Protein AF-A0A497PNW6-F1 (afdb_monomer_lite)

Sequence (871 aa):
MKVTAQAPAVTIFLRSKVLWPFKHCDAYWDDIELTITPETEPPPQSEPDPPTSEYNYPVISKGSKLGVHTLDLADVPDLMLQAPVVTVKCLDPCTPLIDVEIINPGTITVARFMHGADSGVDVEGPDLNGDIEKEANRVMNSLLPLWRSVRDEAEAEGVEIDYWEICNELDPVGIEGHVRFAEFFKYCMPIAEAEGFKLLLFSYSLGVPEWEEWAAIVETGVFAQAKAGGHALSLHEYAYPIDKWWGEPLPGQPAYPDRGPLACRYRWLYRDFLIPRDEVVGLFITEVNLALGKGADQGLNLVTGQEWISQMEWYDTRLREDYYVIGAHLFTLTNVPAWEEYDFSRFFPQLITYLNNVAEEPNALPPETKPVEPPEVLLPRIPYERTYLLLPPSAGIEWFFAVGRSGMWEEWRVTVGGSADDAGIGLKDYRRVIAVNPDGWPTDLKEFFDTYYPGIDYVPVVAATPEALEDRLWELVYGPPETAIGEFSQRDHPWSDINLGESPETMYGSGCLVTAVASSAVILDPDMNPLKLVNWLNDNDGFTADGRMRIAKPAEFIDGLEYEGYHLWRAEDQSADLGMIREALERGPVIVQVDYDPRDSDLDSHFVVAFAESSDGDDLWIMDPWDGEKGLLTEDYGRGPLADSIFAMIDYRFNTGSEPPEPELWPYIGFNDHEGPGSGAAQFLSSYAPVLSPGGFLLQPAFIGGDAWHIDASALKAKGIRAIVNLRYSWSTDCGGAGTLPLPNTAEWQKFVDAAVATILGSSGVWGWSIGNESNNPREFPLTGSLTPQSVVQTYNYISNRCGTARLSPGALDPFNAQAGDPRDWLVEIFNGIDRVDFIDVHGYIRGPDAALVGSDAKFTDDPLKWQYLN

Secondary structure (DSSP, 8-state):
-----SSSS---------S-SSS-------------PPPPPPPPPPPPPP---SSSS----BS--EEEEES--TTHHHHHTTS---EEEEESS-THHHHHHHHSTT-EEEEE-SS-SSTTS-SSS--TTS-HHHHHHHHHHHHHHHHHHHHHHHHHHT----EEE-------SHHHHHHHHHHHHHHHHHHHHTTT--EEEEEEPTT-S-HHHHHHHHHTTHHHHHHHHT-EEEEEEEESSTTTTTTPPPTTS---TT--SSTTTHHHHIIIIITTTT---EEEEEEEEE---SSTTSGGGGS-HHHHHHHHHHHHHHHTT-TTEEEEEEEEE---TTSGGG--GGGHHHHHHHHHHHTTPBPPPPP------S------SS---EEEEE--TT--HHHHHHHHHTSHHHHH--EEES-HHHHH-S-TTSEEEEEESGGGSSS-HHHHHHHHSTT-EEEEE--SSHHHHHHHHHHHHH-S---------TT-TTTTT-BSTTSS-BHHHH-HHHHHHHHHGGGT-TT--HHHHHHHHHHTT-B-TTS-B-TTGGGGTSTTEEEEEEEE--STT----HHHHHHHHTTS-EEEEEES-TTSSS--EEEEEEEEE-TTSS-EEEE-TTT--EEEHHHHH-SSSHHHH--EEEEEEE--SSPPPPPS-----EEE-TT-TTSHHHHHHHHHTTTSTT--EEEEEEE-TTS----B-HHHHTTT-EEEEEEESSS-GGGTS--SSPPTTSHHHHHHHHHHHHHHHH-BS--EEEE-S-TTSGGGS-TT----HHHHHHHHHHHHTTSTT--EEEPPP-TT-GGGS-HHHHHHHHHHH-S--SS---------SSGGG-----B-SSTTGGGSBP-

Foldseek 3Di:
DDDDDPDPDDDDDDDDDDPDDDDDDPDDDPDDDDDDDDDDDDDDDDDDDDDPPPFLEDFPFFFFQEAAEEADCPQVLVLVVLFPHQEYEYEPVQLVVLVVCVSPPNRAYEYEYCAFQDNPQRQQDQPLPDDLLVSLVVQCVRHVVSQVVSQVVSVVSPHGHAEYERHAADDQPDLSRLLSLLVSLVNNLVVCLVVPHAYAGDNHHFLPDALVSLVSSVVSCSLVSNRVSSHAYEYAAEEVLSCVQQQHDGVPDDGDNLGGSGAPVCCSNCVVGCVVVVSQHAYEHNEYAYDFDFDDCTAPVVDDLVSRLVSVLVRRVSLLADRRYNHYHQPHDDPPPRRPSSHCSVSSVVVSVRRVVGRGPTGDHDDDPDPCPVPPQPAPPDHDAAEEEADAPPDDVLLVVLCVLLCCCVQVVYHYDHDLVVLLGHDLQRHEYEYEPQVSDPDNSVVVCCPPRNRYNYHYDYDPGSNLVSLRSNCVRVNDPDAQFFLAALCDPPQQQDAQAQAPDGSLHPVQLLQQVQRQLCLQPVVGGSNVRRVVCNVPVQADRNRHGPLQPVPVPRPQKGFDDKFFADDPPGFADLVVVVVLLVQTKKKFWFAQCLVDDDRNTGIWIFNDARSVNQWTWTQGNNRSDIDTQCVRGNNDGRRRGTGMITRMGGDNPDDDDDDDDFPADEDEDQVPCVDPVVVVQLVCLVVRPQEYEYEYEDQQQLAADEAECQVRVVSNYAYEYEYAVWDFVVVVIFARAAFPPDPRRVSSLVNLLCNLQRYYSHQAYERTAQLLAQRRAGPVDHDALVRLLVSQQSNVVRNPPHAYEHYEHDCQRPVSHHVVVSVVSNVVRHPDHRDYHYDPDQAHNDNVVPDDPDWDPDPDGRVPHRD

pLDDT: mean 85.55, std 15.83, range [27.39, 98.75]

Radius of gyration: 42.13 Å; chains: 1; bounding box: 105×91×105 Å

Structure (mmCIF, N/CA/C/O backbone):
data_AF-A0A497PNW6-F1
#
_entry.id   AF-A0A497PNW6-F1
#
loop_
_atom_site.group_PDB
_atom_site.id
_atom_site.type_symbol
_atom_site.label_atom_id
_atom_site.label_alt_id
_atom_site.label_comp_id
_atom_site.label_asym_id
_atom_site.label_entity_id
_atom_site.label_seq_id
_atom_site.pdbx_PDB_ins_code
_atom_site.Cartn_x
_atom_site.Cartn_y
_atom_site.Cartn_z
_atom_site.occupancy
_atom_site.B_iso_or_equiv
_atom_site.auth_seq_id
_atom_site.auth_comp_id
_atom_site.auth_asym_id
_atom_site.auth_atom_id
_atom_site.pdbx_PDB_model_num
ATOM 1 N N . MET A 1 1 ? -31.870 13.541 -4.269 1.00 51.00 1 MET A N 1
ATOM 2 C CA . MET A 1 1 ? -32.204 14.492 -3.182 1.00 51.00 1 MET A CA 1
ATOM 3 C C . MET A 1 1 ? -33.704 14.386 -2.917 1.00 51.00 1 MET A C 1
ATOM 5 O O . MET A 1 1 ? -34.456 14.500 -3.875 1.00 51.00 1 MET A O 1
ATOM 9 N N . LYS A 1 2 ? -34.147 14.098 -1.686 1.00 51.09 2 LYS A N 1
ATOM 10 C CA . LYS A 1 2 ? -35.577 14.087 -1.317 1.00 51.09 2 LYS A CA 1
ATOM 11 C C . LYS A 1 2 ? -35.859 15.327 -0.476 1.00 51.09 2 LYS A C 1
ATOM 13 O O . LYS A 1 2 ? -35.130 15.590 0.472 1.00 51.09 2 LYS A O 1
ATOM 18 N N . VAL A 1 3 ? -36.872 16.099 -0.850 1.00 61.84 3 VAL A N 1
ATOM 19 C CA . VAL A 1 3 ? -37.293 17.300 -0.121 1.00 61.84 3 VAL A CA 1
ATOM 20 C C . VAL A 1 3 ? -38.801 17.242 0.074 1.00 61.84 3 VAL A C 1
ATOM 22 O O . VAL A 1 3 ? -39.538 16.968 -0.871 1.00 61.84 3 VAL A O 1
ATOM 25 N N . THR A 1 4 ? -39.263 17.486 1.296 1.00 68.94 4 THR A N 1
ATOM 26 C CA . THR A 1 4 ? -40.695 17.526 1.601 1.00 68.94 4 THR A CA 1
ATOM 27 C C . THR A 1 4 ? -41.207 18.939 1.362 1.00 68.94 4 THR A C 1
ATOM 29 O O . THR A 1 4 ? -40.708 19.907 1.939 1.00 68.94 4 THR A O 1
ATOM 32 N N . ALA A 1 5 ? -42.190 19.074 0.475 1.00 65.19 5 ALA A N 1
ATOM 33 C CA . ALA A 1 5 ? -42.808 20.355 0.172 1.00 65.19 5 ALA A CA 1
ATOM 34 C C . ALA A 1 5 ? -43.528 20.904 1.415 1.00 65.19 5 ALA A C 1
ATOM 36 O O . ALA A 1 5 ? -44.528 20.346 1.850 1.00 65.19 5 ALA A O 1
ATOM 37 N N . GLN A 1 6 ? -43.062 22.025 1.967 1.00 69.69 6 GLN A N 1
ATOM 38 C CA . GLN A 1 6 ? -43.731 22.691 3.097 1.00 69.69 6 GLN A CA 1
ATOM 39 C C . GLN A 1 6 ? -44.895 23.608 2.661 1.00 69.69 6 GLN A C 1
ATOM 41 O O . GLN A 1 6 ? -45.532 24.254 3.490 1.00 69.69 6 GLN A O 1
ATOM 46 N N . ALA A 1 7 ? -45.175 23.688 1.355 1.00 75.56 7 ALA A N 1
ATOM 47 C CA . ALA A 1 7 ? -46.231 24.506 0.763 1.00 75.56 7 ALA A CA 1
ATOM 48 C C . ALA A 1 7 ? -46.803 23.832 -0.505 1.00 75.56 7 ALA A C 1
ATOM 50 O O . ALA A 1 7 ? -46.096 23.060 -1.154 1.00 75.56 7 ALA A O 1
ATOM 51 N N . PRO A 1 8 ? -48.048 24.153 -0.920 1.00 68.75 8 PRO A N 1
ATOM 52 C CA . PRO A 1 8 ? -48.702 23.537 -2.085 1.00 68.75 8 PRO A CA 1
ATOM 53 C C . PRO A 1 8 ? -48.085 23.913 -3.446 1.00 68.75 8 PRO A C 1
ATOM 55 O O . PRO A 1 8 ? -48.502 23.386 -4.473 1.00 68.75 8 PRO A O 1
ATOM 58 N N . ALA A 1 9 ? -47.107 24.822 -3.470 1.00 64.50 9 ALA A N 1
ATOM 59 C CA . ALA A 1 9 ? -46.307 25.148 -4.643 1.00 64.50 9 ALA A CA 1
ATOM 60 C C . ALA A 1 9 ? -44.822 25.127 -4.260 1.00 64.50 9 ALA A C 1
ATOM 62 O O . ALA A 1 9 ? -44.421 25.780 -3.297 1.00 64.50 9 ALA A O 1
ATOM 63 N N . VAL A 1 10 ? -44.010 24.403 -5.031 1.00 65.81 10 VAL A N 1
ATOM 64 C CA . VAL A 1 10 ? -42.556 24.309 -4.844 1.00 65.81 10 VAL A CA 1
ATOM 65 C C . VAL A 1 10 ? -41.870 24.906 -6.066 1.00 65.81 10 VAL A C 1
ATOM 67 O O . VAL A 1 10 ? -42.197 24.559 -7.197 1.00 65.81 10 VAL A O 1
ATOM 70 N N . THR A 1 11 ? -40.924 25.818 -5.844 1.00 72.69 11 THR A N 1
ATOM 71 C CA . THR A 1 11 ? -40.044 26.348 -6.896 1.00 72.69 11 THR A CA 1
ATOM 72 C C . THR A 1 11 ? -38.643 25.804 -6.666 1.00 72.69 11 THR A C 1
ATOM 74 O O . THR A 1 11 ? -38.085 25.996 -5.588 1.00 72.69 11 THR A O 1
ATOM 77 N N . ILE A 1 12 ? -38.079 25.125 -7.664 1.00 68.38 12 ILE A N 1
ATOM 78 C CA . ILE A 1 12 ? -36.750 24.511 -7.586 1.00 68.38 12 ILE A CA 1
ATOM 79 C C . ILE A 1 12 ? -35.783 25.339 -8.434 1.00 68.38 12 ILE A C 1
ATOM 81 O O . ILE A 1 12 ? -36.042 25.584 -9.611 1.00 68.38 12 ILE A O 1
ATOM 85 N N . PHE A 1 13 ? -34.665 25.765 -7.841 1.00 70.44 13 PHE A N 1
ATOM 86 C CA . PHE A 1 13 ? -33.582 26.448 -8.548 1.00 70.44 13 PHE A CA 1
ATOM 87 C C . PHE A 1 13 ? -32.385 25.512 -8.673 1.00 70.44 13 PHE A C 1
ATOM 89 O O . PHE A 1 13 ? -31.845 25.056 -7.668 1.00 70.44 13 PHE A O 1
ATOM 96 N N . LEU A 1 14 ? -31.948 25.261 -9.904 1.00 66.31 14 LEU A N 1
ATOM 97 C CA . LEU A 1 14 ? -30.756 24.471 -10.194 1.00 66.31 14 LEU A CA 1
ATOM 98 C C . LEU A 1 14 ? -29.626 25.413 -10.598 1.00 66.31 14 LEU A C 1
ATOM 100 O O . LEU A 1 14 ? -29.788 26.246 -11.491 1.00 66.31 14 LEU A O 1
ATOM 104 N N . ARG A 1 15 ? -28.475 25.299 -9.936 1.00 61.22 15 ARG A N 1
ATOM 105 C CA . ARG A 1 15 ? -27.304 26.135 -10.209 1.00 61.22 15 ARG A CA 1
ATOM 106 C C . ARG A 1 15 ? -26.086 25.246 -10.410 1.00 61.22 15 ARG A C 1
ATOM 108 O O . ARG A 1 15 ? -25.621 24.628 -9.463 1.00 61.22 15 ARG A O 1
ATOM 115 N N . SER A 1 16 ? -25.551 25.232 -11.629 1.00 63.78 16 SER A N 1
ATOM 116 C CA . SER A 1 16 ? -24.218 24.682 -11.895 1.00 63.78 16 SER A CA 1
ATOM 117 C C . SER A 1 16 ? -23.153 25.756 -11.641 1.00 63.78 16 SER A C 1
ATOM 119 O O . SER A 1 16 ? -23.379 26.943 -11.907 1.00 63.78 16 SER A O 1
ATOM 121 N N . LYS A 1 17 ? -22.001 25.358 -11.095 1.00 54.69 17 LYS A N 1
ATOM 122 C CA . LYS A 1 17 ? -20.816 26.206 -10.927 1.00 54.69 17 LYS A CA 1
ATOM 123 C C . LYS A 1 17 ? -19.619 25.436 -11.476 1.00 54.69 17 LYS A C 1
ATOM 125 O O . LYS A 1 17 ? -19.261 24.398 -10.936 1.00 54.69 17 LYS A O 1
ATOM 130 N N . VAL A 1 18 ? -19.008 25.953 -12.536 1.00 58.69 18 VAL A N 1
ATOM 131 C CA . VAL A 1 18 ? -17.788 25.371 -13.110 1.00 58.69 18 VAL A CA 1
ATOM 132 C C . VAL A 1 18 ? -16.569 25.723 -12.256 1.00 58.69 18 VAL A C 1
ATOM 134 O O . VAL A 1 18 ? -16.475 26.838 -11.736 1.00 58.69 18 VAL A O 1
ATOM 137 N N . LEU A 1 19 ? -15.640 24.773 -12.112 1.00 45.34 19 LEU A N 1
ATOM 138 C CA . LEU A 1 19 ? -14.412 24.956 -11.331 1.00 45.34 19 LEU A CA 1
ATOM 139 C C . LEU A 1 19 ? -13.340 25.803 -12.053 1.00 45.34 19 LEU A C 1
ATOM 141 O O . LEU A 1 19 ? -12.485 26.366 -11.376 1.00 45.34 19 LEU A O 1
ATOM 145 N N . TRP A 1 20 ? -13.393 25.957 -13.388 1.00 44.72 20 TRP A N 1
ATOM 146 C CA . TRP A 1 20 ? -12.335 26.615 -14.179 1.00 44.72 20 TRP A CA 1
ATOM 147 C C . TRP A 1 20 ? -12.882 27.669 -15.167 1.00 44.72 20 TRP A C 1
ATOM 149 O O . TRP A 1 20 ? -13.839 27.368 -15.882 1.00 44.72 20 TRP A O 1
ATOM 159 N N . PRO A 1 21 ? -12.304 28.892 -15.271 1.00 47.53 21 PRO A N 1
ATOM 160 C CA . PRO A 1 21 ? -12.903 29.959 -16.083 1.00 47.53 21 PRO A CA 1
ATOM 161 C C . PRO A 1 21 ? -12.675 29.878 -17.601 1.00 47.53 21 PRO A C 1
ATOM 163 O O . PRO A 1 21 ? -13.390 30.567 -18.319 1.00 47.53 21 PRO A O 1
ATOM 166 N N . PHE A 1 22 ? -11.720 29.099 -18.131 1.00 46.62 22 PHE A N 1
ATOM 167 C CA . PHE A 1 22 ? -11.480 29.058 -19.584 1.00 46.62 22 PHE A CA 1
ATOM 168 C C . PHE A 1 22 ? -10.892 27.728 -20.091 1.00 46.62 22 PHE A C 1
ATOM 170 O O . PHE A 1 22 ? -9.728 27.434 -19.844 1.00 46.62 22 PHE A O 1
ATOM 177 N N . LYS A 1 23 ? -11.711 27.053 -20.916 1.00 44.09 23 LYS A N 1
ATOM 178 C CA . LYS A 1 23 ? -11.481 25.993 -21.928 1.00 44.09 23 LYS A CA 1
ATOM 179 C C . LYS A 1 23 ? -12.232 24.690 -21.617 1.00 44.09 23 LYS A C 1
ATOM 181 O O . LYS A 1 23 ? -11.861 23.951 -20.722 1.00 44.09 23 LYS A O 1
ATOM 186 N N . HIS A 1 24 ? -13.241 24.454 -22.464 1.00 41.16 24 HIS A N 1
ATOM 187 C CA . HIS A 1 24 ? -14.238 23.372 -22.499 1.00 41.16 24 HIS A CA 1
ATOM 188 C C . HIS A 1 24 ? -15.391 23.528 -21.488 1.00 41.16 24 HIS A C 1
ATOM 190 O O . HIS A 1 24 ? -15.214 23.495 -20.278 1.00 41.16 24 HIS A O 1
ATOM 196 N N . CYS A 1 25 ? -16.585 23.820 -22.021 1.00 44.09 25 CYS A N 1
ATOM 197 C CA . CYS A 1 25 ? -17.817 24.036 -21.261 1.00 44.09 25 CYS A CA 1
ATOM 198 C C . CYS A 1 25 ? -18.570 22.708 -21.092 1.00 44.09 25 CYS A C 1
ATOM 200 O O . CYS A 1 25 ? -19.423 22.402 -21.921 1.00 44.09 25 CYS A O 1
ATOM 202 N N . ASP A 1 26 ? -18.304 21.982 -20.007 1.00 47.75 26 ASP A N 1
ATOM 203 C CA . ASP A 1 26 ? -19.120 20.843 -19.548 1.00 47.75 26 ASP A CA 1
ATOM 204 C C . ASP A 1 26 ? -20.138 21.304 -18.495 1.00 47.75 26 ASP A C 1
ATOM 206 O O . ASP A 1 26 ? -20.111 20.911 -17.332 1.00 47.75 26 ASP A O 1
ATOM 210 N N . ALA A 1 27 ? -21.032 22.211 -18.886 1.00 52.28 27 ALA A N 1
ATOM 211 C CA . ALA A 1 27 ? -22.138 22.641 -18.035 1.00 52.28 27 ALA A CA 1
ATOM 212 C C . ALA A 1 27 ? -23.466 22.405 -18.753 1.00 52.28 27 ALA A C 1
ATOM 214 O O . ALA A 1 27 ? -24.136 23.352 -19.166 1.00 52.28 27 ALA A O 1
ATOM 215 N N . TYR A 1 28 ? -23.844 21.135 -18.883 1.00 55.53 28 TYR A N 1
ATOM 216 C CA . TYR A 1 28 ? -25.196 20.747 -19.264 1.00 55.53 28 TYR A CA 1
ATOM 217 C C . TYR A 1 28 ? -25.765 19.839 -18.184 1.00 55.53 28 TYR A C 1
ATOM 219 O O . TYR A 1 28 ? -25.084 18.948 -17.687 1.00 55.53 28 TYR A O 1
ATOM 227 N N . TRP A 1 29 ? -27.007 20.111 -17.805 1.00 58.34 29 TRP A N 1
ATOM 228 C CA . TRP A 1 29 ? -27.823 19.135 -17.109 1.00 58.34 29 TRP A CA 1
ATOM 229 C C . TRP A 1 29 ? -28.642 18.417 -18.181 1.00 58.34 29 TRP A C 1
ATOM 231 O O . TRP A 1 29 ? -29.414 19.086 -18.874 1.00 58.34 29 TRP A O 1
ATOM 241 N N . ASP A 1 30 ? -28.468 17.109 -18.343 1.00 60.16 30 ASP A N 1
ATOM 242 C CA . ASP A 1 30 ? -29.391 16.267 -19.103 1.00 60.16 30 ASP A CA 1
ATOM 243 C C . ASP A 1 30 ? -30.183 15.347 -18.153 1.00 60.16 30 ASP A C 1
ATOM 245 O O . ASP A 1 30 ? -29.845 15.215 -16.978 1.00 60.16 30 ASP A O 1
ATOM 249 N N . ASP A 1 31 ? -31.333 14.856 -18.623 1.00 62.31 31 ASP A N 1
ATOM 250 C CA . ASP A 1 31 ? -32.199 13.882 -17.933 1.00 62.31 31 ASP A CA 1
ATOM 251 C C . ASP A 1 31 ? -32.582 14.170 -16.461 1.00 62.31 31 ASP A C 1
ATOM 253 O O . ASP A 1 31 ? -32.693 13.275 -15.624 1.00 62.31 31 ASP A O 1
ATOM 257 N N . ILE A 1 32 ? -32.889 15.430 -16.124 1.00 70.00 32 ILE A N 1
ATOM 258 C CA . ILE A 1 32 ? -33.482 15.747 -14.813 1.00 70.00 32 ILE A CA 1
ATOM 259 C C . ILE A 1 32 ? -34.990 15.472 -14.824 1.00 70.00 32 ILE A C 1
ATOM 261 O O . ILE A 1 32 ? -35.759 16.188 -15.471 1.00 70.00 32 ILE A O 1
ATOM 265 N N . GLU A 1 33 ? -35.423 14.517 -14.003 1.00 72.62 33 GLU A N 1
ATOM 266 C CA . GLU A 1 33 ? -36.833 14.220 -13.746 1.00 72.62 33 GLU A CA 1
ATOM 267 C C . GLU A 1 33 ? -37.236 14.576 -12.303 1.00 72.62 33 GLU A C 1
ATOM 269 O O . GLU A 1 33 ? -36.503 14.326 -11.344 1.00 72.62 33 GLU A O 1
ATOM 274 N N . LEU A 1 34 ? -38.426 15.166 -12.136 1.00 69.75 34 LEU A N 1
ATOM 275 C CA . LEU A 1 34 ? -39.035 15.423 -10.830 1.00 69.75 34 LEU A CA 1
ATOM 276 C C . LEU A 1 34 ? -40.191 14.444 -10.599 1.00 69.75 34 LEU A C 1
ATOM 278 O O . LEU A 1 34 ? -41.268 14.605 -11.172 1.00 69.75 34 LEU A O 1
ATOM 282 N N . THR A 1 35 ? -39.994 13.472 -9.711 1.00 72.88 35 THR A N 1
ATOM 283 C CA . THR A 1 35 ? -41.003 12.455 -9.370 1.00 72.88 35 THR A CA 1
ATOM 284 C C . THR A 1 35 ? -41.554 12.647 -7.957 1.00 72.88 35 THR A C 1
ATOM 286 O O . THR A 1 35 ? -40.791 12.798 -7.003 1.00 72.88 35 THR A O 1
ATOM 289 N N . ILE A 1 36 ? -42.881 12.592 -7.804 1.00 72.50 36 ILE A N 1
ATOM 290 C CA . ILE A 1 36 ? -43.556 12.646 -6.498 1.00 72.50 36 ILE A CA 1
ATOM 291 C C . ILE A 1 36 ? -43.588 11.235 -5.898 1.00 72.50 36 ILE A C 1
ATOM 293 O O . ILE A 1 36 ? -44.250 10.350 -6.436 1.00 72.50 36 ILE A O 1
ATOM 297 N N . THR A 1 37 ? -42.903 11.023 -4.776 1.00 60.22 37 THR A N 1
ATOM 298 C CA . THR A 1 37 ? -43.005 9.781 -3.991 1.00 60.22 37 THR A CA 1
ATOM 299 C C . THR A 1 37 ? -44.160 9.863 -2.986 1.00 60.22 37 THR A C 1
ATOM 301 O O . THR A 1 37 ? -44.218 10.848 -2.249 1.00 60.22 37 THR A O 1
ATOM 304 N N . PRO A 1 38 ? -45.066 8.866 -2.920 1.00 48.56 38 PRO A N 1
ATOM 305 C CA . PRO A 1 38 ? -46.133 8.846 -1.921 1.00 48.56 38 PRO A CA 1
ATOM 306 C C . PRO A 1 38 ? -45.573 8.610 -0.508 1.00 48.56 38 PRO A C 1
ATOM 308 O O . PRO A 1 38 ? -44.695 7.770 -0.321 1.00 48.56 38 PRO A O 1
ATOM 311 N N . GLU A 1 39 ? -46.086 9.354 0.477 1.00 48.34 39 GLU A N 1
ATOM 312 C CA . GLU A 1 39 ? -45.810 9.137 1.904 1.00 48.34 39 GLU A CA 1
ATOM 313 C C . GLU A 1 39 ? -46.424 7.807 2.359 1.00 48.34 39 GLU A C 1
ATOM 315 O O . GLU A 1 39 ? -47.631 7.592 2.247 1.00 48.34 39 GLU A O 1
ATOM 320 N N . THR A 1 40 ? -45.595 6.911 2.885 1.00 39.94 40 THR A N 1
ATOM 321 C CA . THR A 1 40 ? -46.042 5.743 3.649 1.00 39.94 40 THR A CA 1
ATOM 322 C C . THR A 1 40 ? -46.083 6.112 5.130 1.00 39.94 40 THR A C 1
ATOM 324 O O . THR A 1 40 ? -45.051 6.479 5.690 1.00 39.94 40 THR A O 1
ATOM 327 N N . GLU A 1 41 ? -47.261 6.023 5.757 1.00 37.25 41 GLU A N 1
ATOM 328 C CA . GLU A 1 41 ? -47.422 6.179 7.211 1.00 37.25 41 GLU A CA 1
ATOM 329 C C . GLU A 1 41 ? -46.576 5.142 7.980 1.00 37.25 41 GLU A C 1
ATOM 331 O O . GLU A 1 41 ? -46.496 3.985 7.551 1.00 37.25 41 GLU A O 1
ATOM 336 N N . PRO A 1 42 ? -45.964 5.517 9.120 1.00 34.78 42 PRO A N 1
ATOM 337 C CA . PRO A 1 42 ? -45.200 4.585 9.939 1.00 34.78 42 PRO A CA 1
ATOM 338 C C . PRO A 1 42 ? -46.136 3.649 10.732 1.00 34.78 42 PRO A C 1
ATOM 340 O O . PRO A 1 42 ? -47.199 4.082 11.188 1.00 34.78 42 PRO A O 1
ATOM 343 N N . PRO A 1 43 ? -45.767 2.368 10.928 1.00 32.41 43 PRO A N 1
ATOM 344 C CA . PRO A 1 43 ? -46.541 1.443 11.751 1.00 32.41 43 PRO A CA 1
ATOM 345 C C . PRO A 1 43 ? -46.424 1.789 13.253 1.00 32.41 43 PRO A C 1
ATOM 347 O O . PRO A 1 43 ? -45.536 2.550 13.645 1.00 32.41 43 PRO A O 1
ATOM 350 N N . PRO A 1 44 ? -47.321 1.259 14.110 1.00 32.25 44 PRO A N 1
ATOM 351 C CA . PRO A 1 44 ? -47.391 1.640 15.516 1.00 32.25 44 PRO A CA 1
ATOM 352 C C . PRO A 1 44 ? -46.150 1.187 16.294 1.00 32.25 44 PRO A C 1
ATOM 354 O O . PRO A 1 44 ? -45.702 0.051 16.143 1.00 32.25 44 PRO A O 1
ATOM 357 N N . GLN A 1 45 ? -45.657 2.082 17.154 1.00 36.47 45 GLN A N 1
ATOM 358 C CA . GLN A 1 45 ? -44.536 1.872 18.071 1.00 36.47 45 GLN A CA 1
ATOM 359 C C . GLN A 1 45 ? -44.783 0.690 19.018 1.00 36.47 45 GLN A C 1
ATOM 361 O O . GLN A 1 45 ? -45.710 0.716 19.830 1.00 36.47 45 GLN A O 1
ATOM 366 N N . SER A 1 46 ? -43.911 -0.313 18.948 1.00 29.88 46 SER A N 1
ATOM 367 C CA . SER A 1 46 ? -43.525 -1.111 20.111 1.00 29.88 46 SER A CA 1
ATOM 368 C C . SER A 1 46 ? -42.504 -0.319 20.931 1.00 29.88 46 SER A C 1
ATOM 370 O O . SER A 1 46 ? -41.699 0.419 20.360 1.00 29.88 46 SER A O 1
ATOM 372 N N . GLU A 1 47 ? -42.568 -0.442 22.259 1.00 31.56 47 GLU A N 1
ATOM 373 C CA . GLU A 1 47 ? -41.558 0.103 23.174 1.00 31.56 47 GLU A CA 1
ATOM 374 C C . GLU A 1 47 ? -40.155 -0.315 22.701 1.00 31.56 47 GLU A C 1
ATOM 376 O O . GLU A 1 47 ? -39.985 -1.470 22.300 1.00 31.56 47 GLU A O 1
ATOM 381 N N . PRO A 1 48 ? -39.177 0.608 22.661 1.00 32.59 48 PRO A N 1
ATOM 382 C CA . PRO A 1 48 ? -37.844 0.266 22.207 1.00 32.59 48 PRO A CA 1
ATOM 383 C C . PRO A 1 48 ? -37.204 -0.656 23.242 1.00 32.59 48 PRO A C 1
ATOM 385 O O . PRO A 1 48 ? -37.014 -0.270 24.396 1.00 32.59 48 PRO A O 1
ATOM 388 N N . ASP A 1 49 ? -36.845 -1.860 22.809 1.00 27.39 49 ASP A N 1
ATOM 389 C CA . ASP A 1 49 ? -35.753 -2.587 23.442 1.00 27.39 49 ASP A CA 1
ATOM 390 C C . ASP A 1 49 ? -34.509 -1.671 23.445 1.00 27.39 49 ASP A C 1
ATOM 392 O O . ASP A 1 49 ? -34.334 -0.875 22.509 1.00 27.39 49 ASP A O 1
ATOM 396 N N . PRO A 1 50 ? -33.657 -1.720 24.488 1.00 28.67 50 PRO A N 1
ATOM 397 C CA . PRO A 1 50 ? -32.435 -0.925 24.522 1.00 28.67 50 PRO A CA 1
ATOM 398 C C . PRO A 1 50 ? -31.633 -1.209 23.247 1.00 28.67 50 PRO A C 1
ATOM 400 O O . PRO A 1 50 ? -31.544 -2.373 22.844 1.00 28.67 50 PRO A O 1
ATOM 403 N N . PRO A 1 51 ? -31.085 -0.182 22.574 1.00 33.50 51 PRO A N 1
ATOM 404 C CA . PRO A 1 51 ? -30.368 -0.394 21.333 1.00 33.50 51 PRO A CA 1
ATOM 405 C C . PRO A 1 51 ? -29.188 -1.319 21.627 1.00 33.50 51 PRO A C 1
ATOM 407 O O . PRO A 1 51 ? -28.239 -0.932 22.302 1.00 33.50 51 PRO A O 1
ATOM 410 N N . THR A 1 52 ? -29.237 -2.548 21.120 1.00 34.03 52 THR A N 1
ATOM 411 C CA . THR A 1 52 ? -28.030 -3.336 20.900 1.00 34.03 52 THR A CA 1
ATOM 412 C C . THR A 1 52 ? -27.273 -2.593 19.809 1.00 34.03 52 THR A C 1
ATOM 414 O O . THR A 1 52 ? -27.561 -2.784 18.626 1.00 34.03 52 THR A O 1
ATOM 417 N N . SER A 1 53 ? -26.422 -1.635 20.182 1.00 41.81 53 SER A N 1
ATOM 418 C CA . SER A 1 53 ? -25.638 -0.904 19.198 1.00 41.81 53 SER A CA 1
ATOM 419 C C . SER A 1 53 ? -24.796 -1.922 18.440 1.00 41.81 53 SER A C 1
ATOM 421 O O . SER A 1 53 ? -24.060 -2.706 19.026 1.00 41.81 53 SER A O 1
ATOM 423 N N . GLU A 1 54 ? -24.902 -1.897 17.116 1.00 54.34 54 GLU A N 1
ATOM 424 C CA . GLU A 1 54 ? -24.047 -2.656 16.191 1.00 54.34 54 GLU A CA 1
ATOM 425 C C . GLU A 1 54 ? -22.555 -2.262 16.319 1.00 54.34 54 GLU A C 1
ATOM 427 O O . GLU A 1 54 ? -21.676 -2.871 15.718 1.00 54.34 54 GLU A O 1
ATOM 432 N N . TYR A 1 55 ? -22.279 -1.250 17.148 1.00 62.59 55 TYR A N 1
ATOM 433 C CA . TYR A 1 55 ? -20.982 -0.748 17.571 1.00 62.59 55 TYR A CA 1
ATOM 434 C C . TYR A 1 55 ? -20.734 -1.130 19.031 1.00 62.59 55 TYR A C 1
ATOM 436 O O . TYR A 1 55 ? -21.615 -0.967 19.875 1.00 62.59 55 TYR A O 1
ATOM 444 N N . ASN A 1 56 ? -19.516 -1.557 19.358 1.00 80.56 56 ASN A N 1
ATOM 445 C CA . ASN A 1 56 ? -19.153 -2.001 20.709 1.00 80.56 56 ASN A CA 1
ATOM 446 C C . ASN A 1 56 ? -18.966 -0.843 21.719 1.00 80.56 56 ASN A C 1
ATOM 448 O O . ASN A 1 56 ? -18.309 -1.019 22.745 1.00 80.56 56 ASN A O 1
ATOM 452 N N . TYR A 1 57 ? -19.524 0.341 21.443 1.00 88.25 57 TYR A N 1
ATOM 453 C CA . TYR A 1 57 ? -19.486 1.512 22.317 1.00 88.25 57 TYR A CA 1
ATOM 454 C C . TYR A 1 57 ? -20.814 2.303 22.278 1.00 88.25 57 TYR A C 1
ATOM 456 O O . TYR A 1 57 ? -21.535 2.236 21.277 1.00 88.25 57 TYR A O 1
ATOM 464 N N . PRO A 1 58 ? -21.149 3.078 23.332 1.00 90.56 58 PRO A N 1
ATOM 465 C CA . PRO A 1 58 ? -22.385 3.861 23.388 1.00 90.56 58 PRO A CA 1
ATOM 466 C C . PRO A 1 58 ? -22.448 4.980 22.338 1.00 90.56 58 PRO A C 1
ATOM 468 O O . PRO A 1 58 ? -21.536 5.797 22.223 1.00 90.56 58 PRO A O 1
ATOM 471 N N . VAL A 1 59 ? -23.566 5.083 21.615 1.00 90.75 59 VAL A N 1
ATOM 472 C CA . VAL A 1 59 ? -23.813 6.165 20.647 1.00 90.75 59 VAL A CA 1
ATOM 473 C C . VAL A 1 59 ? -24.751 7.208 21.256 1.00 90.75 59 VAL A C 1
ATOM 475 O O . VAL A 1 59 ? -25.937 6.947 21.455 1.00 90.75 59 VAL A O 1
ATOM 478 N N . ILE A 1 60 ? -24.248 8.423 21.496 1.00 93.88 60 ILE A N 1
ATOM 479 C CA . ILE A 1 60 ? -25.079 9.543 21.972 1.00 93.88 60 ILE A CA 1
ATOM 480 C C . ILE A 1 60 ? -25.803 10.187 20.784 1.00 93.88 60 ILE A C 1
ATOM 482 O O . ILE A 1 60 ? -25.211 10.988 20.056 1.00 93.88 60 ILE A O 1
ATOM 486 N N . SER A 1 61 ? -27.075 9.829 20.597 1.00 92.62 61 SER A N 1
ATOM 487 C CA . SER A 1 61 ? -27.899 10.148 19.418 1.00 92.62 61 SER A CA 1
ATOM 488 C C . SER A 1 61 ? -28.512 11.552 19.399 1.00 92.62 61 SER A C 1
ATOM 490 O O . SER A 1 61 ? -28.900 12.034 18.334 1.00 92.62 61 SER A O 1
ATOM 492 N N . LYS A 1 62 ? -28.594 12.222 20.549 1.00 95.44 62 LYS A N 1
ATOM 493 C CA . LYS A 1 62 ? -29.096 13.594 20.689 1.00 95.44 62 LYS A CA 1
ATOM 494 C C . LYS A 1 62 ? -28.448 14.297 21.877 1.00 95.44 62 LYS A C 1
ATOM 496 O O . LYS A 1 62 ? -27.861 13.632 22.728 1.00 95.44 62 LYS A O 1
ATOM 501 N N . GLY A 1 63 ? -28.600 15.613 21.952 1.00 96.19 63 GLY A N 1
ATOM 502 C CA . GLY A 1 63 ? -28.098 16.402 23.072 1.00 96.19 63 GLY A CA 1
ATOM 503 C C . GLY A 1 63 ? -26.629 16.793 22.936 1.00 96.19 63 GLY A C 1
ATOM 504 O O . GLY A 1 63 ? -25.941 16.423 21.982 1.00 96.19 63 GLY A O 1
ATOM 505 N N . SER A 1 64 ? -26.156 17.559 23.916 1.00 97.31 64 SER A N 1
ATOM 506 C CA . SER A 1 64 ? -24.749 17.946 24.021 1.00 97.31 64 SER A CA 1
ATOM 507 C C . SER A 1 64 ? -23.853 16.735 24.297 1.00 97.31 64 SER A C 1
ATOM 509 O O . SER A 1 64 ? -24.275 15.783 24.950 1.00 97.31 64 SER A O 1
ATOM 511 N N . LYS A 1 65 ? -22.603 16.792 23.831 1.00 97.12 65 LYS A N 1
ATOM 512 C CA . LYS A 1 65 ? -21.527 15.856 24.189 1.00 97.12 65 LYS A CA 1
ATOM 513 C C . LYS A 1 65 ? -20.683 16.383 25.355 1.00 97.12 65 LYS A C 1
ATOM 515 O O . LYS A 1 65 ? -19.732 15.718 25.756 1.00 97.12 65 LYS A O 1
ATOM 520 N N . LEU A 1 66 ? -20.974 17.575 25.885 1.00 97.06 66 LEU A N 1
ATOM 521 C CA . LEU A 1 66 ? -20.232 18.137 27.012 1.00 97.06 66 LEU A CA 1
ATOM 522 C C . LEU A 1 66 ? -20.551 17.374 28.303 1.00 97.06 66 LEU A C 1
ATOM 524 O O . LEU A 1 66 ? -21.699 17.286 28.739 1.00 97.06 66 LEU A O 1
ATOM 528 N N . GLY A 1 67 ? -19.496 16.848 28.910 1.00 95.12 67 GLY A N 1
ATOM 529 C CA . GLY A 1 67 ? -19.486 16.176 30.197 1.00 95.12 67 GLY A CA 1
ATOM 530 C C . GLY A 1 67 ? -18.692 16.957 31.238 1.00 95.12 67 GLY A C 1
ATOM 531 O O . GLY A 1 67 ? -18.207 18.066 30.996 1.00 95.12 67 GLY A O 1
ATOM 532 N N . VAL A 1 68 ? -18.519 16.354 32.409 1.00 93.38 68 VAL A N 1
ATOM 533 C CA . VAL A 1 68 ? -17.835 16.981 33.547 1.00 93.38 68 VAL A CA 1
ATOM 534 C C . VAL A 1 68 ? -16.603 16.184 33.945 1.00 93.38 68 VAL A C 1
ATOM 536 O O . VAL A 1 68 ? -16.675 14.968 34.094 1.00 93.38 68 VAL A O 1
ATOM 539 N N . HIS A 1 69 ? -15.489 16.876 34.162 1.00 94.00 69 HIS A N 1
ATOM 540 C CA . HIS A 1 69 ? -14.354 16.341 34.904 1.00 94.00 69 HIS A CA 1
ATOM 541 C C . HIS A 1 69 ? -14.427 16.840 36.351 1.00 94.00 69 HIS A C 1
ATOM 543 O O . HIS A 1 69 ? -14.607 18.042 36.582 1.00 94.00 69 HIS A O 1
ATOM 549 N N . THR A 1 70 ? -14.283 15.944 37.328 1.00 88.62 70 THR A N 1
ATOM 550 C CA . THR A 1 70 ? -14.353 16.311 38.745 1.00 88.62 70 THR A CA 1
ATOM 551 C C . THR A 1 70 ? -13.446 15.481 39.660 1.00 88.62 70 THR A C 1
ATOM 553 O O . THR A 1 70 ? -13.061 14.359 39.345 1.00 88.62 70 THR A O 1
ATOM 556 N N . LEU A 1 71 ? -13.136 16.029 40.835 1.00 80.19 71 LEU A N 1
ATOM 557 C CA . LEU A 1 71 ? -12.529 15.311 41.966 1.00 80.19 71 LEU A CA 1
ATOM 558 C C . LEU A 1 71 ? -13.448 15.226 43.188 1.00 80.19 71 LEU A C 1
ATOM 560 O O . LEU A 1 71 ? -13.144 14.524 44.145 1.00 80.19 71 LEU A O 1
ATOM 564 N N . ASP A 1 72 ? -14.542 15.982 43.180 1.00 74.44 72 ASP A N 1
ATOM 565 C CA . ASP A 1 72 ? -15.526 16.036 44.255 1.00 74.44 72 ASP A CA 1
ATOM 566 C C . ASP A 1 72 ? -16.899 16.282 43.628 1.00 74.44 72 ASP A C 1
ATOM 568 O O . ASP A 1 72 ? -17.060 17.099 42.722 1.00 74.44 72 ASP A O 1
ATOM 572 N N . LEU A 1 73 ? -17.921 15.587 44.101 1.00 70.81 73 LEU A N 1
ATOM 573 C CA . LEU A 1 73 ? -19.268 15.806 43.600 1.00 70.81 73 LEU A CA 1
ATOM 574 C C . LEU A 1 73 ? -19.895 17.094 44.086 1.00 70.81 73 LEU A C 1
ATOM 576 O O . LEU A 1 73 ? -20.987 17.355 43.624 1.00 70.81 73 LEU A O 1
ATOM 580 N N . ALA A 1 74 ? -19.296 17.871 44.990 1.00 70.44 74 ALA A N 1
ATOM 581 C CA . ALA A 1 74 ? -19.965 19.000 45.648 1.00 70.44 74 ALA A CA 1
ATOM 582 C C . ALA A 1 74 ? -20.933 19.807 44.748 1.00 70.44 74 ALA A C 1
ATOM 584 O O . ALA A 1 74 ? -22.057 20.078 45.166 1.00 70.44 74 ALA A O 1
ATOM 585 N N . ASP A 1 75 ? -20.536 20.098 43.505 1.00 74.81 75 ASP A N 1
ATOM 586 C CA . ASP A 1 75 ? -21.316 20.893 42.550 1.00 74.81 75 ASP A CA 1
ATOM 587 C C . ASP A 1 75 ? -21.929 20.091 41.371 1.00 74.81 75 ASP A C 1
ATOM 589 O O . ASP A 1 75 ? -22.697 20.639 40.576 1.00 74.81 75 ASP A O 1
ATOM 593 N N . VAL A 1 76 ? -21.627 18.792 41.236 1.00 80.88 76 VAL A N 1
ATOM 594 C CA . VAL A 1 76 ? -22.075 17.940 40.110 1.00 80.88 76 VAL A CA 1
ATOM 595 C C . VAL A 1 76 ? -23.571 17.579 40.178 1.00 80.88 76 VAL A C 1
ATOM 597 O O . VAL A 1 76 ? -24.257 17.778 39.171 1.00 80.88 76 VAL A O 1
ATOM 600 N N . PRO A 1 77 ? -24.130 17.119 41.319 1.00 81.56 77 PRO A N 1
ATOM 601 C CA . PRO A 1 77 ? -25.557 16.849 41.475 1.00 81.56 77 PRO A CA 1
ATOM 602 C C . PRO A 1 77 ? -26.430 18.052 41.128 1.00 81.56 77 PRO A C 1
ATOM 604 O O . PRO A 1 77 ? -27.428 17.907 40.427 1.00 81.56 77 PRO A O 1
ATOM 607 N N . ASP A 1 78 ? -26.044 19.249 41.574 1.00 80.69 78 ASP A N 1
ATOM 608 C CA . ASP A 1 78 ? -26.812 20.471 41.327 1.00 80.69 78 ASP A CA 1
ATOM 609 C C . ASP A 1 78 ? -26.856 20.824 39.834 1.00 80.69 78 ASP A C 1
ATOM 611 O O . ASP A 1 78 ? -27.889 21.291 39.343 1.00 80.69 78 ASP A O 1
ATOM 615 N N . LEU A 1 79 ? -25.768 20.575 39.097 1.00 86.69 79 LEU A N 1
ATOM 616 C CA . LEU A 1 79 ? -25.738 20.720 37.643 1.00 86.69 79 LEU A CA 1
ATOM 617 C C . LEU A 1 79 ? -26.644 19.681 36.961 1.00 86.69 79 LEU A C 1
ATOM 619 O O . LEU A 1 79 ? -27.477 20.049 36.132 1.00 86.69 79 LEU A O 1
ATOM 623 N N . MET A 1 80 ? -26.528 18.406 37.341 1.00 85.69 80 MET A N 1
ATOM 624 C CA . MET A 1 80 ? -27.286 17.297 36.742 1.00 85.69 80 MET A CA 1
ATOM 625 C C . MET A 1 80 ? -28.792 17.372 36.995 1.00 85.69 80 MET A C 1
ATOM 627 O O . MET A 1 80 ? -29.587 17.033 36.124 1.00 85.69 80 MET A O 1
ATOM 631 N N . LEU A 1 81 ? -29.212 17.885 38.154 1.00 85.31 81 LEU A N 1
ATOM 632 C CA . LEU A 1 81 ? -30.628 18.125 38.448 1.00 85.31 81 LEU A CA 1
ATOM 633 C C . LEU A 1 81 ? -31.254 19.202 37.546 1.00 85.31 81 LEU A C 1
ATOM 635 O O . LEU A 1 81 ? -32.481 19.310 37.479 1.00 85.31 81 LEU A O 1
ATOM 639 N N . GLN A 1 82 ? -30.435 20.026 36.887 1.00 88.19 82 GLN A N 1
ATOM 640 C CA . GLN A 1 82 ? -30.883 21.172 36.096 1.00 88.19 82 GLN A CA 1
ATOM 641 C C . GLN A 1 82 ? -30.633 21.023 34.595 1.00 88.19 82 GLN A C 1
ATOM 643 O O . GLN A 1 82 ? -31.237 21.772 33.823 1.00 88.19 82 GLN A O 1
ATOM 648 N N . ALA A 1 83 ? -29.756 20.114 34.169 1.00 89.38 83 ALA A N 1
ATOM 649 C CA . ALA A 1 83 ? -29.380 19.945 32.772 1.00 89.38 83 ALA A CA 1
ATOM 650 C C . ALA A 1 83 ? -28.936 18.504 32.456 1.00 89.38 83 ALA A C 1
ATOM 652 O O . ALA A 1 83 ? -28.334 17.853 33.309 1.00 89.38 83 ALA A O 1
ATOM 653 N N . PRO A 1 84 ? -29.168 18.019 31.222 1.00 88.06 84 PRO A N 1
ATOM 654 C CA . PRO A 1 84 ? -28.746 16.686 30.808 1.00 88.06 84 PRO A CA 1
ATOM 655 C C . PRO A 1 84 ? -27.228 16.645 30.584 1.00 88.06 84 PRO A C 1
ATOM 657 O O . PRO A 1 84 ? -26.728 17.148 29.577 1.00 88.06 84 PRO A O 1
ATOM 660 N N . VAL A 1 85 ? -26.501 16.043 31.524 1.00 91.06 85 VAL A N 1
ATOM 661 C CA . VAL A 1 85 ? -25.068 15.738 31.403 1.00 91.06 85 VAL A CA 1
ATOM 662 C C . VAL A 1 85 ? -24.928 14.268 31.020 1.00 91.06 85 VAL A C 1
ATOM 664 O O . VAL A 1 85 ? -25.454 13.406 31.717 1.00 91.06 85 VAL A O 1
ATOM 667 N N . VAL A 1 86 ? -24.249 13.985 29.906 1.00 90.56 86 VAL A N 1
ATOM 668 C CA . VAL A 1 86 ? -24.179 12.627 29.332 1.00 90.56 86 VAL A CA 1
ATOM 669 C C . VAL A 1 86 ? -22.980 11.814 29.812 1.00 90.56 86 VAL A C 1
ATOM 671 O O . VAL A 1 86 ? -23.055 10.588 29.817 1.00 90.56 86 VAL A O 1
ATOM 674 N N . THR A 1 87 ? -21.885 12.468 30.216 1.00 95.38 87 THR A N 1
ATOM 675 C CA . THR A 1 87 ? -20.675 11.780 30.686 1.00 95.38 87 THR A CA 1
ATOM 676 C C . THR A 1 87 ? -20.024 12.483 31.879 1.00 95.38 87 THR A C 1
ATOM 678 O O . THR A 1 87 ? -20.011 13.719 31.955 1.00 95.38 87 THR A O 1
ATOM 681 N N . VAL A 1 88 ? -19.446 11.708 32.803 1.00 94.88 88 VAL A N 1
ATOM 682 C CA . VAL A 1 88 ? -18.644 12.229 33.924 1.00 94.88 88 VAL A CA 1
ATOM 683 C C . VAL A 1 88 ? -17.366 11.429 34.117 1.00 94.88 88 VAL A C 1
ATOM 685 O O . VAL A 1 88 ? -17.400 10.212 34.273 1.00 94.88 88 VAL A O 1
ATOM 688 N N . LYS A 1 89 ? -16.242 12.145 34.201 1.00 95.19 89 LYS A N 1
ATOM 689 C CA . LYS A 1 89 ? -14.947 11.619 34.630 1.00 95.19 89 LYS A CA 1
ATOM 690 C C . LYS A 1 89 ? -14.662 12.041 36.067 1.00 95.19 89 LYS A C 1
ATOM 692 O O . LYS A 1 89 ? -14.765 13.226 36.392 1.00 95.19 89 LYS A O 1
ATOM 697 N N . CYS A 1 90 ? -14.263 11.088 36.906 1.00 92.69 90 CYS A N 1
ATOM 698 C CA . CYS A 1 90 ? -13.848 11.345 38.282 1.00 92.69 90 CYS A CA 1
ATOM 699 C C . CYS A 1 90 ? -12.488 10.714 38.594 1.00 92.69 90 CYS A C 1
ATOM 701 O O . CYS A 1 90 ? -12.189 9.603 38.146 1.00 92.69 90 CYS A O 1
ATOM 703 N N . LEU A 1 91 ? -11.665 11.438 39.356 1.00 90.69 91 LEU A N 1
ATOM 704 C CA . LEU A 1 91 ? -10.369 10.957 39.841 1.00 90.69 91 LEU A CA 1
ATOM 705 C C . LEU A 1 91 ? -10.475 10.432 41.274 1.00 90.69 91 LEU A C 1
ATOM 707 O O . LEU A 1 91 ? -11.399 10.778 41.998 1.00 90.69 91 LEU A O 1
ATOM 711 N N . ASP A 1 92 ? -9.476 9.645 41.682 1.00 83.81 92 ASP A N 1
ATOM 712 C CA . ASP A 1 92 ? -9.299 9.099 43.035 1.00 83.81 92 ASP A CA 1
ATOM 713 C C . ASP A 1 92 ? -9.672 10.082 44.178 1.00 83.81 92 ASP A C 1
ATOM 715 O O . ASP A 1 92 ? -9.029 11.134 44.303 1.00 83.81 92 ASP A O 1
ATOM 719 N N . PRO A 1 93 ? -10.652 9.734 45.046 1.00 85.69 93 PRO A N 1
ATOM 720 C CA . PRO A 1 93 ? -11.444 8.494 45.042 1.00 85.69 93 PRO A CA 1
ATOM 721 C C . PRO A 1 93 ? -12.529 8.480 43.955 1.00 85.69 93 PRO A C 1
ATOM 723 O O . PRO A 1 93 ? -13.271 9.440 43.814 1.00 85.69 93 PRO A O 1
ATOM 726 N N . CYS A 1 94 ? -12.681 7.356 43.241 1.00 89.75 94 CYS A N 1
ATOM 727 C CA . CYS A 1 94 ? -13.668 7.205 42.154 1.00 89.75 94 CYS A CA 1
ATOM 728 C C . CYS A 1 94 ? -15.084 6.810 42.621 1.00 89.75 94 CYS A C 1
ATOM 730 O O . CYS A 1 94 ? -16.015 6.815 41.819 1.00 89.75 94 CYS A O 1
ATOM 732 N N . THR A 1 95 ? -15.270 6.486 43.906 1.00 87.56 95 THR A N 1
ATOM 733 C CA . THR A 1 95 ? -16.585 6.154 44.489 1.00 87.56 95 THR A CA 1
ATOM 734 C C . THR A 1 95 ? -17.682 7.204 44.278 1.00 87.56 95 THR A C 1
ATOM 736 O O . THR A 1 95 ? -18.837 6.800 44.178 1.00 87.56 95 THR A O 1
ATOM 739 N N . PRO A 1 96 ? -17.403 8.514 44.122 1.00 88.31 96 PRO A N 1
ATOM 740 C CA . PRO A 1 96 ? -18.458 9.476 43.839 1.00 88.31 96 PRO A CA 1
ATOM 741 C C . PRO A 1 96 ? -19.143 9.278 42.464 1.00 88.31 96 PRO A C 1
ATOM 743 O O . PRO A 1 96 ? -20.238 9.780 42.229 1.00 88.31 96 PRO A O 1
ATOM 746 N N . LEU A 1 97 ? -18.582 8.485 41.548 1.00 91.31 97 LEU A N 1
ATOM 747 C CA . LEU A 1 97 ? -19.301 8.107 40.320 1.00 91.31 97 LEU A CA 1
ATOM 748 C C . LEU A 1 97 ? -20.560 7.262 40.596 1.00 91.31 97 LEU A C 1
ATOM 750 O O . LEU A 1 97 ? -21.492 7.290 39.800 1.00 91.31 97 LEU A O 1
ATOM 754 N N . ILE A 1 98 ? -20.623 6.571 41.740 1.00 90.75 98 ILE A N 1
ATOM 755 C CA . ILE A 1 98 ? -21.798 5.795 42.168 1.00 90.75 98 ILE A CA 1
ATOM 756 C C . ILE A 1 98 ? -22.994 6.732 42.390 1.00 90.75 98 ILE A C 1
ATOM 758 O O . ILE A 1 98 ? -24.084 6.488 41.877 1.00 90.75 98 ILE A O 1
ATOM 762 N N . ASP A 1 99 ? -22.783 7.847 43.097 1.00 88.19 99 ASP A N 1
ATOM 763 C CA . ASP A 1 99 ? -23.835 8.838 43.346 1.00 88.19 99 ASP A CA 1
ATOM 764 C C . ASP A 1 99 ? -24.303 9.509 42.044 1.00 88.19 99 ASP A C 1
ATOM 766 O O . ASP A 1 99 ? -25.488 9.808 41.900 1.00 88.19 99 ASP A O 1
ATOM 770 N N . VAL A 1 100 ? -23.394 9.727 41.084 1.00 88.25 100 VAL A N 1
ATOM 771 C CA . VAL A 1 100 ? -23.730 10.279 39.759 1.00 88.25 100 VAL A CA 1
ATOM 772 C C . VAL A 1 100 ? -24.763 9.411 39.049 1.00 88.25 100 VAL A C 1
ATOM 774 O O . VAL A 1 100 ? -25.787 9.934 38.608 1.00 88.25 100 VAL A O 1
ATOM 777 N N . GLU A 1 101 ? -24.533 8.101 38.988 1.00 86.19 101 GLU A N 1
ATOM 778 C CA . GLU A 1 101 ? -25.442 7.177 38.308 1.00 86.19 101 GLU A CA 1
ATOM 779 C C . GLU A 1 101 ? -26.777 7.024 39.061 1.00 86.19 101 GLU A C 1
ATOM 781 O O . GLU A 1 101 ? -27.832 6.875 38.447 1.00 86.19 101 GLU A O 1
ATOM 786 N N . ILE A 1 102 ? -26.779 7.172 40.391 1.00 86.50 102 ILE A N 1
ATOM 787 C CA . ILE A 1 102 ? -28.018 7.231 41.187 1.00 86.50 102 ILE A CA 1
ATOM 788 C C . ILE A 1 102 ? -28.827 8.504 40.876 1.00 86.50 102 ILE A C 1
ATOM 790 O O . ILE A 1 102 ? -30.059 8.459 40.807 1.00 86.50 102 ILE A O 1
ATOM 794 N N . ILE A 1 103 ? -28.157 9.652 40.730 1.00 85.75 103 ILE A N 1
ATOM 795 C CA . ILE A 1 103 ? -28.800 10.956 40.499 1.00 85.75 103 ILE A CA 1
ATOM 796 C C . ILE A 1 103 ? -29.327 11.068 39.069 1.00 85.75 103 ILE A C 1
ATOM 798 O O . ILE A 1 103 ? -30.436 11.570 38.865 1.00 85.75 103 ILE A O 1
ATOM 802 N N . ASN A 1 104 ? -28.543 10.620 38.090 1.00 85.50 104 ASN A N 1
ATOM 803 C CA . ASN A 1 104 ? -28.876 10.695 36.675 1.00 85.50 104 ASN A CA 1
ATOM 804 C C . ASN A 1 104 ? -28.561 9.360 35.976 1.00 85.50 104 ASN A C 1
ATOM 806 O O . ASN A 1 104 ? -27.526 9.262 35.313 1.00 85.50 104 ASN A O 1
ATOM 810 N N . PRO A 1 105 ? -29.447 8.352 36.109 1.00 85.56 105 PRO A N 1
ATOM 811 C CA . PRO A 1 105 ? -29.238 7.036 35.516 1.00 85.56 105 PRO A CA 1
ATOM 812 C C . PRO A 1 105 ? -29.020 7.098 34.002 1.00 85.56 105 PRO A C 1
ATOM 814 O O . PRO A 1 105 ? -29.764 7.777 33.287 1.00 85.56 105 PRO A O 1
ATOM 817 N N . GLY A 1 106 ? -28.040 6.342 33.514 1.00 84.31 106 GLY A N 1
ATOM 818 C CA . GLY A 1 106 ? -27.592 6.343 32.125 1.00 84.31 106 GLY A CA 1
ATOM 819 C C . GLY A 1 106 ? -26.497 7.369 31.824 1.00 84.31 106 GLY A C 1
ATOM 820 O O . GLY A 1 106 ? -26.261 7.659 30.647 1.00 84.31 106 GLY A O 1
ATOM 821 N N . THR A 1 107 ? -25.846 7.933 32.847 1.00 91.12 107 THR A N 1
ATOM 822 C CA . THR A 1 107 ? -24.669 8.790 32.662 1.00 91.12 107 THR A CA 1
ATOM 823 C C . THR A 1 107 ? -23.455 7.900 32.436 1.00 91.12 107 THR A C 1
ATOM 825 O O . THR A 1 107 ? -23.145 7.059 33.266 1.00 91.12 107 THR A O 1
ATOM 828 N N . ILE A 1 108 ? -22.711 8.107 31.348 1.00 95.69 108 ILE A N 1
ATOM 829 C CA . ILE A 1 108 ? -21.528 7.280 31.084 1.00 95.69 108 ILE A CA 1
ATOM 830 C C . ILE A 1 108 ? -20.368 7.759 31.959 1.00 95.69 108 ILE A C 1
ATOM 832 O O . ILE A 1 108 ? -19.939 8.916 31.881 1.00 95.69 108 ILE A O 1
ATOM 836 N N . THR A 1 109 ? -19.846 6.863 32.784 1.00 95.69 109 THR A N 1
ATOM 837 C CA . THR A 1 109 ? -18.864 7.166 33.823 1.00 95.69 109 THR A CA 1
ATOM 838 C C . THR A 1 109 ? -17.451 6.730 33.446 1.00 95.69 109 THR A C 1
ATOM 840 O O . THR A 1 109 ? -17.220 5.680 32.846 1.00 95.69 109 THR A O 1
ATOM 843 N N . VAL A 1 110 ? -16.473 7.560 33.810 1.00 96.81 110 VAL A N 1
ATOM 844 C CA . VAL A 1 110 ? -15.047 7.307 33.582 1.00 96.81 110 VAL A CA 1
ATOM 845 C C . VAL A 1 110 ? -14.289 7.451 34.897 1.00 96.81 110 VAL A C 1
ATOM 847 O O . VAL A 1 110 ? -14.195 8.545 35.456 1.00 96.81 110 VAL A O 1
ATOM 850 N N . ALA A 1 111 ? -13.718 6.354 35.380 1.00 96.12 111 ALA A N 1
ATOM 851 C CA . ALA A 1 111 ? -12.917 6.326 36.597 1.00 96.12 111 ALA A CA 1
ATOM 852 C C . ALA A 1 111 ? -11.419 6.368 36.279 1.00 96.12 111 ALA A C 1
ATOM 854 O O . ALA A 1 111 ? -10.943 5.664 35.383 1.00 96.12 111 ALA A O 1
ATOM 855 N N . ARG A 1 112 ? -10.652 7.141 37.056 1.00 95.25 112 ARG A N 1
ATOM 856 C CA . ARG A 1 112 ? -9.185 7.090 37.030 1.00 95.25 112 ARG A CA 1
ATOM 857 C C . ARG A 1 112 ? -8.576 7.162 38.424 1.00 95.25 112 ARG A C 1
ATOM 859 O O . ARG A 1 112 ? -8.840 8.084 39.193 1.00 95.25 112 ARG A O 1
ATOM 866 N N . PHE A 1 113 ? -7.653 6.247 38.706 1.00 94.19 113 PHE A N 1
ATOM 867 C CA . PHE A 1 113 ? -6.824 6.306 39.906 1.00 94.19 113 PHE A CA 1
ATOM 868 C C . PHE A 1 113 ? -5.461 6.934 39.614 1.00 94.19 113 PHE A C 1
ATOM 870 O O . PHE A 1 113 ? -4.762 6.478 38.719 1.00 94.19 113 PHE A O 1
ATOM 877 N N . MET A 1 114 ? -5.066 7.932 40.414 1.00 91.38 114 MET A N 1
ATOM 878 C CA . MET A 1 114 ? -3.739 8.568 40.309 1.00 91.38 114 MET A CA 1
ATOM 879 C C . MET A 1 114 ? -2.615 7.722 40.926 1.00 91.38 114 MET A C 1
ATOM 881 O O . MET A 1 114 ? -1.434 7.974 40.703 1.00 91.38 114 MET A O 1
ATOM 885 N N . HIS A 1 115 ? -2.975 6.744 41.760 1.00 92.56 115 HIS A N 1
ATOM 886 C CA . HIS A 1 115 ? -2.037 5.870 42.452 1.00 92.56 115 HIS A CA 1
ATOM 887 C C . HIS A 1 115 ? -2.579 4.441 42.460 1.00 92.56 115 HIS A C 1
ATOM 889 O O . HIS A 1 115 ? -3.773 4.225 42.661 1.00 92.56 115 HIS A O 1
ATOM 895 N N . GLY A 1 116 ? -1.696 3.459 42.276 1.00 92.81 116 GLY A N 1
ATOM 896 C CA . GLY A 1 116 ? -2.043 2.049 42.447 1.00 92.81 116 GLY A CA 1
ATOM 897 C C . GLY A 1 116 ? -2.082 1.619 43.920 1.00 92.81 116 GLY A C 1
ATOM 898 O O . GLY A 1 116 ? -1.620 2.334 44.812 1.00 92.81 116 GLY A O 1
ATOM 899 N N . ALA A 1 117 ? -2.598 0.415 44.187 1.00 95.06 117 ALA A N 1
ATOM 900 C CA . ALA A 1 117 ? -2.639 -0.166 45.532 1.00 95.06 117 ALA A CA 1
ATOM 901 C C . ALA A 1 117 ? -1.234 -0.420 46.113 1.00 95.06 117 ALA A C 1
ATOM 903 O O . ALA A 1 117 ? -1.044 -0.377 47.331 1.00 95.06 117 ALA A O 1
ATOM 904 N N . ASP A 1 118 ? -0.245 -0.675 45.252 1.00 94.12 118 ASP A N 1
ATOM 905 C CA . ASP A 1 118 ? 1.172 -0.656 45.607 1.00 94.12 118 ASP A CA 1
ATOM 906 C C . ASP A 1 118 ? 1.771 0.717 45.277 1.00 94.12 118 ASP A C 1
ATOM 908 O O . ASP A 1 118 ? 1.986 1.053 44.112 1.00 94.12 118 ASP A O 1
ATOM 912 N N . SER A 1 119 ? 2.108 1.489 46.315 1.00 90.00 119 SER A N 1
ATOM 913 C CA . SER A 1 119 ? 2.732 2.815 46.188 1.00 90.00 119 SER A CA 1
ATOM 914 C C . SER A 1 119 ? 4.117 2.798 45.522 1.00 90.00 119 SER A C 1
ATOM 916 O O . SER A 1 119 ? 4.673 3.855 45.240 1.00 90.00 119 SER A O 1
ATOM 918 N N . GLY A 1 120 ? 4.723 1.619 45.338 1.00 92.75 120 GLY A N 1
ATOM 919 C CA . GLY A 1 120 ? 5.965 1.426 44.588 1.00 92.75 120 GLY A CA 1
ATOM 920 C C . GLY A 1 120 ? 5.767 1.224 43.080 1.00 92.75 120 GLY A C 1
ATOM 921 O O . GLY A 1 120 ? 6.748 0.971 42.373 1.00 92.75 120 GLY A O 1
ATOM 922 N N . VAL A 1 121 ? 4.529 1.279 42.583 1.00 95.19 121 VAL A N 1
ATOM 923 C CA . VAL A 1 121 ? 4.189 1.191 41.158 1.00 95.19 121 VAL A CA 1
ATOM 924 C C . VAL A 1 121 ? 3.728 2.561 40.675 1.00 95.19 121 VAL A C 1
ATOM 926 O O . VAL A 1 121 ? 2.742 3.095 41.176 1.00 95.19 121 VAL A O 1
ATOM 929 N N . ASP A 1 122 ? 4.447 3.113 39.701 1.00 93.56 122 ASP A N 1
ATOM 930 C CA . ASP A 1 122 ? 4.052 4.336 39.010 1.00 93.56 122 ASP A CA 1
ATOM 931 C C . ASP A 1 122 ? 3.060 3.973 37.900 1.00 93.56 122 ASP A C 1
ATOM 933 O O . ASP A 1 122 ? 3.445 3.462 36.851 1.00 93.56 122 ASP A O 1
ATOM 937 N N . VAL A 1 123 ? 1.767 4.145 38.179 1.00 92.88 123 VAL A N 1
ATOM 938 C CA . VAL A 1 123 ? 0.695 3.844 37.215 1.00 92.88 123 VAL A CA 1
ATOM 939 C C . VAL A 1 123 ? 0.546 4.945 36.163 1.00 92.88 123 VAL A C 1
ATOM 941 O O . VAL A 1 123 ? 0.049 4.681 35.075 1.00 92.88 123 VAL A O 1
ATOM 944 N N . GLU A 1 124 ? 1.016 6.155 36.471 1.00 91.19 124 GLU A N 1
ATOM 945 C CA . GLU A 1 124 ? 0.958 7.324 35.591 1.00 91.19 124 GLU A CA 1
ATOM 946 C C . GLU A 1 124 ? 2.106 7.330 34.579 1.00 91.19 124 GLU A C 1
ATOM 948 O O . GLU A 1 124 ? 1.939 7.816 33.465 1.00 91.19 124 GLU A O 1
ATOM 953 N N . GLY A 1 125 ? 3.254 6.757 34.951 1.00 91.94 125 GLY A N 1
ATOM 954 C CA . GLY A 1 125 ? 4.443 6.615 34.114 1.00 91.94 125 GLY A CA 1
ATOM 955 C C . GLY A 1 125 ? 4.942 5.169 34.018 1.00 91.94 125 GLY A C 1
ATOM 956 O O . GLY A 1 125 ? 6.013 4.884 34.560 1.00 91.94 125 GLY A O 1
ATOM 957 N N . PRO A 1 126 ? 4.224 4.256 33.329 1.00 93.81 126 PRO A N 1
ATOM 958 C CA . PRO A 1 126 ? 4.683 2.885 33.119 1.00 93.81 126 PRO A CA 1
ATOM 959 C C . PRO A 1 126 ? 6.056 2.855 32.428 1.00 93.81 126 PRO A C 1
ATOM 961 O O . PRO A 1 126 ? 6.319 3.629 31.502 1.00 93.81 126 PRO A O 1
ATOM 964 N N . ASP A 1 127 ? 6.941 1.942 32.843 1.00 94.44 127 ASP A N 1
ATOM 965 C CA . ASP A 1 127 ? 8.266 1.808 32.220 1.00 94.44 127 ASP A CA 1
ATOM 966 C C . ASP A 1 127 ? 8.183 1.167 30.829 1.00 94.44 127 ASP A C 1
ATOM 968 O O . ASP A 1 127 ? 8.173 -0.055 30.659 1.00 94.44 127 ASP A O 1
ATOM 972 N N . LEU A 1 128 ? 8.207 2.017 29.806 1.00 95.62 128 LEU A N 1
ATOM 973 C CA . LEU A 1 128 ? 8.170 1.586 28.415 1.00 95.62 128 LEU A CA 1
ATOM 974 C C . LEU A 1 128 ? 9.518 1.086 27.883 1.00 95.62 128 LEU A C 1
ATOM 976 O O . LEU A 1 128 ? 9.557 0.623 26.752 1.00 95.62 128 LEU A O 1
ATOM 980 N N . ASN A 1 129 ? 10.633 1.131 28.617 1.00 93.50 129 ASN A N 1
ATOM 981 C CA . ASN A 1 129 ? 11.943 0.719 28.077 1.00 93.50 129 ASN A CA 1
ATOM 982 C C . ASN A 1 129 ? 12.255 -0.770 28.295 1.00 93.50 129 ASN A C 1
ATOM 984 O O . ASN A 1 129 ? 13.164 -1.316 27.667 1.00 93.50 129 ASN A O 1
ATOM 988 N N . GLY A 1 130 ? 11.524 -1.421 29.200 1.00 90.88 130 GLY A N 1
ATOM 989 C CA . GLY A 1 130 ? 11.764 -2.797 29.620 1.00 90.88 130 GLY A CA 1
ATOM 990 C C . GLY A 1 130 ? 10.946 -3.851 28.870 1.00 90.88 130 GLY A C 1
ATOM 991 O O . GLY A 1 130 ? 10.659 -3.753 27.677 1.00 90.88 130 GLY A O 1
ATOM 992 N N . ASP A 1 131 ? 10.597 -4.903 29.602 1.00 97.00 131 ASP A N 1
ATOM 993 C CA . ASP A 1 131 ? 9.655 -5.929 29.164 1.00 97.00 131 ASP A CA 1
ATOM 994 C C . ASP A 1 131 ? 8.227 -5.387 29.328 1.00 97.00 131 ASP A C 1
ATOM 996 O O . ASP A 1 131 ? 7.748 -5.214 30.451 1.00 97.00 131 ASP A O 1
ATOM 1000 N N . ILE A 1 132 ? 7.585 -5.075 28.199 1.00 98.00 132 ILE A N 1
ATOM 1001 C CA . ILE A 1 132 ? 6.288 -4.390 28.155 1.00 98.00 132 ILE A CA 1
ATOM 1002 C C . ILE A 1 132 ? 5.166 -5.248 28.744 1.00 98.00 132 ILE A C 1
ATOM 1004 O O . ILE A 1 132 ? 4.336 -4.730 29.488 1.00 98.00 132 ILE A O 1
ATOM 1008 N N . GLU A 1 133 ? 5.152 -6.555 28.473 1.00 98.12 133 GLU A N 1
ATOM 1009 C CA . GLU A 1 133 ? 4.144 -7.463 29.031 1.00 98.12 133 GLU A CA 1
ATOM 1010 C C . GLU A 1 133 ? 4.279 -7.534 30.555 1.00 98.12 133 GLU A C 1
ATOM 1012 O O . GLU A 1 133 ? 3.291 -7.471 31.296 1.00 98.12 133 GLU A O 1
ATOM 1017 N N . LYS A 1 134 ? 5.519 -7.625 31.049 1.00 98.06 134 LYS A N 1
ATOM 1018 C CA . LYS A 1 134 ? 5.790 -7.630 32.487 1.00 98.06 134 LYS A CA 1
ATOM 1019 C C . LYS A 1 134 ? 5.351 -6.328 33.157 1.00 98.06 134 LYS A C 1
ATOM 1021 O O . LYS A 1 134 ? 4.820 -6.380 34.268 1.00 98.06 134 LYS A O 1
ATOM 1026 N N . GLU A 1 135 ? 5.575 -5.186 32.513 1.00 98.06 135 GLU A N 1
ATOM 1027 C CA . GLU A 1 135 ? 5.165 -3.888 33.050 1.00 98.06 135 GLU A CA 1
ATOM 1028 C C . GLU A 1 135 ? 3.642 -3.713 33.031 1.00 98.06 135 GLU A C 1
ATOM 1030 O O . GLU A 1 135 ? 3.072 -3.328 34.051 1.00 98.06 135 GLU A O 1
ATOM 1035 N N . ALA A 1 136 ? 2.961 -4.103 31.948 1.00 98.38 136 ALA A N 1
ATOM 1036 C CA . ALA A 1 136 ? 1.498 -4.139 31.880 1.00 98.38 136 ALA A CA 1
ATOM 1037 C C . ALA A 1 136 ? 0.901 -4.971 33.025 1.00 98.38 136 ALA A C 1
ATOM 1039 O O . ALA A 1 136 ? 0.050 -4.495 33.775 1.00 98.38 136 ALA A O 1
ATOM 1040 N N . ASN A 1 137 ? 1.427 -6.180 33.252 1.00 98.31 137 ASN A N 1
ATOM 1041 C CA . ASN A 1 137 ? 1.025 -7.012 34.385 1.00 98.31 137 ASN A CA 1
ATOM 1042 C C . ASN A 1 137 ? 1.279 -6.323 35.731 1.00 98.31 137 ASN A C 1
ATOM 1044 O O . ASN A 1 137 ? 0.450 -6.411 36.636 1.00 98.31 137 ASN A O 1
ATOM 1048 N N . ARG A 1 138 ? 2.421 -5.653 35.908 1.00 98.06 138 ARG A N 1
ATOM 1049 C CA . ARG A 1 138 ? 2.751 -4.959 37.159 1.00 98.06 138 ARG A CA 1
ATOM 1050 C C . ARG A 1 138 ? 1.776 -3.815 37.447 1.00 98.06 138 ARG A C 1
ATOM 1052 O O . ARG A 1 138 ? 1.284 -3.726 38.571 1.00 98.06 138 ARG A O 1
ATOM 1059 N N . VAL A 1 139 ? 1.493 -2.977 36.451 1.00 98.38 139 VAL A N 1
ATOM 1060 C CA . VAL A 1 139 ? 0.566 -1.842 36.567 1.00 98.38 139 VAL A CA 1
ATOM 1061 C C . VAL A 1 139 ? -0.856 -2.332 36.823 1.00 98.38 139 VAL A C 1
ATOM 1063 O O . VAL A 1 139 ? -1.468 -1.936 37.816 1.00 98.38 139 VAL A O 1
ATOM 1066 N N . MET A 1 140 ? -1.351 -3.275 36.016 1.00 98.38 140 MET A N 1
ATOM 1067 C CA . MET A 1 140 ? -2.702 -3.821 36.173 1.00 98.38 140 MET A CA 1
ATOM 1068 C C . MET A 1 140 ? -2.894 -4.518 37.525 1.00 98.38 140 MET A C 1
ATOM 1070 O O . MET A 1 140 ? -3.902 -4.296 38.189 1.00 98.38 140 MET A O 1
ATOM 1074 N N . ASN A 1 141 ? -1.909 -5.284 38.012 1.00 97.81 141 ASN A N 1
ATOM 1075 C CA . ASN A 1 141 ? -1.983 -5.904 39.343 1.00 97.81 141 ASN A CA 1
ATOM 1076 C C . ASN A 1 141 ? -2.060 -4.879 40.489 1.00 97.81 141 ASN A C 1
ATOM 1078 O O . ASN A 1 141 ? -2.584 -5.205 41.556 1.00 97.81 141 ASN A O 1
ATOM 1082 N N . SER A 1 142 ? -1.546 -3.661 40.286 1.00 97.94 142 SER A N 1
ATOM 1083 C CA . SER A 1 142 ? -1.651 -2.570 41.259 1.00 97.94 142 SER A CA 1
ATOM 1084 C C . SER A 1 142 ? -3.015 -1.866 41.197 1.00 97.94 142 SER A C 1
ATOM 1086 O O . SER A 1 142 ? -3.536 -1.462 42.235 1.00 97.94 142 SER A O 1
ATOM 1088 N N . LEU A 1 143 ? -3.623 -1.749 40.011 1.00 97.88 143 LEU A N 1
ATOM 1089 C CA . LEU A 1 143 ? -4.901 -1.050 39.805 1.00 97.88 143 LEU A CA 1
ATOM 1090 C C . LEU A 1 143 ? -6.138 -1.919 40.074 1.00 97.88 143 LEU A C 1
ATOM 1092 O O . LEU A 1 143 ? -7.077 -1.459 40.722 1.00 97.88 143 LEU A O 1
ATOM 1096 N N . LEU A 1 144 ? -6.133 -3.186 39.644 1.00 97.94 144 LEU A N 1
ATOM 1097 C CA . LEU A 1 144 ? -7.294 -4.081 39.738 1.00 97.94 144 LEU A CA 1
ATOM 1098 C C . LEU A 1 144 ? -7.902 -4.185 41.151 1.00 97.94 144 LEU A C 1
ATOM 1100 O O . LEU A 1 144 ? -9.127 -4.177 41.257 1.00 97.94 144 LEU A O 1
ATOM 1104 N N . PRO A 1 145 ? -7.131 -4.251 42.259 1.00 97.19 145 PRO A N 1
ATOM 1105 C CA . PRO A 1 145 ? -7.720 -4.252 43.599 1.00 97.19 145 PRO A CA 1
ATOM 1106 C C . PRO A 1 145 ? -8.555 -3.002 43.909 1.00 97.19 145 PRO A C 1
ATOM 1108 O O . PRO A 1 145 ? -9.569 -3.114 44.594 1.00 97.19 145 PRO A O 1
ATOM 1111 N N . LEU A 1 146 ? -8.149 -1.832 43.402 1.00 96.62 146 LEU A N 1
ATOM 1112 C CA . LEU A 1 146 ? -8.878 -0.574 43.582 1.00 96.62 146 LEU A CA 1
ATOM 1113 C C . LEU A 1 146 ? -10.153 -0.563 42.735 1.00 96.62 146 LEU A C 1
ATOM 1115 O O . LEU A 1 146 ? -11.223 -0.229 43.241 1.00 96.62 146 LEU A O 1
ATOM 1119 N N . TRP A 1 147 ? -10.055 -1.001 41.477 1.00 97.31 147 TRP A N 1
ATOM 1120 C CA . TRP A 1 147 ? -11.201 -1.080 40.566 1.00 97.31 147 TRP A CA 1
ATOM 1121 C C . TRP A 1 147 ? -12.260 -2.057 41.074 1.00 97.31 147 TRP A C 1
ATOM 1123 O O . TRP A 1 147 ? -13.438 -1.717 41.111 1.00 97.31 147 TRP A O 1
ATOM 1133 N N . ARG A 1 148 ? -11.845 -3.233 41.566 1.00 97.19 148 ARG A N 1
ATOM 1134 C CA . ARG A 1 148 ? -12.742 -4.200 42.218 1.00 97.19 148 ARG A CA 1
ATOM 1135 C C . ARG A 1 148 ? -13.447 -3.597 43.429 1.00 97.19 148 ARG A C 1
ATOM 1137 O O . ARG A 1 148 ? -14.636 -3.816 43.577 1.00 97.19 148 ARG A O 1
ATOM 1144 N N . SER A 1 149 ? -12.745 -2.827 44.266 1.00 95.94 149 SER A N 1
ATOM 1145 C CA . SER A 1 149 ? -13.367 -2.186 45.436 1.00 95.94 149 SER A CA 1
ATOM 1146 C C . SER A 1 149 ? -14.498 -1.246 45.024 1.00 95.94 149 SER A C 1
ATOM 1148 O O . SER A 1 149 ? -15.582 -1.311 45.591 1.00 95.94 149 SER A O 1
ATOM 1150 N N . VAL A 1 150 ? -14.262 -0.402 44.017 1.00 95.56 150 VAL A N 1
ATOM 1151 C CA . VAL A 1 150 ? -15.277 0.536 43.520 1.00 95.56 150 VAL A CA 1
ATOM 1152 C C . VAL A 1 150 ? -16.405 -0.202 42.797 1.00 95.56 150 VAL A C 1
ATOM 1154 O O . VAL A 1 150 ? -17.564 0.134 43.010 1.00 95.56 150 VAL A O 1
ATOM 1157 N N . ARG A 1 151 ? -16.099 -1.232 41.995 1.00 95.81 151 ARG A N 1
ATOM 1158 C CA . ARG A 1 151 ? -17.110 -2.083 41.348 1.00 95.81 151 ARG A CA 1
ATOM 1159 C C . ARG A 1 151 ? -18.005 -2.769 42.379 1.00 95.81 151 ARG A C 1
ATOM 1161 O O . ARG A 1 151 ? -19.215 -2.724 42.236 1.00 95.81 151 ARG A O 1
ATOM 1168 N N . ASP A 1 152 ? -17.434 -3.369 43.421 1.00 95.69 152 ASP A N 1
ATOM 1169 C CA . ASP A 1 152 ? -18.201 -4.074 44.453 1.00 95.69 152 ASP A CA 1
ATOM 1170 C C . ASP A 1 152 ? -19.116 -3.099 45.237 1.00 95.69 152 ASP A C 1
ATOM 1172 O O . ASP A 1 152 ? -20.228 -3.465 45.621 1.00 95.69 152 ASP A O 1
ATOM 1176 N N . GLU A 1 153 ? -18.679 -1.850 45.455 1.00 95.69 153 GLU A N 1
ATOM 1177 C CA . GLU A 1 153 ? -19.516 -0.781 46.026 1.00 95.69 153 GLU A CA 1
ATOM 1178 C C . GLU A 1 153 ? -20.627 -0.334 45.060 1.00 95.69 153 GLU A C 1
ATOM 1180 O O . GLU A 1 153 ? -21.780 -0.212 45.471 1.00 95.69 153 GLU A O 1
ATOM 1185 N N . ALA A 1 154 ? -20.306 -0.150 43.777 1.00 93.69 154 ALA A N 1
ATOM 1186 C CA . ALA A 1 154 ? -21.265 0.200 42.731 1.00 93.69 154 ALA A CA 1
ATOM 1187 C C . ALA A 1 154 ? -22.352 -0.881 42.576 1.00 93.69 154 ALA A C 1
ATOM 1189 O O . ALA A 1 154 ? -23.547 -0.584 42.612 1.00 93.69 154 ALA A O 1
ATOM 1190 N N . GLU A 1 155 ? -21.952 -2.155 42.521 1.00 93.75 155 GLU A N 1
ATOM 1191 C CA . GLU A 1 155 ? -22.855 -3.305 42.433 1.00 93.75 155 GLU A CA 1
ATOM 1192 C C . GLU A 1 155 ? -23.800 -3.396 43.640 1.00 93.75 155 GLU A C 1
ATOM 1194 O O . GLU A 1 155 ? -24.967 -3.768 43.486 1.00 93.75 155 GLU A O 1
ATOM 1199 N N . ALA A 1 156 ? -23.330 -3.041 44.843 1.00 94.75 156 ALA A N 1
ATOM 1200 C CA . ALA A 1 156 ? -24.157 -3.037 46.049 1.00 94.75 156 ALA A CA 1
ATOM 1201 C C . ALA A 1 156 ? -25.297 -2.003 45.985 1.00 94.75 156 ALA A C 1
ATOM 1203 O O . ALA A 1 156 ? -26.369 -2.249 46.545 1.00 94.75 156 ALA A O 1
ATOM 1204 N N . GLU A 1 157 ? -25.080 -0.894 45.277 1.00 94.25 157 GLU A N 1
ATOM 1205 C CA . GLU A 1 157 ? -26.081 0.146 45.006 1.00 94.25 157 GLU A CA 1
ATOM 1206 C C . GLU A 1 157 ? -26.841 -0.086 43.682 1.00 94.25 157 GLU A C 1
ATOM 1208 O O . GLU A 1 157 ? -27.782 0.641 43.363 1.00 94.25 157 GLU A O 1
ATOM 1213 N N . GLY A 1 158 ? -26.497 -1.141 42.933 1.00 91.44 158 GLY A N 1
ATOM 1214 C CA . GLY A 1 158 ? -27.152 -1.510 41.677 1.00 91.44 158 GLY A CA 1
ATOM 1215 C C . GLY A 1 158 ? -26.757 -0.642 40.480 1.00 91.44 158 GLY A C 1
ATOM 1216 O O . GLY A 1 158 ? -27.558 -0.507 39.556 1.00 91.44 158 GLY A O 1
ATOM 1217 N N . VAL A 1 159 ? -25.553 -0.066 40.503 1.00 92.75 159 VAL A N 1
ATOM 1218 C CA . VAL A 1 159 ? -24.981 0.760 39.428 1.00 92.75 159 VAL A CA 1
ATOM 1219 C C . VAL A 1 159 ? -23.665 0.163 38.912 1.00 92.75 159 VAL A C 1
ATOM 1221 O O . VAL A 1 159 ? -23.095 -0.734 39.533 1.00 92.75 159 VAL A O 1
ATOM 1224 N N . GLU A 1 160 ? -23.180 0.641 37.766 1.00 91.44 160 GLU A N 1
ATOM 1225 C CA . GLU A 1 160 ? -21.945 0.176 37.121 1.00 91.44 160 GLU A CA 1
ATOM 1226 C C . GLU A 1 160 ? -21.035 1.367 36.786 1.00 91.44 160 GLU A C 1
ATOM 1228 O O . GLU A 1 160 ? -21.508 2.489 36.621 1.00 91.44 160 GLU A O 1
ATOM 1233 N N . ILE A 1 161 ? -19.724 1.119 36.709 1.00 94.56 161 ILE A N 1
ATOM 1234 C CA . ILE A 1 161 ? -18.740 2.086 36.210 1.00 94.56 161 ILE A CA 1
ATOM 1235 C C . ILE A 1 161 ? -18.314 1.661 34.805 1.00 94.56 161 ILE A C 1
ATOM 1237 O O . ILE A 1 161 ? -17.748 0.577 34.643 1.00 94.56 161 ILE A O 1
ATOM 1241 N N . ASP A 1 162 ? -18.549 2.511 33.804 1.00 96.19 162 ASP A N 1
ATOM 1242 C CA . ASP A 1 162 ? -18.483 2.102 32.396 1.00 96.19 162 ASP A CA 1
ATOM 1243 C C . ASP A 1 162 ? -17.056 1.927 31.867 1.00 96.19 162 ASP A C 1
ATOM 1245 O O . ASP A 1 162 ? -16.772 0.967 31.146 1.00 96.19 162 ASP A O 1
ATOM 1249 N N . TYR A 1 163 ? -16.156 2.862 32.190 1.00 97.75 163 TYR A N 1
ATOM 1250 C CA . TYR A 1 163 ? -14.803 2.896 31.636 1.00 97.75 163 TYR A CA 1
ATOM 1251 C C . TYR A 1 163 ? -13.734 3.266 32.670 1.00 97.75 163 TYR A C 1
ATOM 1253 O O . TYR A 1 163 ? -13.951 4.078 33.571 1.00 97.75 163 TYR A O 1
ATOM 1261 N N . TRP A 1 164 ? -12.538 2.707 32.476 1.00 97.75 164 TRP A N 1
ATOM 1262 C CA . TRP A 1 164 ? -11.391 2.856 33.369 1.00 97.75 164 TRP A CA 1
ATOM 1263 C C . TRP A 1 164 ? -10.167 3.375 32.615 1.00 97.75 164 TRP A C 1
ATOM 1265 O O . TRP A 1 164 ? -9.734 2.791 31.622 1.00 97.75 164 TRP A O 1
ATOM 1275 N N . GLU A 1 165 ? -9.587 4.472 33.087 1.00 96.62 165 GLU A N 1
ATOM 1276 C CA . GLU A 1 165 ? -8.357 5.052 32.542 1.00 96.62 165 GLU A CA 1
ATOM 1277 C C . GLU A 1 165 ? -7.161 4.650 33.423 1.00 96.62 165 GLU A C 1
ATOM 1279 O O . GLU A 1 165 ? -7.248 4.677 34.653 1.00 96.62 165 GLU A O 1
ATOM 1284 N N . ILE A 1 166 ? -6.048 4.248 32.800 1.00 96.06 166 ILE A N 1
ATOM 1285 C CA . ILE A 1 166 ? -4.863 3.724 33.510 1.00 96.06 166 ILE A CA 1
ATOM 1286 C C . ILE A 1 166 ? -3.879 4.836 33.900 1.00 96.06 166 ILE A C 1
ATOM 1288 O O . ILE A 1 166 ? -3.363 4.832 35.012 1.00 96.06 166 ILE A O 1
ATOM 1292 N N . CYS A 1 167 ? -3.589 5.743 32.969 1.00 93.56 167 CYS A N 1
ATOM 1293 C CA . CYS A 1 167 ? -2.476 6.697 33.026 1.00 93.56 167 CYS A CA 1
ATOM 1294 C C . CYS A 1 167 ? -2.856 7.998 32.308 1.00 93.56 167 CYS A C 1
ATOM 1296 O O . CYS A 1 167 ? -3.920 8.056 31.689 1.00 93.56 167 CYS A O 1
ATOM 1298 N N . ASN A 1 168 ? -1.997 9.020 32.372 1.00 92.88 168 ASN A N 1
ATOM 1299 C CA . ASN A 1 168 ? -2.321 10.362 31.891 1.00 92.88 168 ASN A CA 1
ATOM 1300 C C . ASN A 1 168 ? -1.158 11.122 31.279 1.00 92.88 168 ASN A C 1
ATOM 1302 O O . ASN A 1 168 ? -0.077 11.204 31.855 1.00 92.88 168 ASN A O 1
ATOM 1306 N N . GLU A 1 169 ? -1.448 11.786 30.164 1.00 92.12 169 GLU A N 1
ATOM 1307 C CA . GLU A 1 169 ? -0.579 12.751 29.491 1.00 92.12 169 GLU A CA 1
ATOM 1308 C C . GLU A 1 169 ? 0.824 12.226 29.171 1.00 92.12 169 GLU A C 1
ATOM 1310 O O . GLU A 1 169 ? 1.794 12.985 29.139 1.00 92.12 169 GLU A O 1
ATOM 1315 N N . LEU A 1 170 ? 0.940 10.926 28.894 1.00 91.88 170 LEU A N 1
ATOM 1316 C CA . LEU A 1 170 ? 2.203 10.358 28.447 1.00 91.88 170 LEU A CA 1
ATOM 1317 C C . LEU A 1 170 ? 2.535 10.858 27.042 1.00 91.88 170 LEU A C 1
ATOM 1319 O O . LEU A 1 170 ? 1.691 10.858 26.151 1.00 91.88 170 LEU A O 1
ATOM 1323 N N . ASP A 1 171 ? 3.796 11.233 26.855 1.00 93.75 171 ASP A N 1
ATOM 1324 C CA . ASP A 1 171 ? 4.390 11.609 25.571 1.00 93.75 171 ASP A CA 1
ATOM 1325 C C . ASP A 1 171 ? 5.686 10.800 25.378 1.00 93.75 171 ASP A C 1
ATOM 1327 O O . ASP A 1 171 ? 6.786 11.272 25.697 1.00 93.75 171 ASP A O 1
ATOM 1331 N N . PRO A 1 172 ? 5.576 9.506 25.011 1.00 93.94 172 PRO A N 1
ATOM 1332 C CA . PRO A 1 172 ? 6.741 8.678 24.737 1.00 93.94 172 PRO A CA 1
ATOM 1333 C C . PRO A 1 172 ? 7.569 9.263 23.591 1.00 93.94 172 PRO A C 1
ATOM 1335 O O . PRO A 1 172 ? 7.039 9.679 22.573 1.00 93.94 172 PRO A O 1
ATOM 1338 N N . VAL A 1 173 ? 8.896 9.242 23.710 1.00 91.94 173 VAL A N 1
ATOM 1339 C CA . VAL A 1 173 ? 9.753 9.887 22.707 1.00 91.94 173 VAL A CA 1
ATOM 1340 C C . VAL A 1 173 ? 9.723 9.130 21.375 1.00 91.94 173 VAL A C 1
ATOM 1342 O O . VAL A 1 173 ? 10.308 8.051 21.252 1.00 91.94 173 VAL A O 1
ATOM 1345 N N . GLY A 1 174 ? 9.128 9.762 20.363 1.00 94.75 174 GLY A N 1
ATOM 1346 C CA . GLY A 1 174 ? 9.160 9.337 18.968 1.00 94.75 174 GLY A CA 1
ATOM 1347 C C . GLY A 1 174 ? 8.372 8.059 18.675 1.00 94.75 174 GLY A C 1
ATOM 1348 O O . GLY A 1 174 ? 7.857 7.379 19.564 1.00 94.75 174 GLY A O 1
ATOM 1349 N N . ILE A 1 175 ? 8.344 7.690 17.391 1.00 97.75 175 ILE A N 1
ATOM 1350 C CA . ILE A 1 175 ? 7.561 6.561 16.859 1.00 97.75 175 ILE A CA 1
ATOM 1351 C C . ILE A 1 175 ? 7.746 5.267 17.668 1.00 97.75 175 ILE A C 1
ATOM 1353 O O . ILE A 1 175 ? 6.765 4.610 18.010 1.00 97.75 175 ILE A O 1
ATOM 1357 N N . GLU A 1 176 ? 8.986 4.896 18.004 1.00 97.12 176 GLU A N 1
ATOM 1358 C CA . GLU A 1 176 ? 9.256 3.664 18.758 1.00 97.12 176 GLU A CA 1
ATOM 1359 C C . GLU A 1 176 ? 8.636 3.699 20.162 1.00 97.12 176 GLU A C 1
ATOM 1361 O O . GLU A 1 176 ? 8.039 2.713 20.594 1.00 97.12 176 GLU A O 1
ATOM 1366 N N . GLY A 1 177 ? 8.723 4.834 20.864 1.00 97.19 177 GLY A N 1
ATOM 1367 C CA . GLY A 1 177 ? 8.100 5.001 22.176 1.00 97.19 177 GLY A CA 1
ATOM 1368 C C . GLY A 1 177 ? 6.581 4.842 22.105 1.00 97.19 177 GLY A C 1
ATOM 1369 O O . GLY A 1 177 ? 5.994 4.125 22.917 1.00 97.19 177 GLY A O 1
ATOM 1370 N N . HIS A 1 178 ? 5.956 5.452 21.097 1.00 98.06 178 HIS A N 1
ATOM 1371 C CA . HIS A 1 178 ? 4.516 5.369 20.860 1.00 98.06 178 HIS A CA 1
ATOM 1372 C C . HIS A 1 178 ? 4.043 3.948 20.529 1.00 98.06 178 HIS A C 1
ATOM 1374 O O . HIS A 1 178 ? 3.062 3.479 21.106 1.00 98.06 178 HIS A O 1
ATOM 1380 N N . VAL A 1 179 ? 4.770 3.223 19.675 1.00 98.38 179 VAL A N 1
ATOM 1381 C CA . VAL A 1 179 ? 4.489 1.809 19.369 1.00 98.38 179 VAL A CA 1
ATOM 1382 C C . VAL A 1 179 ? 4.589 0.947 20.627 1.00 98.38 179 VAL A C 1
ATOM 1384 O O . VAL A 1 179 ? 3.719 0.120 20.889 1.00 98.38 179 VAL A O 1
ATOM 1387 N N . ARG A 1 180 ? 5.611 1.162 21.461 1.00 98.06 180 ARG A N 1
ATOM 1388 C CA . ARG A 1 180 ? 5.771 0.414 22.718 1.00 98.06 180 ARG A CA 1
ATOM 1389 C C . ARG A 1 180 ? 4.655 0.714 23.717 1.00 98.06 180 ARG A C 1
ATOM 1391 O O . ARG A 1 180 ? 4.241 -0.180 24.452 1.00 98.06 180 ARG A O 1
ATOM 1398 N N . PHE A 1 181 ? 4.133 1.937 23.713 1.00 98.12 181 PHE A N 1
ATOM 1399 C CA . PHE A 1 181 ? 2.970 2.301 24.515 1.00 98.12 181 PHE A CA 1
ATOM 1400 C C . PHE A 1 181 ? 1.669 1.665 23.995 1.00 98.12 181 PHE A C 1
ATOM 1402 O O . PHE A 1 181 ? 0.837 1.226 24.789 1.00 98.12 181 PHE A O 1
ATOM 1409 N N . ALA A 1 182 ? 1.512 1.527 22.676 1.00 98.56 182 ALA A N 1
ATOM 1410 C CA . ALA A 1 182 ? 0.423 0.754 22.077 1.00 98.56 182 ALA A CA 1
ATOM 1411 C C . ALA A 1 182 ? 0.486 -0.728 22.475 1.00 98.56 182 ALA A C 1
ATOM 1413 O O . ALA A 1 182 ? -0.518 -1.288 22.913 1.00 98.56 182 ALA A O 1
ATOM 1414 N N . GLU A 1 183 ? 1.672 -1.342 22.429 1.00 98.44 183 GLU A N 1
ATOM 1415 C CA . GLU A 1 183 ? 1.877 -2.714 22.910 1.00 98.44 183 GLU A CA 1
ATOM 1416 C C . GLU A 1 183 ? 1.561 -2.860 24.406 1.00 98.44 183 GLU A C 1
ATOM 1418 O O . GLU A 1 183 ? 0.923 -3.833 24.800 1.00 98.44 183 GLU A O 1
ATOM 1423 N N . PHE A 1 184 ? 1.915 -1.876 25.242 1.00 98.69 184 PHE A N 1
ATOM 1424 C CA . PHE A 1 184 ? 1.529 -1.868 26.659 1.00 98.69 184 PHE A CA 1
ATOM 1425 C C . PHE A 1 184 ? 0.007 -1.991 26.827 1.00 98.69 184 PHE A C 1
ATOM 1427 O O . PHE A 1 184 ? -0.462 -2.865 27.557 1.00 98.69 184 PHE A O 1
ATOM 1434 N N . PHE A 1 185 ? -0.779 -1.197 26.092 1.00 98.62 185 PHE A N 1
ATOM 1435 C CA . PHE A 1 185 ? -2.240 -1.299 26.138 1.00 98.62 185 PHE A CA 1
ATOM 1436 C C . PHE A 1 185 ? -2.780 -2.611 25.557 1.00 98.62 185 PHE A C 1
ATOM 1438 O O . PHE A 1 185 ? -3.752 -3.143 26.096 1.00 98.62 185 PHE A O 1
ATOM 1445 N N . LYS A 1 186 ? -2.137 -3.185 24.531 1.00 98.69 186 LYS A N 1
ATOM 1446 C CA . LYS A 1 186 ? -2.497 -4.514 24.003 1.00 98.69 186 LYS A CA 1
ATOM 1447 C C . LYS A 1 186 ? -2.372 -5.621 25.049 1.00 98.69 186 LYS A C 1
ATOM 1449 O O . LYS A 1 186 ? -3.180 -6.547 25.020 1.00 98.69 186 LYS A O 1
ATOM 1454 N N . TYR A 1 187 ? -1.432 -5.514 25.992 1.00 98.69 187 TYR A N 1
ATOM 1455 C CA . TYR A 1 187 ? -1.337 -6.434 27.134 1.00 98.69 187 TYR A CA 1
ATOM 1456 C C . TYR A 1 187 ? -2.293 -6.084 28.282 1.00 98.69 187 TYR A C 1
ATOM 1458 O O . TYR A 1 187 ? -2.777 -6.987 28.962 1.00 98.69 187 TYR A O 1
ATOM 1466 N N . CYS A 1 188 ? -2.603 -4.803 28.504 1.00 98.75 188 CYS A N 1
ATOM 1467 C CA . CYS A 1 188 ? -3.559 -4.392 29.537 1.00 98.75 188 CYS A CA 1
ATOM 1468 C C . CYS A 1 188 ? -5.007 -4.794 29.210 1.00 98.75 188 CYS A C 1
ATOM 1470 O O . CYS A 1 188 ? -5.739 -5.179 30.122 1.00 98.75 188 CYS A O 1
ATOM 1472 N N . MET A 1 189 ? -5.423 -4.732 27.937 1.00 98.69 189 MET A N 1
ATOM 1473 C CA . MET A 1 189 ? -6.804 -5.029 27.521 1.00 98.69 189 MET A CA 1
ATOM 1474 C C . MET A 1 189 ? -7.261 -6.443 27.927 1.00 98.69 189 MET A C 1
ATOM 1476 O O . MET A 1 189 ? -8.220 -6.526 28.690 1.00 98.69 189 MET A O 1
ATOM 1480 N N . PRO A 1 190 ? -6.550 -7.544 27.599 1.00 98.31 190 PRO A N 1
ATOM 1481 C CA . PRO A 1 190 ? -6.961 -8.889 28.011 1.00 98.31 190 PRO A CA 1
ATOM 1482 C C . PRO A 1 190 ? -7.021 -9.078 29.533 1.00 98.31 190 PRO A C 1
ATOM 1484 O O . PRO A 1 190 ? -7.823 -9.864 30.033 1.00 98.31 190 PRO A O 1
ATOM 1487 N N . ILE A 1 191 ? -6.178 -8.360 30.287 1.00 98.56 191 ILE A N 1
ATOM 1488 C CA . ILE A 1 191 ? -6.189 -8.397 31.756 1.00 98.56 191 ILE A CA 1
ATOM 1489 C C . ILE A 1 191 ? -7.459 -7.726 32.299 1.00 98.56 191 ILE A C 1
ATOM 1491 O O . ILE A 1 191 ? -8.081 -8.252 33.219 1.00 98.56 191 ILE A O 1
ATOM 1495 N N . ALA A 1 192 ? -7.853 -6.583 31.730 1.00 98.19 192 ALA A N 1
ATOM 1496 C CA . ALA A 1 192 ? -9.081 -5.878 32.090 1.00 98.19 192 ALA A CA 1
ATOM 1497 C C . ALA A 1 192 ? -10.338 -6.669 31.678 1.00 98.19 192 ALA A C 1
ATOM 1499 O O . ALA A 1 192 ? -11.244 -6.863 32.491 1.00 98.19 192 ALA A O 1
ATOM 1500 N N . GLU A 1 193 ? -10.351 -7.192 30.450 1.00 97.75 193 GLU A N 1
ATOM 1501 C CA . GLU A 1 193 ? -11.436 -8.001 29.881 1.00 97.75 193 GLU A CA 1
ATOM 1502 C C . GLU A 1 193 ? -11.720 -9.255 30.718 1.00 97.75 193 GLU A C 1
ATOM 1504 O O . GLU A 1 193 ? -12.881 -9.602 30.938 1.00 97.75 193 GLU A O 1
ATOM 1509 N N . ALA A 1 194 ? -10.678 -9.909 31.249 1.00 97.31 194 ALA A N 1
ATOM 1510 C CA . ALA A 1 194 ? -10.815 -11.085 32.112 1.00 97.31 194 ALA A CA 1
ATOM 1511 C C . ALA A 1 194 ? -11.631 -10.821 33.393 1.00 97.31 194 ALA A C 1
ATOM 1513 O O . ALA A 1 194 ? -12.096 -11.767 34.034 1.00 97.31 194 ALA A O 1
ATOM 1514 N N . GLU A 1 195 ? -11.821 -9.553 33.760 1.00 95.62 195 GLU A N 1
ATOM 1515 C CA . GLU A 1 195 ? -12.611 -9.119 34.913 1.00 95.62 195 GLU A CA 1
ATOM 1516 C C . GLU A 1 195 ? -13.841 -8.284 34.550 1.00 95.62 195 GLU A C 1
ATOM 1518 O O . GLU A 1 195 ? -14.537 -7.810 35.448 1.00 95.62 195 GLU A O 1
ATOM 1523 N N . GLY A 1 196 ? -14.127 -8.138 33.254 1.00 94.94 196 GLY A N 1
ATOM 1524 C CA . GLY A 1 196 ? -15.261 -7.367 32.750 1.00 94.94 196 GLY A CA 1
ATOM 1525 C C . GLY A 1 196 ? -15.037 -5.853 32.705 1.00 94.94 196 GLY A C 1
ATOM 1526 O O . GLY A 1 196 ? -15.999 -5.118 32.516 1.00 94.94 196 GLY A O 1
ATOM 1527 N N . PHE A 1 197 ? -13.802 -5.366 32.859 1.00 97.69 197 PHE A N 1
ATOM 1528 C CA . PHE A 1 197 ? -13.505 -3.934 32.785 1.00 97.69 197 PHE A CA 1
ATOM 1529 C C . PHE A 1 197 ? -13.229 -3.479 31.348 1.00 97.69 197 PHE A C 1
ATOM 1531 O O . PHE A 1 197 ? -12.485 -4.126 30.610 1.00 97.69 197 PHE A O 1
ATOM 1538 N N . LYS A 1 198 ? -13.756 -2.305 30.981 1.00 98.00 198 LYS A N 1
ATOM 1539 C CA . LYS A 1 198 ? -13.429 -1.607 29.729 1.00 98.00 198 LYS A CA 1
ATOM 1540 C C . LYS A 1 198 ? -12.442 -0.481 29.991 1.00 98.00 198 LYS A C 1
ATOM 1542 O O . LYS A 1 198 ? -12.515 0.212 31.001 1.00 98.00 198 LYS A O 1
ATOM 1547 N N . LEU A 1 199 ? -11.531 -0.280 29.048 1.00 98.38 199 LEU A N 1
ATOM 1548 C CA . LEU A 1 199 ? -10.425 0.671 29.180 1.00 98.38 199 LEU A CA 1
ATOM 1549 C C . LEU A 1 199 ? -10.643 1.896 28.300 1.00 98.38 199 LEU A C 1
ATOM 1551 O O . LEU A 1 199 ? -11.125 1.760 27.173 1.00 98.38 199 LEU A O 1
ATOM 1555 N N . LEU A 1 200 ? -10.211 3.055 28.800 1.00 97.69 200 LEU A N 1
ATOM 1556 C CA . LEU A 1 200 ? -9.845 4.198 27.970 1.00 97.69 200 LEU A CA 1
ATOM 1557 C C . LEU A 1 200 ? -8.343 4.171 27.704 1.00 97.69 200 LEU A C 1
ATOM 1559 O O . LEU A 1 200 ? -7.530 4.208 28.630 1.00 97.69 200 LEU A O 1
ATOM 1563 N N . LEU A 1 201 ? -7.988 4.064 26.428 1.00 97.88 201 LEU A N 1
ATOM 1564 C CA . LEU A 1 201 ? -6.612 3.936 25.983 1.00 97.88 201 LEU A CA 1
ATOM 1565 C C . LEU A 1 201 ? -5.911 5.297 25.937 1.00 97.88 201 LEU A C 1
ATOM 1567 O O . LEU A 1 201 ? -6.483 6.298 25.509 1.00 97.88 201 LEU A O 1
ATOM 1571 N N . PHE A 1 202 ? -4.624 5.257 26.277 1.00 96.12 202 PHE A N 1
ATOM 1572 C CA . PHE A 1 202 ? -3.597 6.291 26.130 1.00 96.12 202 PHE A CA 1
ATOM 1573 C C . PHE A 1 202 ? -3.708 7.552 26.984 1.00 96.12 202 PHE A C 1
ATOM 1575 O O . PHE A 1 202 ? -2.702 7.930 27.579 1.00 96.12 202 PHE A O 1
ATOM 1582 N N . SER A 1 203 ? -4.864 8.217 27.018 1.00 92.81 203 SER A N 1
ATOM 1583 C CA . SER A 1 203 ? -5.023 9.554 27.612 1.00 92.81 203 SER A CA 1
ATOM 1584 C C . SER A 1 203 ? -3.889 10.515 27.232 1.00 92.81 203 SER A C 1
ATOM 1586 O O . SER A 1 203 ? -3.242 11.118 28.091 1.00 92.81 203 SER A O 1
ATOM 1588 N N . TYR A 1 204 ? -3.592 10.596 25.930 1.00 94.88 204 TYR A N 1
ATOM 1589 C CA . TYR A 1 204 ? -2.466 11.382 25.423 1.00 94.88 204 TYR A CA 1
ATOM 1590 C C . TYR A 1 204 ? -2.567 12.862 25.806 1.00 94.88 204 TYR A C 1
ATOM 1592 O O . TYR A 1 204 ? -3.657 13.438 25.865 1.00 94.88 204 TYR A O 1
ATOM 1600 N N . SER A 1 205 ? -1.397 13.477 26.007 1.00 86.44 205 SER A N 1
ATOM 1601 C CA . SER A 1 205 ? -1.279 14.917 26.239 1.00 86.44 205 SER A CA 1
ATOM 1602 C C . SER A 1 205 ? -1.733 15.726 25.021 1.00 86.44 205 SER A C 1
ATOM 1604 O O . SER A 1 205 ? -1.797 15.229 23.894 1.00 86.44 205 SER A O 1
ATOM 1606 N N . LEU A 1 206 ? -2.023 17.009 25.238 1.00 88.19 206 LEU A N 1
ATOM 1607 C CA . LEU A 1 206 ? -2.432 17.924 24.178 1.00 88.19 206 LEU A CA 1
ATOM 1608 C C . LEU A 1 206 ? -1.425 17.936 23.019 1.00 88.19 206 LEU A C 1
ATOM 1610 O O . LEU A 1 206 ? -0.265 18.304 23.192 1.00 88.19 206 LEU A O 1
ATOM 1614 N N . GLY A 1 207 ? -1.916 17.662 21.811 1.00 86.31 207 GLY A N 1
ATOM 1615 C CA . GLY A 1 207 ? -1.118 17.743 20.584 1.00 86.31 207 GLY A CA 1
ATOM 1616 C C . GLY A 1 207 ? -0.256 16.512 20.305 1.00 86.31 207 GLY A C 1
ATOM 1617 O O . GLY A 1 207 ? 0.396 16.477 19.269 1.00 86.31 207 GLY A O 1
ATOM 1618 N N . VAL A 1 208 ? -0.307 15.504 21.171 1.00 90.94 208 VAL A N 1
ATOM 1619 C CA . VAL A 1 208 ? 0.383 14.223 21.017 1.00 90.94 208 VAL A CA 1
ATOM 1620 C C . VAL A 1 208 ? -0.651 13.151 20.681 1.00 90.94 208 VAL A C 1
ATOM 1622 O O . VAL A 1 208 ? -1.780 13.211 21.181 1.00 90.94 208 VAL A O 1
ATOM 1625 N N . PRO A 1 209 ? -0.312 12.149 19.862 1.00 94.69 209 PRO A N 1
ATOM 1626 C CA . PRO A 1 209 ? 0.845 12.005 18.972 1.00 94.69 209 PRO A CA 1
ATOM 1627 C C . PRO A 1 209 ? 0.781 12.879 17.705 1.00 94.69 209 PRO A C 1
ATOM 1629 O O . PRO A 1 209 ? -0.263 13.451 17.345 1.00 94.69 209 PRO A O 1
ATOM 1632 N N . GLU A 1 210 ? 1.907 12.949 16.994 1.00 94.69 210 GLU A N 1
ATOM 1633 C CA . GLU A 1 210 ? 1.987 13.462 15.624 1.00 94.69 210 GLU A CA 1
ATOM 1634 C C . GLU A 1 210 ? 1.417 12.466 14.599 1.00 94.69 210 GLU A C 1
ATOM 1636 O O . GLU A 1 210 ? 1.129 11.305 14.899 1.00 94.69 210 GLU A O 1
ATOM 1641 N N . TRP A 1 211 ? 1.192 12.928 13.366 1.00 96.00 211 TRP A N 1
ATOM 1642 C CA . TRP A 1 211 ? 0.480 12.147 12.347 1.00 96.00 211 TRP A CA 1
ATOM 1643 C C . TRP A 1 211 ? 1.197 10.830 12.000 1.00 96.00 211 TRP A C 1
ATOM 1645 O O . TRP A 1 211 ? 0.565 9.778 11.920 1.00 96.00 211 TRP A O 1
ATOM 1655 N N . GLU A 1 212 ? 2.522 10.860 11.851 1.00 95.88 212 GLU A N 1
ATOM 1656 C CA . GLU A 1 212 ? 3.338 9.676 11.556 1.00 95.88 212 GLU A CA 1
ATOM 1657 C C . GLU A 1 212 ? 3.395 8.698 12.740 1.00 95.88 212 GLU A C 1
ATOM 1659 O O . GLU A 1 212 ? 3.514 7.487 12.549 1.00 95.88 212 GLU A O 1
ATOM 1664 N N . GLU A 1 213 ? 3.277 9.206 13.965 1.00 97.19 213 GLU A N 1
ATOM 1665 C CA . GLU A 1 213 ? 3.200 8.381 15.171 1.00 97.19 213 GLU A CA 1
ATOM 1666 C C . GLU A 1 213 ? 1.841 7.691 15.256 1.00 97.19 213 GLU A C 1
ATOM 1668 O O . GLU A 1 213 ? 1.791 6.498 15.553 1.00 97.19 213 GLU A O 1
ATOM 1673 N N . TRP A 1 214 ? 0.750 8.381 14.900 1.00 97.38 214 TRP A N 1
ATOM 1674 C CA . TRP A 1 214 ? -0.558 7.741 14.751 1.00 97.38 214 TRP A CA 1
ATOM 1675 C C . TRP A 1 214 ? -0.545 6.624 13.717 1.00 97.38 214 TRP A C 1
ATOM 1677 O O . TRP A 1 214 ? -1.055 5.543 14.008 1.00 97.38 214 TRP A O 1
ATOM 1687 N N . ALA A 1 215 ? 0.069 6.854 12.553 1.00 96.81 215 ALA A N 1
ATOM 1688 C CA . ALA A 1 215 ? 0.221 5.819 11.536 1.00 96.81 215 ALA A CA 1
ATOM 1689 C C . ALA A 1 215 ? 0.906 4.572 12.121 1.00 96.81 215 ALA A C 1
ATOM 1691 O O . ALA A 1 215 ? 0.407 3.460 11.972 1.00 96.81 215 ALA A O 1
ATOM 1692 N N . ALA A 1 216 ? 2.002 4.753 12.863 1.00 97.88 216 ALA A N 1
ATOM 1693 C CA . ALA A 1 216 ? 2.721 3.643 13.483 1.00 97.88 216 ALA A CA 1
ATOM 1694 C C . ALA A 1 216 ? 1.934 2.952 14.611 1.00 97.88 216 ALA A C 1
ATOM 1696 O O . ALA A 1 216 ? 1.976 1.728 14.718 1.00 97.88 216 ALA A O 1
ATOM 1697 N N . ILE A 1 217 ? 1.199 3.705 15.437 1.00 98.50 217 ILE A N 1
ATOM 1698 C CA . ILE A 1 217 ? 0.331 3.149 16.486 1.00 98.50 217 ILE A CA 1
ATOM 1699 C C . ILE A 1 217 ? -0.765 2.278 15.864 1.00 98.50 217 ILE A C 1
ATOM 1701 O O . ILE A 1 217 ? -1.014 1.176 16.351 1.00 98.50 217 ILE A O 1
ATOM 1705 N N . VAL A 1 218 ? -1.404 2.741 14.785 1.00 98.06 218 VAL A N 1
ATOM 1706 C CA . VAL A 1 218 ? -2.470 2.000 14.090 1.00 98.06 218 VAL A CA 1
ATOM 1707 C C . VAL A 1 218 ? -1.956 0.660 13.562 1.00 98.06 218 VAL A C 1
ATOM 1709 O O . VAL A 1 218 ? -2.606 -0.364 13.770 1.00 98.06 218 VAL A O 1
ATOM 1712 N N . GLU A 1 219 ? -0.754 0.631 12.980 1.00 97.75 219 GLU A N 1
ATOM 1713 C CA . GLU A 1 219 ? -0.147 -0.600 12.453 1.00 97.75 219 GLU A CA 1
ATOM 1714 C C . GLU A 1 219 ? 0.153 -1.665 13.525 1.00 97.75 219 GLU A C 1
ATOM 1716 O O . GLU A 1 219 ? 0.335 -2.836 13.198 1.00 97.75 219 GLU A O 1
ATOM 1721 N N . THR A 1 220 ? 0.134 -1.321 14.818 1.00 97.50 220 THR A N 1
ATOM 1722 C CA . THR A 1 220 ? 0.247 -2.327 15.894 1.00 97.50 220 THR A CA 1
ATOM 1723 C C . THR A 1 220 ? -0.997 -3.215 16.035 1.00 97.50 220 THR A C 1
ATOM 1725 O O . THR A 1 220 ? -0.945 -4.240 16.723 1.00 97.50 220 THR A O 1
ATOM 1728 N N . GLY A 1 221 ? -2.127 -2.824 15.431 1.00 97.50 221 GLY A N 1
ATOM 1729 C CA . GLY A 1 221 ? -3.424 -3.494 15.573 1.00 97.50 221 GLY A CA 1
ATOM 1730 C C . GLY A 1 221 ? -4.150 -3.195 16.891 1.00 97.50 221 GLY A C 1
ATOM 1731 O O . GLY A 1 221 ? -5.177 -3.810 17.178 1.00 97.50 221 GLY A O 1
ATOM 1732 N N . VAL A 1 222 ? -3.651 -2.249 17.699 1.00 98.44 222 VAL A N 1
ATOM 1733 C CA . VAL A 1 222 ? -4.241 -1.900 19.005 1.00 98.44 222 VAL A CA 1
ATOM 1734 C C . VAL A 1 222 ? -5.707 -1.466 18.902 1.00 98.44 222 VAL A C 1
ATOM 1736 O O . VAL A 1 222 ? -6.508 -1.838 19.754 1.00 98.44 222 VAL A O 1
ATOM 1739 N N . PHE A 1 223 ? -6.093 -0.739 17.847 1.00 98.25 223 PHE A N 1
ATOM 1740 C CA . PHE A 1 223 ? -7.472 -0.268 17.672 1.00 98.25 223 PHE A CA 1
ATOM 1741 C C . PHE A 1 223 ? -8.431 -1.371 17.227 1.00 98.25 223 PHE A C 1
ATOM 1743 O O . PHE A 1 223 ? -9.567 -1.405 17.695 1.00 98.25 223 PHE A O 1
ATOM 1750 N N . ALA A 1 224 ? -7.973 -2.321 16.405 1.00 94.88 224 ALA A N 1
ATOM 1751 C CA . ALA A 1 224 ? -8.752 -3.514 16.083 1.00 94.88 224 ALA A CA 1
ATOM 1752 C C . ALA A 1 224 ? -9.052 -4.335 17.351 1.00 94.88 224 ALA A C 1
ATOM 1754 O O . ALA A 1 224 ? -10.192 -4.747 17.574 1.00 94.88 224 ALA A O 1
ATOM 1755 N N . GLN A 1 225 ? -8.052 -4.503 18.224 1.00 97.25 225 GLN A N 1
ATOM 1756 C CA . GLN A 1 225 ? -8.225 -5.169 19.517 1.00 97.25 225 GLN A CA 1
ATOM 1757 C C . GLN A 1 225 ? -9.153 -4.373 20.450 1.00 97.25 225 GLN A C 1
ATOM 1759 O O . GLN A 1 225 ? -10.084 -4.940 21.018 1.00 97.25 225 GLN A O 1
ATOM 1764 N N . ALA A 1 226 ? -8.968 -3.054 20.548 1.00 97.69 226 ALA A N 1
ATOM 1765 C CA . ALA A 1 226 ? -9.823 -2.184 21.351 1.00 97.69 226 ALA A CA 1
ATOM 1766 C C . ALA A 1 226 ? -11.290 -2.233 20.893 1.00 97.69 226 ALA A C 1
ATOM 1768 O O . ALA A 1 226 ? -12.188 -2.369 21.726 1.00 97.69 226 ALA A O 1
ATOM 1769 N N . LYS A 1 227 ? -11.542 -2.208 19.576 1.00 95.25 227 LYS A N 1
ATOM 1770 C CA . LYS A 1 227 ? -12.882 -2.368 18.994 1.00 95.25 227 LYS A CA 1
ATOM 1771 C C . LYS A 1 227 ? -13.487 -3.717 19.373 1.00 95.25 227 LYS A C 1
ATOM 1773 O O . LYS A 1 227 ? -14.651 -3.756 19.768 1.00 95.25 227 LYS A O 1
ATOM 1778 N N . ALA A 1 228 ? -12.721 -4.806 19.296 1.00 92.75 228 ALA A N 1
ATOM 1779 C CA . ALA A 1 228 ? -13.199 -6.145 19.644 1.00 92.75 228 ALA A CA 1
ATOM 1780 C C . ALA A 1 228 ? -13.601 -6.272 21.126 1.00 92.75 228 ALA A C 1
ATOM 1782 O O . ALA A 1 228 ? -14.638 -6.866 21.414 1.00 92.75 228 ALA A O 1
ATOM 1783 N N . GLY A 1 229 ? -12.831 -5.676 22.044 1.00 92.69 229 GLY A N 1
ATOM 1784 C CA . GLY A 1 229 ? -13.114 -5.688 23.487 1.00 92.69 229 GLY A CA 1
ATOM 1785 C C . GLY A 1 229 ? -14.115 -4.625 23.968 1.00 92.69 229 GLY A C 1
ATOM 1786 O O . GLY A 1 229 ? -14.500 -4.616 25.135 1.00 92.69 229 GLY A O 1
ATOM 1787 N N . GLY A 1 230 ? -14.562 -3.715 23.092 1.00 94.69 230 GLY A N 1
ATOM 1788 C CA . GLY A 1 230 ? -15.437 -2.595 23.471 1.00 94.69 230 GLY A CA 1
ATOM 1789 C C . GLY A 1 230 ? -14.732 -1.508 24.293 1.00 94.69 230 GLY A C 1
ATOM 1790 O O . GLY A 1 230 ? -15.378 -0.764 25.036 1.00 94.69 230 GLY A O 1
ATOM 1791 N N . HIS A 1 231 ? -13.408 -1.421 24.166 1.00 97.94 231 HIS A N 1
ATOM 1792 C CA . HIS A 1 231 ? -12.595 -0.347 24.724 1.00 97.94 231 HIS A CA 1
ATOM 1793 C C . HIS A 1 231 ? -12.764 0.947 23.912 1.00 97.94 231 HIS A C 1
ATOM 1795 O O . HIS A 1 231 ? -13.272 0.950 22.787 1.00 97.94 231 HIS A O 1
ATOM 1801 N N . ALA A 1 232 ? -12.330 2.065 24.486 1.00 98.12 232 ALA A N 1
ATOM 1802 C CA . ALA A 1 232 ? -12.423 3.386 23.873 1.00 98.12 232 ALA A CA 1
ATOM 1803 C C . ALA A 1 232 ? -11.095 4.147 23.991 1.00 98.12 232 ALA A C 1
ATOM 1805 O O . ALA A 1 232 ? -10.173 3.731 24.686 1.00 98.12 232 ALA A O 1
ATOM 1806 N N . LEU A 1 233 ? -10.978 5.259 23.276 1.00 98.06 233 LEU A N 1
ATOM 1807 C CA . LEU A 1 233 ? -9.820 6.147 23.272 1.00 98.06 233 LEU A CA 1
ATOM 1808 C C . LEU A 1 233 ? -10.073 7.352 24.188 1.00 98.06 233 LEU A C 1
ATOM 1810 O O . LEU A 1 233 ? -11.170 7.911 24.157 1.00 98.06 233 LEU A O 1
ATOM 1814 N N . SER A 1 234 ? -9.060 7.792 24.940 1.00 96.75 234 SER A N 1
ATOM 1815 C CA . SER A 1 234 ? -9.070 9.078 25.648 1.00 96.75 234 SER A CA 1
ATOM 1816 C C . SER A 1 234 ? -8.003 10.040 25.123 1.00 96.75 234 SER A C 1
ATOM 1818 O O . SER A 1 234 ? -6.869 9.642 24.858 1.00 96.75 234 SER A O 1
ATOM 1820 N N . LEU A 1 235 ? -8.374 11.315 24.964 1.00 96.88 235 LEU A N 1
ATOM 1821 C CA . LEU A 1 235 ? -7.500 12.401 24.498 1.00 96.88 235 LEU A CA 1
ATOM 1822 C C . LEU A 1 235 ? -7.784 13.708 25.247 1.00 96.88 235 LEU A C 1
ATOM 1824 O O . LEU A 1 235 ? -8.892 13.913 25.746 1.00 96.88 235 LEU A O 1
ATOM 1828 N N . HIS A 1 236 ? -6.804 14.612 25.282 1.00 95.94 236 HIS A N 1
ATOM 1829 C CA . HIS A 1 236 ? -6.940 15.948 25.869 1.00 95.94 236 HIS A CA 1
ATOM 1830 C C . HIS A 1 236 ? -6.951 17.029 24.781 1.00 95.94 236 HIS A C 1
ATOM 1832 O O . HIS A 1 236 ? -6.142 16.995 23.851 1.00 95.94 236 HIS A O 1
ATOM 1838 N N . GLU A 1 237 ? -7.823 18.033 24.912 1.00 94.81 237 GLU A N 1
ATOM 1839 C CA . GLU A 1 237 ? -7.863 19.183 24.000 1.00 94.81 237 GLU A CA 1
ATOM 1840 C C . GLU A 1 237 ? -7.983 20.507 24.764 1.00 94.81 237 GLU A C 1
ATOM 1842 O O . GLU A 1 237 ? -8.944 20.755 25.479 1.00 94.81 237 GLU A O 1
ATOM 1847 N N . TYR A 1 238 ? -7.030 21.417 24.570 1.00 93.62 238 TYR A N 1
ATOM 1848 C CA . TYR A 1 238 ? -7.043 22.743 25.178 1.00 93.62 238 TYR A CA 1
ATOM 1849 C C . TYR A 1 238 ? -6.581 23.795 24.172 1.00 93.62 238 TYR A C 1
ATOM 1851 O O . TYR A 1 238 ? -5.569 23.630 23.491 1.00 93.62 238 TYR A O 1
ATOM 1859 N N . ALA A 1 239 ? -7.288 24.921 24.104 1.00 93.44 239 ALA A N 1
ATOM 1860 C CA . ALA A 1 239 ? -6.897 26.055 23.269 1.00 93.44 239 ALA A CA 1
ATOM 1861 C C . ALA A 1 239 ? -7.569 27.353 23.737 1.00 93.44 239 ALA A C 1
ATOM 1863 O O . ALA A 1 239 ? -8.574 27.334 24.442 1.00 93.44 239 ALA A O 1
ATOM 1864 N N . TYR A 1 240 ? -7.009 28.502 23.354 1.00 93.00 240 TYR A N 1
ATOM 1865 C CA . TYR A 1 240 ? -7.702 29.787 23.455 1.00 93.00 240 TYR A CA 1
ATOM 1866 C C . TYR A 1 240 ? -7.354 30.713 22.270 1.00 93.00 240 TYR A C 1
ATOM 1868 O O . TYR A 1 240 ? -6.165 31.009 22.066 1.00 93.00 240 TYR A O 1
ATOM 1876 N N . PRO A 1 241 ? -8.355 31.202 21.508 1.00 94.56 241 PRO A N 1
ATOM 1877 C CA . PRO A 1 241 ? -9.734 30.686 21.486 1.00 94.56 241 PRO A CA 1
ATOM 1878 C C . PRO A 1 241 ? -9.751 29.176 21.169 1.00 94.56 241 PRO A C 1
ATOM 1880 O O . PRO A 1 241 ? -8.748 28.639 20.699 1.00 94.56 241 PRO A O 1
ATOM 1883 N N . ILE A 1 242 ? -10.831 28.464 21.492 1.00 95.56 242 ILE A N 1
ATOM 1884 C CA . ILE A 1 242 ? -10.883 27.003 21.330 1.00 95.56 242 ILE A CA 1
ATOM 1885 C C . ILE A 1 242 ? -10.733 26.600 19.854 1.00 95.56 242 ILE A C 1
ATOM 1887 O O . ILE A 1 242 ? -10.099 25.601 19.548 1.00 95.56 242 ILE A O 1
ATOM 1891 N N . ASP A 1 243 ? -11.213 27.433 18.928 1.00 95.62 243 ASP A N 1
ATOM 1892 C CA . ASP A 1 243 ? -11.120 27.248 17.475 1.00 95.62 243 ASP A CA 1
ATOM 1893 C C . ASP A 1 243 ? -9.771 27.689 16.880 1.00 95.62 243 ASP A C 1
ATOM 1895 O O . ASP A 1 243 ? -9.621 27.832 15.662 1.00 95.62 243 ASP A O 1
ATOM 1899 N N . LYS A 1 244 ? -8.763 27.924 17.727 1.00 94.56 244 LYS A N 1
ATOM 1900 C CA . LYS A 1 244 ? -7.440 28.357 17.287 1.00 94.56 244 LYS A CA 1
ATOM 1901 C C . LYS A 1 244 ? -6.856 27.363 16.285 1.00 94.56 244 LYS A C 1
ATOM 1903 O O . LYS A 1 244 ? -6.651 26.192 16.594 1.00 94.56 244 LYS A O 1
ATOM 1908 N N . TRP A 1 245 ? -6.536 27.889 15.101 1.00 95.56 245 TRP A N 1
ATOM 1909 C CA . TRP A 1 245 ? -5.997 27.143 13.958 1.00 95.56 245 TRP A CA 1
ATOM 1910 C C . TRP A 1 245 ? -6.955 26.099 13.370 1.00 95.56 245 TRP A C 1
ATOM 1912 O O . TRP A 1 245 ? -6.524 25.205 12.648 1.00 95.56 245 TRP A O 1
ATOM 1922 N N . TRP A 1 246 ? -8.260 26.211 13.625 1.00 96.12 246 TRP A N 1
ATOM 1923 C CA . TRP A 1 246 ? -9.248 25.421 12.900 1.00 96.12 246 TRP A CA 1
ATOM 1924 C C . TRP A 1 246 ? -9.096 25.610 11.385 1.00 96.12 246 TRP A C 1
ATOM 1926 O O . TRP A 1 246 ? -9.068 26.741 10.898 1.00 96.12 246 TRP A O 1
ATOM 1936 N N . GLY A 1 247 ? -9.010 24.511 10.636 1.00 95.19 247 GLY A N 1
ATOM 1937 C CA . GLY A 1 247 ? -8.782 24.537 9.194 1.00 95.19 247 GLY A CA 1
ATOM 1938 C C . GLY A 1 247 ? -7.310 24.509 8.770 1.00 95.19 247 GLY A C 1
ATOM 1939 O O . GLY A 1 247 ? -7.030 24.306 7.589 1.00 95.19 247 GLY A O 1
ATOM 1940 N N . GLU A 1 248 ? -6.374 24.718 9.700 1.00 97.19 248 GLU A N 1
ATOM 1941 C CA . GLU A 1 248 ? -4.934 24.696 9.428 1.00 97.19 248 GLU A CA 1
ATOM 1942 C C . GLU A 1 248 ? -4.375 23.260 9.476 1.00 97.19 248 GLU A C 1
ATOM 1944 O O . GLU A 1 248 ? -4.906 22.403 10.191 1.00 97.19 248 GLU A O 1
ATOM 1949 N N . PRO A 1 249 ? -3.301 22.969 8.722 1.00 95.62 249 PRO A N 1
ATOM 1950 C CA . PRO A 1 249 ? -2.733 21.628 8.640 1.00 95.62 249 PRO A CA 1
ATOM 1951 C C . PRO A 1 249 ? -1.890 21.245 9.865 1.00 95.62 249 PRO A C 1
ATOM 1953 O O . PRO A 1 249 ? -1.319 22.101 10.545 1.00 95.62 249 PRO A O 1
ATOM 1956 N N . LEU A 1 250 ? -1.727 19.935 10.077 1.00 93.69 250 LEU A N 1
ATOM 1957 C CA . LEU A 1 250 ? -0.585 19.401 10.825 1.00 93.69 250 LEU A CA 1
ATOM 1958 C C . LEU A 1 250 ? 0.710 19.552 10.007 1.00 93.69 250 LEU A C 1
ATOM 1960 O O . LEU A 1 250 ? 0.646 19.628 8.775 1.00 93.69 250 LEU A O 1
ATOM 1964 N N . PRO A 1 251 ? 1.895 19.578 10.644 1.00 90.75 251 PRO A N 1
ATOM 1965 C CA . PRO A 1 251 ? 3.162 19.527 9.919 1.00 90.75 251 PRO A CA 1
ATOM 1966 C C . PRO A 1 251 ? 3.172 18.387 8.888 1.00 90.75 251 PRO A C 1
ATOM 1968 O O . PRO A 1 251 ? 2.825 17.258 9.204 1.00 90.75 251 PRO A O 1
ATOM 1971 N N . GLY A 1 252 ? 3.520 18.693 7.635 1.00 90.81 252 GLY A N 1
ATOM 1972 C CA . GLY A 1 252 ? 3.580 17.699 6.553 1.00 90.81 252 GLY A CA 1
ATOM 1973 C C . GLY A 1 252 ? 2.237 17.299 5.925 1.00 90.81 252 GLY A C 1
ATOM 1974 O O . GLY A 1 252 ? 2.245 16.656 4.879 1.00 90.81 252 GLY A O 1
ATOM 1975 N N . GLN A 1 253 ? 1.100 17.726 6.483 1.00 94.94 253 GLN A N 1
ATOM 1976 C CA . GLN A 1 253 ? -0.232 17.342 6.009 1.00 94.94 253 GLN A CA 1
ATOM 1977 C C . GLN A 1 253 ? -0.945 18.474 5.241 1.00 94.94 253 GLN A C 1
ATOM 1979 O O . GLN A 1 253 ? -0.629 19.651 5.425 1.00 94.94 253 GLN A O 1
ATOM 1984 N N . PRO A 1 254 ? -1.907 18.170 4.347 1.00 94.25 254 PRO A N 1
ATOM 1985 C CA . PRO A 1 254 ? -2.706 19.196 3.674 1.00 94.25 254 PRO A CA 1
ATOM 1986 C C . PRO A 1 254 ? -3.717 19.855 4.624 1.00 94.25 254 PRO A C 1
ATOM 1988 O O . PRO A 1 254 ? -4.180 19.254 5.583 1.00 94.25 254 PRO A O 1
ATOM 1991 N N . ALA A 1 255 ? -4.105 21.099 4.346 1.00 94.50 255 ALA A N 1
ATOM 1992 C CA . ALA A 1 255 ? -5.127 21.789 5.133 1.00 94.50 255 ALA A CA 1
ATOM 1993 C C . ALA A 1 255 ? -6.528 21.222 4.842 1.00 94.50 255 ALA A C 1
ATOM 1995 O O . ALA A 1 255 ? -6.910 21.085 3.676 1.00 94.50 255 ALA A O 1
ATOM 1996 N N . TYR A 1 256 ? -7.316 20.969 5.889 1.00 93.50 256 TYR A N 1
ATOM 1997 C CA . TYR A 1 256 ? -8.697 20.498 5.775 1.00 93.50 256 TYR A CA 1
ATOM 1998 C C . TYR A 1 256 ? -9.646 21.412 6.552 1.00 93.50 256 TYR A C 1
ATOM 2000 O O . TYR A 1 256 ? -9.394 21.676 7.721 1.00 93.50 256 TYR A O 1
ATOM 2008 N N . PRO A 1 257 ? -10.777 21.851 5.970 1.00 94.88 257 PRO A N 1
ATOM 2009 C CA . PRO A 1 257 ? -11.691 22.798 6.620 1.00 94.88 257 PRO A CA 1
ATOM 2010 C C . PRO A 1 257 ? -12.480 22.206 7.801 1.00 94.88 257 PRO A C 1
ATOM 2012 O O . PRO A 1 257 ? -13.229 22.929 8.460 1.00 94.88 257 PRO A O 1
ATOM 2015 N N . ASP A 1 258 ? -12.370 20.896 8.028 1.00 94.31 258 ASP A N 1
ATOM 2016 C CA . ASP A 1 258 ? -13.166 20.127 8.980 1.00 94.31 258 ASP A CA 1
ATOM 2017 C C . ASP A 1 258 ? -12.376 19.659 10.207 1.00 94.31 258 ASP A C 1
ATOM 2019 O O . ASP A 1 258 ? -12.910 18.877 10.984 1.00 94.31 258 ASP A O 1
ATOM 2023 N N . ARG A 1 259 ? -11.126 20.082 10.397 1.00 95.12 259 ARG A N 1
ATOM 2024 C CA . ARG A 1 259 ? -10.302 19.689 11.549 1.00 95.12 259 ARG A CA 1
ATOM 2025 C C . ARG A 1 259 ? -9.224 20.729 11.829 1.00 95.12 259 ARG A C 1
ATOM 2027 O O . ARG A 1 259 ? -8.922 21.560 10.973 1.00 95.12 259 ARG A O 1
ATOM 2034 N N . GLY A 1 260 ? -8.657 20.694 13.029 1.00 95.00 260 GLY A N 1
ATOM 2035 C CA . GLY A 1 260 ? -7.556 21.565 13.430 1.00 95.00 260 GLY A CA 1
ATOM 2036 C C . GLY A 1 260 ? -6.365 20.788 13.997 1.00 95.00 260 GLY A C 1
ATOM 2037 O O . GLY A 1 260 ? -6.438 19.572 14.183 1.00 95.00 260 GLY A O 1
ATOM 2038 N N . PRO A 1 261 ? -5.256 21.487 14.285 1.00 94.44 261 PRO A N 1
ATOM 2039 C CA . PRO A 1 261 ? -4.090 20.917 14.953 1.00 94.44 261 PRO A CA 1
ATOM 2040 C C . PRO A 1 261 ? -4.246 20.838 16.483 1.00 94.44 261 PRO A C 1
ATOM 2042 O O . PRO A 1 261 ? -3.428 20.180 17.123 1.00 94.44 261 PRO A O 1
ATOM 2045 N N . LEU A 1 262 ? -5.260 21.507 17.057 1.00 93.69 262 LEU A N 1
ATOM 2046 C CA . LEU A 1 262 ? -5.608 21.488 18.486 1.00 93.69 262 LEU A CA 1
ATOM 2047 C C . LEU A 1 262 ? -7.044 20.986 18.691 1.00 93.69 262 LEU A C 1
ATOM 2049 O O . LEU A 1 262 ? -7.220 19.865 19.147 1.00 93.69 262 LEU A O 1
ATOM 2053 N N . ALA A 1 263 ? -8.054 21.782 18.314 1.00 94.50 263 ALA A N 1
ATOM 2054 C CA . ALA A 1 263 ? -9.456 21.377 18.422 1.00 94.50 263 ALA A CA 1
ATOM 2055 C C . ALA A 1 263 ? -9.863 20.375 17.334 1.00 94.50 263 ALA A C 1
ATOM 2057 O O . ALA A 1 263 ? -9.531 20.541 16.154 1.00 94.50 263 ALA A O 1
ATOM 2058 N N . CYS A 1 264 ? -10.610 19.357 17.751 1.00 96.75 264 CYS A N 1
ATOM 2059 C CA . CYS A 1 264 ? -10.971 18.166 16.991 1.00 96.75 264 CYS A CA 1
ATOM 2060 C C . CYS A 1 264 ? -9.777 17.541 16.254 1.00 96.75 264 CYS A C 1
ATOM 2062 O O . CYS A 1 264 ? -9.924 17.040 15.131 1.00 96.75 264 CYS A O 1
ATOM 2064 N N . ARG A 1 265 ? -8.586 17.567 16.873 1.00 95.94 265 ARG A N 1
ATOM 2065 C CA . ARG A 1 265 ? -7.360 16.982 16.302 1.00 95.94 265 ARG A CA 1
ATOM 2066 C C . ARG A 1 265 ? -7.537 15.480 16.087 1.00 95.94 265 ARG A C 1
ATOM 2068 O O . ARG A 1 265 ? -7.011 14.931 15.122 1.00 95.94 265 ARG A O 1
ATOM 2075 N N . TYR A 1 266 ? -8.357 14.823 16.906 1.00 96.94 266 TYR A N 1
ATOM 2076 C CA . TYR A 1 266 ? -8.715 13.414 16.733 1.00 96.94 266 TYR A CA 1
ATOM 2077 C C . TYR A 1 266 ? -9.232 13.079 15.324 1.00 96.94 266 TYR A C 1
ATOM 2079 O O . TYR A 1 266 ? -9.075 11.949 14.871 1.00 96.94 266 TYR A O 1
ATOM 2087 N N . ARG A 1 267 ? -9.820 14.035 14.586 1.00 97.81 267 ARG A N 1
ATOM 2088 C CA . ARG A 1 267 ? -10.316 13.791 13.221 1.00 97.81 267 ARG A CA 1
ATOM 2089 C C . ARG A 1 267 ? -9.205 13.341 12.269 1.00 97.81 267 ARG A C 1
ATOM 2091 O O . ARG A 1 267 ? -9.518 12.620 11.331 1.00 97.81 267 ARG A O 1
ATOM 2098 N N . TRP A 1 268 ? -7.944 13.699 12.524 1.00 97.31 268 TRP A N 1
ATOM 2099 C CA . TRP A 1 268 ? -6.789 13.162 11.798 1.00 97.31 268 TRP A CA 1
ATOM 2100 C C . TRP A 1 268 ? -6.653 11.648 11.982 1.00 97.31 268 TRP A C 1
ATOM 2102 O O . TRP A 1 268 ? -6.637 10.922 10.997 1.00 97.31 268 TRP A O 1
ATOM 2112 N N . LEU A 1 269 ? -6.683 11.156 13.224 1.00 98.00 269 LEU A N 1
ATOM 2113 C CA . LEU A 1 269 ? -6.662 9.718 13.509 1.00 98.00 269 LEU A CA 1
ATOM 2114 C C . LEU A 1 269 ? -7.878 8.998 12.897 1.00 98.00 269 LEU A C 1
ATOM 2116 O O . LEU A 1 269 ? -7.746 7.997 12.195 1.00 98.00 269 LEU A O 1
ATOM 2120 N N . TYR A 1 270 ? -9.080 9.518 13.150 1.00 97.94 270 TYR A N 1
ATOM 2121 C CA . TYR A 1 270 ? -10.311 8.830 12.763 1.00 97.94 270 TYR A CA 1
ATOM 2122 C C . TYR A 1 270 ? -10.525 8.808 11.251 1.00 97.94 270 TYR A C 1
ATOM 2124 O O . TYR A 1 270 ? -10.856 7.763 10.700 1.00 97.94 270 TYR A O 1
ATOM 2132 N N . ARG A 1 271 ? -10.364 9.942 10.566 1.00 95.69 271 ARG A N 1
ATOM 2133 C CA . ARG A 1 271 ? -10.707 10.048 9.140 1.00 95.69 271 ARG A CA 1
ATOM 2134 C C . ARG A 1 271 ? -9.621 9.478 8.238 1.00 95.69 271 ARG A C 1
ATOM 2136 O O . ARG A 1 271 ? -9.965 8.958 7.180 1.00 95.69 271 ARG A O 1
ATOM 2143 N N . ASP A 1 272 ? -8.359 9.547 8.655 1.00 96.69 272 ASP A N 1
ATOM 2144 C CA . ASP A 1 272 ? -7.244 9.093 7.822 1.00 96.69 272 ASP A CA 1
ATOM 2145 C C . ASP A 1 272 ? -6.913 7.613 8.071 1.00 96.69 272 ASP A C 1
ATOM 2147 O O . ASP A 1 272 ? -6.451 6.943 7.149 1.00 96.69 272 ASP A O 1
ATOM 2151 N N . PHE A 1 273 ? -7.198 7.083 9.271 1.00 97.38 273 PHE A N 1
ATOM 2152 C CA . PHE A 1 273 ? -6.843 5.708 9.639 1.00 97.38 273 PHE A CA 1
ATOM 2153 C C . PHE A 1 273 ? -8.036 4.852 10.087 1.00 97.38 273 PHE A C 1
ATOM 2155 O O . PHE A 1 273 ? -8.330 3.850 9.439 1.00 97.38 273 PHE A O 1
ATOM 2162 N N . LEU A 1 274 ? -8.750 5.216 11.161 1.00 96.12 274 LEU A N 1
ATOM 2163 C CA . LEU A 1 274 ? -9.699 4.280 11.796 1.00 96.12 274 LEU A CA 1
ATOM 2164 C C . LEU A 1 274 ? -10.965 4.018 10.970 1.00 96.12 274 LEU A C 1
ATOM 2166 O O . LEU A 1 274 ? -11.405 2.876 10.867 1.00 96.12 274 LEU A O 1
ATOM 2170 N N . ILE A 1 275 ? -11.553 5.054 10.366 1.00 92.50 275 ILE A N 1
ATOM 2171 C CA . ILE A 1 275 ? -12.748 4.918 9.521 1.00 92.50 275 ILE A CA 1
ATOM 2172 C C . ILE A 1 275 ? -12.434 4.089 8.263 1.00 92.50 275 ILE A C 1
ATOM 2174 O O . ILE A 1 275 ? -13.166 3.132 8.015 1.00 92.50 275 ILE A O 1
ATOM 2178 N N . PRO A 1 276 ? -11.365 4.376 7.485 1.00 91.12 276 PRO A N 1
ATOM 2179 C CA . PRO A 1 276 ? -11.002 3.551 6.329 1.00 91.12 276 PRO A CA 1
ATOM 2180 C C . PRO A 1 276 ? -10.718 2.078 6.652 1.00 91.12 276 PRO A C 1
ATOM 2182 O O . PRO A 1 276 ? -10.892 1.231 5.779 1.00 91.12 276 PRO A O 1
ATOM 2185 N N . ARG A 1 277 ? -10.272 1.777 7.878 1.00 88.94 277 ARG A N 1
ATOM 2186 C CA . ARG A 1 277 ? -9.888 0.426 8.318 1.00 88.94 277 ARG A CA 1
ATOM 2187 C C . ARG A 1 277 ? -11.002 -0.346 9.027 1.00 88.94 277 ARG A C 1
ATOM 2189 O O . ARG A 1 277 ? -10.783 -1.484 9.414 1.00 88.94 277 ARG A O 1
ATOM 2196 N N . ASP A 1 278 ? -12.175 0.259 9.212 1.00 89.94 278 ASP A N 1
ATOM 2197 C CA . ASP A 1 278 ? -13.226 -0.272 10.089 1.00 89.94 278 ASP A CA 1
ATOM 2198 C C . ASP A 1 278 ? -12.706 -0.604 11.509 1.00 89.94 278 ASP A C 1
ATOM 2200 O O . ASP A 1 278 ? -13.061 -1.599 12.137 1.00 89.94 278 ASP A O 1
ATOM 2204 N N . GLU A 1 279 ? -11.859 0.268 12.051 1.00 94.31 279 GLU A N 1
ATOM 2205 C CA . GLU A 1 279 ? -11.265 0.158 13.393 1.00 94.31 279 GLU A CA 1
ATOM 2206 C C . GLU A 1 279 ? -11.778 1.276 14.322 1.00 94.31 279 GLU A C 1
ATOM 2208 O O . GLU A 1 279 ? -11.112 1.690 15.268 1.00 94.31 279 GLU A O 1
ATOM 2213 N N . VAL A 1 280 ? -12.975 1.806 14.041 1.00 95.25 280 VAL A N 1
ATOM 2214 C CA . VAL A 1 280 ? -13.589 2.883 14.829 1.00 95.25 280 VAL A CA 1
ATOM 2215 C C . VAL A 1 280 ? -13.912 2.394 16.242 1.00 95.25 280 VAL A C 1
ATOM 2217 O O . VAL A 1 280 ? -14.700 1.465 16.428 1.00 95.25 280 VAL A O 1
ATOM 2220 N N . VAL A 1 281 ? -13.331 3.069 17.233 1.00 96.81 281 VAL A N 1
ATOM 2221 C CA . VAL A 1 281 ? -13.617 2.908 18.664 1.00 96.81 281 VAL A CA 1
ATOM 2222 C C . VAL A 1 281 ? -14.312 4.155 19.208 1.00 96.81 281 VAL A C 1
ATOM 2224 O O . VAL A 1 281 ? -14.302 5.207 18.570 1.00 96.81 281 VAL A O 1
ATOM 2227 N N . GLY A 1 282 ? -14.925 4.052 20.387 1.00 97.25 282 GLY A N 1
ATOM 2228 C CA . GLY A 1 282 ? -15.481 5.220 21.067 1.00 97.25 282 GLY A CA 1
ATOM 2229 C C . GLY A 1 282 ? -14.385 6.218 21.449 1.00 97.25 282 GLY A C 1
ATOM 2230 O O . GLY A 1 282 ? -13.274 5.814 21.785 1.00 97.25 282 GLY A O 1
ATOM 2231 N N . LEU A 1 283 ? -14.691 7.514 21.426 1.00 98.19 283 LEU A N 1
ATOM 2232 C CA . LEU A 1 283 ? -13.782 8.586 21.829 1.00 98.19 283 LEU A CA 1
ATOM 2233 C C . LEU A 1 283 ? -14.341 9.367 23.013 1.00 98.19 283 LEU A C 1
ATOM 2235 O O . LEU A 1 283 ? -15.447 9.907 22.944 1.00 98.19 283 LEU A O 1
ATOM 2239 N N . PHE A 1 284 ? -13.516 9.525 24.040 1.00 98.12 284 PHE A N 1
ATOM 2240 C CA . PHE A 1 284 ? -13.693 10.525 25.079 1.00 98.12 284 PHE A CA 1
ATOM 2241 C C . PHE A 1 284 ? -12.620 11.599 24.954 1.00 98.12 284 PHE A C 1
ATOM 2243 O O . PHE A 1 284 ? -11.426 11.306 24.924 1.00 98.12 284 PHE A O 1
ATOM 2250 N N . ILE A 1 285 ? -13.038 12.861 24.951 1.00 97.69 285 ILE A N 1
ATOM 2251 C CA . ILE A 1 285 ? -12.122 13.948 25.288 1.00 97.69 285 ILE A CA 1
ATOM 2252 C C . ILE A 1 285 ? -12.147 14.053 26.807 1.00 97.69 285 ILE A C 1
ATOM 2254 O O . ILE A 1 285 ? -13.103 14.554 27.393 1.00 97.69 285 ILE A O 1
ATOM 2258 N N . THR A 1 286 ? -11.165 13.459 27.470 1.00 95.88 286 THR A N 1
ATOM 2259 C CA . THR A 1 286 ? -11.19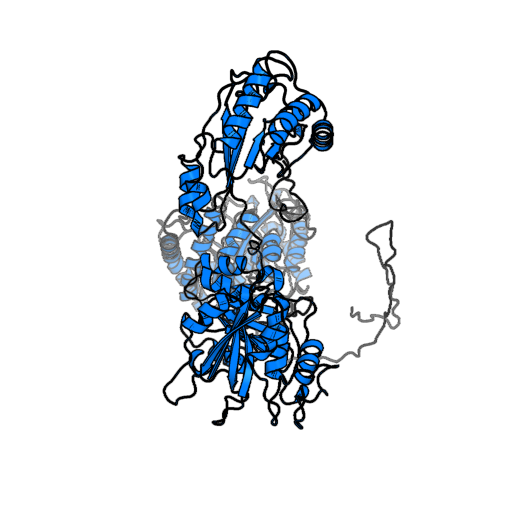1 13.288 28.925 1.00 95.88 286 THR A CA 1
ATOM 2260 C C . THR A 1 286 ? -10.807 14.546 29.681 1.00 95.88 286 THR A C 1
ATOM 2262 O O . THR A 1 286 ? -11.151 14.660 30.856 1.00 95.88 286 THR A O 1
ATOM 2265 N N . GLU A 1 287 ? -10.207 15.514 28.994 1.00 94.75 287 GLU A N 1
ATOM 2266 C CA . GLU A 1 287 ? -9.996 16.858 29.504 1.00 94.75 287 GLU A CA 1
ATOM 2267 C C . GLU A 1 287 ? -10.117 17.901 28.386 1.00 94.75 287 GLU A C 1
ATOM 2269 O O . GLU A 1 287 ? -9.411 17.836 27.375 1.00 94.75 287 GLU A O 1
ATOM 2274 N N . VAL A 1 288 ? -11.007 18.880 28.573 1.00 95.19 288 VAL A N 1
ATOM 2275 C CA . VAL A 1 288 ? -11.097 20.062 27.708 1.00 95.19 288 VAL A CA 1
ATOM 2276 C C . VAL A 1 288 ? -11.422 21.336 28.474 1.00 95.19 288 VAL A C 1
ATOM 2278 O O . VAL A 1 288 ? -12.347 21.370 29.282 1.00 95.19 288 VAL A O 1
ATOM 2281 N N . ASN A 1 289 ? -10.692 22.420 28.194 1.00 93.88 289 ASN A N 1
ATOM 2282 C CA . ASN A 1 289 ? -11.103 23.786 28.537 1.00 93.88 289 ASN A CA 1
ATOM 2283 C C . ASN A 1 289 ? -10.273 24.849 27.785 1.00 93.88 289 ASN A C 1
ATOM 2285 O O . ASN A 1 289 ? -9.418 24.546 26.950 1.00 93.88 289 ASN A O 1
ATOM 2289 N N . LEU A 1 290 ? -10.504 26.127 28.098 1.00 94.44 290 LEU A N 1
ATOM 2290 C CA . LEU A 1 290 ? -9.726 27.240 27.562 1.00 94.44 290 LEU A CA 1
ATOM 2291 C C . LEU A 1 290 ? -8.335 27.337 28.213 1.00 94.44 290 LEU A C 1
ATOM 2293 O O . LEU A 1 290 ? -8.213 27.482 29.429 1.00 94.44 290 LEU A O 1
ATOM 2297 N N . ALA A 1 291 ? -7.279 27.352 27.395 1.00 88.25 291 ALA A N 1
ATOM 2298 C CA . ALA A 1 291 ? -5.891 27.499 27.851 1.00 88.25 291 ALA A CA 1
ATOM 2299 C C . ALA A 1 291 ? -5.452 28.977 27.933 1.00 88.25 291 ALA A C 1
ATOM 2301 O O . ALA A 1 291 ? -4.866 29.522 26.997 1.00 88.25 291 ALA A O 1
ATOM 2302 N N . LEU A 1 292 ? -5.717 29.624 29.072 1.00 85.81 292 LEU A N 1
ATOM 2303 C CA . LEU A 1 292 ? -5.519 31.068 29.311 1.00 85.81 292 LEU A CA 1
ATOM 2304 C C . LEU A 1 292 ? -4.364 31.408 30.283 1.00 85.81 292 LEU A C 1
ATOM 2306 O O . LEU A 1 292 ? -4.340 32.483 30.881 1.00 85.81 292 LEU A O 1
ATOM 2310 N N . GLY A 1 293 ? -3.388 30.507 30.438 1.00 76.19 293 GLY A N 1
ATOM 2311 C CA . GLY A 1 293 ? -2.269 30.654 31.385 1.00 76.19 293 GLY A CA 1
ATOM 2312 C C . GLY A 1 293 ? -2.596 30.175 32.810 1.00 76.19 293 GLY A C 1
ATOM 2313 O O . GLY A 1 293 ? -3.752 29.912 33.120 1.00 76.19 293 GLY A O 1
ATOM 2314 N N . LYS A 1 294 ? -1.570 30.043 33.669 1.00 69.00 294 LYS A N 1
ATOM 2315 C CA . LYS A 1 294 ? -1.674 29.485 35.039 1.00 69.00 294 LYS A CA 1
ATOM 2316 C C . LYS A 1 294 ? -1.625 30.561 36.135 1.00 69.00 294 LYS A C 1
ATOM 2318 O O . LYS A 1 294 ? -0.854 31.517 36.014 1.00 69.00 294 LYS A O 1
ATOM 2323 N N . GLY A 1 295 ? -2.374 30.361 37.225 1.00 59.19 295 GLY A N 1
ATOM 2324 C CA . GLY A 1 295 ? -2.386 31.210 38.432 1.00 59.19 295 GLY A CA 1
ATOM 2325 C C . GLY A 1 295 ? -3.700 31.963 38.708 1.00 59.19 295 GLY A C 1
ATOM 2326 O O . GLY A 1 295 ? -4.535 32.129 37.827 1.00 59.19 295 GLY A O 1
ATOM 2327 N N . ALA A 1 296 ? -3.861 32.470 39.938 1.00 56.59 296 ALA A N 1
ATOM 2328 C CA . ALA A 1 296 ? -5.129 33.020 40.449 1.00 56.59 296 ALA A CA 1
ATOM 2329 C C . ALA A 1 296 ? -5.690 34.239 39.679 1.00 56.59 296 ALA A C 1
ATOM 2331 O O . ALA A 1 296 ? -6.900 34.424 39.635 1.00 56.59 296 ALA A O 1
ATOM 2332 N N . ASP A 1 297 ? -4.843 35.047 39.031 1.00 62.94 297 ASP A N 1
ATOM 2333 C CA . ASP A 1 297 ? -5.258 36.169 38.162 1.00 62.94 297 ASP A CA 1
ATOM 2334 C C . ASP A 1 297 ? -5.188 35.808 36.658 1.00 62.94 297 ASP A C 1
ATOM 2336 O O . ASP A 1 297 ? -5.088 36.687 35.800 1.00 62.94 297 ASP A O 1
ATOM 2340 N N . GLN A 1 298 ? -5.145 34.516 36.328 1.00 77.38 298 GLN A N 1
ATOM 2341 C CA . GLN A 1 298 ? -5.050 33.963 34.972 1.00 77.38 298 GLN A CA 1
ATOM 2342 C C . GLN A 1 298 ? -6.156 32.909 34.759 1.00 77.38 298 GLN A C 1
ATOM 2344 O O . GLN A 1 298 ? -7.069 32.778 35.579 1.00 77.38 298 GLN A O 1
ATOM 2349 N N . GLY A 1 299 ? -6.120 32.190 33.636 1.00 83.81 299 GLY A N 1
ATOM 2350 C CA . GLY A 1 299 ? -7.080 31.124 33.350 1.00 83.81 299 GLY A CA 1
ATOM 2351 C C . GLY A 1 299 ? -8.482 31.652 33.057 1.00 83.81 299 GLY A C 1
ATOM 2352 O O . GLY A 1 299 ? -8.657 32.729 32.479 1.00 83.81 299 GLY A O 1
ATOM 2353 N N . LEU A 1 300 ? -9.505 30.912 33.482 1.00 89.44 300 LEU A N 1
ATOM 2354 C CA . LEU A 1 300 ? -10.904 31.250 33.208 1.00 89.44 300 LEU A CA 1
ATOM 2355 C C . LEU A 1 300 ? -11.353 32.579 33.839 1.00 89.44 300 LEU A C 1
ATOM 2357 O O . LEU A 1 300 ? -12.383 33.125 33.448 1.00 89.44 300 LEU A O 1
ATOM 2361 N N . ASN A 1 301 ? -10.577 33.140 34.778 1.00 85.88 301 ASN A N 1
ATOM 2362 C CA . ASN A 1 301 ? -10.840 34.459 35.365 1.00 85.88 301 ASN A CA 1
ATOM 2363 C C . ASN A 1 301 ? -10.747 35.596 34.337 1.00 85.88 301 ASN A C 1
ATOM 2365 O O . ASN A 1 301 ? -11.255 36.690 34.584 1.00 85.88 301 ASN A O 1
ATOM 2369 N N . LEU A 1 302 ? -10.109 35.342 33.192 1.00 89.69 302 LEU A N 1
ATOM 2370 C CA . LEU A 1 302 ? -9.904 36.320 32.128 1.00 89.69 302 LEU A CA 1
ATOM 2371 C C . LEU A 1 302 ? -11.077 36.423 31.147 1.00 89.69 302 LEU A C 1
ATOM 2373 O O . LEU A 1 302 ? -11.092 37.357 30.346 1.00 89.69 302 LEU A O 1
ATOM 2377 N N . VAL A 1 303 ? -12.048 35.509 31.210 1.00 92.75 303 VAL A N 1
ATOM 2378 C CA . VAL A 1 303 ? -13.190 35.474 30.288 1.00 92.75 303 VAL A CA 1
ATOM 2379 C C . VAL A 1 303 ? -14.509 35.652 31.022 1.00 92.75 303 VAL A C 1
ATOM 2381 O O . VAL A 1 303 ? -14.690 35.267 32.178 1.00 92.75 303 VAL A O 1
ATOM 2384 N N . THR A 1 304 ? -15.472 36.255 30.332 1.00 95.44 304 THR A N 1
ATOM 2385 C CA . THR A 1 304 ? -16.849 36.318 30.841 1.00 95.44 304 THR A CA 1
ATOM 2386 C C . THR A 1 304 ? -17.556 34.977 30.640 1.00 95.44 304 THR A C 1
ATOM 2388 O O . THR A 1 304 ? -17.216 34.229 29.728 1.00 95.44 304 THR A O 1
ATOM 2391 N N . GLY A 1 305 ? -18.611 34.693 31.414 1.00 94.69 305 GLY A N 1
ATOM 2392 C CA . GLY A 1 305 ? -19.403 33.472 31.201 1.00 94.69 305 GLY A CA 1
ATOM 2393 C C . GLY A 1 305 ? -20.013 33.376 29.798 1.00 94.69 305 GLY A C 1
ATOM 2394 O O . GLY A 1 305 ? -20.130 32.283 29.258 1.00 94.69 305 GLY A O 1
ATOM 2395 N N . GLN A 1 306 ? -20.340 34.516 29.174 1.00 96.31 306 GLN A N 1
ATOM 2396 C CA . GLN A 1 306 ? -20.845 34.542 27.798 1.00 96.31 306 GLN A CA 1
ATOM 2397 C C . GLN A 1 306 ? -19.753 34.218 26.772 1.00 96.31 306 GLN A C 1
ATOM 2399 O O . GLN A 1 306 ? -20.006 33.527 25.789 1.00 96.31 306 GLN A O 1
ATOM 2404 N N . GLU A 1 307 ? -18.543 34.726 26.981 1.00 96.75 307 GLU A N 1
ATOM 2405 C CA . GLU A 1 307 ? -17.396 34.424 26.126 1.00 96.75 307 GLU A CA 1
ATOM 2406 C C . GLU A 1 307 ? -17.018 32.948 26.232 1.00 96.75 307 GLU A C 1
ATOM 2408 O O . GLU A 1 307 ? -16.904 32.283 25.208 1.00 96.75 307 GLU A O 1
ATOM 2413 N N . TRP A 1 308 ? -16.939 32.420 27.457 1.00 97.50 308 TRP A N 1
ATOM 2414 C CA . TRP A 1 308 ? -16.655 31.011 27.702 1.00 97.50 308 TRP A CA 1
ATOM 2415 C C . TRP A 1 308 ? -17.689 30.088 27.046 1.00 97.50 308 TRP A C 1
ATOM 2417 O O . TRP A 1 308 ? -17.311 29.218 26.262 1.00 97.50 308 TRP A O 1
ATOM 2427 N N . ILE A 1 309 ? -18.992 30.312 27.274 1.00 97.75 309 ILE A N 1
ATOM 2428 C CA . ILE A 1 309 ? -20.021 29.430 26.699 1.00 97.75 309 ILE A CA 1
ATOM 2429 C C . ILE A 1 309 ? -20.058 29.502 25.171 1.00 97.75 309 ILE A C 1
ATOM 2431 O O . ILE A 1 309 ? -20.302 28.487 24.536 1.00 97.75 309 ILE A O 1
ATOM 2435 N N . SER A 1 310 ? -19.739 30.652 24.563 1.00 98.12 310 SER A N 1
ATOM 2436 C CA . SER A 1 310 ? -19.690 30.769 23.096 1.00 98.12 310 SER A CA 1
ATOM 2437 C C . SER A 1 310 ? -18.592 29.884 22.488 1.00 98.12 310 SER A C 1
ATOM 2439 O O . SER A 1 310 ? -18.744 29.382 21.378 1.00 98.12 310 SER A O 1
ATOM 2441 N N . GLN A 1 311 ? -17.485 29.680 23.211 1.00 97.94 311 GLN A N 1
ATOM 2442 C CA . GLN A 1 311 ? -16.424 28.755 22.805 1.00 97.94 311 GLN A CA 1
ATOM 2443 C C . GLN A 1 311 ? -16.882 27.298 22.962 1.00 97.94 311 GLN A C 1
ATOM 2445 O O . GLN A 1 311 ? -16.701 26.492 22.052 1.00 97.94 311 GLN A O 1
ATOM 2450 N N . MET A 1 312 ? -17.515 26.967 24.090 1.00 97.94 312 MET A N 1
ATOM 2451 C CA . MET A 1 312 ? -17.994 25.607 24.356 1.00 97.94 312 MET A CA 1
ATOM 2452 C C . MET A 1 312 ? -19.128 25.192 23.410 1.00 97.94 312 MET A C 1
ATOM 2454 O O . MET A 1 312 ? -19.129 24.065 22.934 1.00 97.94 312 MET A O 1
ATOM 2458 N N . GLU A 1 313 ? -20.036 26.107 23.061 1.00 98.12 313 GLU A N 1
ATOM 2459 C CA . GLU A 1 313 ? -21.081 25.897 22.049 1.00 98.12 313 GLU A CA 1
ATOM 2460 C C . GLU A 1 313 ? -20.478 25.581 20.675 1.00 98.12 313 GLU A C 1
ATOM 2462 O O . GLU A 1 313 ? -20.908 24.642 19.998 1.00 98.12 313 GLU A O 1
ATOM 2467 N N . TRP A 1 314 ? -19.453 26.335 20.258 1.00 98.44 314 TRP A N 1
ATOM 2468 C CA . TRP A 1 314 ? -18.760 26.053 19.003 1.00 98.44 314 TRP A CA 1
ATOM 2469 C C . TRP A 1 314 ? -18.132 24.657 19.018 1.00 98.44 314 TRP A C 1
ATOM 2471 O O . TRP A 1 314 ? -18.294 23.910 18.051 1.00 98.44 314 TRP A O 1
ATOM 2481 N N . TYR A 1 315 ? -17.455 24.307 20.113 1.00 98.38 315 TYR A N 1
ATOM 2482 C CA . TYR A 1 315 ? -16.752 23.037 20.256 1.00 98.38 315 TYR A CA 1
ATOM 2483 C C . TYR A 1 315 ? -17.725 21.855 20.280 1.00 98.38 315 TYR A C 1
ATOM 2485 O O . TYR A 1 315 ? -17.604 20.943 19.467 1.00 98.38 315 TYR A O 1
ATOM 2493 N N . ASP A 1 316 ? -18.764 21.922 21.113 1.00 98.44 316 ASP A N 1
ATOM 2494 C CA . ASP A 1 316 ? -19.813 20.905 21.191 1.00 98.44 316 ASP A CA 1
ATOM 2495 C C . ASP A 1 316 ? -20.521 20.706 19.847 1.00 98.44 316 ASP A C 1
ATOM 2497 O O . ASP A 1 316 ? -20.772 19.580 19.431 1.00 98.44 316 ASP A O 1
ATOM 2501 N N . THR A 1 317 ? -20.774 21.783 19.098 1.00 98.00 317 THR A N 1
ATOM 2502 C CA . THR A 1 317 ? -21.340 21.664 17.747 1.00 98.00 317 THR A CA 1
ATOM 2503 C C . THR A 1 317 ? -20.447 20.832 16.823 1.00 98.00 317 THR A C 1
ATOM 2505 O O . THR A 1 317 ? -20.976 20.050 16.039 1.00 98.00 317 THR A O 1
ATOM 2508 N N . ARG A 1 318 ? -19.113 20.943 16.919 1.00 97.88 318 ARG A N 1
ATOM 2509 C CA . ARG A 1 318 ? -18.191 20.085 16.152 1.00 97.88 318 ARG A CA 1
ATOM 2510 C C . ARG A 1 318 ? -18.239 18.638 16.638 1.00 97.88 318 ARG A C 1
ATOM 2512 O O . ARG A 1 318 ? -18.342 17.736 15.814 1.00 97.88 318 ARG A O 1
ATOM 2519 N N . LEU A 1 319 ? -18.228 18.404 17.950 1.00 98.12 319 LEU A N 1
ATOM 2520 C CA . LEU A 1 319 ? -18.289 17.047 18.510 1.00 98.12 319 LEU A CA 1
ATOM 2521 C C . LEU A 1 319 ? -19.568 16.301 18.106 1.00 98.12 319 LEU A C 1
ATOM 2523 O O . LEU A 1 319 ? -19.532 15.109 17.812 1.00 98.12 319 LEU A O 1
ATOM 2527 N N . ARG A 1 320 ? -20.703 17.005 18.039 1.00 97.56 320 ARG A N 1
ATOM 2528 C CA . ARG A 1 320 ? -21.998 16.443 17.621 1.00 97.56 320 ARG A CA 1
ATOM 2529 C C . ARG A 1 320 ? -22.043 16.016 16.151 1.00 97.56 320 ARG A C 1
ATOM 2531 O O . ARG A 1 320 ? -22.924 15.243 15.780 1.00 97.56 320 ARG A O 1
ATOM 2538 N N . GLU A 1 321 ? -21.094 16.461 15.326 1.00 97.31 321 GLU A N 1
ATOM 2539 C CA . GLU A 1 321 ? -20.931 16.011 13.936 1.00 97.31 321 GLU A CA 1
ATOM 2540 C C . GLU A 1 321 ? -20.238 14.637 13.830 1.00 97.31 321 GLU A C 1
ATOM 2542 O O . GLU A 1 321 ? -20.265 14.034 12.757 1.00 97.31 321 GLU A O 1
ATOM 2547 N N . ASP A 1 322 ? -19.630 14.127 14.909 1.00 97.19 322 ASP A N 1
ATOM 2548 C CA . ASP A 1 322 ? -18.849 12.888 14.900 1.00 97.19 322 ASP A CA 1
ATOM 2549 C C . ASP A 1 322 ? -19.494 11.816 15.804 1.00 97.19 322 ASP A C 1
ATOM 2551 O O . ASP A 1 322 ? -19.474 11.892 17.033 1.00 97.19 322 ASP A O 1
ATOM 2555 N N . TYR A 1 323 ? -20.056 10.769 15.191 1.00 95.06 323 TYR A N 1
ATOM 2556 C CA . TYR A 1 323 ? -20.832 9.727 15.884 1.00 95.06 323 TYR A CA 1
ATOM 2557 C C . TYR A 1 323 ? -20.027 8.886 16.888 1.00 95.06 323 TYR A C 1
ATOM 2559 O O . TYR A 1 323 ? -20.602 8.263 17.779 1.00 95.06 323 TYR A O 1
ATOM 2567 N N . TYR A 1 324 ? -18.706 8.845 16.723 1.00 96.00 324 TYR A N 1
ATOM 2568 C CA . TYR A 1 324 ? -17.779 8.112 17.582 1.00 96.00 324 TYR A CA 1
ATOM 2569 C C . TYR A 1 324 ? -17.356 8.914 18.822 1.00 96.00 324 TYR A C 1
ATOM 2571 O O . TYR A 1 324 ? -16.772 8.340 19.735 1.00 96.00 324 TYR A O 1
ATOM 2579 N N . VAL A 1 325 ? -17.667 10.216 18.903 1.00 98.12 325 VAL A N 1
ATOM 2580 C CA . VAL A 1 325 ? -17.452 11.003 20.126 1.00 98.12 325 VAL A CA 1
ATOM 2581 C C . VAL A 1 325 ? -18.560 10.685 21.125 1.00 98.12 325 VAL A C 1
ATOM 2583 O O . VAL A 1 325 ? -19.736 10.981 20.887 1.00 98.12 325 VAL A O 1
ATOM 2586 N N . ILE A 1 326 ? -18.183 10.094 22.256 1.00 97.44 326 ILE A N 1
ATOM 2587 C CA . ILE A 1 326 ? -19.100 9.753 23.346 1.00 97.44 326 ILE A CA 1
ATOM 2588 C C . ILE A 1 326 ? -19.310 10.975 24.238 1.00 97.44 326 ILE A C 1
ATOM 2590 O O . ILE A 1 326 ? -20.450 11.366 24.477 1.00 97.44 326 ILE A O 1
ATOM 2594 N N . GLY A 1 327 ? -18.224 11.629 24.654 1.00 96.88 327 GLY A N 1
ATOM 2595 C CA . GLY A 1 327 ? -18.299 12.830 25.477 1.00 96.88 327 GLY A CA 1
ATOM 2596 C C . GLY A 1 327 ? -16.986 13.597 25.575 1.00 96.88 327 GLY A C 1
ATOM 2597 O O . GLY A 1 327 ? -15.915 13.081 25.252 1.00 96.88 327 GLY A O 1
ATOM 2598 N N . ALA A 1 328 ? -17.083 14.845 26.023 1.00 97.75 328 ALA A N 1
ATOM 2599 C CA . ALA A 1 328 ? -15.958 15.730 26.274 1.00 97.75 328 ALA A CA 1
ATOM 2600 C C . ALA A 1 328 ? -16.065 16.367 27.660 1.00 97.75 328 ALA A C 1
ATOM 2602 O O . ALA A 1 328 ? -16.936 17.200 27.902 1.00 97.75 328 ALA A O 1
ATOM 2603 N N . HIS A 1 329 ? -15.185 15.974 28.573 1.00 97.00 329 HIS A N 1
ATOM 2604 C CA . HIS A 1 329 ? -15.228 16.375 29.970 1.00 97.00 329 HIS A CA 1
ATOM 2605 C C . HIS A 1 329 ? -14.580 17.746 30.173 1.00 97.00 329 HIS A C 1
ATOM 2607 O O . HIS A 1 329 ? -13.372 17.919 30.001 1.00 97.00 329 HIS A O 1
ATOM 2613 N N . LEU A 1 330 ? -15.395 18.721 30.575 1.00 95.81 330 LEU A N 1
ATOM 2614 C CA . LEU A 1 330 ? -14.936 20.062 30.914 1.00 95.81 330 LEU A CA 1
ATOM 2615 C C . LEU A 1 330 ? -14.023 20.004 32.144 1.00 95.81 330 LEU A C 1
ATOM 2617 O O . LEU A 1 330 ? -14.468 19.616 33.225 1.00 95.81 330 LEU A O 1
ATOM 2621 N N . PHE A 1 331 ? -12.759 20.393 31.980 1.00 92.88 331 PHE A N 1
ATOM 2622 C CA . PHE A 1 331 ? -11.747 20.388 33.038 1.00 92.88 331 PHE A CA 1
ATOM 2623 C C . PHE A 1 331 ? -11.718 21.740 33.763 1.00 92.88 331 PHE A C 1
ATOM 2625 O O . PHE A 1 331 ? -11.369 22.734 33.141 1.00 92.88 331 PHE A O 1
ATOM 2632 N N . THR A 1 332 ? -12.057 21.873 35.046 1.00 89.94 332 THR A N 1
ATOM 2633 C CA . THR A 1 332 ? -12.561 20.848 35.979 1.00 89.94 332 THR A CA 1
ATOM 2634 C C . THR A 1 332 ? -13.417 21.492 37.072 1.00 89.94 332 THR A C 1
ATOM 2636 O O . THR A 1 332 ? -13.259 22.673 37.357 1.00 89.94 332 THR A O 1
ATOM 2639 N N . LEU A 1 333 ? -14.279 20.715 37.733 1.00 87.12 333 LEU A N 1
ATOM 2640 C CA . LEU A 1 333 ? -14.881 21.089 39.017 1.00 87.12 333 LEU A CA 1
ATOM 2641 C C . LEU A 1 333 ? -14.009 20.566 40.151 1.00 87.12 333 LEU A C 1
ATOM 2643 O O . LEU A 1 333 ? -13.770 19.362 40.251 1.00 87.12 333 LEU A O 1
ATOM 2647 N N . THR A 1 334 ? -13.449 21.458 40.965 1.00 73.69 334 THR A N 1
ATOM 2648 C CA . THR A 1 334 ? -12.585 21.042 42.070 1.00 73.69 334 THR A CA 1
ATOM 2649 C C . THR A 1 334 ? -12.322 22.159 43.075 1.00 73.69 334 THR A C 1
ATOM 2651 O O . THR A 1 334 ? -12.258 23.331 42.721 1.00 73.69 334 THR A O 1
ATOM 2654 N N . ASN A 1 335 ? -12.064 21.762 44.324 1.00 68.00 335 ASN A N 1
ATOM 2655 C CA . ASN A 1 335 ? -11.471 22.608 45.363 1.00 68.00 335 ASN A CA 1
ATOM 2656 C C . ASN A 1 335 ? -9.942 22.410 45.476 1.00 68.00 335 ASN A C 1
ATOM 2658 O O . ASN A 1 335 ? -9.342 22.777 46.488 1.00 68.00 335 ASN A O 1
ATOM 2662 N N . VAL A 1 336 ? -9.301 21.771 44.487 1.00 74.38 336 VAL A N 1
ATOM 2663 C CA . VAL A 1 336 ? -7.847 21.561 44.459 1.00 74.38 336 VAL A CA 1
ATOM 2664 C C . VAL A 1 336 ? -7.137 22.873 44.099 1.00 74.38 336 VAL A C 1
ATOM 2666 O O . VAL A 1 336 ? -7.268 23.338 42.966 1.00 74.38 336 VAL A O 1
ATOM 2669 N N . PRO A 1 337 ? -6.291 23.430 44.994 1.00 75.19 337 PRO A N 1
ATOM 2670 C CA . PRO A 1 337 ? -5.648 24.730 44.773 1.00 75.19 337 PRO A CA 1
ATOM 2671 C C . PRO A 1 337 ? -4.768 24.821 43.521 1.00 75.19 337 PRO A C 1
ATOM 2673 O O . PRO A 1 337 ? -4.470 25.912 43.048 1.00 75.19 337 PRO A O 1
ATOM 2676 N N . ALA A 1 338 ? -4.302 23.682 43.004 1.00 77.81 338 ALA A N 1
ATOM 2677 C CA . ALA A 1 338 ? -3.452 23.624 41.817 1.00 77.81 338 ALA A CA 1
ATOM 2678 C C . ALA A 1 338 ? -4.216 23.806 40.492 1.00 77.81 338 ALA A C 1
ATOM 2680 O O . ALA A 1 338 ? -3.561 23.975 39.465 1.00 77.81 338 ALA A O 1
ATOM 2681 N N . TRP A 1 339 ? -5.554 23.734 40.513 1.00 84.50 339 TRP A N 1
ATOM 2682 C CA . TRP A 1 339 ? -6.417 23.764 39.325 1.00 84.50 339 TRP A CA 1
ATOM 2683 C C . TRP A 1 339 ? -7.553 24.796 39.421 1.00 84.50 339 TRP A C 1
ATOM 2685 O O . TRP A 1 339 ? -8.455 24.788 38.585 1.00 84.50 339 TRP A O 1
ATOM 2695 N N . GLU A 1 340 ? -7.509 25.708 40.399 1.00 83.56 340 GLU A N 1
ATOM 2696 C CA . GLU A 1 340 ? -8.523 26.763 40.587 1.00 83.56 340 GLU A CA 1
ATOM 2697 C C . GLU A 1 340 ? -8.703 27.635 39.331 1.00 83.56 340 GLU A C 1
ATOM 2699 O O . GLU A 1 340 ? -9.797 28.126 39.057 1.00 83.56 340 GLU A O 1
ATOM 2704 N N . GLU A 1 341 ? -7.651 27.813 38.526 1.00 85.12 341 GLU A N 1
ATOM 2705 C CA . GLU A 1 341 ? -7.718 28.579 37.277 1.00 85.12 341 GLU A CA 1
ATOM 2706 C C . GLU A 1 341 ? -8.608 27.945 36.189 1.00 85.12 341 GLU A C 1
ATOM 2708 O O . GLU A 1 341 ? -8.986 28.638 35.237 1.00 85.12 341 GLU A O 1
ATOM 2713 N N . TYR A 1 342 ? -8.953 26.662 36.338 1.00 88.44 342 TYR A N 1
ATOM 2714 C CA . TYR A 1 342 ? -9.804 25.888 35.433 1.00 88.44 342 TYR A CA 1
ATOM 2715 C C . TYR A 1 342 ? -11.214 25.642 35.987 1.00 88.44 342 TYR A C 1
ATOM 2717 O O . TYR A 1 342 ? -12.031 25.023 35.301 1.00 88.44 342 TYR A O 1
ATOM 2725 N N . ASP A 1 343 ? -11.532 26.153 37.183 1.00 89.12 343 ASP A N 1
ATOM 2726 C CA . ASP A 1 343 ? -12.869 26.003 37.758 1.00 89.12 343 ASP A CA 1
ATOM 2727 C C . ASP A 1 343 ? -13.920 26.778 36.944 1.00 89.12 343 ASP A C 1
ATOM 2729 O O . ASP A 1 343 ? -13.903 28.015 36.826 1.00 89.12 343 ASP A O 1
ATOM 2733 N N . PHE A 1 344 ? -14.848 26.019 36.361 1.00 91.31 344 PHE A N 1
ATOM 2734 C CA . PHE A 1 344 ? -15.938 26.524 35.535 1.00 91.31 344 PHE A CA 1
ATOM 2735 C C . PHE A 1 344 ? -17.287 26.583 36.271 1.00 91.31 344 PHE A C 1
ATOM 2737 O O . PHE A 1 344 ? -18.279 26.983 35.657 1.00 91.31 344 PHE A O 1
ATOM 2744 N N . SER A 1 345 ? -17.342 26.273 37.575 1.00 90.06 345 SER A N 1
ATOM 2745 C CA . SER A 1 345 ? -18.556 26.305 38.415 1.00 90.06 345 SER A CA 1
ATOM 2746 C C . SER A 1 345 ? -19.355 27.609 38.270 1.00 90.06 345 SER A C 1
ATOM 2748 O O . SER A 1 345 ? -20.574 27.629 38.085 1.00 90.06 345 SER A O 1
ATOM 2750 N N . ARG A 1 346 ? -18.658 28.747 38.220 1.00 89.56 346 ARG A N 1
ATOM 2751 C CA . ARG A 1 346 ? -19.252 30.082 38.012 1.00 89.56 346 ARG A CA 1
ATOM 2752 C C . ARG A 1 346 ? -19.981 30.278 36.675 1.00 89.56 346 ARG A C 1
ATOM 2754 O O . ARG A 1 346 ? -20.695 31.270 36.522 1.00 89.56 346 ARG A O 1
ATOM 2761 N N . PHE A 1 347 ? -19.774 29.396 35.700 1.00 93.88 347 PHE A N 1
ATOM 2762 C CA . PHE A 1 347 ? -20.396 29.450 34.376 1.00 93.88 347 PHE A CA 1
ATOM 2763 C C . PHE A 1 347 ? -21.598 28.507 34.248 1.00 93.88 347 PHE A C 1
ATOM 2765 O O . PHE A 1 347 ? -22.205 28.425 33.178 1.00 93.88 347 PHE A O 1
ATOM 2772 N N . PHE A 1 348 ? -22.004 27.847 35.340 1.00 93.88 348 PHE A N 1
ATOM 2773 C CA . PHE A 1 348 ? -23.180 26.976 35.370 1.00 93.88 348 PHE A CA 1
ATOM 2774 C C . PHE A 1 348 ? -24.453 27.609 34.812 1.00 93.88 348 PHE A C 1
ATOM 2776 O O . PHE A 1 348 ? -25.113 26.940 34.024 1.00 93.88 348 PHE A O 1
ATOM 2783 N N . PRO A 1 349 ? -24.819 28.873 35.111 1.00 94.00 349 PRO A N 1
ATOM 2784 C CA . PRO A 1 349 ? -26.036 29.450 34.541 1.00 94.00 349 PRO A CA 1
ATOM 2785 C C . PRO A 1 349 ? -26.041 29.443 33.004 1.00 94.00 349 PRO A C 1
ATOM 2787 O O . PRO A 1 349 ? -27.074 29.177 32.387 1.00 94.00 349 PRO A O 1
ATOM 2790 N N . GLN A 1 350 ? -24.890 29.717 32.381 1.00 97.06 350 GLN A N 1
ATOM 2791 C CA . GLN A 1 350 ? -24.733 29.686 30.929 1.00 97.06 350 GLN A CA 1
ATOM 2792 C C . GLN A 1 350 ? -24.714 28.251 30.398 1.00 97.06 350 GLN A C 1
ATOM 2794 O O . GLN A 1 350 ? -25.405 27.967 29.421 1.00 97.06 350 GLN A O 1
ATOM 2799 N N . LEU A 1 351 ? -23.985 27.350 31.064 1.00 96.06 351 LEU A N 1
ATOM 2800 C CA . LEU A 1 351 ? -23.903 25.940 30.683 1.00 96.06 351 LEU A CA 1
ATOM 2801 C C . LEU A 1 351 ? -25.271 25.249 30.761 1.00 96.06 351 LEU A C 1
ATOM 2803 O O . LEU A 1 351 ? -25.710 24.668 29.777 1.00 96.06 351 LEU A O 1
ATOM 2807 N N . ILE A 1 352 ? -25.989 25.391 31.877 1.00 95.69 352 ILE A N 1
ATOM 2808 C CA . ILE A 1 352 ? -27.342 24.845 32.081 1.00 95.69 352 ILE A CA 1
ATOM 2809 C C . ILE A 1 352 ? -28.293 25.340 30.992 1.00 95.69 352 ILE A C 1
ATOM 2811 O O . ILE A 1 352 ? -29.078 24.566 30.446 1.00 95.69 352 ILE A O 1
ATOM 2815 N N . THR A 1 353 ? -28.229 26.633 30.663 1.00 97.06 353 THR A N 1
ATOM 2816 C CA . THR A 1 353 ? -29.060 27.204 29.596 1.00 97.06 353 THR A CA 1
ATOM 2817 C C . THR A 1 353 ? -28.737 26.554 28.250 1.00 97.06 353 THR A C 1
ATOM 2819 O O . THR A 1 353 ? -29.653 26.161 27.532 1.00 97.06 353 THR A O 1
ATOM 2822 N N . TYR A 1 354 ? -27.453 26.414 27.913 1.00 97.75 354 TYR A N 1
ATOM 2823 C CA . TYR A 1 354 ? -27.016 25.800 26.662 1.00 97.75 354 TYR A CA 1
ATOM 2824 C C . TYR A 1 354 ? -27.428 24.324 26.560 1.00 97.75 354 TYR A C 1
ATOM 2826 O O . TYR A 1 354 ? -28.117 23.958 25.610 1.00 97.75 354 TYR A O 1
ATOM 2834 N N . LEU A 1 355 ? -27.088 23.506 27.562 1.00 96.69 355 LEU A N 1
ATOM 2835 C CA . LEU A 1 355 ? -27.378 22.068 27.585 1.00 96.69 355 LEU A CA 1
ATOM 2836 C C . LEU A 1 355 ? -28.877 21.781 27.423 1.00 96.69 355 LEU A C 1
ATOM 2838 O O . LEU A 1 355 ? -29.261 20.913 26.643 1.00 96.69 355 LEU A O 1
ATOM 2842 N N . ASN A 1 356 ? -29.736 22.552 28.096 1.00 96.31 356 ASN A N 1
ATOM 2843 C CA . ASN A 1 356 ? -31.187 22.417 27.953 1.00 96.31 356 ASN A CA 1
ATOM 2844 C C . ASN A 1 356 ? -31.699 22.831 26.566 1.00 96.31 356 ASN A C 1
ATOM 2846 O O . ASN A 1 356 ? -32.659 22.243 26.074 1.00 96.31 356 ASN A O 1
ATOM 2850 N N . ASN A 1 357 ? -31.078 23.827 25.925 1.00 97.12 357 ASN A N 1
ATOM 2851 C CA . ASN A 1 357 ? -31.481 24.264 24.587 1.00 97.12 357 ASN A CA 1
ATOM 2852 C C . ASN A 1 357 ? -31.180 23.205 23.521 1.00 97.12 357 ASN A C 1
ATOM 2854 O O . ASN A 1 357 ? -31.970 23.050 22.592 1.00 97.12 357 ASN A O 1
ATOM 2858 N N . VAL A 1 358 ? -30.068 22.477 23.660 1.00 97.19 358 VAL A N 1
ATOM 2859 C CA . VAL A 1 358 ? -29.632 21.478 22.672 1.00 97.19 358 VAL A CA 1
ATOM 2860 C C . VAL A 1 358 ? -30.045 20.044 23.014 1.00 97.19 358 VAL A C 1
ATOM 2862 O O . VAL A 1 358 ? -29.765 19.143 22.232 1.00 97.19 358 VAL A O 1
ATOM 2865 N N . ALA A 1 359 ? -30.727 19.812 24.142 1.00 94.62 359 ALA A N 1
ATOM 2866 C CA . ALA A 1 359 ? -31.047 18.481 24.679 1.00 94.62 359 ALA A CA 1
ATOM 2867 C C . ALA A 1 359 ? -31.733 17.527 23.678 1.00 94.62 359 ALA A C 1
ATOM 2869 O O . ALA A 1 359 ? -31.497 16.320 23.699 1.00 94.62 359 ALA A O 1
ATOM 2870 N N . GLU A 1 360 ? -32.567 18.072 22.788 1.00 95.44 360 GLU A N 1
ATOM 2871 C CA . GLU A 1 360 ? -33.298 17.314 21.764 1.00 95.44 360 GLU A CA 1
ATOM 2872 C C . GLU A 1 360 ? -32.715 17.474 20.350 1.00 95.44 360 GLU A C 1
ATOM 2874 O O . GLU A 1 360 ? -33.264 16.932 19.391 1.00 95.44 360 GLU A O 1
ATOM 2879 N N . GLU A 1 361 ? -31.615 18.215 20.188 1.00 96.12 361 GLU A N 1
ATOM 2880 C CA . GLU A 1 361 ? -30.956 18.340 18.889 1.00 96.12 361 GLU A CA 1
ATOM 2881 C C . GLU A 1 361 ? -30.278 17.014 18.512 1.00 96.12 361 GLU A C 1
ATOM 2883 O O . GLU A 1 361 ? -29.567 16.439 19.340 1.00 96.12 361 GLU A O 1
ATOM 2888 N N . PRO A 1 362 ? -30.487 16.508 17.283 1.00 95.94 362 PRO A N 1
ATOM 2889 C CA . PRO A 1 362 ? -29.922 15.235 16.859 1.00 95.94 362 PRO A CA 1
ATOM 2890 C C . PRO A 1 362 ? -28.414 15.349 16.629 1.00 95.94 362 PRO A C 1
ATOM 2892 O O . PRO A 1 362 ? -27.934 16.318 16.039 1.00 95.94 362 PRO A O 1
ATOM 2895 N N . ASN A 1 363 ? -27.691 14.307 17.025 1.00 96.50 363 ASN A N 1
ATOM 2896 C CA . ASN A 1 363 ? -26.276 14.142 16.716 1.00 96.50 363 ASN A CA 1
ATOM 2897 C C . ASN A 1 363 ? -26.097 13.331 15.434 1.00 96.50 363 ASN A C 1
ATOM 2899 O O . ASN A 1 363 ? -27.007 12.625 14.988 1.00 96.50 363 ASN A O 1
ATOM 2903 N N . ALA A 1 364 ? -24.902 13.407 14.850 1.00 93.62 364 ALA A N 1
ATOM 2904 C CA . ALA A 1 364 ? -24.507 12.483 13.804 1.00 93.62 364 ALA A CA 1
ATOM 2905 C C . ALA A 1 364 ? -24.617 11.048 14.330 1.00 93.62 364 ALA A C 1
ATOM 2907 O O . ALA A 1 364 ? -24.073 10.705 15.382 1.00 93.62 364 ALA A O 1
ATOM 2908 N N . LEU A 1 365 ? -25.341 10.222 13.583 1.00 89.88 365 LEU A N 1
ATOM 2909 C CA . LEU A 1 365 ? -25.424 8.795 13.835 1.00 89.88 365 LEU A CA 1
ATOM 2910 C C . LEU A 1 365 ? -24.363 8.080 13.000 1.00 89.88 365 LEU A C 1
ATOM 2912 O O . LEU A 1 365 ? -23.973 8.591 11.941 1.00 89.88 365 LEU A O 1
ATOM 2916 N N . PRO A 1 366 ? -23.900 6.906 13.453 1.00 82.25 366 PRO A N 1
ATOM 2917 C CA . PRO A 1 366 ? -23.106 6.046 12.603 1.00 82.25 366 PRO A CA 1
ATOM 2918 C C . PRO A 1 366 ? -23.856 5.788 11.288 1.00 82.25 366 PRO A C 1
ATOM 2920 O O . PRO A 1 366 ? -25.093 5.724 11.293 1.00 82.25 366 PRO A O 1
ATOM 2923 N N . PRO A 1 367 ? -23.149 5.677 10.154 1.00 77.50 367 PRO A N 1
ATOM 2924 C CA . PRO A 1 367 ? -23.791 5.295 8.903 1.00 77.50 367 PRO A CA 1
ATOM 2925 C C . PRO A 1 367 ? -24.514 3.958 9.105 1.00 77.50 367 PRO A C 1
ATOM 2927 O O . PRO A 1 367 ? -23.929 3.053 9.688 1.00 77.50 367 PRO A O 1
ATOM 2930 N N . GLU A 1 368 ? -25.769 3.839 8.645 1.00 60.12 368 GLU A N 1
ATOM 2931 C CA . GLU A 1 368 ? -26.523 2.581 8.735 1.00 60.12 368 GLU A CA 1
ATOM 2932 C C . GLU A 1 368 ? -25.671 1.442 8.168 1.00 60.12 368 GLU A C 1
ATOM 2934 O O . GLU A 1 368 ? -25.428 1.358 6.958 1.00 60.12 368 GLU A O 1
ATOM 2939 N N . THR A 1 369 ? -25.234 0.558 9.055 1.00 46.78 369 THR A N 1
ATOM 2940 C CA . THR A 1 369 ? -24.809 -0.795 8.745 1.00 46.78 369 THR A CA 1
ATOM 2941 C C . THR A 1 369 ? -26.031 -1.497 8.181 1.00 46.78 369 THR A C 1
ATOM 2943 O O . THR A 1 369 ? -26.838 -2.114 8.870 1.00 46.78 369 THR A O 1
ATOM 2946 N N . LYS A 1 370 ? -26.230 -1.363 6.868 1.00 35.22 370 LYS A N 1
ATOM 2947 C CA . LYS A 1 370 ? -27.028 -2.358 6.163 1.00 35.22 370 LYS A CA 1
ATOM 2948 C C . LYS A 1 370 ? -26.408 -3.710 6.522 1.00 35.22 370 LYS A C 1
ATOM 2950 O O . LYS A 1 370 ? -25.175 -3.790 6.474 1.00 35.22 370 LYS A O 1
ATOM 2955 N N . PRO A 1 371 ? -27.212 -4.745 6.853 1.00 33.59 371 PRO A N 1
ATOM 2956 C CA . PRO A 1 371 ? -26.683 -6.094 6.901 1.00 33.59 371 PRO A CA 1
ATOM 2957 C C . PRO A 1 371 ? -25.873 -6.247 5.631 1.00 33.59 371 PRO A C 1
ATOM 2959 O O . PRO A 1 371 ? -26.383 -5.920 4.554 1.00 33.59 371 PRO A O 1
ATOM 2962 N N . VAL A 1 372 ? -24.601 -6.606 5.779 1.00 38.84 372 VAL A N 1
ATOM 2963 C CA . VAL A 1 372 ? -23.744 -6.861 4.636 1.00 38.84 372 VAL A CA 1
ATOM 2964 C C . VAL A 1 372 ? -24.428 -8.008 3.902 1.00 38.84 372 VAL A C 1
ATOM 2966 O O . VAL A 1 372 ? -24.282 -9.174 4.263 1.00 38.84 372 VAL A O 1
ATOM 2969 N N . GLU A 1 373 ? -25.257 -7.671 2.906 1.00 33.62 373 GLU A N 1
ATOM 2970 C CA . GLU A 1 373 ? -25.508 -8.555 1.782 1.00 33.62 373 GLU A CA 1
ATOM 2971 C C . GLU A 1 373 ? -24.123 -9.075 1.416 1.00 33.62 373 GLU A C 1
ATOM 2973 O O . GLU A 1 373 ? -23.217 -8.237 1.323 1.00 33.62 373 GLU A O 1
ATOM 2978 N N . PRO A 1 374 ? -23.925 -10.411 1.336 1.00 35.28 374 PRO A N 1
ATOM 2979 C CA . PRO A 1 374 ? -22.607 -10.996 1.091 1.00 35.28 374 PRO A CA 1
ATOM 2980 C C . PRO A 1 374 ? -21.966 -10.148 0.012 1.00 35.28 374 PRO A C 1
ATOM 2982 O O . PRO A 1 374 ? -22.639 -9.982 -1.010 1.00 35.28 374 PRO A O 1
ATOM 2985 N N . PRO A 1 375 ? -20.821 -9.501 0.326 1.00 37.56 375 PRO A N 1
ATOM 2986 C CA . PRO A 1 375 ? -20.451 -8.203 -0.220 1.00 37.56 375 PRO A CA 1
ATOM 2987 C C . PRO A 1 375 ? -20.833 -8.206 -1.677 1.00 37.56 375 PRO A C 1
ATOM 2989 O O . PRO A 1 375 ? -20.369 -9.102 -2.388 1.00 37.56 375 PRO A O 1
ATOM 2992 N N . GLU A 1 376 ? -21.750 -7.310 -2.072 1.00 44.53 376 GLU A N 1
ATOM 2993 C CA . GLU A 1 376 ? -22.078 -7.092 -3.477 1.00 44.53 376 GLU A CA 1
ATOM 2994 C C . GLU A 1 376 ? -20.724 -7.029 -4.160 1.00 44.53 376 GLU A C 1
ATOM 2996 O O . GLU A 1 376 ? -19.958 -6.121 -3.826 1.00 44.53 376 GLU A O 1
ATOM 3001 N N . VAL A 1 377 ? -20.375 -8.112 -4.885 1.00 47.47 377 VAL A N 1
ATOM 3002 C CA . VAL A 1 377 ? -18.976 -8.488 -5.154 1.00 47.47 377 VAL A CA 1
ATOM 3003 C C . VAL A 1 377 ? -18.293 -7.204 -5.518 1.00 47.47 377 VAL A C 1
ATOM 3005 O O . VAL A 1 377 ? -18.737 -6.617 -6.498 1.00 47.47 377 VAL A O 1
ATOM 3008 N N . LEU A 1 378 ? -17.361 -6.714 -4.685 1.00 46.00 378 LEU A N 1
ATOM 3009 C CA . LEU A 1 378 ? -16.772 -5.394 -4.883 1.00 46.00 378 LEU A CA 1
ATOM 3010 C C . LEU A 1 378 ? -16.116 -5.460 -6.249 1.00 46.00 378 LEU A C 1
ATOM 3012 O O . LEU A 1 378 ? -15.030 -6.023 -6.417 1.00 46.00 378 LEU A O 1
ATOM 3016 N N . LEU A 1 379 ? -16.865 -5.008 -7.251 1.00 47.59 379 LEU A N 1
ATOM 3017 C CA . LEU A 1 379 ? -16.451 -5.175 -8.614 1.00 47.59 379 LEU A CA 1
ATOM 3018 C C . LEU A 1 379 ? -15.270 -4.229 -8.706 1.00 47.59 379 LEU A C 1
ATOM 3020 O O . LEU A 1 379 ? -15.398 -3.059 -8.315 1.00 47.59 379 LEU A O 1
ATOM 3024 N N . PRO A 1 380 ? -14.100 -4.695 -9.169 1.00 49.69 380 PRO A N 1
ATOM 3025 C CA . PRO A 1 380 ? -13.095 -3.736 -9.568 1.00 49.69 380 PRO A CA 1
ATOM 3026 C C . PRO A 1 380 ? -13.792 -2.713 -10.468 1.00 49.69 380 PRO A C 1
ATOM 3028 O O . PRO A 1 380 ? -14.657 -3.078 -11.267 1.00 49.69 380 PRO A O 1
ATOM 3031 N N . ARG A 1 381 ? -13.436 -1.429 -10.313 1.00 58.53 381 ARG A N 1
ATOM 3032 C CA . ARG A 1 381 ? -14.005 -0.308 -11.089 1.00 58.53 381 ARG A CA 1
ATOM 3033 C C . ARG A 1 381 ? -14.183 -0.661 -12.575 1.00 58.53 381 ARG A C 1
ATOM 3035 O O . ARG A 1 381 ? -15.070 -0.133 -13.235 1.00 58.53 381 ARG A O 1
ATOM 3042 N N . ILE A 1 382 ? -13.312 -1.533 -13.082 1.00 53.88 382 ILE A N 1
ATOM 3043 C CA . ILE A 1 382 ? -13.405 -2.205 -14.372 1.00 53.88 382 ILE A CA 1
ATOM 3044 C C . ILE A 1 382 ? -13.340 -3.724 -14.108 1.00 53.88 382 ILE A C 1
ATOM 3046 O O . ILE A 1 382 ? -12.355 -4.151 -13.510 1.00 53.88 382 ILE A O 1
ATOM 3050 N N . PRO A 1 383 ? -14.328 -4.541 -14.518 1.00 58.97 383 PRO A N 1
ATOM 3051 C CA . PRO A 1 383 ? -14.226 -6.002 -14.502 1.00 58.97 383 PRO A CA 1
ATOM 3052 C C . PRO A 1 383 ? -13.128 -6.479 -15.460 1.00 58.97 383 PRO A C 1
ATOM 3054 O O . PRO A 1 383 ? -13.123 -6.085 -16.624 1.00 58.97 383 PRO A O 1
ATOM 3057 N N . TYR A 1 384 ? -12.207 -7.311 -14.980 1.00 63.81 384 TYR A N 1
ATOM 3058 C CA . TYR A 1 384 ? -11.191 -7.979 -15.795 1.00 63.81 384 TYR A CA 1
ATOM 3059 C C . TYR A 1 384 ? -10.877 -9.357 -15.205 1.00 63.81 384 TYR A C 1
ATOM 3061 O O . TYR A 1 384 ? -11.170 -9.613 -14.033 1.00 63.81 384 TYR A O 1
ATOM 3069 N N . GLU A 1 385 ? -10.310 -10.230 -16.033 1.00 68.81 385 GLU A N 1
ATOM 3070 C CA . GLU A 1 385 ? -9.856 -11.563 -15.640 1.00 68.81 385 GLU A CA 1
ATOM 3071 C C . GLU A 1 385 ? -8.771 -11.469 -14.566 1.00 68.81 385 GLU A C 1
ATOM 3073 O O . GLU A 1 385 ? -7.769 -10.778 -14.742 1.00 68.81 385 GLU A O 1
ATOM 3078 N N . ARG A 1 386 ? -8.994 -12.111 -13.416 1.00 72.38 386 ARG A N 1
ATOM 3079 C CA . ARG A 1 386 ? -8.036 -12.112 -12.311 1.00 72.38 386 ARG A CA 1
ATOM 3080 C C . ARG A 1 386 ? -7.352 -13.459 -12.231 1.00 72.38 386 ARG A C 1
ATOM 3082 O O . ARG A 1 386 ? -7.985 -14.458 -11.894 1.00 72.38 386 ARG A O 1
ATOM 3089 N N . THR A 1 387 ? -6.045 -13.427 -12.433 1.00 86.56 387 THR A N 1
ATOM 3090 C CA . THR A 1 387 ? -5.158 -14.549 -12.159 1.00 86.56 387 THR A CA 1
ATOM 3091 C C . THR A 1 387 ? -4.412 -14.278 -10.858 1.00 86.56 387 THR A C 1
ATOM 3093 O O . THR A 1 387 ? -3.696 -13.279 -10.735 1.00 86.56 387 THR A O 1
ATOM 3096 N N . TYR A 1 388 ? -4.605 -15.151 -9.871 1.00 91.50 388 TYR A N 1
ATOM 3097 C CA . TYR A 1 388 ? -3.883 -15.130 -8.603 1.00 91.50 388 TYR A CA 1
ATOM 3098 C C . TYR A 1 388 ? -2.869 -16.273 -8.582 1.00 91.50 388 TYR A C 1
ATOM 3100 O O . TYR A 1 388 ? -3.244 -17.438 -8.685 1.00 91.50 388 TYR A O 1
ATOM 3108 N N . LEU A 1 389 ? -1.588 -15.954 -8.433 1.00 95.00 389 LEU A N 1
ATOM 3109 C CA . LEU A 1 389 ? -0.538 -16.941 -8.233 1.00 95.00 389 LEU A CA 1
ATOM 3110 C C . LEU A 1 389 ? -0.316 -17.149 -6.733 1.00 95.00 389 LEU A C 1
ATOM 3112 O O . LEU A 1 389 ? 0.122 -16.247 -6.014 1.00 95.00 389 LEU A O 1
ATOM 3116 N N . LEU A 1 390 ? -0.649 -18.351 -6.271 1.00 96.44 390 LEU A N 1
ATOM 3117 C CA . LEU A 1 390 ? -0.602 -18.756 -4.875 1.00 96.44 390 LEU A CA 1
ATOM 3118 C C . LEU A 1 390 ? 0.709 -19.492 -4.586 1.00 96.44 390 LEU A C 1
ATOM 3120 O O . LEU A 1 390 ? 0.919 -20.608 -5.062 1.00 96.44 390 LEU A O 1
ATOM 3124 N N . LEU A 1 391 ? 1.575 -18.872 -3.785 1.00 96.06 391 LEU A N 1
ATOM 3125 C CA . LEU A 1 391 ? 2.816 -19.477 -3.300 1.00 96.06 391 LEU A CA 1
ATOM 3126 C C . LEU A 1 391 ? 2.554 -20.337 -2.050 1.00 96.06 391 LEU A C 1
ATOM 3128 O O . LEU A 1 391 ? 1.730 -19.956 -1.216 1.00 96.06 391 LEU A O 1
ATOM 3132 N N . PRO A 1 392 ? 3.255 -21.474 -1.873 1.00 93.94 392 PRO A N 1
ATOM 3133 C CA . PRO A 1 392 ? 3.084 -22.326 -0.701 1.00 93.94 392 PRO A CA 1
ATOM 3134 C C . PRO A 1 392 ? 3.648 -21.670 0.570 1.00 93.94 392 PRO A C 1
ATOM 3136 O O . PRO A 1 392 ? 4.562 -20.850 0.475 1.00 93.94 392 PRO A O 1
ATOM 3139 N N . PRO A 1 393 ? 3.203 -22.070 1.780 1.00 91.62 393 PRO A N 1
ATOM 3140 C CA . PRO A 1 393 ? 3.657 -21.460 3.037 1.00 91.62 393 PRO A CA 1
ATOM 3141 C C . PRO A 1 393 ? 5.173 -21.545 3.274 1.00 91.62 393 PRO A C 1
ATOM 3143 O O . PRO A 1 393 ? 5.725 -20.778 4.058 1.00 91.62 393 PRO A O 1
ATOM 3146 N N . SER A 1 394 ? 5.851 -22.491 2.619 1.00 89.19 394 SER A N 1
ATOM 3147 C CA . SER A 1 394 ? 7.303 -22.673 2.684 1.00 89.19 394 SER A CA 1
ATOM 3148 C C . SER A 1 394 ? 8.097 -21.809 1.697 1.00 89.19 394 SER A C 1
ATOM 3150 O O . SER A 1 394 ? 9.325 -21.864 1.723 1.00 89.19 394 SER A O 1
ATOM 3152 N N . ALA A 1 395 ? 7.441 -21.072 0.797 1.00 90.31 395 ALA A N 1
ATOM 3153 C CA . ALA A 1 395 ? 8.116 -20.276 -0.221 1.00 90.31 395 ALA A CA 1
ATOM 3154 C C . ALA A 1 395 ? 8.791 -19.034 0.380 1.00 90.31 395 ALA A C 1
ATOM 3156 O O . ALA A 1 395 ? 8.149 -18.215 1.038 1.00 90.31 395 ALA A O 1
ATOM 3157 N N . GLY A 1 396 ? 10.092 -18.879 0.125 1.00 86.75 396 GLY A N 1
ATOM 3158 C CA . GLY A 1 396 ? 10.834 -17.653 0.397 1.00 86.75 396 GLY A CA 1
ATOM 3159 C C . GLY A 1 396 ? 10.750 -16.629 -0.739 1.00 86.75 396 GLY A C 1
ATOM 3160 O O . GLY A 1 396 ? 10.078 -16.819 -1.756 1.00 86.75 396 GLY A O 1
ATOM 3161 N N . ILE A 1 397 ? 11.475 -15.520 -0.567 1.00 87.62 397 ILE A N 1
ATOM 3162 C CA . ILE A 1 397 ? 11.514 -14.390 -1.511 1.00 87.62 397 ILE A CA 1
ATOM 3163 C C . ILE A 1 397 ? 11.998 -14.808 -2.914 1.00 87.62 397 ILE A C 1
ATOM 3165 O O . ILE A 1 397 ? 11.614 -14.211 -3.915 1.00 87.62 397 ILE A O 1
ATOM 3169 N N . GLU A 1 398 ? 12.812 -15.858 -3.005 1.00 89.12 398 GLU A N 1
ATOM 3170 C CA . GLU A 1 398 ? 13.333 -16.417 -4.250 1.00 89.12 398 GLU A CA 1
ATOM 3171 C C . GLU A 1 398 ? 12.234 -16.927 -5.192 1.00 89.12 398 GLU A C 1
ATOM 3173 O O . GLU A 1 398 ? 12.332 -16.717 -6.401 1.00 89.12 398 GLU A O 1
ATOM 3178 N N . TRP A 1 399 ? 11.155 -17.503 -4.651 1.00 91.88 399 TRP A N 1
ATOM 3179 C CA . TRP A 1 399 ? 9.999 -17.957 -5.431 1.00 91.88 399 TRP A CA 1
ATOM 3180 C C . TRP A 1 399 ? 9.187 -16.779 -5.963 1.00 91.88 399 TRP A C 1
ATOM 3182 O O . TRP A 1 399 ? 8.759 -16.789 -7.112 1.00 91.88 399 TRP A O 1
ATOM 3192 N N . PHE A 1 400 ? 9.031 -15.725 -5.159 1.00 88.75 400 PHE A N 1
ATOM 3193 C CA . PHE A 1 400 ? 8.398 -14.486 -5.608 1.00 88.75 400 PHE A CA 1
ATOM 3194 C C . PHE A 1 400 ? 9.190 -13.838 -6.755 1.00 88.75 400 PHE A C 1
ATOM 3196 O O . PHE A 1 400 ? 8.606 -13.379 -7.736 1.00 88.75 400 PHE A O 1
ATOM 3203 N N . PHE A 1 401 ? 10.525 -13.838 -6.675 1.00 85.00 401 PHE A N 1
ATOM 3204 C CA . PHE A 1 401 ? 11.354 -13.330 -7.767 1.00 85.00 401 PHE A CA 1
ATOM 3205 C C . PHE A 1 401 ? 11.281 -14.193 -9.029 1.00 85.00 401 PHE A C 1
ATOM 3207 O O . PHE A 1 401 ? 11.293 -13.619 -10.112 1.00 85.00 401 PHE A O 1
ATOM 3214 N N . ALA A 1 402 ? 11.168 -15.519 -8.917 1.00 86.25 402 ALA A N 1
ATOM 3215 C CA . ALA A 1 402 ? 10.945 -16.391 -10.074 1.00 86.25 402 ALA A CA 1
ATOM 3216 C C . ALA A 1 402 ? 9.659 -16.024 -10.830 1.00 86.25 402 ALA A C 1
ATOM 3218 O O . ALA A 1 402 ? 9.678 -15.865 -12.048 1.00 86.25 402 ALA A O 1
ATOM 3219 N N . VAL A 1 403 ? 8.567 -15.761 -10.101 1.00 89.31 403 VAL A N 1
ATOM 3220 C CA . VAL A 1 403 ? 7.316 -15.262 -10.697 1.00 89.31 403 VAL A CA 1
ATOM 3221 C C . VAL A 1 403 ? 7.545 -13.935 -11.421 1.00 89.31 403 VAL A C 1
ATOM 3223 O O . VAL A 1 403 ? 7.103 -13.765 -12.554 1.00 89.31 403 VAL A O 1
ATOM 3226 N N . GLY A 1 404 ? 8.271 -13.002 -10.797 1.00 81.94 404 GLY A N 1
ATOM 3227 C CA . GLY A 1 404 ? 8.598 -11.715 -11.414 1.00 81.94 404 GLY A CA 1
ATOM 3228 C C . GLY A 1 404 ? 9.454 -11.831 -12.681 1.00 81.94 404 GLY A C 1
ATOM 3229 O O . GLY A 1 404 ? 9.245 -11.061 -13.613 1.00 81.94 404 GLY A O 1
ATOM 3230 N N . ARG A 1 405 ? 10.395 -12.783 -12.732 1.00 84.19 405 ARG A N 1
ATOM 3231 C CA . ARG A 1 405 ? 11.283 -12.994 -13.889 1.00 84.19 405 ARG A CA 1
ATOM 3232 C C . ARG A 1 405 ? 10.636 -13.773 -15.034 1.00 84.19 405 ARG A C 1
ATOM 3234 O O . ARG A 1 405 ? 11.009 -13.546 -16.175 1.00 84.19 405 ARG A O 1
ATOM 3241 N N . SER A 1 406 ? 9.621 -14.591 -14.754 1.00 82.06 406 SER A N 1
ATOM 3242 C CA . SER A 1 406 ? 8.905 -15.388 -15.766 1.00 82.06 406 SER A CA 1
ATOM 3243 C C . SER A 1 406 ? 8.142 -14.583 -16.831 1.00 82.06 406 SER A C 1
ATOM 3245 O O . SER A 1 406 ? 7.532 -15.173 -17.712 1.00 82.06 406 SER A O 1
ATOM 3247 N N . GLY A 1 407 ? 8.073 -13.249 -16.725 1.00 79.38 407 GLY A N 1
ATOM 3248 C CA . GLY A 1 407 ? 7.269 -12.387 -17.608 1.00 79.38 407 GLY A CA 1
ATOM 3249 C C . GLY A 1 407 ? 5.753 -12.447 -17.354 1.00 79.38 407 GLY A C 1
ATOM 3250 O O . GLY A 1 407 ? 5.019 -11.546 -17.760 1.00 79.38 407 GLY A O 1
ATOM 3251 N N . MET A 1 408 ? 5.272 -13.415 -16.563 1.00 84.62 408 MET A N 1
ATOM 3252 C CA . MET A 1 408 ? 3.854 -13.585 -16.220 1.00 84.62 408 MET A CA 1
ATOM 3253 C C . MET A 1 408 ? 3.187 -12.315 -15.679 1.00 84.62 408 MET A C 1
ATOM 3255 O O . MET A 1 408 ? 2.033 -12.022 -15.997 1.00 84.62 408 MET A O 1
ATOM 3259 N N . TRP A 1 409 ? 3.886 -11.547 -14.841 1.00 81.44 409 TRP A N 1
ATOM 3260 C CA . TRP A 1 409 ? 3.322 -10.303 -14.321 1.00 81.44 409 TRP A CA 1
ATOM 3261 C C . TRP A 1 409 ? 3.191 -9.223 -15.401 1.00 81.44 409 TRP A C 1
ATOM 3263 O O . TRP A 1 409 ? 2.256 -8.425 -15.355 1.00 81.44 409 TRP A O 1
ATOM 3273 N N . GLU A 1 410 ? 4.097 -9.185 -16.376 1.00 77.50 410 GLU A N 1
ATOM 3274 C CA . GLU A 1 410 ? 4.049 -8.212 -17.468 1.00 77.50 410 GLU A CA 1
ATOM 3275 C C . GLU A 1 410 ? 2.879 -8.497 -18.414 1.00 77.50 410 GLU A C 1
ATOM 3277 O O . GLU A 1 410 ? 2.142 -7.561 -18.749 1.00 77.50 410 GLU A O 1
ATOM 3282 N N . GLU A 1 411 ? 2.674 -9.775 -18.748 1.00 80.06 411 GLU A N 1
ATOM 3283 C CA . GLU A 1 411 ? 1.649 -10.239 -19.688 1.00 80.06 411 GLU A CA 1
ATOM 3284 C C . GLU A 1 411 ? 0.258 -10.321 -19.040 1.00 80.06 411 GLU A C 1
ATOM 3286 O O . GLU A 1 411 ? -0.700 -9.716 -19.519 1.00 80.06 411 GLU A O 1
ATOM 3291 N N . TRP A 1 412 ? 0.127 -11.014 -17.903 1.00 80.25 412 TRP A N 1
ATOM 3292 C CA . TRP A 1 412 ? -1.178 -11.311 -17.286 1.00 80.25 412 TRP A CA 1
ATOM 3293 C C . TRP A 1 412 ? -1.516 -10.436 -16.077 1.00 80.25 412 TRP A C 1
ATOM 3295 O O . TRP A 1 412 ? -2.620 -10.534 -15.541 1.00 80.25 412 TRP A O 1
ATOM 3305 N N . ARG A 1 413 ? -0.595 -9.571 -15.624 1.00 78.38 413 ARG A N 1
ATOM 3306 C CA . ARG A 1 413 ? -0.795 -8.680 -14.458 1.00 78.38 413 ARG A CA 1
ATOM 3307 C C . ARG A 1 413 ? -1.264 -9.437 -13.210 1.00 78.38 413 ARG A C 1
ATOM 3309 O O . ARG A 1 413 ? -2.124 -8.958 -12.466 1.00 78.38 413 ARG A O 1
ATOM 3316 N N . VAL A 1 414 ? -0.694 -10.624 -12.996 1.00 86.31 414 VAL A N 1
ATOM 3317 C CA . VAL A 1 414 ? -1.092 -11.539 -11.919 1.00 86.31 414 VAL A CA 1
ATOM 3318 C C . VAL A 1 414 ? -0.916 -10.917 -10.534 1.00 86.31 414 VAL A C 1
ATOM 3320 O O . VAL A 1 414 ? -0.012 -10.116 -10.293 1.00 86.31 414 VAL A O 1
ATOM 3323 N N . THR A 1 415 ? -1.774 -11.304 -9.595 1.00 89.25 415 THR A N 1
ATOM 3324 C CA . THR A 1 415 ? -1.574 -11.003 -8.169 1.00 89.25 415 THR A CA 1
ATOM 3325 C C . THR A 1 415 ? -0.823 -12.161 -7.528 1.00 89.25 415 THR A C 1
ATOM 3327 O O . THR A 1 415 ? -1.223 -13.302 -7.715 1.00 89.25 415 THR A O 1
ATOM 3330 N N . VAL A 1 416 ? 0.254 -11.893 -6.791 1.00 92.19 416 VAL A N 1
ATOM 3331 C CA . VAL A 1 416 ? 1.070 -12.932 -6.142 1.00 92.19 416 VAL A CA 1
ATOM 3332 C C . VAL A 1 416 ? 0.893 -12.844 -4.633 1.00 92.19 416 VAL A C 1
ATOM 3334 O O . VAL A 1 416 ? 1.032 -11.758 -4.068 1.00 92.19 416 VAL A O 1
ATOM 3337 N N . GLY A 1 417 ? 0.632 -13.968 -3.968 1.00 91.44 417 GLY A N 1
ATOM 3338 C CA . GLY A 1 417 ? 0.539 -13.999 -2.510 1.00 91.44 417 GLY A CA 1
ATOM 3339 C C . GLY A 1 417 ? 0.510 -15.406 -1.924 1.00 91.44 417 GLY A C 1
ATOM 3340 O O . GLY A 1 417 ? 0.618 -16.396 -2.642 1.00 91.44 417 GLY A O 1
ATOM 3341 N N . GLY A 1 418 ? 0.416 -15.483 -0.596 1.00 91.12 418 GLY A N 1
ATOM 3342 C CA . GLY A 1 418 ? 0.480 -16.734 0.173 1.00 91.12 418 GLY A CA 1
ATOM 3343 C C . GLY A 1 418 ? -0.814 -17.095 0.907 1.00 91.12 418 GLY A C 1
ATOM 3344 O O . GLY A 1 418 ? -0.771 -17.902 1.829 1.00 91.12 418 GLY A O 1
ATOM 3345 N N . SER A 1 419 ? -1.946 -16.473 0.559 1.00 91.88 419 SER A N 1
ATOM 3346 C CA . SER A 1 419 ? -3.251 -16.710 1.191 1.00 91.88 419 SER A CA 1
ATOM 3347 C C . SER A 1 419 ? -4.181 -17.437 0.221 1.00 91.88 419 SER A C 1
ATOM 3349 O O . SER A 1 419 ? -4.526 -16.906 -0.837 1.00 91.88 419 SER A O 1
ATOM 3351 N N . ALA A 1 420 ? -4.587 -18.659 0.576 1.00 88.06 420 ALA A N 1
ATOM 3352 C CA . ALA A 1 420 ? -5.536 -19.433 -0.222 1.00 88.06 420 ALA A CA 1
ATOM 3353 C C . ALA A 1 420 ? -6.923 -18.766 -0.250 1.00 88.06 420 ALA A C 1
ATOM 3355 O O . ALA A 1 420 ? -7.587 -18.785 -1.282 1.00 88.06 420 ALA A O 1
ATOM 3356 N N . ASP A 1 421 ? -7.332 -18.116 0.844 1.00 88.38 421 ASP A N 1
ATOM 3357 C CA . ASP A 1 421 ? -8.583 -17.358 0.892 1.00 88.38 421 ASP A CA 1
ATOM 3358 C C . ASP A 1 421 ? -8.544 -16.140 -0.048 1.00 88.38 421 ASP A C 1
ATOM 3360 O O . ASP A 1 421 ? -9.502 -15.909 -0.787 1.00 88.38 421 ASP A O 1
ATOM 3364 N N . ASP A 1 422 ? -7.422 -15.409 -0.113 1.00 86.00 422 ASP A N 1
ATOM 3365 C CA . ASP A 1 422 ? -7.270 -14.262 -1.027 1.00 86.00 422 ASP A CA 1
ATOM 3366 C C . ASP A 1 422 ? -7.312 -14.703 -2.493 1.00 86.00 422 ASP A C 1
ATOM 3368 O O . ASP A 1 422 ? -7.932 -14.039 -3.328 1.00 86.00 422 ASP A O 1
ATOM 3372 N N . ALA A 1 423 ? -6.692 -15.849 -2.795 1.00 86.75 423 ALA A N 1
ATOM 3373 C CA . ALA A 1 423 ? -6.716 -16.453 -4.122 1.00 86.75 423 ALA A CA 1
ATOM 3374 C C . ALA A 1 423 ? -8.142 -16.821 -4.567 1.00 86.75 423 ALA A C 1
ATOM 3376 O O . ALA A 1 423 ? -8.454 -16.787 -5.758 1.00 86.75 423 ALA A O 1
ATOM 3377 N N . GLY A 1 424 ? -9.027 -17.133 -3.615 1.00 79.25 424 GLY A N 1
ATOM 3378 C CA . GLY A 1 424 ? -10.394 -17.554 -3.894 1.00 79.25 424 GLY A CA 1
ATOM 3379 C C . GLY A 1 424 ? -11.398 -16.428 -4.178 1.00 79.25 424 GLY A C 1
ATOM 3380 O O . GLY A 1 424 ? -12.494 -16.684 -4.690 1.00 79.25 424 GLY A O 1
ATOM 3381 N N . ILE A 1 425 ? -11.072 -15.166 -3.879 1.00 76.94 425 ILE A N 1
ATOM 3382 C CA . ILE A 1 425 ? -12.013 -14.029 -3.909 1.00 76.94 425 ILE A CA 1
ATOM 3383 C C . ILE A 1 425 ? -12.019 -13.313 -5.283 1.00 76.94 425 ILE A C 1
ATOM 3385 O O . ILE A 1 425 ? -10.980 -13.048 -5.878 1.00 76.94 425 ILE A O 1
ATOM 3389 N N . GLY A 1 426 ? -13.201 -12.964 -5.823 1.00 65.69 426 GLY A N 1
ATOM 3390 C CA . GLY A 1 426 ? -13.349 -12.301 -7.138 1.00 65.69 426 GLY A CA 1
ATOM 3391 C C . GLY A 1 426 ? -14.709 -12.537 -7.820 1.00 65.69 426 GLY A C 1
ATOM 3392 O O . GLY A 1 426 ? -15.667 -12.953 -7.173 1.00 65.69 426 GLY A O 1
ATOM 3393 N N . LEU A 1 427 ? -14.824 -12.279 -9.129 1.00 63.53 427 LEU A N 1
ATOM 3394 C CA . LEU A 1 427 ? -16.019 -12.597 -9.935 1.00 63.53 427 LEU A CA 1
ATOM 3395 C C . LEU A 1 427 ? -16.030 -14.082 -10.336 1.00 63.53 427 LEU A C 1
ATOM 3397 O O . LEU A 1 427 ? -14.997 -14.610 -10.723 1.00 63.53 427 LEU A O 1
ATOM 3401 N N . LYS A 1 428 ? -17.169 -14.788 -10.231 1.00 61.00 428 LYS A N 1
ATOM 3402 C CA . LYS A 1 428 ? -17.237 -16.252 -10.482 1.00 61.00 428 LYS A CA 1
ATOM 3403 C C . LYS A 1 428 ? -16.812 -16.659 -11.896 1.00 61.00 428 LYS A C 1
ATOM 3405 O O . LYS A 1 428 ? -16.248 -17.729 -12.038 1.00 61.00 428 LYS A O 1
ATOM 3410 N N . ASP A 1 429 ? -17.017 -15.797 -12.885 1.00 63.72 429 ASP A N 1
ATOM 3411 C CA . ASP A 1 429 ? -16.753 -16.130 -14.289 1.00 63.72 429 ASP A CA 1
ATOM 3412 C C . ASP A 1 429 ? -15.318 -15.779 -14.745 1.00 63.72 429 ASP A C 1
ATOM 3414 O O . ASP A 1 429 ? -14.996 -15.951 -15.914 1.00 63.72 429 ASP A O 1
ATOM 3418 N N . TYR A 1 430 ? -14.465 -15.250 -13.849 1.00 66.94 430 TYR A N 1
ATOM 3419 C CA . TYR A 1 430 ? -13.192 -14.593 -14.204 1.00 66.94 430 TYR A CA 1
ATOM 3420 C C . TYR A 1 430 ? -12.075 -14.795 -13.162 1.00 66.94 430 TYR A C 1
ATOM 3422 O O . TYR A 1 430 ? -11.298 -13.873 -12.892 1.00 66.94 430 TYR A O 1
ATOM 3430 N N . ARG A 1 431 ? -12.032 -15.959 -12.506 1.00 80.75 431 ARG A N 1
ATOM 3431 C CA . ARG A 1 431 ? -11.072 -16.260 -11.434 1.00 80.75 431 ARG A CA 1
ATOM 3432 C C . ARG A 1 431 ? -10.214 -17.464 -11.782 1.00 80.75 431 ARG A C 1
ATOM 3434 O O . ARG A 1 431 ? -10.720 -18.583 -11.776 1.00 80.75 431 ARG A O 1
ATOM 3441 N N . ARG A 1 432 ? -8.921 -17.225 -11.983 1.00 88.81 432 ARG A N 1
ATOM 3442 C CA . ARG A 1 432 ? -7.898 -18.260 -12.127 1.00 88.81 432 ARG A CA 1
ATOM 3443 C C . ARG A 1 432 ? -6.968 -18.256 -10.922 1.00 88.81 432 ARG A C 1
ATOM 3445 O O . ARG A 1 432 ? -6.502 -17.195 -10.506 1.00 88.81 432 ARG A O 1
ATOM 3452 N N . VAL A 1 433 ? -6.671 -19.437 -10.391 1.00 92.88 433 VAL A N 1
ATOM 3453 C CA . VAL A 1 433 ? -5.651 -19.629 -9.356 1.00 92.88 433 VAL A CA 1
ATOM 3454 C C . VAL A 1 433 ? -4.546 -20.513 -9.903 1.00 92.88 433 VAL A C 1
ATOM 3456 O O . VAL A 1 433 ? -4.783 -21.673 -10.222 1.00 92.88 433 VAL A O 1
ATOM 3459 N N . ILE A 1 434 ? -3.335 -19.966 -9.967 1.00 94.44 434 ILE A N 1
ATOM 3460 C CA . ILE A 1 434 ? -2.117 -20.704 -10.298 1.00 94.44 434 ILE A CA 1
ATOM 3461 C C . ILE A 1 434 ? -1.478 -21.133 -8.980 1.00 94.44 434 ILE A C 1
ATOM 3463 O O . ILE A 1 434 ? -0.872 -20.319 -8.284 1.00 94.44 434 ILE A O 1
ATOM 3467 N N . ALA A 1 435 ? -1.675 -22.389 -8.591 1.00 95.62 435 ALA A N 1
ATOM 3468 C CA . ALA A 1 435 ? -1.216 -22.920 -7.314 1.00 95.62 435 ALA A CA 1
ATOM 3469 C C . ALA A 1 435 ? 0.183 -23.526 -7.457 1.00 95.62 435 ALA A C 1
ATOM 3471 O O . ALA A 1 435 ? 0.340 -24.606 -8.024 1.00 95.62 435 ALA A O 1
ATOM 3472 N N . VAL A 1 436 ? 1.196 -22.846 -6.920 1.00 95.88 436 VAL A N 1
ATOM 3473 C CA . VAL A 1 436 ? 2.579 -23.331 -6.929 1.00 95.88 436 VAL A CA 1
ATOM 3474 C C . VAL A 1 436 ? 2.769 -24.371 -5.830 1.00 95.88 436 VAL A C 1
ATOM 3476 O O . VAL A 1 436 ? 2.473 -24.108 -4.665 1.00 95.88 436 VAL A O 1
ATOM 3479 N N . ASN A 1 437 ? 3.313 -25.533 -6.195 1.00 94.75 437 ASN A N 1
ATOM 3480 C CA . ASN A 1 437 ? 3.615 -26.654 -5.305 1.00 94.75 437 ASN A CA 1
ATOM 3481 C C . ASN A 1 437 ? 2.464 -26.947 -4.328 1.00 94.75 437 ASN A C 1
ATOM 3483 O O . ASN A 1 437 ? 2.638 -26.805 -3.112 1.00 94.75 437 ASN A O 1
ATOM 3487 N N . PRO A 1 438 ? 1.278 -27.335 -4.835 1.00 94.38 438 PRO A N 1
ATOM 3488 C CA . PRO A 1 438 ? 0.085 -27.477 -4.009 1.00 94.38 438 PRO A CA 1
ATOM 3489 C C . PRO A 1 438 ? 0.244 -28.510 -2.884 1.00 94.38 438 PRO A C 1
ATOM 3491 O O . PRO A 1 438 ? -0.299 -28.308 -1.803 1.00 94.38 438 PRO A O 1
ATOM 3494 N N . ASP A 1 439 ? 1.083 -29.532 -3.074 1.00 91.25 439 ASP A N 1
ATOM 3495 C CA . ASP A 1 439 ? 1.440 -30.520 -2.042 1.00 91.25 439 ASP A CA 1
ATOM 3496 C C . ASP A 1 439 ? 2.178 -29.918 -0.828 1.00 91.25 439 ASP A C 1
ATOM 3498 O O . ASP A 1 439 ? 2.301 -30.556 0.217 1.00 91.25 439 ASP A O 1
ATOM 3502 N N . GLY A 1 440 ? 2.679 -28.684 -0.944 1.00 87.75 440 GLY A N 1
ATOM 3503 C CA . GLY A 1 440 ? 3.261 -27.922 0.162 1.00 87.75 440 GLY A CA 1
ATOM 3504 C C . GLY A 1 440 ? 2.229 -27.384 1.159 1.00 87.75 440 GLY A C 1
ATOM 3505 O O . GLY A 1 440 ? 2.614 -26.821 2.187 1.00 87.75 440 GLY A O 1
ATOM 3506 N N . TRP A 1 441 ? 0.933 -27.538 0.876 1.00 90.94 441 TRP A N 1
ATOM 3507 C CA . TRP A 1 441 ? -0.160 -27.107 1.743 1.00 90.94 441 TRP A CA 1
ATOM 3508 C C . TRP A 1 441 ? -0.649 -28.241 2.659 1.00 90.94 441 TRP A C 1
ATOM 3510 O O . TRP A 1 441 ? -0.611 -29.413 2.292 1.00 90.94 441 TRP A O 1
ATOM 3520 N N . PRO A 1 442 ? -1.129 -27.925 3.878 1.00 85.25 442 PRO A N 1
ATOM 3521 C CA . PRO A 1 442 ? -1.561 -28.933 4.854 1.00 85.25 442 PRO A CA 1
ATOM 3522 C C . PRO A 1 442 ? -2.859 -29.666 4.474 1.00 85.25 442 PRO A C 1
ATOM 3524 O O . PRO A 1 442 ? -3.223 -30.645 5.127 1.00 85.25 442 PRO A O 1
ATOM 3527 N N . THR A 1 443 ? -3.572 -29.181 3.462 1.00 87.44 443 THR A N 1
ATOM 3528 C CA . THR A 1 443 ? -4.842 -29.715 2.960 1.00 87.44 443 THR A CA 1
ATOM 3529 C C . THR A 1 443 ? -4.788 -29.817 1.440 1.00 87.44 443 THR A C 1
ATOM 3531 O O . THR A 1 443 ? -4.018 -29.094 0.812 1.00 87.44 443 THR A O 1
ATOM 3534 N N . ASP A 1 444 ? -5.646 -30.649 0.846 1.00 92.19 444 ASP A N 1
ATOM 3535 C CA . ASP A 1 444 ? -5.841 -30.666 -0.607 1.00 92.19 444 ASP A CA 1
ATOM 3536 C C . ASP A 1 444 ? -6.397 -29.305 -1.058 1.00 92.19 444 ASP A C 1
ATOM 3538 O O . ASP A 1 444 ? -7.540 -28.944 -0.766 1.00 92.19 444 ASP A O 1
ATOM 3542 N N . LEU A 1 445 ? -5.550 -28.516 -1.722 1.00 92.12 445 LEU A N 1
ATOM 3543 C CA . LEU A 1 445 ? -5.895 -27.171 -2.178 1.00 92.12 445 LEU A CA 1
ATOM 3544 C C . LEU A 1 445 ? -7.024 -27.173 -3.205 1.00 92.12 445 LEU A C 1
ATOM 3546 O O . LEU A 1 445 ? -7.823 -26.237 -3.234 1.00 92.12 445 LEU A O 1
ATOM 3550 N N . LYS A 1 446 ? -7.101 -28.203 -4.048 1.00 91.69 446 LYS A N 1
ATOM 3551 C CA . LYS A 1 446 ? -8.148 -28.283 -5.055 1.00 91.69 446 LYS A CA 1
ATOM 3552 C C . LYS A 1 446 ? -9.493 -28.582 -4.393 1.00 91.69 446 LYS A C 1
ATOM 3554 O O . LYS A 1 446 ? -10.467 -27.893 -4.681 1.00 91.69 446 LYS A O 1
ATOM 3559 N N . GLU A 1 447 ? -9.538 -29.531 -3.454 1.00 90.19 447 GLU A N 1
ATOM 3560 C CA . GLU A 1 447 ? -10.745 -29.804 -2.655 1.00 90.19 447 GLU A CA 1
ATOM 3561 C C . GLU A 1 447 ? -11.170 -28.575 -1.830 1.00 90.19 447 GLU A C 1
ATOM 3563 O O . GLU A 1 447 ? -12.364 -28.271 -1.725 1.00 90.19 447 GLU A O 1
ATOM 3568 N N . PHE A 1 448 ? -10.202 -27.830 -1.283 1.00 91.62 448 PHE A N 1
ATOM 3569 C CA . PHE A 1 448 ? -10.442 -26.564 -0.590 1.00 91.62 448 PHE A CA 1
ATOM 3570 C C . PHE A 1 448 ? -11.148 -25.546 -1.498 1.00 91.62 448 PHE A C 1
ATOM 3572 O O . PHE A 1 448 ? -12.214 -25.041 -1.135 1.00 91.62 448 PHE A O 1
ATOM 3579 N N . PHE A 1 449 ? -10.617 -25.277 -2.694 1.00 92.12 449 PHE A N 1
ATOM 3580 C CA . PHE A 1 449 ? -11.240 -24.337 -3.630 1.00 92.12 449 PHE A CA 1
ATOM 3581 C C . PHE A 1 449 ? -12.606 -24.821 -4.125 1.00 92.12 449 PHE A C 1
ATOM 3583 O O . PHE A 1 449 ? -13.554 -24.038 -4.122 1.00 92.12 449 PHE A O 1
ATOM 3590 N N . ASP A 1 450 ? -12.751 -26.105 -4.455 1.00 89.69 450 ASP A N 1
ATOM 3591 C CA . ASP A 1 450 ? -14.031 -26.688 -4.876 1.00 89.69 450 ASP A CA 1
ATOM 3592 C C . ASP A 1 450 ? -15.115 -26.546 -3.782 1.00 89.69 450 ASP A C 1
ATOM 3594 O O . ASP A 1 450 ? -16.294 -26.339 -4.088 1.00 89.69 450 ASP A O 1
ATOM 3598 N N . THR A 1 451 ? -14.723 -26.608 -2.503 1.00 88.00 451 THR A N 1
ATOM 3599 C CA . THR A 1 451 ? -15.629 -26.503 -1.347 1.00 88.00 451 THR A CA 1
ATOM 3600 C C . THR A 1 451 ? -15.998 -25.059 -1.007 1.00 88.00 451 THR A C 1
ATOM 3602 O O . THR A 1 451 ? -17.179 -24.747 -0.833 1.00 88.00 451 THR A O 1
ATOM 3605 N N . TYR A 1 452 ? -15.002 -24.181 -0.872 1.00 85.81 452 TYR A N 1
ATOM 3606 C CA . TYR A 1 452 ? -15.191 -22.835 -0.316 1.00 85.81 452 TYR A CA 1
ATOM 3607 C C . TYR A 1 452 ? -15.323 -21.750 -1.392 1.00 85.81 452 TYR A C 1
ATOM 3609 O O . TYR A 1 452 ? -15.984 -20.734 -1.164 1.00 85.81 452 TYR A O 1
ATOM 3617 N N . TYR A 1 453 ? -14.774 -21.980 -2.586 1.00 86.94 453 TYR A N 1
ATOM 3618 C CA . TYR A 1 453 ? -14.721 -21.009 -3.680 1.00 86.94 453 TYR A CA 1
ATOM 3619 C C . TYR A 1 453 ? -15.057 -21.646 -5.043 1.00 86.94 453 TYR A C 1
ATOM 3621 O O . TYR A 1 453 ? -14.249 -21.610 -5.973 1.00 86.94 453 TYR A O 1
ATOM 3629 N N . PRO A 1 454 ? -16.266 -22.216 -5.206 1.00 82.75 454 PRO A N 1
ATOM 3630 C CA . PRO A 1 454 ? -16.617 -22.957 -6.411 1.00 82.75 454 PRO A CA 1
ATOM 3631 C C . PRO A 1 454 ? -16.604 -22.065 -7.661 1.00 82.75 454 PRO A C 1
ATOM 3633 O O . PRO A 1 454 ? -17.164 -20.960 -7.653 1.00 82.75 454 PRO A O 1
ATOM 3636 N N . GLY A 1 455 ? -16.038 -22.594 -8.750 1.00 80.25 455 GLY A N 1
ATOM 3637 C CA . GLY A 1 455 ? -15.930 -21.919 -10.049 1.00 80.25 455 GLY A CA 1
ATOM 3638 C C . GLY A 1 455 ? -14.561 -21.299 -10.348 1.00 80.25 455 GLY A C 1
ATOM 3639 O O . GLY A 1 455 ? -14.457 -20.538 -11.301 1.00 80.25 455 GLY A O 1
ATOM 3640 N N . ILE A 1 456 ? -13.532 -21.596 -9.549 1.00 87.31 456 ILE A N 1
ATOM 3641 C CA . ILE A 1 456 ? -12.146 -21.220 -9.853 1.00 87.31 456 ILE A CA 1
ATOM 3642 C C . ILE A 1 456 ? -11.599 -22.083 -10.991 1.00 87.31 456 ILE A C 1
ATOM 3644 O O . ILE A 1 456 ? -11.716 -23.307 -10.958 1.00 87.31 456 ILE A O 1
ATOM 3648 N N . ASP A 1 457 ? -10.949 -21.435 -11.953 1.00 88.44 457 ASP A N 1
ATOM 3649 C CA . ASP A 1 457 ? -10.040 -22.086 -12.890 1.00 88.44 457 ASP A CA 1
ATOM 3650 C C . ASP A 1 457 ? -8.718 -22.389 -12.167 1.00 88.44 457 ASP A C 1
ATOM 3652 O O . ASP A 1 457 ? -7.911 -21.497 -11.896 1.00 88.44 457 ASP A O 1
ATOM 3656 N N . TYR A 1 458 ? -8.558 -23.635 -11.728 1.00 90.69 458 TYR A N 1
ATOM 3657 C CA . TYR A 1 458 ? -7.452 -24.066 -10.878 1.00 90.69 458 TYR A CA 1
ATOM 3658 C C . TYR A 1 458 ? -6.330 -24.680 -11.720 1.00 90.69 458 TYR A C 1
ATOM 3660 O O . TYR A 1 458 ? -6.509 -25.747 -12.305 1.00 90.69 458 TYR A O 1
ATOM 3668 N N . VAL A 1 459 ? -5.162 -24.036 -11.719 1.00 91.31 459 VAL A N 1
ATOM 3669 C CA . VAL A 1 459 ? -3.971 -24.434 -12.480 1.00 91.31 459 VAL A CA 1
ATOM 3670 C C . VAL A 1 459 ? -2.846 -24.801 -11.503 1.00 91.31 459 VAL A C 1
ATOM 3672 O O . VAL A 1 459 ? -2.212 -23.909 -10.935 1.00 91.31 459 VAL A O 1
ATOM 3675 N N . PRO A 1 460 ? -2.586 -26.092 -11.240 1.00 92.56 460 PRO A N 1
ATOM 3676 C CA . PRO A 1 460 ? -1.469 -26.498 -10.395 1.00 92.56 460 PRO A CA 1
ATOM 3677 C C . PRO A 1 460 ? -0.145 -26.402 -11.163 1.00 92.56 460 PRO A C 1
ATOM 3679 O O . PRO A 1 460 ? -0.036 -26.886 -12.284 1.00 92.56 460 PRO A O 1
ATOM 3682 N N . VAL A 1 461 ? 0.884 -25.830 -10.538 1.00 90.44 461 VAL A N 1
ATOM 3683 C CA . VAL A 1 461 ? 2.250 -25.781 -11.081 1.00 90.44 461 VAL A CA 1
ATOM 3684 C C . VAL A 1 461 ? 3.196 -26.418 -10.078 1.00 90.44 461 VAL A C 1
ATOM 3686 O O . VAL A 1 461 ? 3.325 -25.944 -8.950 1.00 90.44 461 VAL A O 1
ATOM 3689 N N . VAL A 1 462 ? 3.873 -27.489 -10.484 1.00 89.00 462 VAL A N 1
ATOM 3690 C CA . VAL A 1 462 ? 4.875 -28.168 -9.655 1.00 89.00 462 VAL A CA 1
ATOM 3691 C C . VAL A 1 462 ? 6.268 -27.815 -10.159 1.00 89.00 462 VAL A C 1
ATOM 3693 O O . VAL A 1 462 ? 6.595 -28.009 -11.330 1.00 89.00 462 VAL A O 1
ATOM 3696 N N . ALA A 1 463 ? 7.095 -27.305 -9.251 1.00 87.56 463 ALA A N 1
ATOM 3697 C CA . ALA A 1 463 ? 8.466 -26.909 -9.515 1.00 87.56 463 ALA A CA 1
ATOM 3698 C C . ALA A 1 463 ? 9.348 -27.224 -8.302 1.00 87.56 463 ALA A C 1
ATOM 3700 O O . ALA A 1 463 ? 9.059 -26.816 -7.177 1.00 87.56 463 ALA A O 1
ATOM 3701 N N . ALA A 1 464 ? 10.450 -27.941 -8.524 1.00 86.62 464 ALA A N 1
ATOM 3702 C CA . ALA A 1 464 ? 11.369 -28.323 -7.451 1.00 86.62 464 ALA A CA 1
ATOM 3703 C C . ALA A 1 464 ? 12.254 -27.157 -6.971 1.00 86.62 464 ALA A C 1
ATOM 3705 O O . ALA A 1 464 ? 12.715 -27.164 -5.828 1.00 86.62 464 ALA A O 1
ATOM 3706 N N . THR A 1 465 ? 12.493 -26.163 -7.831 1.00 88.25 465 THR A N 1
ATOM 3707 C CA . THR A 1 465 ? 13.304 -24.975 -7.536 1.00 88.25 465 THR A CA 1
ATOM 3708 C C . THR A 1 465 ? 12.636 -23.707 -8.078 1.00 88.25 465 THR A C 1
ATOM 3710 O O . THR A 1 465 ? 11.775 -23.805 -8.956 1.00 88.25 465 THR A O 1
ATOM 3713 N N . PRO A 1 466 ? 13.017 -22.511 -7.591 1.00 88.69 466 PRO A N 1
ATOM 3714 C CA . PRO A 1 466 ? 12.545 -21.248 -8.154 1.00 88.69 466 PRO A CA 1
ATOM 3715 C C . PRO A 1 466 ? 12.864 -21.095 -9.645 1.00 88.69 466 PRO A C 1
ATOM 3717 O O . PRO A 1 466 ? 12.044 -20.564 -10.377 1.00 88.69 466 PRO A O 1
ATOM 3720 N N . GLU A 1 467 ? 14.015 -21.577 -10.112 1.00 82.69 467 GLU A N 1
ATOM 3721 C CA . GLU A 1 467 ? 14.381 -21.540 -11.535 1.00 82.69 467 GLU A CA 1
ATOM 3722 C C . GLU A 1 467 ? 13.437 -22.418 -12.363 1.00 82.69 467 GLU A C 1
ATOM 3724 O O . GLU A 1 467 ? 12.888 -21.962 -13.355 1.00 82.69 467 GLU A O 1
ATOM 3729 N N . ALA A 1 468 ? 13.136 -23.630 -11.884 1.00 80.62 468 ALA A N 1
ATOM 3730 C CA . ALA A 1 468 ? 12.141 -24.478 -12.533 1.00 80.62 468 ALA A CA 1
ATOM 3731 C C . ALA A 1 468 ? 10.745 -23.833 -12.521 1.00 80.62 468 ALA A C 1
ATOM 3733 O O . ALA A 1 468 ? 9.978 -24.014 -13.457 1.00 80.62 468 ALA A O 1
ATOM 3734 N N . LEU A 1 469 ? 10.390 -23.069 -11.479 1.00 90.81 469 LEU A N 1
ATOM 3735 C CA . LEU A 1 469 ? 9.129 -22.324 -11.473 1.00 90.81 469 LEU A CA 1
ATOM 3736 C C . LEU A 1 469 ? 9.130 -21.218 -12.533 1.00 90.81 469 LEU A C 1
ATOM 3738 O O . LEU A 1 469 ? 8.117 -21.013 -13.189 1.00 90.81 469 LEU A O 1
ATOM 3742 N N . GLU A 1 470 ? 10.233 -20.490 -12.670 1.00 89.25 470 GLU A N 1
ATOM 3743 C CA . GLU A 1 470 ? 10.378 -19.426 -13.664 1.00 89.25 470 GLU A CA 1
ATOM 3744 C C . GLU A 1 470 ? 10.126 -19.953 -15.078 1.00 89.25 470 GLU A C 1
ATOM 3746 O O . GLU A 1 470 ? 9.271 -19.402 -15.772 1.00 89.25 470 GLU A O 1
ATOM 3751 N N . ASP A 1 471 ? 10.771 -21.062 -15.445 1.00 81.31 471 ASP A N 1
ATOM 3752 C CA . ASP A 1 471 ? 10.610 -21.682 -16.763 1.00 81.31 471 ASP A CA 1
ATOM 3753 C C . ASP A 1 471 ? 9.169 -22.179 -16.985 1.00 81.31 471 ASP A C 1
ATOM 3755 O O . ASP A 1 471 ? 8.566 -21.937 -18.029 1.00 81.31 471 ASP A O 1
ATOM 3759 N N . ARG A 1 472 ? 8.556 -22.787 -15.964 1.00 83.12 472 ARG A N 1
ATOM 3760 C CA . ARG A 1 472 ? 7.161 -23.262 -16.015 1.00 83.12 472 ARG A CA 1
ATOM 3761 C C . ARG A 1 472 ? 6.149 -22.150 -16.220 1.00 83.12 472 ARG A C 1
ATOM 3763 O O . ARG A 1 472 ? 5.173 -22.308 -16.948 1.00 83.12 472 ARG A O 1
ATOM 3770 N N . LEU A 1 473 ? 6.339 -21.036 -15.521 1.00 89.50 473 LEU A N 1
ATOM 3771 C CA . LEU A 1 473 ? 5.458 -19.884 -15.648 1.00 89.50 473 LEU A CA 1
ATOM 3772 C C . LEU A 1 473 ? 5.681 -19.171 -16.982 1.00 89.50 473 LEU A C 1
ATOM 3774 O O . LEU A 1 473 ? 4.711 -18.683 -17.553 1.00 89.50 473 LEU A O 1
ATOM 3778 N N . TRP A 1 474 ? 6.916 -19.151 -17.492 1.00 83.25 474 TRP A N 1
ATOM 3779 C CA . TRP A 1 474 ? 7.213 -18.659 -18.835 1.00 83.25 474 TRP A CA 1
ATOM 3780 C C . TRP A 1 474 ? 6.449 -19.462 -19.890 1.00 83.25 474 TRP A C 1
ATOM 3782 O O . TRP A 1 474 ? 5.731 -18.880 -20.700 1.00 83.25 474 TRP A O 1
ATOM 3792 N N . GLU A 1 475 ? 6.531 -20.792 -19.835 1.00 81.94 475 GLU A N 1
ATOM 3793 C CA . GLU A 1 475 ? 5.803 -21.685 -20.742 1.00 81.94 475 GLU A CA 1
ATOM 3794 C C . GLU A 1 475 ? 4.289 -21.504 -20.662 1.00 81.94 475 GLU A C 1
ATOM 3796 O O . GLU A 1 475 ? 3.608 -21.476 -21.683 1.00 81.94 475 GLU A O 1
ATOM 3801 N N . LEU A 1 476 ? 3.752 -21.331 -19.454 1.00 83.44 476 LEU A N 1
ATOM 3802 C CA . LEU A 1 476 ? 2.323 -21.111 -19.256 1.00 83.44 476 LEU A CA 1
ATOM 3803 C C . LEU A 1 476 ? 1.832 -19.802 -19.904 1.00 83.44 476 LEU A C 1
ATOM 3805 O O . LEU A 1 476 ? 0.668 -19.706 -20.289 1.00 83.44 476 LEU A O 1
ATOM 3809 N N . VAL A 1 477 ? 2.698 -18.790 -20.003 1.00 79.44 477 VAL A N 1
ATOM 3810 C CA . VAL A 1 477 ? 2.352 -17.445 -20.490 1.00 79.44 477 VAL A CA 1
ATOM 3811 C C . VAL A 1 477 ? 2.610 -17.295 -21.981 1.00 79.44 477 VAL A C 1
ATOM 3813 O O . VAL A 1 477 ? 1.756 -16.787 -22.705 1.00 79.44 477 VAL A O 1
ATOM 3816 N N . TYR A 1 478 ? 3.792 -17.707 -22.428 1.00 75.44 478 TYR A N 1
ATOM 3817 C CA . TYR A 1 478 ? 4.285 -17.472 -23.783 1.00 75.44 478 TYR A CA 1
ATOM 3818 C C . TYR A 1 478 ? 4.231 -18.723 -24.658 1.00 75.44 478 TYR A C 1
ATOM 3820 O O . TYR A 1 478 ? 4.483 -18.640 -25.860 1.00 75.44 478 TYR A O 1
ATOM 3828 N N . GLY A 1 479 ? 3.876 -19.869 -24.076 1.00 71.00 479 GLY A N 1
ATOM 3829 C CA . GLY A 1 479 ? 3.969 -21.152 -24.744 1.00 71.00 479 GLY A CA 1
ATOM 3830 C C . GLY A 1 479 ? 5.427 -21.592 -24.920 1.00 71.00 479 GLY A C 1
ATOM 3831 O O . GLY A 1 479 ? 6.336 -21.087 -24.251 1.00 71.00 479 GLY A O 1
ATOM 3832 N N . PRO A 1 480 ? 5.674 -22.549 -25.820 1.00 69.00 480 PRO A N 1
ATOM 3833 C CA . PRO A 1 480 ? 7.014 -23.036 -26.089 1.00 69.00 480 PRO A CA 1
ATOM 3834 C C . PRO A 1 480 ? 7.876 -21.977 -26.782 1.00 69.00 480 PRO A C 1
ATOM 3836 O O . PRO A 1 480 ? 7.345 -21.070 -27.429 1.00 69.00 480 PRO A O 1
ATOM 3839 N N . PRO A 1 481 ? 9.213 -22.115 -26.733 1.00 63.06 481 PRO A N 1
ATOM 3840 C CA . PRO A 1 481 ? 10.112 -21.245 -27.483 1.00 63.06 481 PRO A CA 1
ATOM 3841 C C . PRO A 1 481 ? 9.741 -21.190 -28.975 1.00 63.06 481 PRO A C 1
ATOM 3843 O O . PRO A 1 481 ? 9.382 -22.203 -29.587 1.00 63.06 481 PRO A O 1
ATOM 3846 N N . GLU A 1 482 ? 9.848 -19.997 -29.577 1.00 62.97 482 GLU A N 1
ATOM 3847 C CA . GLU A 1 482 ? 9.587 -19.812 -31.006 1.00 62.97 482 GLU A CA 1
ATOM 3848 C C . GLU A 1 482 ? 10.489 -20.739 -31.826 1.00 62.97 482 GLU A C 1
ATOM 3850 O O . GLU A 1 482 ? 11.706 -20.575 -31.904 1.00 62.97 482 GLU A O 1
ATOM 3855 N N . THR A 1 483 ? 9.866 -21.730 -32.458 1.00 66.88 483 THR A N 1
ATOM 3856 C CA . THR A 1 483 ? 10.532 -22.674 -33.351 1.00 66.88 483 THR A CA 1
ATOM 3857 C C . THR A 1 483 ? 9.948 -22.487 -34.745 1.00 66.88 483 THR A C 1
ATOM 3859 O O . THR A 1 483 ? 8.731 -22.373 -34.897 1.00 66.88 483 THR A O 1
ATOM 3862 N N . ALA A 1 484 ? 10.800 -22.439 -35.773 1.00 74.31 484 ALA A N 1
ATOM 3863 C CA . ALA A 1 484 ? 10.394 -22.213 -37.161 1.00 74.31 484 ALA A CA 1
ATOM 3864 C C . ALA A 1 484 ? 9.695 -23.450 -37.769 1.00 74.31 484 ALA A C 1
ATOM 3866 O O . ALA A 1 484 ? 10.252 -24.135 -38.627 1.00 74.31 484 ALA A O 1
ATOM 3867 N N . ILE A 1 485 ? 8.477 -23.739 -37.309 1.00 88.94 485 ILE A N 1
ATOM 3868 C CA . ILE A 1 485 ? 7.577 -24.762 -37.854 1.00 88.94 485 ILE A CA 1
ATOM 3869 C C . ILE A 1 485 ? 6.306 -24.118 -38.416 1.00 88.94 485 ILE A C 1
ATOM 3871 O O . ILE A 1 485 ? 5.880 -23.058 -37.962 1.00 88.94 485 ILE A O 1
ATOM 3875 N N . GLY A 1 486 ? 5.692 -24.759 -39.408 1.00 91.56 486 GLY A N 1
ATOM 3876 C CA . GLY A 1 486 ? 4.394 -24.344 -39.938 1.00 91.56 486 GLY A CA 1
ATOM 3877 C C . GLY A 1 486 ? 3.229 -24.778 -39.046 1.00 91.56 486 GLY A C 1
ATOM 3878 O O . GLY A 1 486 ? 3.123 -25.949 -38.691 1.00 91.56 486 GLY A O 1
ATOM 3879 N N . GLU A 1 487 ? 2.323 -23.859 -38.739 1.00 93.56 487 GLU A N 1
ATOM 3880 C CA . GLU A 1 487 ? 1.059 -24.123 -38.037 1.00 93.56 487 GLU A CA 1
ATOM 3881 C C . GLU A 1 487 ? -0.037 -24.366 -39.081 1.00 93.56 487 GLU A C 1
ATOM 3883 O O . GLU A 1 487 ? -0.704 -23.440 -39.542 1.00 93.56 487 GLU A O 1
ATOM 3888 N N . PHE A 1 488 ? -0.148 -25.606 -39.557 1.00 96.69 488 PHE A N 1
ATOM 3889 C CA . PHE A 1 488 ? -1.066 -25.966 -40.637 1.00 96.69 488 PHE A CA 1
ATOM 3890 C C . PHE A 1 488 ? -2.073 -27.008 -40.162 1.00 96.69 488 PHE A C 1
ATOM 3892 O O . PHE A 1 488 ? -1.674 -28.028 -39.607 1.00 96.69 488 PHE A O 1
ATOM 3899 N N . SER A 1 489 ? -3.354 -26.828 -40.496 1.00 97.25 489 SER A N 1
ATOM 3900 C CA . SER A 1 489 ? -4.349 -27.891 -40.354 1.00 97.25 489 SER A CA 1
ATOM 3901 C C . SER A 1 489 ? -4.467 -28.697 -41.646 1.00 97.25 489 SER A C 1
ATOM 3903 O O . SER A 1 489 ? -4.611 -28.151 -42.738 1.00 97.25 489 SER A O 1
ATOM 3905 N N . GLN A 1 490 ? -4.535 -30.025 -41.559 1.00 96.81 490 GLN A N 1
ATOM 3906 C CA . GLN A 1 490 ? -4.877 -30.909 -42.680 1.00 96.81 490 GLN A CA 1
ATOM 3907 C C . GLN A 1 490 ? -6.280 -30.629 -43.253 1.00 96.81 490 GLN A C 1
ATOM 3909 O O . GLN A 1 490 ? -6.589 -31.031 -44.377 1.00 96.81 490 GLN A O 1
ATOM 3914 N N . ARG A 1 491 ? -7.130 -29.937 -42.484 1.00 96.88 491 ARG A N 1
ATOM 3915 C CA . ARG A 1 491 ? -8.521 -29.610 -42.819 1.00 96.88 491 ARG A CA 1
ATOM 3916 C C . ARG A 1 491 ? -8.660 -28.260 -43.522 1.00 96.88 491 ARG A C 1
ATOM 3918 O O . ARG A 1 491 ? -9.745 -27.958 -44.024 1.00 96.88 491 ARG A O 1
ATOM 3925 N N . ASP A 1 492 ? -7.579 -27.492 -43.622 1.00 95.06 492 ASP A N 1
ATOM 3926 C CA . ASP A 1 492 ? -7.586 -26.195 -44.285 1.00 95.06 492 ASP A CA 1
ATOM 3927 C C . ASP A 1 492 ? -7.747 -26.295 -45.805 1.00 95.06 492 ASP A C 1
ATOM 3929 O O . ASP A 1 492 ? -7.231 -27.182 -46.496 1.00 95.06 492 ASP A O 1
ATOM 3933 N N . HIS A 1 493 ? -8.439 -25.301 -46.359 1.00 92.38 493 HIS A N 1
ATOM 3934 C CA . HIS A 1 493 ? -8.426 -25.059 -47.794 1.00 92.38 493 HIS A CA 1
ATOM 3935 C C . HIS A 1 493 ? -7.147 -24.302 -48.188 1.00 92.38 493 HIS A C 1
ATOM 3937 O O . HIS A 1 493 ? -6.740 -23.379 -47.485 1.00 92.38 493 HIS A O 1
ATOM 3943 N N . PRO A 1 494 ? -6.555 -24.592 -49.360 1.00 93.94 494 PRO A N 1
ATOM 3944 C CA . PRO A 1 494 ? -7.141 -25.352 -50.469 1.00 93.94 494 PRO A CA 1
ATOM 3945 C C . PRO A 1 494 ? -6.757 -26.844 -50.550 1.00 93.94 494 PRO A C 1
ATOM 3947 O O . PRO A 1 494 ? -7.035 -27.452 -51.581 1.00 93.94 494 PRO A O 1
ATOM 3950 N N . TRP A 1 495 ? -6.099 -27.440 -49.550 1.00 96.69 495 TRP A N 1
ATOM 3951 C CA . TRP A 1 495 ? -5.584 -28.815 -49.671 1.00 96.69 495 TRP A CA 1
ATOM 3952 C C . TRP A 1 495 ? -6.492 -29.905 -49.105 1.00 96.69 495 TRP A C 1
ATOM 3954 O O . TRP A 1 495 ? -6.358 -31.046 -49.536 1.00 96.69 495 TRP A O 1
ATOM 3964 N N . SER A 1 496 ? -7.413 -29.587 -48.197 1.00 95.75 496 SER A N 1
ATOM 3965 C CA . SER A 1 496 ? -8.266 -30.561 -47.499 1.00 95.75 496 SER A CA 1
ATOM 3966 C C . SER A 1 496 ? -9.007 -31.553 -48.408 1.00 95.75 496 SER A C 1
ATOM 3968 O O . SER A 1 496 ? -9.093 -32.736 -48.081 1.00 95.75 496 SER A O 1
ATOM 3970 N N . ASP A 1 497 ? -9.469 -31.108 -49.578 1.00 96.94 497 ASP A N 1
ATOM 3971 C CA . ASP A 1 497 ? -10.210 -31.934 -50.545 1.00 96.94 497 ASP A CA 1
ATOM 3972 C C . ASP A 1 497 ? -9.312 -32.793 -51.464 1.00 96.94 497 ASP A C 1
ATOM 3974 O O . ASP A 1 497 ? -9.817 -33.498 -52.340 1.00 96.94 497 ASP A O 1
ATOM 3978 N N . ILE A 1 498 ? -7.983 -32.721 -51.331 1.00 97.69 498 ILE A N 1
ATOM 3979 C CA . ILE A 1 498 ? -7.051 -33.441 -52.210 1.00 97.69 498 ILE A CA 1
ATOM 3980 C C . ILE A 1 498 ? -6.918 -34.897 -51.759 1.00 97.69 498 ILE A C 1
ATOM 3982 O O . ILE A 1 498 ? -6.611 -35.168 -50.598 1.00 97.69 498 ILE A O 1
ATOM 3986 N N . ASN A 1 499 ? -7.102 -35.835 -52.693 1.00 97.44 499 ASN A N 1
ATOM 3987 C CA . ASN A 1 499 ? -6.896 -37.262 -52.449 1.00 97.44 499 ASN A CA 1
ATOM 3988 C C . ASN A 1 499 ? -5.416 -37.608 -52.219 1.00 97.44 499 ASN A C 1
ATOM 3990 O O . ASN A 1 499 ? -4.522 -37.029 -52.843 1.00 97.44 499 ASN A O 1
ATOM 3994 N N . LEU A 1 500 ? -5.171 -38.608 -51.372 1.00 97.25 500 LEU A N 1
ATOM 3995 C CA . LEU A 1 500 ? -3.851 -39.185 -51.125 1.00 97.25 500 LEU A CA 1
ATOM 3996 C C . LEU A 1 500 ? -3.595 -40.327 -52.121 1.00 97.25 500 LEU A C 1
ATOM 3998 O O . LEU A 1 500 ? -4.068 -41.454 -51.951 1.00 97.25 500 LEU A O 1
ATOM 4002 N N . GLY A 1 501 ? -2.875 -40.034 -53.199 1.00 94.31 501 GLY A N 1
ATOM 4003 C CA . GLY A 1 501 ? -2.660 -40.932 -54.331 1.00 94.31 501 GLY A CA 1
ATOM 4004 C C . GLY A 1 501 ? -3.949 -41.232 -55.102 1.00 94.31 501 GLY A C 1
ATOM 4005 O O . GLY A 1 501 ? -4.809 -40.375 -55.290 1.00 94.31 501 GLY A O 1
ATOM 4006 N N . GLU A 1 502 ? -4.097 -42.482 -55.544 1.00 92.88 502 GLU A N 1
ATOM 4007 C CA . GLU A 1 502 ? -5.333 -42.985 -56.172 1.00 92.88 502 GLU A CA 1
ATOM 4008 C C . GLU A 1 502 ? -6.371 -43.477 -55.141 1.00 92.88 502 GLU A C 1
ATOM 4010 O O . GLU A 1 502 ? -7.402 -44.043 -55.515 1.00 92.88 502 GLU A O 1
ATOM 4015 N N . SER A 1 503 ? -6.096 -43.308 -53.844 1.00 95.19 503 SER A N 1
ATOM 4016 C CA . SER A 1 503 ? -6.958 -43.796 -52.768 1.00 95.19 503 SER A CA 1
ATOM 4017 C C . SER A 1 503 ? -8.223 -42.929 -52.605 1.00 95.19 503 SER A C 1
ATOM 4019 O O . SER A 1 503 ? -8.280 -41.797 -53.105 1.00 95.19 503 SER A O 1
ATOM 4021 N N . PRO A 1 504 ? -9.270 -43.440 -51.925 1.00 93.50 504 PRO A N 1
ATOM 4022 C CA . PRO A 1 504 ? -10.427 -42.629 -51.551 1.00 93.50 504 PRO A CA 1
ATOM 4023 C C . PRO A 1 504 ? -10.143 -41.668 -50.384 1.00 93.50 504 PRO A C 1
ATOM 4025 O O . PRO A 1 504 ? -10.987 -40.816 -50.112 1.00 93.50 504 PRO A O 1
ATOM 4028 N N . GLU A 1 505 ? -9.000 -41.801 -49.703 1.00 95.75 505 GLU A N 1
ATOM 4029 C CA . GLU A 1 505 ? -8.630 -40.946 -48.576 1.00 95.75 505 GLU A CA 1
ATOM 4030 C C . GLU A 1 505 ? -8.215 -39.556 -49.052 1.00 95.75 505 GLU A C 1
ATOM 4032 O O . GLU A 1 505 ? -7.628 -39.391 -50.124 1.00 95.75 505 GLU A O 1
ATOM 4037 N N . THR A 1 506 ? -8.508 -38.550 -48.235 1.00 97.19 506 THR A N 1
ATOM 4038 C CA . THR A 1 506 ? -8.221 -37.137 -48.518 1.00 97.19 506 THR A CA 1
ATOM 4039 C C . THR A 1 506 ? -7.313 -36.548 -47.449 1.00 97.19 506 THR A C 1
ATOM 4041 O O . THR A 1 506 ? -7.213 -37.096 -46.349 1.00 97.19 506 THR A O 1
ATOM 4044 N N . MET A 1 507 ? -6.694 -35.401 -47.737 1.00 97.38 507 MET A N 1
ATOM 4045 C CA . MET A 1 507 ? -5.990 -34.605 -46.727 1.00 97.38 507 MET A CA 1
ATOM 4046 C C . MET A 1 507 ? -6.867 -34.339 -45.496 1.00 97.38 507 MET A C 1
ATOM 4048 O O . MET A 1 507 ? -6.380 -34.460 -44.377 1.00 97.38 507 MET A O 1
ATOM 4052 N N . TYR A 1 508 ? -8.167 -34.079 -45.678 1.00 95.88 508 TYR A N 1
ATOM 4053 C CA . TYR A 1 508 ? -9.093 -33.881 -44.563 1.00 95.88 508 TYR A CA 1
ATOM 4054 C C . TYR A 1 508 ? -9.143 -35.090 -43.617 1.00 95.88 508 TYR A C 1
ATOM 4056 O O . TYR A 1 508 ? -9.096 -34.918 -42.403 1.00 95.88 508 TYR A O 1
ATOM 4064 N N . GLY A 1 509 ? -9.257 -36.307 -44.159 1.00 91.25 509 GLY A N 1
ATOM 4065 C CA . GLY A 1 509 ? -9.480 -37.524 -43.369 1.00 91.25 509 GLY A CA 1
ATOM 4066 C C . GLY A 1 509 ? -8.213 -38.262 -42.932 1.00 91.25 509 GLY A C 1
ATOM 4067 O O . GLY A 1 509 ? -8.244 -38.980 -41.940 1.00 91.25 509 GLY A O 1
ATOM 4068 N N . SER A 1 510 ? -7.104 -38.132 -43.661 1.00 94.31 510 SER A N 1
ATOM 4069 C CA . SER A 1 510 ? -5.879 -38.919 -43.425 1.00 94.31 510 SER A CA 1
ATOM 4070 C C . SER A 1 510 ? -4.587 -38.143 -43.718 1.00 94.31 510 SER A C 1
ATOM 4072 O O . SER A 1 510 ? -3.535 -38.737 -43.951 1.00 94.31 510 SER A O 1
ATOM 4074 N N . GLY A 1 511 ? -4.651 -36.809 -43.742 1.00 96.38 511 GLY A N 1
ATOM 4075 C CA . GLY A 1 511 ? -3.533 -35.944 -44.124 1.00 96.38 511 GLY A CA 1
ATOM 4076 C C . GLY A 1 511 ? -2.516 -35.638 -43.024 1.00 96.38 511 GLY A C 1
ATOM 4077 O O . GLY A 1 511 ? -1.529 -34.973 -43.335 1.00 96.38 511 GLY A O 1
ATOM 4078 N N . CYS A 1 512 ? -2.711 -36.106 -41.783 1.00 97.38 512 CYS A N 1
ATOM 4079 C CA . CYS A 1 512 ? -1.923 -35.683 -40.613 1.00 97.38 512 CYS A CA 1
ATOM 4080 C C . CYS A 1 512 ? -0.417 -35.774 -40.845 1.00 97.38 512 CYS A C 1
ATOM 4082 O O . CYS A 1 512 ? 0.312 -34.815 -40.623 1.00 97.38 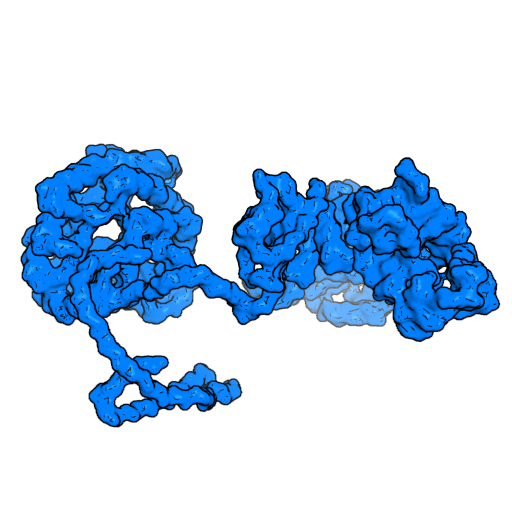512 CYS A O 1
ATOM 4084 N N . LEU A 1 513 ? 0.047 -36.887 -41.406 1.00 97.44 513 LEU A N 1
ATOM 4085 C CA . LEU A 1 513 ? 1.463 -37.108 -41.662 1.00 97.44 513 LEU A CA 1
ATOM 4086 C C . LEU A 1 513 ? 2.029 -36.219 -42.788 1.00 97.44 513 LEU A C 1
ATOM 4088 O O . LEU A 1 513 ? 3.175 -35.783 -42.710 1.00 97.44 513 LEU A O 1
ATOM 4092 N N . VAL A 1 514 ? 1.244 -35.927 -43.829 1.00 98.19 514 VAL A N 1
ATOM 4093 C CA . VAL A 1 514 ? 1.665 -35.003 -44.898 1.00 98.19 514 VAL A CA 1
ATOM 4094 C C . VAL A 1 514 ? 1.785 -33.591 -44.333 1.00 98.19 514 VAL A C 1
ATOM 4096 O O . VAL A 1 514 ? 2.779 -32.908 -44.567 1.00 98.19 514 VAL A O 1
ATOM 4099 N N . THR A 1 515 ? 0.790 -33.168 -43.559 1.00 98.25 515 THR A N 1
ATOM 4100 C CA . THR A 1 515 ? 0.781 -31.865 -42.898 1.00 98.25 515 THR A CA 1
ATOM 4101 C C . THR A 1 515 ? 1.929 -31.748 -41.892 1.00 98.25 515 THR A C 1
ATOM 4103 O O . THR A 1 515 ? 2.663 -30.770 -41.959 1.00 98.25 515 THR A O 1
ATOM 4106 N N . ALA A 1 516 ? 2.180 -32.772 -41.069 1.00 97.94 516 ALA A N 1
ATOM 4107 C CA . ALA A 1 516 ? 3.299 -32.812 -40.127 1.00 97.94 516 ALA A CA 1
ATOM 4108 C C . ALA A 1 516 ? 4.654 -32.609 -40.824 1.00 97.94 516 ALA A C 1
ATOM 4110 O O . ALA A 1 516 ? 5.440 -31.757 -40.417 1.00 97.94 516 ALA A O 1
ATOM 4111 N N . VAL A 1 517 ? 4.911 -33.325 -41.928 1.00 97.81 517 VAL A N 1
ATOM 4112 C CA . VAL A 1 517 ? 6.155 -33.145 -42.696 1.00 97.81 517 VAL A CA 1
ATOM 4113 C C . VAL A 1 517 ? 6.245 -31.749 -43.307 1.00 97.81 517 VAL A C 1
ATOM 4115 O O . VAL A 1 517 ? 7.311 -31.138 -43.263 1.00 97.81 517 VAL A O 1
ATOM 4118 N N . ALA A 1 518 ? 5.151 -31.223 -43.865 1.00 97.56 518 ALA A N 1
ATOM 4119 C CA . ALA A 1 518 ? 5.137 -29.875 -44.429 1.00 97.56 518 ALA A CA 1
ATOM 4120 C C . ALA A 1 518 ? 5.429 -28.805 -43.365 1.00 97.56 518 ALA A C 1
ATOM 4122 O O . ALA A 1 518 ? 6.198 -27.884 -43.630 1.00 97.56 518 ALA A O 1
ATOM 4123 N N . SER A 1 519 ? 4.862 -28.957 -42.169 1.00 97.00 519 SER A N 1
ATOM 4124 C CA . SER A 1 519 ? 5.093 -28.086 -41.021 1.00 97.00 519 SER A CA 1
ATOM 4125 C C . SER A 1 519 ? 6.537 -28.119 -40.539 1.00 97.00 519 SER A C 1
ATOM 4127 O O . SER A 1 519 ? 7.147 -27.063 -40.383 1.00 97.00 519 SER A O 1
ATOM 4129 N N . SER A 1 520 ? 7.116 -29.309 -40.358 1.00 95.69 520 SER A N 1
ATOM 4130 C CA . SER A 1 520 ? 8.522 -29.456 -39.966 1.00 95.69 520 SER A CA 1
ATOM 4131 C C . SER A 1 520 ? 9.480 -28.880 -41.011 1.00 95.69 520 SER A C 1
ATOM 4133 O O . SER A 1 520 ? 10.519 -28.327 -40.669 1.00 95.69 520 SER A O 1
ATOM 4135 N N . ALA A 1 521 ? 9.136 -28.984 -42.295 1.00 94.88 521 ALA A N 1
ATOM 4136 C CA . ALA A 1 521 ? 9.986 -28.557 -43.401 1.00 94.88 521 ALA A CA 1
ATOM 4137 C C . ALA A 1 521 ? 10.065 -27.035 -43.604 1.00 94.88 521 ALA A C 1
ATOM 4139 O O . ALA A 1 521 ? 10.932 -26.586 -44.355 1.00 94.88 521 ALA A O 1
ATOM 4140 N N . VAL A 1 522 ? 9.234 -26.240 -42.919 1.00 93.31 522 VAL A N 1
ATOM 4141 C CA . VAL A 1 522 ? 9.306 -24.765 -42.947 1.00 93.31 522 VAL A CA 1
ATOM 4142 C C . VAL A 1 522 ? 10.684 -24.251 -42.515 1.00 93.31 522 VAL A C 1
ATOM 4144 O O . VAL A 1 522 ? 11.160 -23.249 -43.048 1.00 93.31 522 VAL A O 1
ATOM 4147 N N . ILE A 1 523 ? 11.376 -24.980 -41.630 1.00 88.88 523 ILE A N 1
ATOM 4148 C CA . ILE A 1 523 ? 12.746 -24.659 -41.201 1.00 88.88 523 ILE A CA 1
ATOM 4149 C C . ILE A 1 523 ? 13.770 -24.687 -42.355 1.00 88.88 523 ILE A C 1
ATOM 4151 O O . ILE A 1 523 ? 14.812 -24.040 -42.273 1.00 88.88 523 ILE A O 1
ATOM 4155 N N . LEU A 1 524 ? 13.485 -25.429 -43.432 1.00 90.38 524 LEU A N 1
ATOM 4156 C CA . LEU A 1 524 ? 14.342 -25.561 -44.618 1.00 90.38 524 LEU A CA 1
ATOM 4157 C C . LEU A 1 524 ? 13.809 -24.759 -45.812 1.00 90.38 524 LEU A C 1
ATOM 4159 O O . LEU A 1 524 ? 14.588 -24.160 -46.552 1.00 90.38 524 LEU A O 1
ATOM 4163 N N . ASP A 1 525 ? 12.488 -24.739 -45.998 1.00 91.38 525 ASP A N 1
ATOM 4164 C CA . ASP A 1 525 ? 11.793 -23.979 -47.037 1.00 91.38 525 ASP A CA 1
ATOM 4165 C C . ASP A 1 525 ? 10.654 -23.165 -46.399 1.00 91.38 525 ASP A C 1
ATOM 4167 O O . ASP A 1 525 ? 9.564 -23.704 -46.189 1.00 91.38 525 ASP A O 1
ATOM 4171 N N . PRO A 1 526 ? 10.861 -21.863 -46.125 1.00 88.56 526 PRO A N 1
ATOM 4172 C CA . PRO A 1 526 ? 9.841 -21.000 -45.529 1.00 88.56 526 PRO A CA 1
ATOM 4173 C C . PRO A 1 526 ? 8.538 -20.891 -46.332 1.00 88.56 526 PRO A C 1
ATOM 4175 O O . PRO A 1 526 ? 7.510 -20.516 -45.774 1.00 88.56 526 PRO A O 1
ATOM 4178 N N . ASP A 1 527 ? 8.552 -21.210 -47.632 1.00 91.75 527 ASP A N 1
ATOM 4179 C CA . ASP A 1 527 ? 7.344 -21.209 -48.457 1.00 91.75 527 ASP A CA 1
ATOM 4180 C C . ASP A 1 527 ? 6.634 -22.582 -48.464 1.00 91.75 527 ASP A C 1
ATOM 4182 O O . ASP A 1 527 ? 5.659 -22.763 -49.211 1.00 91.75 527 ASP A O 1
ATOM 4186 N N . MET A 1 528 ? 7.132 -23.585 -47.733 1.00 95.69 528 MET A N 1
ATOM 4187 C CA . MET A 1 528 ? 6.542 -24.923 -47.667 1.00 95.69 528 MET A CA 1
ATOM 4188 C C . MET A 1 528 ? 5.137 -24.888 -47.054 1.00 95.69 528 MET A C 1
ATOM 4190 O O . MET A 1 528 ? 4.847 -24.107 -46.156 1.00 95.69 528 MET A O 1
ATOM 4194 N N . ASN A 1 529 ? 4.242 -25.739 -47.559 1.00 96.50 529 ASN A N 1
ATOM 4195 C CA . ASN A 1 529 ? 2.898 -25.939 -47.013 1.00 96.50 529 ASN A CA 1
ATOM 4196 C C . ASN A 1 529 ? 2.317 -27.294 -47.468 1.00 96.50 529 ASN A C 1
ATOM 4198 O O . ASN A 1 529 ? 2.853 -27.904 -48.406 1.00 96.50 529 ASN A O 1
ATOM 4202 N N . PRO A 1 530 ? 1.205 -27.769 -46.867 1.00 98.19 530 PRO A N 1
ATOM 4203 C CA . PRO A 1 530 ? 0.646 -29.080 -47.189 1.00 98.19 530 PRO A CA 1
ATOM 4204 C C . PRO A 1 530 ? 0.213 -29.207 -48.652 1.00 98.19 530 PRO A C 1
ATOM 4206 O O . PRO A 1 530 ? 0.395 -30.266 -49.249 1.00 98.19 530 PRO A O 1
ATOM 4209 N N . LEU A 1 531 ? -0.279 -28.125 -49.276 1.00 97.75 531 LEU A N 1
ATOM 4210 C CA . LEU A 1 531 ? -0.659 -28.119 -50.695 1.00 97.75 531 LEU A CA 1
ATOM 4211 C C . LEU A 1 531 ? 0.524 -28.436 -51.614 1.00 97.75 531 LEU A C 1
ATOM 4213 O O . LEU A 1 531 ? 0.376 -29.210 -52.562 1.00 97.75 531 LEU A O 1
ATOM 4217 N N . LYS A 1 532 ? 1.684 -27.818 -51.375 1.00 97.75 532 LYS A N 1
ATOM 4218 C CA . LYS A 1 532 ? 2.891 -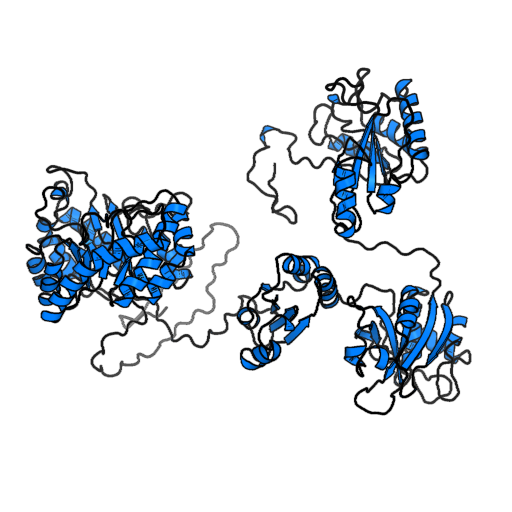28.068 -52.170 1.00 97.75 532 LYS A CA 1
ATOM 4219 C C . LYS A 1 532 ? 3.319 -29.527 -52.047 1.00 97.75 532 LYS A C 1
ATOM 4221 O O . LYS A 1 532 ? 3.546 -30.179 -53.067 1.00 97.75 532 LYS A O 1
ATOM 4226 N N . LEU A 1 533 ? 3.378 -30.036 -50.817 1.00 98.12 533 LEU A N 1
ATOM 4227 C CA . LEU A 1 533 ? 3.858 -31.386 -50.550 1.00 98.12 533 LEU A CA 1
ATOM 4228 C C . LEU A 1 533 ? 2.897 -32.463 -51.075 1.00 98.12 533 LEU A C 1
ATOM 4230 O O . LEU A 1 533 ? 3.344 -33.372 -51.770 1.00 98.12 533 LEU A O 1
ATOM 4234 N N . VAL A 1 534 ? 1.586 -32.357 -50.818 1.00 98.12 534 VAL A N 1
ATOM 4235 C CA . VAL A 1 534 ? 0.613 -33.379 -51.253 1.00 98.12 534 VAL A CA 1
ATOM 4236 C C . VAL A 1 534 ? 0.543 -33.500 -52.775 1.00 98.12 534 VAL A C 1
ATOM 4238 O O . VAL A 1 534 ? 0.525 -34.611 -53.305 1.00 98.12 534 VAL A O 1
ATOM 4241 N N . ASN A 1 535 ? 0.570 -32.375 -53.499 1.00 97.94 535 ASN A N 1
ATOM 4242 C CA . ASN A 1 535 ? 0.560 -32.393 -54.961 1.00 97.94 535 ASN A CA 1
ATOM 4243 C C . ASN A 1 535 ? 1.834 -33.034 -55.511 1.00 97.94 535 ASN A C 1
ATOM 4245 O O . ASN A 1 535 ? 1.763 -33.884 -56.396 1.00 97.94 535 ASN A O 1
ATOM 4249 N N . TRP A 1 536 ? 2.995 -32.685 -54.948 1.00 98.25 536 TRP A N 1
ATOM 4250 C CA . TRP A 1 536 ? 4.249 -33.300 -55.363 1.00 98.25 536 TRP A CA 1
ATOM 4251 C C . TRP A 1 536 ? 4.268 -34.809 -55.073 1.00 98.25 536 TRP A C 1
ATOM 4253 O O . TRP A 1 536 ? 4.670 -35.588 -55.936 1.00 98.25 536 TRP A O 1
ATOM 4263 N N . LEU A 1 537 ? 3.786 -35.244 -53.904 1.00 98.25 537 LEU A N 1
ATOM 4264 C CA . LEU A 1 537 ? 3.689 -36.665 -53.557 1.00 98.25 537 LEU A CA 1
ATOM 4265 C C . LEU A 1 537 ? 2.755 -37.421 -54.516 1.00 98.25 537 LEU A C 1
ATOM 4267 O O . LEU A 1 537 ? 3.109 -38.514 -54.961 1.00 98.25 537 LEU A O 1
ATOM 4271 N N . ASN A 1 538 ? 1.611 -36.842 -54.889 1.00 97.62 538 ASN A N 1
ATOM 4272 C CA . ASN A 1 538 ? 0.696 -37.428 -55.874 1.00 97.62 538 ASN A CA 1
ATOM 4273 C C . ASN A 1 538 ? 1.356 -37.622 -57.246 1.00 97.62 538 ASN A C 1
ATOM 4275 O O . ASN A 1 538 ? 1.204 -38.679 -57.860 1.00 97.62 538 ASN A O 1
ATOM 4279 N N . ASP A 1 539 ? 2.146 -36.647 -57.692 1.00 97.56 539 ASP A N 1
ATOM 4280 C CA . ASP A 1 539 ? 2.837 -36.701 -58.984 1.00 97.56 539 ASP A CA 1
ATOM 4281 C C . ASP A 1 539 ? 4.046 -37.660 -58.998 1.00 97.56 539 ASP A C 1
ATOM 4283 O O . ASP A 1 539 ? 4.542 -38.012 -60.072 1.00 97.56 539 ASP A O 1
ATOM 4287 N N . ASN A 1 540 ? 4.531 -38.104 -57.829 1.00 97.31 540 ASN A N 1
ATOM 4288 C CA . ASN A 1 540 ? 5.801 -38.830 -57.690 1.00 97.31 540 ASN A CA 1
ATOM 4289 C C . ASN A 1 540 ? 5.693 -40.185 -56.960 1.00 97.31 540 ASN A C 1
ATOM 4291 O O . ASN A 1 540 ? 6.681 -40.640 -56.383 1.00 97.31 540 ASN A O 1
ATOM 4295 N N . ASP A 1 541 ? 4.535 -40.861 -57.000 1.00 95.12 541 ASP A N 1
ATOM 4296 C CA . ASP A 1 541 ? 4.302 -42.156 -56.312 1.00 95.12 541 ASP A CA 1
ATOM 4297 C C . ASP A 1 541 ? 4.609 -42.072 -54.802 1.00 95.12 541 ASP A C 1
ATOM 4299 O O . ASP A 1 541 ? 5.204 -42.963 -54.195 1.00 95.12 541 ASP A O 1
ATOM 4303 N N . GLY A 1 542 ? 4.234 -40.950 -54.184 1.00 96.19 542 GLY A N 1
ATOM 4304 C CA . GLY A 1 542 ? 4.448 -40.674 -52.765 1.00 96.19 542 GLY A CA 1
ATOM 4305 C C . GLY A 1 542 ? 3.490 -41.397 -51.824 1.00 96.19 542 GLY A C 1
ATOM 4306 O O . GLY A 1 542 ? 3.735 -41.407 -50.620 1.00 96.19 542 GLY A O 1
ATOM 4307 N N . PHE A 1 543 ? 2.457 -42.053 -52.353 1.00 97.69 543 PHE A N 1
ATOM 4308 C CA . PHE A 1 543 ? 1.456 -42.783 -51.578 1.00 97.69 543 PHE A CA 1
ATOM 4309 C C . PHE A 1 543 ? 1.373 -44.251 -52.002 1.00 97.69 543 PHE A C 1
ATOM 4311 O O . PHE A 1 543 ? 1.643 -44.611 -53.147 1.00 97.69 543 PHE A O 1
ATOM 4318 N N . THR A 1 544 ? 0.995 -45.120 -51.071 1.00 94.88 544 THR A N 1
ATOM 4319 C CA . THR A 1 544 ? 0.560 -46.486 -51.378 1.00 94.88 544 THR A CA 1
ATOM 4320 C C . THR A 1 544 ? -0.867 -46.487 -51.942 1.00 94.88 544 THR A C 1
ATOM 4322 O O . THR A 1 544 ? -1.573 -45.482 -51.897 1.00 94.88 544 THR A O 1
ATOM 4325 N N . ALA A 1 545 ? -1.325 -47.630 -52.465 1.00 91.69 545 ALA A N 1
ATOM 4326 C CA . ALA A 1 545 ? -2.671 -47.752 -53.040 1.00 91.69 545 ALA A CA 1
ATOM 4327 C C . ALA A 1 545 ? -3.807 -47.474 -52.030 1.00 91.69 545 ALA A C 1
ATOM 4329 O O . ALA A 1 545 ? -4.904 -47.094 -52.428 1.00 91.69 545 ALA A O 1
ATOM 4330 N N . ASP A 1 546 ? -3.548 -47.666 -50.736 1.00 91.81 546 ASP A N 1
ATOM 4331 C CA . ASP A 1 546 ? -4.447 -47.363 -49.618 1.00 91.81 546 ASP A CA 1
ATOM 4332 C C . ASP A 1 546 ? -4.233 -45.959 -49.021 1.00 91.81 546 ASP A C 1
ATOM 4334 O O . ASP A 1 546 ? -4.771 -45.668 -47.962 1.00 91.81 546 ASP A O 1
ATOM 4338 N N . GLY A 1 547 ? -3.460 -45.088 -49.681 1.00 91.56 547 GLY A N 1
ATOM 4339 C CA . GLY A 1 547 ? -3.328 -43.675 -49.305 1.00 91.56 547 GLY A CA 1
ATOM 4340 C C . GLY A 1 547 ? -2.278 -43.372 -48.236 1.00 91.56 547 GLY A C 1
ATOM 4341 O O . GLY A 1 547 ? -2.155 -42.225 -47.814 1.00 91.56 547 GLY A O 1
ATOM 4342 N N . ARG A 1 548 ? -1.472 -44.352 -47.804 1.00 93.75 548 ARG A N 1
ATOM 4343 C CA . ARG A 1 548 ? -0.413 -44.117 -46.806 1.00 93.75 548 ARG A CA 1
ATOM 4344 C C . ARG A 1 548 ? 0.794 -43.450 -47.450 1.00 93.75 548 ARG A C 1
ATOM 4346 O O . ARG A 1 548 ? 1.295 -43.919 -48.473 1.00 93.75 548 ARG A O 1
ATOM 4353 N N . MET A 1 549 ? 1.303 -42.390 -46.827 1.00 96.62 549 MET A N 1
ATOM 4354 C CA . MET A 1 549 ? 2.500 -41.705 -47.309 1.00 96.62 549 MET A CA 1
ATOM 4355 C C . MET A 1 549 ? 3.736 -42.606 -47.186 1.00 96.62 549 MET A C 1
ATOM 4357 O O . MET A 1 549 ? 3.990 -43.230 -46.155 1.00 96.62 549 MET A O 1
ATOM 4361 N N . ARG A 1 550 ? 4.553 -42.648 -48.237 1.00 96.38 550 ARG A N 1
ATOM 4362 C CA . ARG A 1 550 ? 5.876 -43.274 -48.208 1.00 96.38 550 ARG A CA 1
ATOM 4363 C C . ARG A 1 550 ? 6.843 -42.337 -47.485 1.00 96.38 550 ARG A C 1
ATOM 4365 O O . ARG A 1 550 ? 7.377 -41.416 -48.088 1.00 96.38 550 ARG A O 1
ATOM 4372 N N . ILE A 1 551 ? 7.088 -42.590 -46.203 1.00 95.00 551 ILE A N 1
ATOM 4373 C CA . ILE A 1 551 ? 7.807 -41.685 -45.285 1.00 95.00 551 ILE A CA 1
ATOM 4374 C C . ILE A 1 551 ? 9.208 -41.235 -45.731 1.00 95.00 551 ILE A C 1
ATOM 4376 O O . ILE A 1 551 ? 9.613 -40.128 -45.415 1.00 95.00 551 ILE A O 1
ATOM 4380 N N . ALA A 1 552 ? 9.945 -42.016 -46.520 1.00 95.69 552 ALA A N 1
ATOM 4381 C CA . ALA A 1 552 ? 11.246 -41.571 -47.035 1.00 95.69 552 ALA A CA 1
ATOM 4382 C C . ALA A 1 552 ? 11.134 -40.589 -48.223 1.00 95.69 552 ALA A C 1
ATOM 4384 O O . ALA A 1 552 ? 12.107 -39.929 -48.574 1.00 95.69 552 ALA A O 1
ATOM 4385 N N . LYS A 1 553 ? 9.964 -40.500 -48.871 1.00 96.56 553 LYS A N 1
ATOM 4386 C CA . LYS A 1 553 ? 9.767 -39.787 -50.140 1.00 96.56 553 LYS A CA 1
ATOM 4387 C C . LYS A 1 553 ? 9.908 -38.260 -50.055 1.00 96.56 553 LYS A C 1
ATOM 4389 O O . LYS A 1 553 ? 10.478 -37.702 -50.990 1.00 96.56 553 LYS A O 1
ATOM 4394 N N . PRO A 1 554 ? 9.449 -37.571 -48.992 1.00 97.25 554 PRO A N 1
ATOM 4395 C CA . PRO A 1 554 ? 9.601 -36.118 -48.884 1.00 97.25 554 PRO A CA 1
ATOM 4396 C C . PRO A 1 554 ? 11.054 -35.623 -48.974 1.00 97.25 554 PRO A C 1
ATOM 4398 O O . PRO A 1 554 ? 11.289 -34.549 -49.521 1.00 97.25 554 PRO A O 1
ATOM 4401 N N . ALA A 1 555 ? 12.032 -36.424 -48.533 1.00 95.56 555 ALA A N 1
ATOM 4402 C CA . ALA A 1 555 ? 13.462 -36.104 -48.628 1.00 95.56 555 ALA A CA 1
ATOM 4403 C C . ALA A 1 555 ? 13.994 -36.032 -50.079 1.00 95.56 555 ALA A C 1
ATOM 4405 O O . ALA A 1 555 ? 15.073 -35.505 -50.324 1.00 95.56 555 ALA A O 1
ATOM 4406 N N . GLU A 1 556 ? 13.252 -36.543 -51.070 1.00 96.44 556 GLU A N 1
ATOM 4407 C CA . GLU A 1 556 ? 13.591 -36.362 -52.492 1.00 96.44 556 GLU A CA 1
ATOM 4408 C C . GLU A 1 556 ? 13.131 -34.997 -53.045 1.00 96.44 556 GLU A C 1
ATOM 4410 O O . GLU A 1 556 ? 13.560 -34.601 -54.131 1.00 96.44 556 GLU A O 1
ATOM 4415 N N . PHE A 1 557 ? 12.240 -34.301 -52.330 1.00 96.31 557 PHE A N 1
ATOM 4416 C CA . PHE A 1 557 ? 11.647 -33.024 -52.738 1.00 96.31 557 PHE A CA 1
ATOM 4417 C C . PHE A 1 557 ? 12.195 -31.835 -51.952 1.00 96.31 557 PHE A C 1
ATOM 4419 O O . PHE A 1 557 ? 12.453 -30.782 -52.534 1.00 96.31 557 PHE A O 1
ATOM 4426 N N . ILE A 1 558 ? 12.339 -32.001 -50.638 1.00 95.44 558 ILE A N 1
ATOM 4427 C CA . ILE A 1 558 ? 12.672 -30.931 -49.700 1.00 95.44 558 ILE A CA 1
ATOM 4428 C C . ILE A 1 558 ? 14.193 -30.878 -49.557 1.00 95.44 558 ILE A C 1
ATOM 4430 O O . ILE A 1 558 ? 14.801 -31.789 -48.996 1.00 95.44 558 ILE A O 1
ATOM 4434 N N . ASP A 1 559 ? 14.810 -29.822 -50.088 1.00 92.25 559 ASP A N 1
ATOM 4435 C CA . ASP A 1 559 ? 16.263 -29.652 -50.028 1.00 92.25 559 ASP A CA 1
ATOM 4436 C C . ASP A 1 559 ? 16.732 -29.508 -48.573 1.00 92.25 559 ASP A C 1
ATOM 4438 O O . ASP A 1 559 ? 16.134 -28.782 -47.782 1.00 92.25 559 ASP A O 1
ATOM 4442 N N . GLY A 1 560 ? 17.790 -30.233 -48.209 1.00 89.44 560 GLY A N 1
ATOM 4443 C CA . GLY A 1 560 ? 18.310 -30.272 -46.840 1.00 89.44 560 GLY A CA 1
ATOM 4444 C C . GLY A 1 560 ? 17.575 -31.201 -45.862 1.00 89.44 560 GLY A C 1
ATOM 4445 O O . GLY A 1 560 ? 18.034 -31.306 -44.724 1.00 89.44 560 GLY A O 1
ATOM 4446 N N . LEU A 1 561 ? 16.504 -31.894 -46.277 1.00 94.62 561 LEU A N 1
ATOM 4447 C CA . LEU A 1 561 ? 15.805 -32.894 -45.459 1.00 94.62 561 LEU A CA 1
ATOM 4448 C C . LEU A 1 561 ? 16.347 -34.302 -45.739 1.00 94.62 561 LEU A C 1
ATOM 4450 O O . LEU A 1 561 ? 16.348 -34.758 -46.881 1.00 94.62 561 LEU A O 1
ATOM 4454 N N . GLU A 1 562 ? 16.749 -35.031 -44.700 1.00 94.56 562 GLU A N 1
ATOM 4455 C CA . GLU A 1 562 ? 17.194 -36.425 -44.815 1.00 94.56 562 GLU A CA 1
ATOM 4456 C C . GLU A 1 562 ? 16.352 -37.350 -43.935 1.00 94.56 562 GLU A C 1
ATOM 4458 O O . GLU A 1 562 ? 16.099 -37.050 -42.774 1.00 94.56 562 GLU A O 1
ATOM 4463 N N . TYR A 1 563 ? 15.915 -38.487 -44.483 1.00 95.25 563 TYR A N 1
ATOM 4464 C CA . TYR A 1 563 ? 15.206 -39.523 -43.727 1.00 95.25 563 TYR A CA 1
ATOM 4465 C C . TYR A 1 563 ? 16.204 -40.473 -43.060 1.00 95.25 563 TYR A C 1
ATOM 4467 O O . TYR A 1 563 ? 16.930 -41.185 -43.757 1.00 95.25 563 TYR A O 1
ATOM 4475 N N . GLU A 1 564 ? 16.205 -40.509 -41.729 1.00 93.38 564 GLU A N 1
ATOM 4476 C CA . GLU A 1 564 ? 17.131 -41.324 -40.932 1.00 93.38 564 GLU A CA 1
ATOM 4477 C C . GLU A 1 564 ? 16.485 -42.645 -40.486 1.00 93.38 564 GLU A C 1
ATOM 4479 O O . GLU A 1 564 ? 17.120 -43.703 -40.538 1.00 93.38 564 GLU A O 1
ATOM 4484 N N . GLY A 1 565 ? 15.199 -42.634 -40.111 1.00 92.94 565 GLY A N 1
ATOM 4485 C CA . GLY A 1 565 ? 14.561 -43.852 -39.616 1.00 92.94 565 GLY A CA 1
ATOM 4486 C C . GLY A 1 565 ? 13.082 -43.759 -39.255 1.00 92.94 565 GLY A C 1
ATOM 4487 O O . GLY A 1 565 ? 12.468 -42.696 -39.217 1.00 92.94 565 GLY A O 1
ATOM 4488 N N . TYR A 1 566 ? 12.492 -44.934 -39.010 1.00 95.38 566 TYR A N 1
ATOM 4489 C CA . TYR A 1 566 ? 11.174 -45.097 -38.399 1.00 95.38 566 TYR A CA 1
ATOM 4490 C C . TYR A 1 566 ? 11.289 -46.062 -37.226 1.00 95.38 566 TYR A C 1
ATOM 4492 O O . TYR A 1 566 ? 11.684 -47.219 -37.401 1.00 95.38 566 TYR A O 1
ATOM 4500 N N . HIS A 1 567 ? 10.945 -45.577 -36.042 1.00 95.19 567 HIS A N 1
ATOM 4501 C CA . HIS A 1 567 ? 11.102 -46.273 -34.773 1.00 95.19 567 HIS A CA 1
ATOM 4502 C C . HIS A 1 567 ? 9.714 -46.613 -34.238 1.00 95.19 567 HIS A C 1
ATOM 4504 O O . HIS A 1 567 ? 8.839 -45.756 -34.242 1.00 95.19 567 HIS A O 1
ATOM 4510 N N . LEU A 1 568 ? 9.491 -47.866 -33.833 1.00 94.56 568 LEU A N 1
ATOM 4511 C CA . LEU A 1 568 ? 8.172 -48.380 -33.455 1.00 94.56 568 LEU A CA 1
ATOM 4512 C C . LEU A 1 568 ? 8.193 -48.910 -32.017 1.00 94.56 568 LEU A C 1
ATOM 4514 O O . LEU A 1 568 ? 9.024 -49.760 -31.691 1.00 94.56 568 LEU A O 1
ATOM 4518 N N . TRP A 1 569 ? 7.224 -48.472 -31.214 1.00 93.25 569 TRP A N 1
ATOM 4519 C CA . TRP A 1 569 ? 7.031 -48.842 -29.809 1.00 93.25 569 TRP A CA 1
ATOM 4520 C C . TRP A 1 569 ? 5.560 -49.224 -29.571 1.00 93.25 569 TRP A C 1
ATOM 4522 O O . TRP A 1 569 ? 4.785 -48.477 -28.995 1.00 93.25 569 TRP A O 1
ATOM 4532 N N . ARG A 1 570 ? 5.130 -50.374 -30.115 1.00 83.25 570 ARG A N 1
ATOM 4533 C CA . ARG A 1 570 ? 3.726 -50.851 -30.037 1.00 83.25 570 ARG A CA 1
ATOM 4534 C C . ARG A 1 570 ? 3.555 -52.202 -29.332 1.00 83.25 570 ARG A C 1
ATOM 4536 O O . ARG A 1 570 ? 2.471 -52.780 -29.380 1.00 83.25 570 ARG A O 1
ATOM 4543 N N . ALA A 1 571 ? 4.622 -52.769 -28.770 1.00 81.31 571 ALA A N 1
ATOM 4544 C CA . ALA A 1 571 ? 4.518 -54.016 -28.013 1.00 81.31 571 ALA A CA 1
ATOM 4545 C C . ALA A 1 571 ? 3.943 -53.745 -26.609 1.00 81.31 571 ALA A C 1
ATOM 4547 O O . ALA A 1 571 ? 4.184 -52.680 -26.054 1.00 81.31 571 ALA A O 1
ATOM 4548 N N . GLU A 1 572 ? 3.199 -54.706 -26.040 1.00 65.94 572 GLU A N 1
ATOM 4549 C CA . GLU A 1 572 ? 2.484 -54.565 -24.750 1.00 65.94 572 GLU A CA 1
ATOM 4550 C C . GLU A 1 572 ? 3.380 -54.157 -23.559 1.00 65.94 572 GLU A C 1
ATOM 4552 O O . GLU A 1 572 ? 2.867 -53.701 -22.542 1.00 65.94 572 GLU A O 1
ATOM 4557 N N . ASP A 1 573 ? 4.699 -54.327 -23.662 1.00 72.00 573 ASP A N 1
ATOM 4558 C CA . ASP A 1 573 ? 5.700 -54.027 -22.633 1.00 72.00 573 ASP A CA 1
ATOM 4559 C C . ASP A 1 573 ? 6.771 -53.016 -23.087 1.00 72.00 573 ASP A C 1
ATOM 4561 O O . ASP A 1 573 ? 7.845 -52.940 -22.485 1.00 72.00 573 ASP A O 1
ATOM 4565 N N . GLN A 1 574 ? 6.506 -52.255 -24.153 1.00 85.56 574 GLN A N 1
ATOM 4566 C CA . GLN A 1 574 ? 7.488 -51.366 -24.768 1.00 85.56 574 GLN A CA 1
ATOM 4567 C C . GLN A 1 574 ? 7.011 -49.910 -24.802 1.00 85.56 574 GLN A C 1
ATOM 4569 O O . GLN A 1 574 ? 6.241 -49.533 -25.680 1.00 85.56 574 GLN A O 1
ATOM 4574 N N . SER A 1 575 ? 7.559 -49.089 -23.906 1.00 90.69 575 SER A N 1
ATOM 4575 C CA . SER A 1 575 ? 7.439 -47.626 -23.943 1.00 90.69 575 SER A CA 1
ATOM 4576 C C . SER A 1 575 ? 8.394 -47.004 -24.972 1.00 90.69 575 SER A C 1
ATOM 4578 O O . SER A 1 575 ? 9.403 -47.614 -25.355 1.00 90.69 575 SER A O 1
ATOM 4580 N N . ALA A 1 576 ? 8.100 -45.776 -25.401 1.00 93.50 576 ALA A N 1
ATOM 4581 C CA . ALA A 1 576 ? 8.965 -45.002 -26.281 1.00 93.50 576 ALA A CA 1
ATOM 4582 C C . ALA A 1 576 ? 10.326 -44.677 -25.651 1.00 93.50 576 ALA A C 1
ATOM 4584 O O . ALA A 1 576 ? 10.456 -44.459 -24.444 1.00 93.50 576 ALA A O 1
ATOM 4585 N N . ASP A 1 577 ? 11.356 -44.610 -26.496 1.00 93.81 577 ASP A N 1
ATOM 4586 C CA . ASP A 1 577 ? 12.694 -44.186 -26.084 1.00 93.81 577 ASP A CA 1
ATOM 4587 C C . ASP A 1 577 ? 12.771 -42.652 -26.068 1.00 93.81 577 ASP A C 1
ATOM 4589 O O . ASP A 1 577 ? 13.077 -42.014 -27.076 1.00 93.81 577 ASP A O 1
ATOM 4593 N N . LEU A 1 578 ? 12.475 -42.054 -24.911 1.00 92.69 578 LEU A N 1
ATOM 4594 C CA . LEU A 1 578 ? 12.508 -40.597 -24.739 1.00 92.69 578 LEU A CA 1
ATOM 4595 C C . LEU A 1 578 ? 13.906 -40.002 -24.953 1.00 92.69 578 LEU A C 1
ATOM 4597 O O . LEU A 1 578 ? 14.020 -38.863 -25.394 1.00 92.69 578 LEU A O 1
ATOM 4601 N N . GLY A 1 579 ? 14.975 -40.757 -24.673 1.00 89.81 579 GLY A N 1
ATOM 4602 C CA . GLY A 1 579 ? 16.340 -40.294 -24.930 1.00 89.81 579 GLY A CA 1
ATOM 4603 C C . GLY A 1 579 ? 16.591 -40.105 -26.423 1.00 89.81 579 GLY A C 1
ATOM 4604 O O . GLY A 1 579 ? 17.154 -39.093 -26.831 1.00 89.81 579 GLY A O 1
ATOM 4605 N N . MET A 1 580 ? 16.098 -41.042 -27.235 1.00 92.31 580 MET A N 1
ATOM 4606 C CA . MET A 1 580 ? 16.167 -40.957 -28.694 1.00 92.31 580 MET A CA 1
ATOM 4607 C C . MET A 1 580 ? 15.345 -39.790 -29.252 1.00 92.31 580 MET A C 1
ATOM 4609 O O . MET A 1 580 ? 15.808 -39.101 -30.158 1.00 92.31 580 MET A O 1
ATOM 4613 N N . ILE A 1 581 ? 14.147 -39.549 -28.713 1.00 93.44 581 ILE A N 1
ATOM 4614 C CA . ILE A 1 581 ? 13.296 -38.430 -29.146 1.00 93.44 581 ILE A CA 1
ATOM 4615 C C . ILE A 1 581 ? 13.959 -37.087 -28.817 1.00 93.44 581 ILE A C 1
ATOM 4617 O O . ILE A 1 581 ? 14.015 -36.215 -29.679 1.00 93.44 581 ILE A O 1
ATOM 4621 N N . ARG A 1 582 ? 14.525 -36.934 -27.614 1.00 91.44 582 ARG A N 1
ATOM 4622 C CA . ARG A 1 582 ? 15.259 -35.723 -27.208 1.00 91.44 582 ARG A CA 1
ATOM 4623 C C . ARG A 1 582 ? 16.490 -35.470 -28.070 1.00 91.44 582 ARG A C 1
ATOM 4625 O O . ARG A 1 582 ? 16.682 -34.357 -28.543 1.00 91.44 582 ARG A O 1
ATOM 4632 N N . GLU A 1 583 ? 17.283 -36.508 -28.342 1.00 89.06 583 GLU A N 1
ATOM 4633 C CA . GLU A 1 583 ? 18.439 -36.398 -29.244 1.00 89.06 583 GLU A CA 1
ATOM 4634 C C . GLU A 1 583 ? 18.011 -35.970 -30.657 1.00 89.06 583 GLU A C 1
ATOM 4636 O O . GLU A 1 583 ? 18.717 -35.216 -31.327 1.00 89.06 583 GLU A O 1
ATOM 4641 N N . ALA A 1 584 ? 16.849 -36.432 -31.126 1.00 89.12 584 ALA A N 1
ATOM 4642 C CA . ALA A 1 584 ? 16.297 -35.990 -32.398 1.00 89.12 584 ALA A CA 1
ATOM 4643 C C . ALA A 1 584 ? 15.805 -34.529 -32.339 1.00 89.12 584 ALA A C 1
ATOM 4645 O O . ALA A 1 584 ? 16.096 -33.774 -33.266 1.00 89.12 584 ALA A O 1
ATOM 4646 N N . LEU A 1 585 ? 15.165 -34.107 -31.239 1.00 89.19 585 LEU A N 1
ATOM 4647 C CA . LEU A 1 585 ? 14.698 -32.729 -31.018 1.00 89.19 585 LEU A CA 1
ATOM 4648 C C . LEU A 1 585 ? 15.836 -31.702 -31.004 1.00 89.19 585 LEU A C 1
ATOM 4650 O O . LEU A 1 585 ? 15.679 -30.611 -31.548 1.00 89.19 585 LEU A O 1
ATOM 4654 N N . GLU A 1 586 ? 17.015 -32.064 -30.486 1.00 84.50 586 GLU A N 1
ATOM 4655 C CA . GLU A 1 586 ? 18.220 -31.218 -30.564 1.00 84.50 586 GLU A CA 1
ATOM 4656 C C . GLU A 1 586 ? 18.617 -30.874 -32.014 1.00 84.50 586 GLU A C 1
ATOM 4658 O O . GLU A 1 586 ? 19.334 -29.901 -32.259 1.00 84.50 586 GLU A O 1
ATOM 4663 N N . ARG A 1 587 ? 18.167 -31.672 -32.992 1.00 84.88 587 ARG A N 1
ATOM 4664 C CA . ARG A 1 587 ? 18.475 -31.512 -34.421 1.00 84.88 587 ARG A CA 1
ATOM 4665 C C . ARG A 1 587 ? 17.337 -30.870 -35.218 1.00 84.88 587 ARG A C 1
ATOM 4667 O O . ARG A 1 587 ? 17.534 -30.587 -36.401 1.00 84.88 587 ARG A O 1
ATOM 4674 N N . GLY A 1 588 ? 16.173 -30.650 -34.610 1.00 87.56 588 GLY A N 1
ATOM 4675 C CA . GLY A 1 588 ? 14.988 -30.084 -35.253 1.00 87.56 588 GLY A CA 1
ATOM 4676 C C . GLY A 1 588 ? 13.685 -30.786 -34.851 1.00 87.56 588 GLY A C 1
ATOM 4677 O O . GLY A 1 588 ? 13.697 -31.694 -34.026 1.00 87.56 588 GLY A O 1
ATOM 4678 N N . PRO A 1 589 ? 12.543 -30.381 -35.431 1.00 92.94 589 PRO A N 1
ATOM 4679 C CA . PRO A 1 589 ? 11.237 -30.941 -35.090 1.00 92.94 589 PRO A CA 1
ATOM 4680 C C . PRO A 1 589 ? 11.126 -32.433 -35.443 1.00 92.94 589 PRO A C 1
ATOM 4682 O O . PRO A 1 589 ? 11.536 -32.872 -36.517 1.00 92.94 589 PRO A O 1
ATOM 4685 N N . VAL A 1 590 ? 10.503 -33.204 -34.557 1.00 95.12 590 VAL A N 1
ATOM 4686 C CA . VAL A 1 590 ? 10.373 -34.662 -34.625 1.00 95.12 590 VAL A CA 1
ATOM 4687 C C . VAL A 1 590 ? 8.912 -35.046 -34.817 1.00 95.12 590 VAL A C 1
ATOM 4689 O O . VAL A 1 590 ? 8.036 -34.561 -34.111 1.00 95.12 590 VAL A O 1
ATOM 4692 N N . ILE A 1 591 ? 8.624 -35.957 -35.745 1.00 97.75 591 ILE A N 1
ATOM 4693 C CA . ILE A 1 591 ? 7.250 -36.425 -35.960 1.00 97.75 591 ILE A CA 1
ATOM 4694 C C . ILE A 1 591 ? 7.028 -37.694 -35.150 1.00 97.75 591 ILE A C 1
ATOM 4696 O O . ILE A 1 591 ? 7.699 -38.706 -35.369 1.00 97.75 591 ILE A O 1
ATOM 4700 N N . VAL A 1 592 ? 6.059 -37.657 -34.243 1.00 97.75 592 VAL A N 1
ATOM 4701 C CA . VAL A 1 592 ? 5.700 -38.789 -33.387 1.00 97.75 592 VAL A CA 1
ATOM 4702 C C . VAL A 1 592 ? 4.292 -39.272 -33.695 1.00 97.75 592 VAL A C 1
ATOM 4704 O O . VAL A 1 592 ? 3.437 -38.520 -34.159 1.00 97.75 592 VAL A O 1
ATOM 4707 N N . GLN A 1 593 ? 4.070 -40.563 -33.481 1.00 96.81 593 GLN A N 1
ATOM 4708 C CA . GLN A 1 593 ? 2.764 -41.179 -33.607 1.00 96.81 593 GLN A CA 1
AT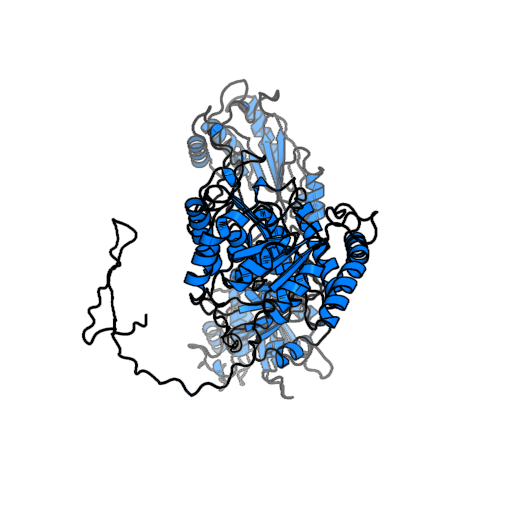OM 4709 C C . GLN A 1 593 ? 2.123 -41.330 -32.235 1.00 96.81 593 GLN A C 1
ATOM 4711 O O . GLN A 1 593 ? 2.723 -41.932 -31.343 1.00 96.81 593 GLN A O 1
ATOM 4716 N N . VAL A 1 594 ? 0.883 -40.880 -32.132 1.00 95.88 594 VAL A N 1
ATOM 4717 C CA . VAL A 1 594 ? 0.048 -40.946 -30.935 1.00 95.88 594 VAL A CA 1
ATOM 4718 C C . VAL A 1 594 ? -1.255 -41.699 -31.227 1.00 95.88 594 VAL A C 1
ATOM 4720 O O . VAL A 1 594 ? -1.525 -42.082 -32.375 1.00 95.88 594 VAL A O 1
ATOM 4723 N N . ASP A 1 595 ? -2.023 -41.952 -30.173 1.00 93.50 595 ASP A N 1
ATOM 4724 C CA . ASP A 1 595 ? -3.376 -42.501 -30.240 1.00 93.50 595 ASP A CA 1
ATOM 4725 C C . ASP A 1 595 ? -4.389 -41.354 -30.206 1.00 93.50 595 ASP A C 1
ATOM 4727 O O . ASP A 1 595 ? -4.427 -40.622 -29.223 1.00 93.50 595 ASP A O 1
ATOM 4731 N N . TYR A 1 596 ? -5.163 -41.163 -31.277 1.00 91.69 596 TYR A N 1
ATOM 4732 C CA . TYR A 1 596 ? -6.093 -40.037 -31.415 1.00 91.69 596 TYR A CA 1
ATOM 4733 C C . TYR A 1 596 ? -7.207 -40.059 -30.363 1.00 91.69 596 TYR A C 1
ATOM 4735 O O . TYR A 1 596 ? -7.640 -39.002 -29.907 1.00 91.69 596 TYR A O 1
ATOM 4743 N N . ASP A 1 597 ? -7.682 -41.250 -29.981 1.00 89.00 597 ASP A N 1
ATOM 4744 C CA . ASP A 1 597 ? -8.651 -41.421 -28.900 1.00 89.00 597 ASP A CA 1
ATOM 4745 C C . ASP A 1 597 ? -8.077 -42.329 -27.798 1.00 89.00 597 ASP A C 1
ATOM 4747 O O . ASP A 1 597 ? -8.427 -43.507 -27.697 1.00 89.00 597 ASP A O 1
ATOM 4751 N N . PRO A 1 598 ? -7.242 -41.790 -26.888 1.00 84.69 598 PRO A N 1
ATOM 4752 C CA . PRO A 1 598 ? -6.568 -42.595 -25.866 1.00 84.69 598 PRO A CA 1
ATOM 4753 C C . PRO A 1 598 ? -7.531 -43.198 -24.823 1.00 84.69 598 PRO A C 1
ATOM 4755 O O . PRO A 1 598 ? -7.105 -43.935 -23.926 1.00 84.69 598 PRO A O 1
ATOM 4758 N N . ARG A 1 599 ? -8.832 -42.874 -24.895 1.00 83.12 599 ARG A N 1
ATOM 4759 C CA . ARG A 1 599 ? -9.867 -43.339 -23.957 1.00 83.12 599 ARG A CA 1
ATOM 4760 C C . ARG A 1 599 ? -10.323 -44.759 -24.251 1.00 83.12 599 ARG A C 1
ATOM 4762 O O . ARG A 1 599 ? -10.943 -45.374 -23.375 1.00 83.12 599 ARG A O 1
ATOM 4769 N N . ASP A 1 600 ? -10.062 -45.269 -25.448 1.00 85.00 600 ASP A N 1
ATOM 4770 C CA . ASP A 1 600 ? -10.348 -46.652 -25.787 1.00 85.00 600 ASP A CA 1
ATOM 4771 C C . ASP A 1 600 ? -9.071 -47.500 -25.939 1.00 85.00 600 ASP A C 1
ATOM 4773 O O . ASP A 1 600 ? -7.970 -47.132 -25.510 1.00 85.00 600 ASP A O 1
ATOM 4777 N N . SER A 1 601 ? -9.255 -48.759 -26.336 1.00 79.75 601 SER A N 1
ATOM 4778 C CA . SER A 1 601 ? -8.157 -49.720 -26.443 1.00 79.75 601 SER A CA 1
ATOM 4779 C C . SER A 1 601 ? -7.532 -49.787 -27.834 1.00 79.75 601 SER A C 1
ATOM 4781 O O . SER A 1 601 ? -6.452 -50.369 -27.963 1.00 79.75 601 SER A O 1
ATOM 4783 N N . ASP A 1 602 ? -8.220 -49.271 -28.847 1.00 85.62 602 ASP A N 1
ATOM 4784 C CA . ASP A 1 602 ? -7.857 -49.375 -30.251 1.00 85.62 602 ASP A CA 1
ATOM 4785 C C . ASP A 1 602 ? -6.921 -48.215 -30.617 1.00 85.62 602 ASP A C 1
ATOM 4787 O O . ASP A 1 602 ? -7.182 -47.070 -30.298 1.00 85.62 602 ASP A O 1
ATOM 4791 N N . LEU A 1 603 ? -5.796 -48.510 -31.281 1.00 84.94 603 LEU A N 1
ATOM 4792 C CA . LEU A 1 603 ? -4.844 -47.466 -31.672 1.00 84.94 603 LEU A CA 1
ATOM 4793 C C . LEU A 1 603 ? -5.359 -46.702 -32.900 1.00 84.94 603 LEU A C 1
ATOM 4795 O O . LEU A 1 603 ? -5.132 -47.135 -34.043 1.00 84.94 603 LEU A O 1
ATOM 4799 N N . ASP A 1 604 ? -5.960 -45.541 -32.668 1.00 89.12 604 ASP A N 1
ATOM 4800 C CA . ASP A 1 604 ? -6.375 -44.598 -33.699 1.00 89.12 604 ASP A CA 1
ATOM 4801 C C . ASP A 1 604 ? -5.175 -43.758 -34.135 1.00 89.12 604 ASP A C 1
ATOM 4803 O O . ASP A 1 604 ? -4.840 -42.716 -33.585 1.00 89.12 604 ASP A O 1
ATOM 4807 N N . SER A 1 605 ? -4.456 -44.258 -35.137 1.00 90.94 605 SER A N 1
ATOM 4808 C CA . SER A 1 605 ? -3.166 -43.696 -35.544 1.00 90.94 605 SER A CA 1
ATOM 4809 C C . SER A 1 605 ? -3.247 -42.223 -35.971 1.00 90.94 605 SER A C 1
ATOM 4811 O O . SER A 1 605 ? -3.760 -41.929 -37.051 1.00 90.94 605 SER A O 1
ATOM 4813 N N . HIS A 1 606 ? -2.603 -41.340 -35.204 1.00 96.25 606 HIS A N 1
ATOM 4814 C CA . HIS A 1 606 ? -2.419 -39.921 -35.526 1.00 96.25 606 HIS A CA 1
ATOM 4815 C C . HIS A 1 606 ? -0.943 -39.522 -35.448 1.00 96.25 606 HIS A C 1
ATOM 4817 O O . HIS A 1 606 ? -0.172 -40.129 -34.707 1.00 96.25 606 HIS A O 1
ATOM 4823 N N . PHE A 1 607 ? -0.523 -38.552 -36.260 1.00 97.75 607 PHE A N 1
ATOM 4824 C CA . PHE A 1 607 ? 0.864 -38.080 -36.305 1.00 97.75 607 PHE A CA 1
ATOM 4825 C C . PHE A 1 607 ? 0.905 -36.598 -35.971 1.00 97.75 607 PHE A C 1
ATOM 4827 O O . PHE A 1 607 ? 0.190 -35.826 -36.602 1.00 97.75 607 PHE A O 1
ATOM 4834 N N . VAL A 1 608 ? 1.779 -36.221 -35.040 1.00 97.88 608 VAL A N 1
ATOM 4835 C CA . VAL A 1 608 ? 1.962 -34.845 -34.560 1.00 97.88 608 VAL A CA 1
ATOM 4836 C C . VAL A 1 608 ? 3.433 -34.443 -34.632 1.00 97.88 608 VAL A C 1
ATOM 4838 O O . VAL A 1 608 ? 4.316 -35.303 -34.712 1.00 97.88 608 VAL A O 1
ATOM 4841 N N . VAL A 1 609 ? 3.711 -33.138 -34.640 1.00 97.38 609 VAL A N 1
ATOM 4842 C CA . VAL A 1 609 ? 5.081 -32.608 -34.703 1.00 97.38 609 VAL A CA 1
ATOM 4843 C C . VAL A 1 609 ? 5.515 -32.181 -33.310 1.00 97.38 609 VAL A C 1
ATOM 4845 O O . VAL A 1 609 ? 5.115 -31.114 -32.871 1.00 97.38 609 VAL A O 1
ATOM 4848 N N . ALA A 1 610 ? 6.356 -32.962 -32.637 1.00 95.94 610 ALA A N 1
ATOM 4849 C CA . ALA A 1 610 ? 7.073 -32.504 -31.452 1.00 95.94 610 ALA A CA 1
ATOM 4850 C C . ALA A 1 610 ? 8.170 -31.515 -31.866 1.00 95.94 610 ALA A C 1
ATOM 4852 O O . ALA A 1 610 ? 8.923 -31.783 -32.803 1.00 95.94 610 ALA A O 1
ATOM 4853 N N . PHE A 1 611 ? 8.274 -30.369 -31.200 1.00 92.69 611 PHE A N 1
ATOM 4854 C CA . PHE A 1 611 ? 9.229 -29.326 -31.598 1.00 92.69 611 PHE A CA 1
ATOM 4855 C C . PHE A 1 611 ? 10.009 -28.696 -30.444 1.00 92.69 611 PHE A C 1
ATOM 4857 O O . PHE A 1 611 ? 11.032 -28.065 -30.696 1.00 92.69 611 PHE A O 1
ATOM 4864 N N . ALA A 1 612 ? 9.577 -28.904 -29.202 1.00 89.19 612 ALA A N 1
ATOM 4865 C CA . ALA A 1 612 ? 10.335 -28.554 -28.009 1.00 89.19 612 ALA A CA 1
ATOM 4866 C C . ALA A 1 612 ? 10.028 -29.553 -26.885 1.00 89.19 612 ALA A C 1
ATOM 4868 O O . ALA A 1 612 ? 8.966 -30.176 -26.864 1.00 89.19 612 ALA A O 1
ATOM 4869 N N . GLU A 1 613 ? 10.967 -29.709 -25.959 1.00 89.06 613 GLU A N 1
ATOM 4870 C CA . GLU A 1 613 ? 10.715 -30.371 -24.679 1.00 89.06 613 GLU A CA 1
ATOM 4871 C C . GLU A 1 613 ? 10.122 -29.347 -23.702 1.00 89.06 613 GLU A C 1
ATOM 4873 O O . GLU A 1 613 ? 10.480 -28.168 -23.775 1.00 89.06 613 GLU A O 1
ATOM 4878 N N . SER A 1 614 ? 9.211 -29.772 -22.824 1.00 82.94 614 SER A N 1
ATOM 4879 C CA . SER A 1 614 ? 8.746 -28.913 -21.733 1.00 82.94 614 SER A CA 1
ATOM 4880 C C . SER A 1 614 ? 9.874 -28.648 -20.728 1.00 82.94 614 SER A C 1
ATOM 4882 O O . SER A 1 614 ? 10.799 -29.444 -20.570 1.00 82.94 614 SER A O 1
ATOM 4884 N N . SER A 1 615 ? 9.810 -27.531 -20.015 1.00 75.31 615 SER A N 1
ATOM 4885 C CA . SER A 1 615 ? 10.889 -27.055 -19.137 1.00 75.31 615 SER A CA 1
ATOM 4886 C C . SER A 1 615 ? 11.271 -28.008 -17.995 1.00 75.31 615 SER A C 1
ATOM 4888 O O . SER A 1 615 ? 12.413 -28.012 -17.537 1.00 75.31 615 SER A O 1
ATOM 4890 N N . ASP A 1 616 ? 10.341 -28.842 -17.536 1.00 72.44 616 ASP A N 1
ATOM 4891 C CA . ASP A 1 616 ? 10.575 -29.906 -16.550 1.00 72.44 616 ASP A CA 1
ATOM 4892 C C . ASP A 1 616 ? 11.161 -31.191 -17.134 1.00 72.44 616 ASP A C 1
ATOM 4894 O O . ASP A 1 616 ? 11.631 -32.046 -16.381 1.00 72.44 616 ASP A O 1
ATOM 4898 N N . GLY A 1 617 ? 11.114 -31.333 -18.454 1.00 81.00 617 GLY A N 1
ATOM 4899 C CA . GLY A 1 617 ? 11.480 -32.539 -19.170 1.00 81.00 617 GLY A CA 1
ATOM 4900 C C . GLY A 1 617 ? 10.494 -33.700 -19.035 1.00 81.00 617 GLY A C 1
ATOM 4901 O O . GLY A 1 617 ? 10.877 -34.825 -19.356 1.00 81.00 617 GLY A O 1
ATOM 4902 N N . ASP A 1 618 ? 9.260 -33.491 -18.565 1.00 84.06 618 ASP A N 1
ATOM 4903 C CA . ASP A 1 618 ? 8.285 -34.588 -18.421 1.00 84.06 618 ASP A CA 1
ATOM 4904 C C . ASP A 1 618 ? 7.297 -34.694 -19.602 1.00 84.06 618 ASP A C 1
ATOM 4906 O O . ASP A 1 618 ? 6.628 -35.723 -19.731 1.00 84.06 618 ASP A O 1
ATOM 4910 N N . ASP A 1 619 ? 7.240 -33.698 -20.497 1.00 91.00 619 ASP A N 1
ATOM 4911 C CA . ASP A 1 619 ? 6.352 -33.663 -21.668 1.00 91.00 619 ASP A CA 1
ATOM 4912 C C . ASP A 1 619 ? 7.043 -33.087 -22.931 1.00 91.00 619 ASP A C 1
ATOM 4914 O O . ASP A 1 619 ? 8.200 -32.658 -22.913 1.00 91.00 619 ASP A O 1
ATOM 4918 N N . LEU A 1 620 ? 6.337 -33.110 -24.065 1.00 92.25 620 LEU A N 1
ATOM 4919 C CA . LEU A 1 620 ? 6.747 -32.539 -25.343 1.00 92.25 620 LEU A CA 1
ATOM 4920 C C . LEU A 1 620 ? 5.702 -31.543 -25.835 1.00 92.25 620 LEU A C 1
ATOM 4922 O O . LEU A 1 620 ? 4.514 -31.855 -25.914 1.00 92.25 620 LEU A O 1
ATOM 4926 N N . TRP A 1 621 ? 6.169 -30.383 -26.282 1.00 91.94 621 TRP A N 1
ATOM 4927 C CA . TRP A 1 621 ? 5.355 -29.459 -27.054 1.00 91.94 621 TRP A CA 1
ATOM 4928 C C . TRP A 1 621 ? 5.173 -29.981 -28.474 1.00 91.94 621 TRP A C 1
ATOM 4930 O O . TRP A 1 621 ? 6.154 -30.239 -29.186 1.00 91.94 621 TRP A O 1
ATOM 4940 N N . ILE A 1 622 ? 3.913 -30.113 -28.884 1.00 95.25 622 ILE A N 1
ATOM 4941 C CA . ILE A 1 622 ? 3.504 -30.599 -30.197 1.00 95.25 622 ILE A CA 1
ATOM 4942 C C . ILE A 1 622 ? 2.715 -29.548 -30.969 1.00 95.25 622 ILE A C 1
ATOM 4944 O O . ILE A 1 622 ? 2.034 -28.716 -30.381 1.00 95.25 622 ILE A O 1
ATOM 4948 N N . MET A 1 623 ? 2.817 -29.580 -32.296 1.00 95.06 623 MET A N 1
ATOM 4949 C CA . MET A 1 623 ? 1.842 -28.974 -33.201 1.00 95.06 623 MET A CA 1
ATOM 4950 C C . MET A 1 623 ? 0.995 -30.095 -33.783 1.00 95.06 623 MET A C 1
ATOM 4952 O O . MET A 1 623 ? 1.542 -31.062 -34.335 1.00 95.06 623 MET A O 1
ATOM 4956 N N . ASP A 1 624 ? -0.316 -29.966 -33.629 1.00 96.75 624 ASP A N 1
ATOM 4957 C CA . ASP A 1 624 ? -1.285 -30.945 -34.077 1.00 96.75 624 ASP A CA 1
ATOM 4958 C C . ASP A 1 624 ? -1.733 -30.653 -35.518 1.00 96.75 624 ASP A C 1
ATOM 4960 O O . ASP A 1 624 ? -2.399 -29.657 -35.786 1.00 96.75 624 ASP A O 1
ATOM 4964 N N . PRO A 1 625 ? -1.448 -31.536 -36.485 1.00 97.00 625 PRO A N 1
ATOM 4965 C CA . PRO A 1 625 ? -1.907 -31.366 -37.855 1.00 97.00 625 PRO A CA 1
ATOM 4966 C C . PRO A 1 625 ? -3.427 -31.412 -38.040 1.00 97.00 625 PRO A C 1
ATOM 4968 O O . PRO A 1 625 ? -3.906 -31.132 -39.139 1.00 97.00 625 PRO A O 1
ATOM 4971 N N . TRP A 1 626 ? -4.201 -31.825 -37.037 1.00 95.44 626 TRP A N 1
ATOM 4972 C CA . TRP A 1 626 ? -5.656 -31.870 -37.107 1.00 95.44 626 TRP A CA 1
ATOM 4973 C C . TRP A 1 626 ? -6.269 -30.467 -37.194 1.00 95.44 626 TRP A C 1
ATOM 4975 O O . TRP A 1 626 ? -7.169 -30.237 -38.009 1.00 95.44 626 TRP A O 1
ATOM 4985 N N . ASP A 1 627 ? -5.751 -29.506 -36.439 1.00 93.19 627 ASP A N 1
ATOM 4986 C CA . ASP A 1 627 ? -6.244 -28.123 -36.344 1.00 93.19 627 ASP A CA 1
ATOM 4987 C C . ASP A 1 627 ? -5.146 -27.057 -36.488 1.00 93.19 627 ASP A C 1
ATOM 4989 O O . ASP A 1 627 ? -5.466 -25.898 -36.741 1.00 93.19 627 ASP A O 1
ATOM 4993 N N . GLY A 1 628 ? -3.877 -27.456 -36.471 1.00 91.69 628 GLY A N 1
ATOM 4994 C CA . GLY A 1 628 ? -2.720 -26.573 -36.546 1.00 91.69 628 GLY A CA 1
ATOM 4995 C C . GLY A 1 628 ? -2.346 -25.945 -35.203 1.00 91.69 628 GLY A C 1
ATOM 4996 O O . GLY A 1 628 ? -1.447 -25.103 -35.184 1.00 91.69 628 GLY A O 1
ATOM 4997 N N . GLU A 1 629 ? -3.015 -26.316 -34.107 1.00 91.69 629 GLU A N 1
ATOM 4998 C CA . GLU A 1 629 ? -2.776 -25.755 -32.778 1.00 91.69 629 GLU A CA 1
ATOM 4999 C C . GLU A 1 629 ? -1.542 -26.384 -32.114 1.00 91.69 629 GLU A C 1
ATOM 5001 O O . GLU A 1 629 ? -1.055 -27.448 -32.507 1.00 91.69 629 GLU A O 1
ATOM 5006 N N . LYS A 1 630 ? -0.986 -25.677 -31.126 1.00 91.00 630 LYS A N 1
ATOM 5007 C CA . LYS A 1 630 ? 0.166 -26.120 -30.337 1.00 91.00 630 LYS A CA 1
ATOM 5008 C C . LYS A 1 630 ? -0.276 -26.428 -28.913 1.00 91.00 630 LYS A C 1
ATOM 5010 O O . LYS A 1 630 ? -0.999 -25.629 -28.324 1.00 91.00 630 LYS A O 1
ATOM 5015 N N . GLY A 1 631 ? 0.222 -27.520 -28.351 1.00 89.31 631 GLY A N 1
ATOM 5016 C CA . GLY A 1 631 ? -0.130 -27.976 -27.007 1.00 89.31 631 GLY A CA 1
ATOM 5017 C C . GLY A 1 631 ? 0.887 -28.964 -26.451 1.00 89.31 631 GLY A C 1
ATOM 5018 O O . GLY A 1 631 ? 1.868 -29.302 -27.121 1.00 89.31 631 GLY A O 1
ATOM 5019 N N . LEU A 1 632 ? 0.667 -29.413 -25.218 1.00 90.56 632 LEU A N 1
ATOM 5020 C CA . LEU A 1 632 ? 1.455 -30.481 -24.612 1.00 90.56 632 LEU A CA 1
ATOM 5021 C C . LEU A 1 632 ? 0.905 -31.843 -25.037 1.00 90.56 632 LEU A C 1
ATOM 5023 O O . LEU A 1 632 ? -0.303 -32.074 -25.027 1.00 90.56 632 LEU A O 1
ATOM 5027 N N . LEU A 1 633 ? 1.793 -32.773 -25.390 1.00 93.81 633 LEU A N 1
ATOM 5028 C CA . LEU A 1 633 ? 1.395 -34.070 -25.933 1.00 93.81 633 LEU A CA 1
ATOM 5029 C C . LEU A 1 633 ? 0.493 -34.844 -24.970 1.00 93.81 633 LEU A C 1
ATOM 5031 O O . LEU A 1 633 ? -0.480 -35.455 -25.416 1.00 93.81 633 LEU A O 1
ATOM 5035 N N . THR A 1 634 ? 0.791 -34.843 -23.668 1.00 91.69 634 THR A N 1
ATOM 5036 C CA . THR A 1 634 ? -0.007 -35.635 -22.721 1.00 91.69 634 THR A CA 1
ATOM 5037 C C . THR A 1 634 ? -1.368 -35.026 -22.388 1.00 91.69 634 THR A C 1
ATOM 5039 O O . THR A 1 634 ? -2.240 -35.763 -21.924 1.00 91.69 634 THR A O 1
ATOM 5042 N N . GLU A 1 635 ? -1.596 -33.739 -22.667 1.00 88.50 635 GLU A N 1
ATOM 5043 C CA . GLU A 1 635 ? -2.906 -33.104 -22.474 1.00 88.50 635 GLU A CA 1
ATOM 5044 C C . GLU A 1 635 ? -3.935 -33.635 -23.478 1.00 88.50 635 GLU A C 1
ATOM 5046 O O . GLU A 1 635 ? -5.051 -33.988 -23.088 1.00 88.50 635 GLU A O 1
ATOM 5051 N N . ASP A 1 636 ? -3.533 -33.774 -24.743 1.00 86.25 636 ASP A N 1
ATOM 5052 C CA . ASP A 1 636 ? -4.415 -34.234 -25.820 1.00 86.25 636 ASP A CA 1
ATOM 5053 C C . ASP A 1 636 ? -4.380 -35.757 -26.002 1.00 86.25 636 ASP A C 1
ATOM 5055 O O . ASP A 1 636 ? -5.407 -36.394 -26.254 1.00 86.25 636 ASP A O 1
ATOM 5059 N N . TYR A 1 637 ? -3.199 -36.360 -25.837 1.00 93.62 637 TYR A N 1
ATOM 5060 C CA . TYR A 1 637 ? -2.923 -37.740 -26.246 1.00 93.62 637 TYR A CA 1
ATOM 5061 C C . TYR A 1 637 ? -2.340 -38.623 -25.134 1.00 93.62 637 TYR A C 1
ATOM 5063 O O . TYR A 1 637 ? -1.830 -39.716 -25.396 1.00 93.62 637 TYR A O 1
ATOM 5071 N N . GLY A 1 638 ? -2.408 -38.177 -23.878 1.00 89.81 638 GLY A N 1
ATOM 5072 C CA . GLY A 1 638 ? -1.835 -38.883 -22.734 1.00 89.81 638 GLY A CA 1
ATOM 5073 C C . GLY A 1 638 ? -2.515 -40.219 -22.420 1.00 89.81 638 GLY A C 1
ATOM 5074 O O . GLY A 1 638 ? -3.723 -40.292 -22.191 1.00 89.81 638 GLY A O 1
ATOM 5075 N N . ARG A 1 639 ? -1.714 -41.286 -22.300 1.00 84.38 639 ARG A N 1
ATOM 5076 C CA . ARG A 1 639 ? -2.151 -42.621 -21.841 1.00 84.38 639 ARG A CA 1
ATOM 5077 C C . ARG A 1 639 ? -1.468 -43.080 -20.547 1.00 84.38 639 ARG A C 1
ATOM 5079 O O . ARG A 1 639 ? -1.406 -44.273 -20.248 1.00 84.38 639 ARG A O 1
ATOM 5086 N N . GLY A 1 640 ? -0.957 -42.131 -19.768 1.00 84.06 640 GLY A N 1
ATOM 5087 C CA . GLY A 1 640 ? -0.091 -42.373 -18.617 1.00 84.06 640 GLY A CA 1
ATOM 5088 C C . GLY A 1 640 ? 1.191 -41.549 -18.750 1.00 84.06 640 GLY A C 1
ATOM 5089 O O . GLY A 1 640 ? 1.109 -40.408 -19.199 1.00 84.06 640 GLY A O 1
ATOM 5090 N N . PRO A 1 641 ? 2.365 -42.088 -18.375 1.00 86.62 641 PRO A N 1
ATOM 5091 C CA . PRO A 1 641 ? 3.645 -41.435 -18.646 1.00 86.62 641 PRO A CA 1
ATOM 5092 C C . PRO A 1 641 ? 3.803 -41.073 -20.133 1.00 86.62 641 PRO A C 1
ATOM 5094 O O . PRO A 1 641 ? 3.352 -41.821 -21.002 1.00 86.62 641 PRO A O 1
ATOM 5097 N N . LEU A 1 642 ? 4.514 -39.981 -20.437 1.00 92.75 642 LEU A N 1
ATOM 5098 C CA . LEU A 1 642 ? 4.793 -39.531 -21.811 1.00 92.75 642 LEU A CA 1
ATOM 5099 C C . LEU A 1 642 ? 5.275 -40.674 -22.722 1.00 92.75 642 LEU A C 1
ATOM 5101 O O . LEU A 1 642 ? 4.792 -40.841 -23.840 1.00 92.75 642 LEU A O 1
ATOM 5105 N N . ALA A 1 643 ? 6.193 -41.505 -22.220 1.00 92.31 643 ALA A N 1
ATOM 5106 C CA . ALA A 1 643 ? 6.755 -42.624 -22.973 1.00 92.31 643 ALA A CA 1
ATOM 5107 C C . ALA A 1 643 ? 5.703 -43.659 -23.416 1.00 92.31 643 ALA A C 1
ATOM 5109 O O . ALA A 1 643 ? 5.888 -44.306 -24.442 1.00 92.31 643 ALA A O 1
ATOM 5110 N N . ASP A 1 644 ? 4.604 -43.808 -22.675 1.00 90.94 644 ASP A N 1
ATOM 5111 C CA . ASP A 1 644 ? 3.520 -44.748 -22.990 1.00 90.94 644 ASP A CA 1
ATOM 5112 C C . ASP A 1 644 ? 2.474 -44.142 -23.942 1.00 90.94 644 ASP A C 1
ATOM 5114 O O . ASP A 1 644 ? 1.584 -44.844 -24.423 1.00 90.94 644 ASP A O 1
ATOM 5118 N N . SER A 1 645 ? 2.588 -42.843 -24.227 1.00 93.50 645 SER A N 1
ATOM 5119 C CA . SER A 1 645 ? 1.680 -42.088 -25.102 1.00 93.50 645 SER A CA 1
ATOM 5120 C C . SER A 1 645 ? 2.200 -41.995 -26.546 1.00 93.50 645 SER A C 1
ATOM 5122 O O . SER A 1 645 ? 1.478 -41.587 -27.453 1.00 93.50 645 SER A O 1
ATOM 5124 N N . ILE A 1 646 ? 3.452 -42.407 -26.780 1.00 95.69 646 ILE A N 1
ATOM 5125 C CA . ILE A 1 646 ? 4.124 -42.344 -28.081 1.00 95.69 646 ILE A CA 1
ATOM 5126 C C . ILE A 1 646 ? 4.338 -43.760 -28.625 1.00 95.69 646 ILE A C 1
ATOM 5128 O O . ILE A 1 646 ? 5.042 -44.579 -28.040 1.00 95.69 646 ILE A O 1
ATOM 5132 N N . PHE A 1 647 ? 3.782 -44.041 -29.802 1.00 94.69 647 PHE A N 1
ATOM 5133 C CA . PHE A 1 647 ? 3.783 -45.378 -30.411 1.00 94.69 647 PHE A CA 1
ATOM 5134 C C . PHE A 1 647 ? 4.796 -45.541 -31.545 1.00 94.69 647 PHE A C 1
ATOM 5136 O O . PHE A 1 647 ? 5.143 -46.667 -31.922 1.00 94.69 647 PHE A O 1
ATOM 5143 N N . ALA A 1 648 ? 5.257 -44.436 -32.128 1.00 95.56 648 ALA A N 1
ATOM 5144 C CA . ALA A 1 648 ? 6.310 -44.427 -33.133 1.00 95.56 648 ALA A CA 1
ATOM 5145 C C . ALA A 1 648 ? 6.958 -43.043 -33.267 1.00 95.56 648 ALA A C 1
ATOM 5147 O O . ALA A 1 648 ? 6.372 -42.040 -32.876 1.00 95.56 648 ALA A O 1
ATOM 5148 N N . MET A 1 649 ? 8.130 -42.992 -33.895 1.00 96.50 649 MET A N 1
ATOM 5149 C CA . MET A 1 649 ? 8.815 -41.763 -34.296 1.00 96.50 649 MET A CA 1
ATOM 5150 C C . MET A 1 649 ? 9.311 -41.890 -35.736 1.00 96.50 649 MET A C 1
ATOM 5152 O O . MET A 1 649 ? 9.827 -42.938 -36.135 1.00 96.50 649 MET A O 1
ATOM 5156 N N . ILE A 1 650 ? 9.178 -40.817 -36.508 1.00 96.88 650 ILE A N 1
ATOM 5157 C CA . ILE A 1 650 ? 9.840 -40.630 -37.797 1.00 96.88 650 ILE A CA 1
ATOM 5158 C C . ILE A 1 650 ? 10.991 -39.644 -37.572 1.00 96.88 650 ILE A C 1
ATOM 5160 O O . ILE A 1 650 ? 10.752 -38.489 -37.228 1.00 96.88 650 ILE A O 1
ATOM 5164 N N . ASP A 1 651 ? 12.226 -40.114 -37.758 1.00 93.81 651 ASP A N 1
ATOM 5165 C CA . ASP A 1 651 ? 13.442 -39.311 -37.576 1.00 93.81 651 ASP A CA 1
ATOM 5166 C C . ASP A 1 651 ? 13.858 -38.698 -38.919 1.00 93.81 651 ASP A C 1
ATOM 5168 O O . ASP A 1 651 ? 14.203 -39.416 -39.870 1.00 93.81 651 ASP A O 1
ATOM 5172 N N . TYR A 1 652 ? 13.797 -37.370 -38.990 1.00 93.75 652 TYR A N 1
ATOM 5173 C CA . TYR A 1 652 ? 14.343 -36.584 -40.087 1.00 93.75 652 TYR A CA 1
ATOM 5174 C C . TYR A 1 652 ? 15.494 -35.717 -39.579 1.00 93.75 652 TYR A C 1
ATOM 5176 O O . TYR A 1 652 ? 15.400 -35.098 -38.522 1.00 93.75 652 TYR A O 1
ATOM 5184 N N . ARG A 1 653 ? 16.560 -35.600 -40.375 1.00 90.88 653 ARG A N 1
ATOM 5185 C CA . ARG A 1 653 ? 17.629 -34.623 -40.149 1.00 90.88 653 ARG A CA 1
ATOM 5186 C C . ARG A 1 653 ? 17.416 -33.388 -41.022 1.00 90.88 653 ARG A C 1
ATOM 5188 O O . ARG A 1 653 ? 17.201 -33.514 -42.228 1.00 90.88 653 ARG A O 1
ATOM 5195 N N . PHE A 1 654 ? 17.548 -32.208 -40.416 1.00 89.19 654 PHE A N 1
ATOM 5196 C CA . PHE A 1 654 ? 17.424 -30.906 -41.074 1.00 89.19 654 PHE A CA 1
ATOM 5197 C C . PHE A 1 654 ? 18.804 -30.250 -41.203 1.00 89.19 654 PHE A C 1
ATOM 5199 O O . PHE A 1 654 ? 19.442 -29.908 -40.210 1.00 89.19 654 PHE A O 1
ATOM 5206 N N . ASN A 1 655 ? 19.291 -30.059 -42.428 1.00 86.00 655 ASN A N 1
ATOM 5207 C CA . ASN A 1 655 ? 20.584 -29.422 -42.681 1.00 86.00 655 ASN A CA 1
ATOM 5208 C C . ASN A 1 655 ? 20.397 -27.933 -43.045 1.00 86.00 655 ASN A C 1
ATOM 5210 O O . ASN A 1 655 ? 20.345 -27.581 -44.221 1.00 86.00 655 ASN A O 1
ATOM 5214 N N . THR A 1 656 ? 20.327 -27.045 -42.049 1.00 68.31 656 THR A N 1
ATOM 5215 C CA . THR A 1 656 ? 19.980 -25.612 -42.224 1.00 68.31 656 THR A CA 1
ATOM 5216 C C . THR A 1 656 ? 21.128 -24.694 -42.683 1.00 68.31 656 THR A C 1
ATOM 5218 O O . THR A 1 656 ? 20.916 -23.515 -42.945 1.00 68.31 656 THR A O 1
ATOM 5221 N N . GLY A 1 657 ? 22.360 -25.195 -42.821 1.00 56.50 657 GLY A N 1
ATOM 5222 C CA . GLY A 1 657 ? 23.463 -24.474 -43.482 1.00 56.50 657 GLY A CA 1
ATOM 5223 C C . GLY A 1 657 ? 24.115 -23.292 -42.733 1.00 56.50 657 GLY A C 1
ATOM 5224 O O . GLY A 1 657 ? 25.082 -22.738 -43.259 1.00 56.50 657 GLY A O 1
ATOM 5225 N N . SER A 1 658 ? 23.687 -22.921 -41.521 1.00 42.62 658 SER A N 1
ATOM 5226 C CA . SER A 1 658 ? 24.316 -21.855 -40.710 1.00 42.62 658 SER A CA 1
ATOM 5227 C C . SER A 1 658 ? 24.008 -21.995 -39.211 1.00 42.62 658 SER A C 1
ATOM 5229 O O . SER A 1 658 ? 22.900 -22.384 -38.861 1.00 42.62 658 SER A O 1
ATOM 5231 N N . GLU A 1 659 ? 24.988 -21.683 -38.346 1.00 35.28 659 GLU A N 1
ATOM 5232 C CA . GLU A 1 659 ? 24.866 -21.695 -36.871 1.00 35.28 659 GLU A CA 1
ATOM 5233 C C . GLU A 1 659 ? 23.664 -20.861 -36.367 1.00 35.28 659 GLU A C 1
ATOM 5235 O O . GLU A 1 659 ? 23.362 -19.824 -36.966 1.00 35.28 659 GLU A O 1
ATOM 5240 N N . PRO A 1 660 ? 22.991 -21.280 -35.273 1.00 37.41 660 PRO A N 1
ATOM 5241 C CA . PRO A 1 660 ? 21.776 -20.627 -34.790 1.00 37.41 660 PRO A CA 1
ATOM 5242 C C . PRO A 1 660 ? 22.057 -19.268 -34.112 1.00 37.41 660 PRO A C 1
ATOM 5244 O O . PRO A 1 660 ? 23.140 -19.073 -33.553 1.00 37.41 660 PRO A O 1
ATOM 5247 N N . PRO A 1 661 ? 21.101 -18.317 -34.142 1.00 40.28 661 PRO A N 1
ATOM 5248 C CA . PRO A 1 661 ? 21.223 -17.036 -33.447 1.00 40.28 661 PRO A CA 1
ATOM 5249 C C . PRO A 1 661 ? 21.036 -17.205 -31.925 1.00 40.28 661 PRO A C 1
ATOM 5251 O O . PRO A 1 661 ? 20.215 -18.005 -31.482 1.00 40.28 661 PRO A O 1
ATOM 5254 N N . GLU A 1 662 ? 21.802 -16.456 -31.121 1.00 36.06 662 GLU A N 1
ATOM 5255 C CA . GLU A 1 662 ? 21.669 -16.431 -29.651 1.00 36.06 662 GLU A CA 1
ATOM 5256 C C . GLU A 1 662 ? 20.355 -15.736 -29.213 1.00 36.06 662 GLU A C 1
ATOM 5258 O O . GLU A 1 662 ? 20.012 -14.706 -29.799 1.00 36.06 662 GLU A O 1
ATOM 5263 N N . PRO A 1 663 ? 19.647 -16.237 -28.176 1.00 37.62 663 PRO A N 1
ATOM 5264 C CA . PRO A 1 663 ? 18.398 -15.649 -27.686 1.00 37.62 663 PRO A CA 1
ATOM 5265 C C . PRO A 1 663 ? 18.606 -14.362 -26.859 1.00 37.62 663 PRO A C 1
ATOM 5267 O O . PRO A 1 663 ? 19.593 -14.212 -26.129 1.00 37.62 663 PRO A O 1
ATOM 5270 N N . GLU A 1 664 ? 17.649 -13.437 -27.001 1.00 50.22 664 GLU A N 1
ATOM 5271 C CA . GLU A 1 664 ? 17.591 -12.096 -26.401 1.00 50.22 664 GLU A CA 1
ATOM 5272 C C . GLU A 1 664 ? 17.149 -12.090 -24.919 1.00 50.22 664 GLU A C 1
ATOM 5274 O O . GLU A 1 664 ? 16.471 -13.001 -24.461 1.00 50.22 664 GLU A O 1
ATOM 5279 N N . LEU A 1 665 ? 17.498 -10.988 -24.227 1.00 40.88 665 LEU A N 1
ATOM 5280 C CA . LEU A 1 665 ? 17.229 -10.580 -22.826 1.00 40.88 665 LEU A CA 1
ATOM 5281 C C . LEU A 1 665 ? 18.260 -11.032 -21.773 1.00 40.88 665 LEU A C 1
ATOM 5283 O O . LEU A 1 665 ? 18.145 -12.076 -21.143 1.00 40.88 665 LEU A O 1
ATOM 5287 N N . TRP A 1 666 ? 19.276 -10.185 -21.538 1.00 50.78 666 TRP A N 1
ATOM 5288 C CA . TRP A 1 666 ? 20.391 -10.445 -20.612 1.00 50.78 666 TRP A CA 1
ATOM 5289 C C . TRP A 1 666 ? 20.521 -9.350 -19.536 1.00 50.78 666 TRP A C 1
ATOM 5291 O O . TRP A 1 666 ? 20.406 -8.165 -19.863 1.00 50.78 666 TRP A O 1
ATOM 5301 N N . PRO A 1 667 ? 20.855 -9.674 -18.272 1.00 48.75 667 PRO A N 1
ATOM 5302 C CA . PRO A 1 667 ? 21.164 -8.660 -17.265 1.00 48.75 667 PRO A CA 1
ATOM 5303 C C . PRO A 1 667 ? 22.499 -7.941 -17.567 1.00 48.75 667 PRO A C 1
ATOM 5305 O O . PRO A 1 667 ? 23.579 -8.529 -17.510 1.00 48.75 667 PRO A O 1
ATOM 5308 N N . TYR A 1 668 ? 22.442 -6.631 -17.840 1.00 58.44 668 TYR A N 1
ATOM 5309 C CA . TYR A 1 668 ? 23.587 -5.760 -18.173 1.00 58.44 668 TYR A CA 1
ATOM 5310 C C . TYR A 1 668 ? 24.445 -5.348 -16.957 1.00 58.44 668 TYR A C 1
ATOM 5312 O O . TYR A 1 668 ? 24.680 -4.162 -16.721 1.00 58.44 668 TYR A O 1
ATOM 5320 N N . ILE A 1 669 ? 24.932 -6.296 -16.154 1.00 67.25 669 ILE A N 1
ATOM 5321 C CA . ILE A 1 669 ? 25.868 -5.971 -15.065 1.00 67.25 669 ILE A CA 1
ATOM 5322 C C . ILE A 1 669 ? 27.295 -5.937 -15.610 1.00 67.25 669 ILE A C 1
ATOM 5324 O O . ILE A 1 669 ? 27.769 -6.900 -16.210 1.00 67.25 669 ILE A O 1
ATOM 5328 N N . GLY A 1 670 ? 28.009 -4.836 -15.373 1.00 72.56 670 GLY A N 1
ATOM 5329 C CA . GLY A 1 670 ? 29.416 -4.722 -15.727 1.00 72.56 670 GLY A CA 1
ATOM 5330 C C . GLY A 1 670 ? 30.237 -3.952 -14.703 1.00 72.56 670 GLY A C 1
ATOM 5331 O O . GLY A 1 670 ? 29.733 -3.047 -14.043 1.00 72.56 670 GLY A O 1
ATOM 5332 N N . PHE A 1 671 ? 31.512 -4.312 -14.578 1.00 81.94 671 PHE A N 1
ATOM 5333 C CA . PHE A 1 671 ? 32.452 -3.649 -13.677 1.00 81.94 671 PHE A CA 1
ATOM 5334 C C . PHE A 1 671 ? 33.560 -2.962 -14.471 1.00 81.94 671 PHE A C 1
ATOM 5336 O O . PHE A 1 671 ? 34.123 -3.544 -15.398 1.00 81.94 671 PHE A O 1
ATOM 5343 N N . ASN A 1 672 ? 33.891 -1.732 -14.081 1.00 80.50 672 ASN A N 1
ATOM 5344 C CA . ASN A 1 672 ? 35.126 -1.078 -14.497 1.00 80.50 672 ASN A CA 1
ATOM 5345 C C . ASN A 1 672 ? 36.230 -1.483 -13.520 1.00 80.50 672 ASN A C 1
ATOM 5347 O O . ASN A 1 672 ? 36.160 -1.147 -12.337 1.00 80.50 672 ASN A O 1
ATOM 5351 N N . ASP A 1 673 ? 37.213 -2.232 -14.009 1.00 79.62 673 ASP A N 1
ATOM 5352 C CA . ASP A 1 673 ? 38.266 -2.807 -13.190 1.00 79.62 673 ASP A CA 1
ATOM 5353 C C . ASP A 1 673 ? 39.649 -2.573 -13.799 1.00 79.62 673 ASP A C 1
ATOM 5355 O O . ASP A 1 673 ? 40.030 -3.135 -14.829 1.00 79.62 673 ASP A O 1
ATOM 5359 N N . HIS A 1 674 ? 40.430 -1.750 -13.110 1.00 72.94 674 HIS A N 1
ATOM 5360 C CA . HIS A 1 674 ? 41.796 -1.428 -13.490 1.00 72.94 674 HIS A CA 1
ATOM 5361 C C . HIS A 1 674 ? 42.757 -2.627 -13.356 1.00 72.94 674 HIS A C 1
ATOM 5363 O O . HIS A 1 674 ? 43.774 -2.680 -14.048 1.00 72.94 674 HIS A O 1
ATOM 5369 N N . GLU A 1 675 ? 42.479 -3.591 -12.474 1.00 73.00 675 GLU A N 1
ATOM 5370 C CA . GLU A 1 675 ? 43.360 -4.740 -12.217 1.00 73.00 675 GLU A CA 1
ATOM 5371 C C . GLU A 1 675 ? 43.208 -5.863 -13.263 1.00 73.00 675 GLU A C 1
ATOM 5373 O O . GLU A 1 675 ? 44.094 -6.712 -13.393 1.00 73.00 675 GLU A O 1
ATOM 5378 N N . GLY A 1 676 ? 42.140 -5.839 -14.070 1.00 65.50 676 GLY A N 1
ATOM 5379 C CA . GLY A 1 676 ? 41.964 -6.710 -15.235 1.00 65.50 676 GLY A CA 1
ATOM 5380 C C . GLY A 1 676 ? 41.483 -8.142 -14.929 1.00 65.50 676 GLY A C 1
ATOM 5381 O O . GLY A 1 676 ? 40.925 -8.400 -13.869 1.00 65.50 676 GLY A O 1
ATOM 5382 N N . PRO A 1 677 ? 41.678 -9.118 -15.841 1.00 60.66 677 PRO A N 1
ATOM 5383 C CA . PRO A 1 677 ? 41.018 -10.434 -15.809 1.00 60.66 677 PRO A CA 1
ATOM 5384 C C . PRO A 1 677 ? 41.321 -11.346 -14.605 1.00 60.66 677 PRO A C 1
ATOM 5386 O O . PRO A 1 677 ? 40.737 -12.423 -14.504 1.00 60.66 677 PRO A O 1
ATOM 5389 N N . GLY A 1 678 ? 42.237 -10.956 -13.711 1.00 62.47 678 GLY A N 1
ATOM 5390 C CA . GLY A 1 678 ? 42.595 -11.697 -12.492 1.00 62.47 678 GLY A CA 1
ATOM 5391 C C . GLY A 1 678 ? 42.101 -11.067 -11.183 1.00 62.47 678 GLY A C 1
ATOM 5392 O O . GLY A 1 678 ? 42.401 -11.589 -10.108 1.00 62.47 678 GLY A O 1
ATOM 5393 N N . SER A 1 679 ? 41.382 -9.951 -11.269 1.00 71.00 679 SER A N 1
ATOM 5394 C CA . SER A 1 679 ? 40.982 -9.099 -10.150 1.00 71.00 679 SER A CA 1
ATOM 5395 C C . SER A 1 679 ? 39.779 -9.617 -9.350 1.00 71.00 679 SER A C 1
ATOM 5397 O O . SER A 1 679 ? 39.127 -10.603 -9.707 1.00 71.00 679 SER A O 1
ATOM 5399 N N . GLY A 1 680 ? 39.431 -8.890 -8.284 1.00 72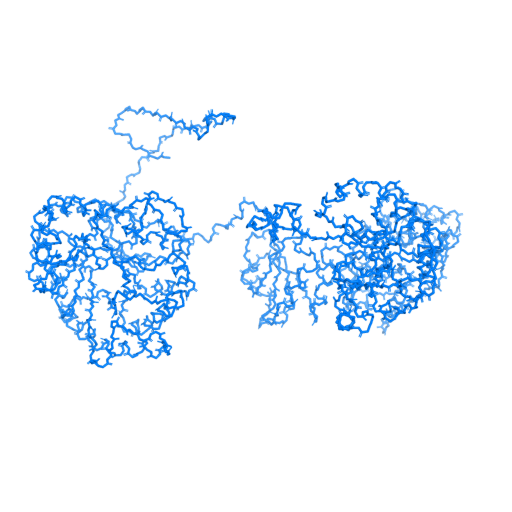.19 680 GLY A N 1
ATOM 5400 C CA . GLY A 1 680 ? 38.227 -9.141 -7.491 1.00 72.19 680 GLY A CA 1
ATOM 5401 C C . GLY A 1 680 ? 36.921 -9.070 -8.294 1.00 72.19 680 GLY A C 1
ATOM 5402 O O . GLY A 1 680 ? 36.048 -9.908 -8.074 1.00 72.19 680 GLY A O 1
ATOM 5403 N N . ALA A 1 681 ? 36.779 -8.150 -9.260 1.00 74.44 681 ALA A N 1
ATOM 5404 C CA . ALA A 1 681 ? 35.558 -8.069 -10.072 1.00 74.44 681 ALA A CA 1
ATOM 5405 C C . ALA A 1 681 ? 35.462 -9.216 -11.090 1.00 74.44 681 ALA A C 1
ATOM 5407 O O . ALA A 1 681 ? 34.385 -9.773 -11.300 1.00 74.44 681 ALA A O 1
ATOM 5408 N N . ALA A 1 682 ? 36.592 -9.634 -11.671 1.00 70.31 682 ALA A N 1
ATOM 5409 C CA . ALA A 1 682 ? 36.650 -10.808 -12.538 1.00 70.31 682 ALA A CA 1
ATOM 5410 C C . ALA A 1 682 ? 36.313 -12.103 -11.774 1.00 70.31 682 ALA A C 1
ATOM 5412 O O . ALA A 1 682 ? 35.613 -12.977 -12.297 1.00 70.31 682 ALA A O 1
ATOM 5413 N N . GLN A 1 683 ? 36.772 -12.217 -10.522 1.00 74.12 683 GLN A N 1
ATOM 5414 C CA . GLN A 1 683 ? 36.428 -13.319 -9.617 1.00 74.12 683 GLN A CA 1
ATOM 5415 C C . GLN A 1 683 ? 34.958 -13.283 -9.199 1.00 74.12 683 GLN A C 1
ATOM 5417 O O . GLN A 1 683 ? 34.312 -14.329 -9.199 1.00 74.12 683 GLN A O 1
ATOM 5422 N N . PHE A 1 684 ? 34.417 -12.100 -8.899 1.00 75.00 684 PHE A N 1
ATOM 5423 C CA . PHE A 1 684 ? 32.997 -11.909 -8.621 1.00 75.00 684 PHE A CA 1
ATOM 5424 C C . PHE A 1 684 ? 32.144 -12.373 -9.807 1.00 75.00 684 PHE A C 1
ATOM 5426 O O . PHE A 1 684 ? 31.393 -13.335 -9.670 1.00 75.00 684 PHE A O 1
ATOM 5433 N N . LEU A 1 685 ? 32.334 -11.793 -10.997 1.00 72.88 685 LEU A N 1
ATOM 5434 C CA . LEU A 1 685 ? 31.589 -12.181 -12.200 1.00 72.88 685 LEU A CA 1
ATOM 5435 C C . LEU A 1 685 ? 31.732 -13.678 -12.503 1.00 72.88 685 LEU A C 1
ATOM 5437 O O . LEU A 1 685 ? 30.757 -14.339 -12.834 1.00 72.88 685 LEU A O 1
ATOM 5441 N N . SER A 1 686 ? 32.931 -14.236 -12.323 1.00 69.44 686 SER A N 1
ATOM 5442 C CA . SER A 1 686 ? 33.179 -15.671 -12.497 1.00 69.44 686 SER A CA 1
ATOM 5443 C C . SER A 1 686 ? 32.437 -16.563 -11.499 1.00 69.44 686 SER A C 1
ATOM 5445 O O . SER A 1 686 ? 32.150 -17.708 -11.836 1.00 69.44 686 SER A O 1
ATOM 5447 N N . SER A 1 687 ? 32.202 -16.089 -10.274 1.00 69.25 687 SER A N 1
ATOM 5448 C CA . SER A 1 687 ? 31.578 -16.872 -9.195 1.00 69.25 687 SER A CA 1
ATOM 5449 C C . SER A 1 687 ? 30.052 -16.876 -9.292 1.00 69.25 687 SER A C 1
ATOM 5451 O O . SER A 1 687 ? 29.417 -17.802 -8.802 1.00 69.25 687 SER A O 1
ATOM 5453 N N . TYR A 1 688 ? 29.483 -15.869 -9.958 1.00 64.06 688 TYR A N 1
ATOM 5454 C CA . TYR A 1 688 ? 28.042 -15.711 -10.176 1.00 64.06 688 TYR A CA 1
ATOM 5455 C C . TYR A 1 688 ? 27.624 -15.924 -11.641 1.00 64.06 688 TYR A C 1
ATOM 5457 O O . TYR A 1 688 ? 26.448 -15.788 -11.963 1.00 64.06 688 TYR A O 1
ATOM 5465 N N . ALA A 1 689 ? 28.557 -16.301 -12.525 1.00 55.78 689 ALA A N 1
ATOM 5466 C CA . ALA A 1 689 ? 28.302 -16.585 -13.942 1.00 55.78 689 ALA A CA 1
ATOM 5467 C C . ALA A 1 689 ? 27.125 -17.552 -14.217 1.00 55.78 689 ALA A C 1
ATOM 5469 O O . ALA A 1 689 ? 26.419 -17.306 -15.190 1.00 55.78 689 ALA A O 1
ATOM 5470 N N . PRO A 1 690 ? 26.846 -18.584 -13.387 1.00 52.88 690 PRO A N 1
ATOM 5471 C CA . PRO A 1 690 ? 25.677 -19.449 -13.583 1.00 52.88 690 PRO A CA 1
ATOM 5472 C C . PRO A 1 690 ? 24.330 -18.740 -13.374 1.00 52.88 690 PRO A C 1
ATOM 5474 O O . PRO A 1 690 ? 23.338 -19.148 -13.956 1.00 52.88 690 PRO A O 1
ATOM 5477 N N . VAL A 1 691 ? 24.301 -17.685 -12.552 1.00 50.28 691 VAL A N 1
ATOM 5478 C CA . VAL A 1 691 ? 23.089 -16.919 -12.192 1.00 50.28 691 VAL A CA 1
ATOM 5479 C C . VAL A 1 691 ? 22.934 -15.674 -13.073 1.00 50.28 691 VAL A C 1
ATOM 5481 O O . VAL A 1 691 ? 21.840 -15.165 -13.267 1.00 50.28 691 VAL A O 1
ATOM 5484 N N . LEU A 1 692 ? 24.042 -15.170 -13.622 1.00 53.28 692 LEU A N 1
ATOM 5485 C CA . LEU A 1 692 ? 24.087 -14.008 -14.511 1.00 53.28 692 LEU A CA 1
ATOM 5486 C C . LEU A 1 692 ? 24.031 -14.404 -15.991 1.00 53.28 692 LEU A C 1
ATOM 5488 O O . LEU A 1 692 ? 24.502 -13.638 -16.829 1.00 53.28 692 LEU A O 1
ATOM 5492 N N . SER A 1 693 ? 23.555 -15.608 -16.323 1.00 46.66 693 SER A N 1
ATOM 5493 C CA . SER A 1 693 ? 23.619 -16.090 -17.700 1.00 46.66 693 SER A CA 1
ATOM 5494 C C . SER A 1 693 ? 22.793 -15.192 -18.632 1.00 46.66 693 SER A C 1
ATOM 5496 O O . SER A 1 693 ? 21.640 -14.907 -18.312 1.00 46.66 693 SER A O 1
ATOM 5498 N N . PRO A 1 694 ? 23.366 -14.732 -19.760 1.00 52.16 694 PRO A N 1
ATOM 5499 C CA . PRO A 1 694 ? 24.688 -15.026 -20.301 1.00 52.16 694 PRO A CA 1
ATOM 5500 C C . PRO A 1 694 ? 25.618 -13.806 -20.200 1.00 52.16 694 PRO A C 1
ATOM 5502 O O . PRO A 1 694 ? 25.880 -13.072 -21.158 1.00 52.16 694 PRO A O 1
ATOM 5505 N N . GLY A 1 695 ? 26.177 -13.640 -19.006 1.00 62.84 695 GLY A N 1
ATOM 5506 C CA . GLY A 1 695 ? 27.456 -12.995 -18.758 1.00 62.84 695 GLY A CA 1
ATOM 5507 C C . GLY A 1 695 ? 27.447 -11.469 -18.683 1.00 62.84 695 GLY A C 1
ATOM 5508 O O . GLY A 1 695 ? 26.942 -10.754 -19.547 1.00 62.84 695 GLY A O 1
ATOM 5509 N N . GLY A 1 696 ? 28.115 -10.966 -17.643 1.00 74.88 696 GLY A N 1
ATOM 5510 C CA . GLY A 1 696 ? 28.367 -9.541 -17.447 1.00 74.88 696 GLY A CA 1
ATOM 5511 C C . GLY A 1 696 ? 29.518 -8.981 -18.293 1.00 74.88 696 GLY A C 1
ATOM 5512 O O . GLY A 1 696 ? 30.224 -9.706 -19.003 1.00 74.88 696 GLY A O 1
ATOM 5513 N N . PHE A 1 697 ? 29.741 -7.672 -18.180 1.00 82.12 697 PHE A N 1
ATOM 5514 C CA . PHE A 1 697 ? 30.849 -6.963 -18.825 1.00 82.12 697 PHE A CA 1
ATOM 5515 C C . PHE A 1 697 ? 32.000 -6.694 -17.849 1.00 82.12 697 PHE A C 1
ATOM 5517 O O . PHE A 1 697 ? 31.796 -6.354 -16.686 1.00 82.12 697 PHE A O 1
ATOM 5524 N N . LEU A 1 698 ? 33.233 -6.778 -18.335 1.00 86.75 698 LEU A N 1
ATOM 5525 C CA . LEU A 1 698 ? 34.401 -6.283 -17.611 1.00 86.75 698 LEU A CA 1
ATOM 5526 C C . LEU A 1 698 ? 35.095 -5.241 -18.479 1.00 86.75 698 LEU A C 1
ATOM 5528 O O . LEU A 1 698 ? 35.648 -5.588 -19.521 1.00 86.75 698 LEU A O 1
ATOM 5532 N N . LEU A 1 699 ? 35.063 -3.978 -18.059 1.00 87.88 699 LEU A N 1
ATOM 5533 C CA . LEU A 1 699 ? 35.804 -2.902 -18.705 1.00 87.88 699 LEU A CA 1
ATOM 5534 C C . LEU A 1 699 ? 37.177 -2.771 -18.040 1.00 87.88 699 LEU A C 1
ATOM 5536 O O . LEU A 1 699 ? 37.256 -2.480 -16.850 1.00 87.88 699 LEU A O 1
ATOM 5540 N N . GLN A 1 700 ? 38.250 -2.940 -18.809 1.00 90.44 700 GLN A N 1
ATOM 5541 C CA . GLN A 1 700 ? 39.625 -2.799 -18.336 1.00 90.44 700 GLN A CA 1
ATOM 5542 C C . GLN A 1 700 ? 40.331 -1.630 -19.043 1.00 90.44 700 GLN A C 1
ATOM 5544 O O . GLN A 1 700 ? 40.616 -1.724 -20.240 1.00 90.44 700 GLN A O 1
ATOM 5549 N N . PRO A 1 701 ? 40.685 -0.548 -18.332 1.00 91.25 701 PRO A N 1
ATOM 5550 C CA . PRO A 1 701 ? 41.604 0.464 -18.844 1.00 91.25 701 PRO A CA 1
ATOM 5551 C C . PRO A 1 701 ? 43.012 -0.109 -19.077 1.00 91.25 701 PRO A C 1
ATOM 5553 O O . PRO A 1 701 ? 43.576 -0.771 -18.207 1.00 91.25 701 PRO A O 1
ATOM 5556 N N . ALA A 1 702 ? 43.608 0.180 -20.234 1.00 93.12 702 ALA A N 1
ATOM 5557 C CA . ALA A 1 702 ? 44.959 -0.245 -20.595 1.00 93.12 702 ALA A CA 1
ATOM 5558 C C . ALA A 1 702 ? 45.775 0.938 -21.138 1.00 93.12 702 ALA A C 1
ATOM 5560 O O . ALA A 1 702 ? 45.517 1.455 -22.226 1.00 93.12 702 ALA A O 1
ATOM 5561 N N . PHE A 1 703 ? 46.781 1.357 -20.368 1.00 94.06 703 PHE A N 1
ATOM 5562 C CA . PHE A 1 703 ? 47.652 2.497 -20.668 1.00 94.06 703 PHE A CA 1
ATOM 5563 C C . PHE A 1 703 ? 48.926 2.028 -21.379 1.00 94.06 703 PHE A C 1
ATOM 5565 O O . PHE A 1 703 ? 49.973 1.842 -20.760 1.00 94.06 703 PHE A O 1
ATOM 5572 N N . ILE A 1 704 ? 48.820 1.789 -22.683 1.00 95.38 704 ILE A N 1
ATOM 5573 C CA . ILE A 1 704 ? 49.834 1.054 -23.452 1.00 95.38 704 ILE A CA 1
ATOM 5574 C C . ILE A 1 704 ? 51.027 1.911 -23.900 1.00 95.38 704 ILE A C 1
ATOM 5576 O O . ILE A 1 704 ? 52.058 1.378 -24.309 1.00 95.38 704 ILE A O 1
ATOM 5580 N N . GLY A 1 705 ? 50.926 3.241 -23.825 1.00 93.94 705 GLY A N 1
ATOM 5581 C CA . GLY A 1 705 ? 51.975 4.135 -24.309 1.00 93.94 705 GLY A CA 1
ATOM 5582 C C . GLY A 1 705 ? 52.305 3.859 -25.776 1.00 93.94 705 GLY A C 1
ATOM 5583 O O . GLY A 1 705 ? 51.457 3.992 -26.652 1.00 93.94 705 GLY A O 1
ATOM 5584 N N . GLY A 1 706 ? 53.552 3.477 -26.049 1.00 91.88 706 GLY A N 1
ATOM 5585 C CA . GLY A 1 706 ? 54.016 3.097 -27.387 1.00 91.88 706 GLY A CA 1
ATOM 5586 C C . GLY A 1 706 ? 54.378 1.620 -27.535 1.00 91.88 706 GLY A C 1
ATOM 5587 O O . GLY A 1 706 ? 54.996 1.274 -28.539 1.00 91.88 706 GLY A O 1
ATOM 5588 N N . ASP A 1 707 ? 54.045 0.779 -26.552 1.00 94.38 707 ASP A N 1
ATOM 5589 C CA . ASP A 1 707 ? 54.446 -0.626 -26.502 1.00 94.38 707 ASP A CA 1
ATOM 5590 C C . ASP A 1 707 ? 53.218 -1.540 -26.565 1.00 94.38 707 ASP A C 1
ATOM 5592 O O . ASP A 1 707 ? 52.229 -1.333 -25.866 1.00 94.38 707 ASP A O 1
ATOM 5596 N N . ALA A 1 708 ? 53.271 -2.568 -27.412 1.00 94.00 708 ALA A N 1
ATOM 5597 C CA . ALA A 1 708 ? 52.163 -3.505 -27.559 1.00 94.00 708 ALA A CA 1
ATOM 5598 C C . ALA A 1 708 ? 52.003 -4.377 -26.305 1.00 94.00 708 ALA A C 1
ATOM 5600 O O . ALA A 1 708 ? 52.982 -4.907 -25.775 1.00 94.00 708 ALA A O 1
ATOM 5601 N N . TRP A 1 709 ? 50.763 -4.552 -25.856 1.00 93.75 709 TRP A N 1
ATOM 5602 C CA . TRP A 1 709 ? 50.410 -5.460 -24.767 1.00 93.75 709 TRP A CA 1
ATOM 5603 C C . TRP A 1 709 ? 49.826 -6.757 -25.332 1.00 93.75 709 TRP A C 1
ATOM 5605 O O . TRP A 1 709 ? 49.365 -6.812 -26.470 1.00 93.75 709 TRP A O 1
ATOM 5615 N N . HIS A 1 710 ? 49.840 -7.814 -24.525 1.00 92.88 710 HIS A N 1
ATOM 5616 C CA . HIS A 1 710 ? 49.162 -9.069 -24.832 1.00 92.88 710 HIS A CA 1
ATOM 5617 C C . HIS A 1 710 ? 48.154 -9.352 -23.724 1.00 92.88 710 HIS A C 1
ATOM 5619 O O . HIS A 1 710 ? 48.544 -9.556 -22.574 1.00 92.88 710 HIS A O 1
ATOM 5625 N N . ILE A 1 711 ? 46.868 -9.319 -24.067 1.00 91.12 711 ILE A N 1
ATOM 5626 C CA . ILE A 1 711 ? 45.766 -9.521 -23.128 1.00 91.12 711 ILE A CA 1
ATOM 5627 C C . ILE A 1 711 ? 45.104 -10.857 -23.460 1.00 91.12 711 ILE A C 1
ATOM 5629 O O . ILE A 1 711 ? 44.690 -11.087 -24.595 1.00 91.12 711 ILE A O 1
ATOM 5633 N N . ASP A 1 712 ? 45.000 -11.736 -22.468 1.00 90.00 712 ASP A N 1
ATOM 5634 C CA . ASP A 1 712 ? 44.283 -13.003 -22.592 1.00 90.00 712 ASP A CA 1
ATOM 5635 C C . ASP A 1 712 ? 43.048 -12.997 -21.686 1.00 90.00 712 ASP A C 1
ATOM 5637 O O . ASP A 1 712 ? 43.133 -13.154 -20.469 1.00 90.00 712 ASP A O 1
ATOM 5641 N N . ALA A 1 713 ? 41.888 -12.799 -22.305 1.00 88.62 713 ALA A N 1
ATOM 5642 C CA . ALA A 1 713 ? 40.578 -12.867 -21.674 1.00 88.62 713 ALA A CA 1
ATOM 5643 C C . ALA A 1 713 ? 39.838 -14.172 -22.023 1.00 88.62 713 ALA A C 1
ATOM 5645 O O . ALA A 1 713 ? 38.633 -14.281 -21.799 1.00 88.62 713 ALA A O 1
ATOM 5646 N N . SER A 1 714 ? 40.528 -15.189 -22.554 1.00 87.06 714 SER A N 1
ATOM 5647 C CA . SER A 1 714 ? 39.897 -16.445 -22.994 1.00 87.06 714 SER A CA 1
ATOM 5648 C C . SER A 1 714 ? 39.181 -17.171 -21.854 1.00 87.06 714 SER A C 1
ATOM 5650 O O . SER A 1 714 ? 38.118 -17.749 -22.066 1.00 87.06 714 SER A O 1
ATOM 5652 N N . ALA A 1 715 ? 39.711 -17.081 -20.630 1.00 81.44 715 ALA A N 1
ATOM 5653 C CA . ALA A 1 715 ? 39.075 -17.638 -19.436 1.00 81.44 715 ALA A CA 1
ATOM 5654 C C . ALA A 1 715 ? 37.767 -16.922 -19.051 1.00 81.44 715 ALA A C 1
ATOM 5656 O O . ALA A 1 715 ? 36.870 -17.558 -18.505 1.00 81.44 715 ALA A O 1
ATOM 5657 N N . LEU A 1 716 ? 37.650 -15.619 -19.336 1.00 81.38 716 LEU A N 1
ATOM 5658 C CA . LEU A 1 716 ? 36.414 -14.856 -19.136 1.00 81.38 716 LEU A CA 1
ATOM 5659 C C . LEU A 1 716 ? 35.399 -15.191 -20.228 1.00 81.38 716 LEU A C 1
ATOM 5661 O O . LEU A 1 716 ? 34.254 -15.512 -19.921 1.00 81.38 716 LEU A O 1
ATOM 5665 N N . LYS A 1 717 ? 35.852 -15.230 -21.487 1.00 83.12 717 LYS A N 1
ATOM 5666 C CA . LYS A 1 717 ? 35.035 -15.634 -22.636 1.00 83.12 717 LYS A CA 1
ATOM 5667 C C . LYS A 1 717 ? 34.431 -17.029 -22.451 1.00 83.12 717 LYS A C 1
ATOM 5669 O O . LYS A 1 717 ? 33.251 -17.215 -22.718 1.00 83.12 717 LYS A O 1
ATOM 5674 N N . ALA A 1 718 ? 35.213 -17.994 -21.961 1.00 78.75 718 ALA A N 1
ATOM 5675 C CA . ALA A 1 718 ? 34.743 -19.356 -21.689 1.00 78.75 718 ALA A CA 1
ATOM 5676 C C . ALA A 1 718 ? 33.639 -19.427 -20.617 1.00 78.75 718 ALA A C 1
ATOM 5678 O O . ALA A 1 718 ? 32.955 -20.438 -20.514 1.00 78.75 718 ALA A O 1
ATOM 5679 N N . LYS A 1 719 ? 33.469 -18.363 -19.823 1.00 72.94 719 LYS A N 1
ATOM 5680 C CA . LYS A 1 719 ? 32.420 -18.213 -18.806 1.00 72.94 719 LYS A CA 1
ATOM 5681 C C . LYS A 1 719 ? 31.297 -17.264 -19.247 1.00 72.94 719 LYS A C 1
ATOM 5683 O O . LYS A 1 719 ? 30.542 -16.796 -18.403 1.00 72.94 719 LYS A O 1
ATOM 5688 N N . GLY A 1 720 ? 31.239 -16.903 -20.531 1.00 76.19 720 GLY A N 1
ATOM 5689 C CA . GLY A 1 720 ? 30.252 -15.964 -21.076 1.00 76.19 720 GLY A CA 1
ATOM 5690 C C . GLY A 1 720 ? 30.516 -14.483 -20.769 1.00 76.19 720 GLY A C 1
ATOM 5691 O O . GLY A 1 720 ? 29.757 -13.630 -21.210 1.00 76.19 720 GLY A O 1
ATOM 5692 N N . ILE A 1 721 ? 31.593 -14.132 -20.056 1.00 81.50 721 ILE A N 1
ATOM 5693 C CA . ILE A 1 721 ? 31.882 -12.745 -19.654 1.00 81.50 721 ILE A CA 1
ATOM 5694 C C . ILE A 1 721 ? 32.529 -11.975 -20.813 1.00 81.50 721 ILE A C 1
ATOM 5696 O O . ILE A 1 721 ? 33.537 -12.404 -21.387 1.00 81.50 721 ILE A O 1
ATOM 5700 N N . ARG A 1 722 ? 31.994 -10.788 -21.117 1.00 87.56 722 ARG A N 1
ATOM 5701 C CA . ARG A 1 722 ? 32.473 -9.920 -22.203 1.00 87.56 722 ARG A CA 1
ATOM 5702 C C . ARG A 1 722 ? 33.522 -8.939 -21.684 1.00 87.56 722 ARG A C 1
ATOM 5704 O O . ARG A 1 722 ? 33.201 -7.951 -21.028 1.00 87.56 722 ARG A O 1
ATOM 5711 N N . ALA A 1 723 ? 34.789 -9.191 -21.999 1.00 90.81 723 ALA A N 1
ATOM 5712 C CA . ALA A 1 723 ? 35.870 -8.257 -21.690 1.00 90.81 723 ALA A CA 1
ATOM 5713 C C . ALA A 1 723 ? 35.941 -7.133 -22.739 1.00 90.81 723 ALA A C 1
ATOM 5715 O O . ALA A 1 723 ? 36.146 -7.407 -23.926 1.00 90.81 723 ALA A O 1
ATOM 5716 N N . ILE A 1 724 ? 35.804 -5.882 -22.298 1.00 93.38 724 ILE A N 1
ATOM 5717 C CA . ILE A 1 724 ? 36.060 -4.678 -23.090 1.00 93.38 724 ILE A CA 1
ATOM 5718 C C . ILE A 1 724 ? 37.366 -4.064 -22.599 1.00 93.38 724 ILE A C 1
ATOM 5720 O O . ILE A 1 724 ? 37.509 -3.758 -21.418 1.00 93.38 724 ILE A O 1
ATOM 5724 N N . VAL A 1 725 ? 38.321 -3.845 -23.497 1.00 95.19 725 VAL A N 1
ATOM 5725 C CA . VAL A 1 725 ? 39.575 -3.170 -23.143 1.00 95.19 725 VAL A CA 1
ATOM 5726 C C . VAL A 1 725 ? 39.545 -1.741 -23.659 1.00 95.19 725 VAL A C 1
ATOM 5728 O O . VAL A 1 725 ? 39.374 -1.503 -24.854 1.00 95.19 725 VAL A O 1
ATOM 5731 N N . ASN A 1 726 ? 39.737 -0.784 -22.758 1.00 95.38 726 ASN A N 1
ATOM 5732 C CA . ASN A 1 726 ? 39.806 0.631 -23.075 1.00 95.38 726 ASN A CA 1
ATOM 5733 C C . ASN A 1 726 ? 41.273 1.068 -23.238 1.00 95.38 726 ASN A C 1
ATOM 5735 O O . ASN A 1 726 ? 41.982 1.301 -22.258 1.00 95.38 726 ASN A O 1
ATOM 5739 N N . LEU A 1 727 ? 41.739 1.135 -24.486 1.00 96.75 727 LEU A N 1
ATOM 5740 C CA . LEU A 1 727 ? 43.116 1.456 -24.855 1.00 96.75 727 LEU A CA 1
ATOM 5741 C C . LEU A 1 727 ? 43.365 2.961 -24.816 1.00 96.75 727 LEU A C 1
ATOM 5743 O O . LEU A 1 727 ? 42.731 3.735 -25.536 1.00 96.75 727 LEU A O 1
ATOM 5747 N N . ARG A 1 728 ? 44.359 3.362 -24.028 1.00 95.62 728 ARG A N 1
ATOM 5748 C CA . ARG A 1 728 ? 44.819 4.746 -23.887 1.00 95.62 728 ARG A CA 1
ATOM 5749 C C . ARG A 1 728 ? 46.331 4.812 -24.035 1.00 95.62 728 ARG A C 1
ATOM 5751 O O . ARG A 1 728 ? 47.043 3.859 -23.720 1.00 95.62 728 ARG A O 1
ATOM 5758 N N . TYR A 1 729 ? 46.839 5.959 -24.464 1.00 96.25 729 TYR A N 1
ATOM 5759 C CA . TYR A 1 729 ? 48.275 6.213 -24.470 1.00 96.25 729 TYR A CA 1
ATOM 5760 C C . TYR A 1 729 ? 48.826 6.335 -23.048 1.00 96.25 729 TYR A C 1
ATOM 5762 O O . TYR A 1 729 ? 49.821 5.709 -22.698 1.00 96.25 729 TYR A O 1
ATOM 5770 N N . SER A 1 730 ? 48.164 7.119 -22.204 1.00 94.31 730 SER A N 1
ATOM 5771 C CA . SER A 1 730 ? 48.535 7.327 -20.808 1.00 94.31 730 SER A CA 1
ATOM 5772 C C . SER A 1 730 ? 47.304 7.741 -20.001 1.00 94.31 730 SER A C 1
ATOM 5774 O O . SER A 1 730 ? 46.209 7.885 -20.547 1.00 94.31 730 SER A O 1
ATOM 5776 N N . TRP A 1 731 ? 47.469 7.887 -18.690 1.00 90.12 731 TRP A N 1
ATOM 5777 C CA . TRP A 1 731 ? 46.458 8.510 -17.848 1.00 90.12 731 TRP A CA 1
ATOM 5778 C C . TRP A 1 731 ? 46.416 10.028 -18.087 1.00 90.12 731 TRP A C 1
ATOM 5780 O O . TRP A 1 731 ? 47.277 10.595 -18.775 1.00 90.12 731 TRP A O 1
ATOM 5790 N N . SER A 1 732 ? 45.413 10.692 -17.518 1.00 89.50 732 SER A N 1
ATOM 5791 C CA . SER A 1 732 ? 45.217 12.132 -17.670 1.00 89.50 732 SER A CA 1
ATOM 5792 C C . SER A 1 732 ? 46.429 12.929 -17.172 1.00 89.50 732 SER A C 1
ATOM 5794 O O . SER A 1 732 ? 47.140 12.544 -16.236 1.00 89.50 732 SER A O 1
ATOM 5796 N N . THR A 1 733 ? 46.688 14.076 -17.794 1.00 88.88 733 THR A N 1
ATOM 5797 C CA . THR A 1 733 ? 47.864 14.903 -17.471 1.00 88.88 733 THR A CA 1
ATOM 5798 C C . THR A 1 733 ? 47.834 15.449 -16.047 1.00 88.88 733 THR A C 1
ATOM 5800 O O . THR A 1 733 ? 48.876 15.542 -15.397 1.00 88.88 733 THR A O 1
ATOM 5803 N N . ASP A 1 734 ? 46.647 15.733 -15.514 1.00 86.00 734 ASP A N 1
ATOM 5804 C CA . ASP A 1 734 ? 46.452 16.190 -14.135 1.00 86.00 734 ASP A CA 1
ATOM 5805 C C . ASP A 1 734 ? 46.695 15.098 -13.080 1.00 86.00 734 ASP A C 1
ATOM 5807 O O . ASP A 1 734 ? 46.988 15.407 -11.926 1.00 86.00 734 ASP A O 1
ATOM 5811 N N . CYS A 1 735 ? 46.671 13.828 -13.483 1.00 85.44 735 CYS A N 1
ATOM 5812 C CA . CYS A 1 735 ? 47.087 12.696 -12.664 1.00 85.44 735 CYS A CA 1
ATOM 5813 C C . CYS A 1 735 ? 48.567 12.325 -12.894 1.00 85.44 735 CYS A C 1
ATOM 5815 O O . CYS A 1 735 ? 49.029 11.294 -12.411 1.00 85.44 735 CYS A O 1
ATOM 5817 N N . GLY A 1 736 ? 49.336 13.160 -13.605 1.00 85.81 736 GLY A N 1
ATOM 5818 C CA . GLY A 1 736 ? 50.773 12.982 -13.861 1.00 85.81 736 GLY A CA 1
ATOM 5819 C C . GLY A 1 736 ? 51.112 12.249 -15.163 1.00 85.81 736 GLY A C 1
ATOM 5820 O O . GLY A 1 736 ? 52.223 11.735 -15.289 1.00 85.81 736 GLY A O 1
ATOM 5821 N N . GLY A 1 737 ? 50.150 12.140 -16.084 1.00 90.19 737 GLY A N 1
ATOM 5822 C CA . GLY A 1 737 ? 50.249 11.318 -17.289 1.00 90.19 737 GLY A CA 1
ATOM 5823 C C . GLY A 1 737 ? 50.539 12.132 -18.538 1.00 90.19 737 GLY A C 1
ATOM 5824 O O . GLY A 1 737 ? 50.846 13.323 -18.476 1.00 90.19 737 GLY A O 1
ATOM 5825 N N . ALA A 1 738 ? 50.445 11.478 -19.691 1.00 93.25 738 ALA A N 1
ATOM 5826 C CA . ALA A 1 738 ? 50.666 12.096 -20.998 1.00 93.25 738 ALA A CA 1
ATOM 5827 C C . ALA A 1 738 ? 49.377 12.297 -21.814 1.00 93.25 738 ALA A C 1
ATOM 5829 O O . ALA A 1 738 ? 49.467 12.681 -22.979 1.00 93.25 738 ALA A O 1
ATOM 5830 N N . GLY A 1 739 ? 48.207 12.063 -21.212 1.00 93.50 739 GLY A N 1
ATOM 5831 C CA . GLY A 1 739 ? 46.907 12.185 -21.866 1.00 93.50 739 GLY A CA 1
ATOM 5832 C C . GLY A 1 739 ? 46.459 10.908 -22.580 1.00 93.50 739 GLY A C 1
ATOM 5833 O O . GLY A 1 739 ? 47.231 9.966 -22.787 1.00 93.50 739 GLY A O 1
ATOM 5834 N N . THR A 1 740 ? 45.183 10.897 -22.958 1.00 95.62 740 THR A N 1
ATOM 5835 C CA . THR A 1 740 ? 44.473 9.720 -23.470 1.00 95.62 740 THR A CA 1
ATOM 5836 C C . THR A 1 740 ? 44.941 9.296 -24.865 1.00 95.62 740 THR A C 1
ATOM 5838 O O . THR A 1 740 ? 45.084 8.103 -25.135 1.00 95.62 740 THR A O 1
ATOM 5841 N N . LEU A 1 741 ? 45.265 10.263 -25.733 1.00 97.00 741 LEU A N 1
ATOM 5842 C CA . LEU A 1 741 ? 45.746 10.058 -27.102 1.00 97.00 741 LEU A CA 1
ATOM 5843 C C . LEU A 1 741 ? 46.861 11.070 -27.435 1.00 97.00 741 LEU A C 1
ATOM 5845 O O . LEU A 1 741 ? 46.738 12.242 -27.070 1.00 97.00 741 LEU A O 1
ATOM 5849 N N . PRO A 1 742 ? 47.923 10.688 -28.171 1.00 97.06 742 PRO A N 1
ATOM 5850 C CA . PRO A 1 742 ? 48.878 11.648 -28.716 1.00 97.06 742 PRO A CA 1
ATOM 5851 C C . PRO A 1 742 ? 48.280 12.392 -29.920 1.00 97.06 742 PRO A C 1
ATOM 5853 O O . PRO A 1 742 ? 47.375 11.893 -30.588 1.00 97.06 742 PRO A O 1
ATOM 5856 N N . LEU A 1 743 ? 48.824 13.567 -30.253 1.00 96.81 743 LEU A N 1
ATOM 5857 C CA . LEU A 1 743 ? 48.373 14.333 -31.423 1.00 96.81 743 LEU A CA 1
ATOM 5858 C C . LEU A 1 743 ? 48.699 13.608 -32.740 1.00 96.81 743 LEU A C 1
ATOM 5860 O O . LEU A 1 743 ? 49.840 13.161 -32.899 1.00 96.81 743 LEU A O 1
ATOM 5864 N N . PRO A 1 744 ? 47.772 13.560 -33.715 1.00 96.75 744 PRO A N 1
ATOM 5865 C CA . PRO A 1 744 ? 48.018 12.908 -34.994 1.00 96.75 744 PRO A CA 1
ATOM 5866 C C . PRO A 1 744 ? 49.279 13.391 -35.711 1.00 96.75 744 PRO A C 1
ATOM 5868 O O . PRO A 1 744 ? 49.655 14.561 -35.643 1.00 96.75 744 PRO A O 1
ATOM 5871 N N . ASN A 1 745 ? 49.908 12.483 -36.461 1.00 93.19 745 ASN A N 1
ATOM 5872 C CA . ASN A 1 745 ? 51.131 12.728 -37.237 1.00 93.19 745 ASN A CA 1
ATOM 5873 C C . ASN A 1 745 ? 52.392 13.048 -36.399 1.00 93.19 745 ASN A C 1
ATOM 5875 O O . ASN A 1 745 ? 53.401 13.487 -36.954 1.00 93.19 745 ASN A O 1
ATOM 5879 N N . THR A 1 746 ? 52.369 12.814 -35.083 1.00 96.06 746 THR A N 1
ATOM 5880 C CA . THR A 1 746 ? 53.564 12.853 -34.215 1.00 96.06 746 THR A CA 1
ATOM 5881 C C . THR A 1 746 ? 54.248 11.482 -34.125 1.00 96.06 746 THR A C 1
ATOM 5883 O O . THR A 1 746 ? 53.671 10.455 -34.493 1.00 96.06 746 THR A O 1
ATOM 5886 N N . ALA A 1 747 ? 55.492 11.440 -33.634 1.00 94.81 747 ALA A N 1
ATOM 5887 C CA . ALA A 1 747 ? 56.221 10.179 -33.460 1.00 94.81 747 ALA A CA 1
ATOM 5888 C C . ALA A 1 747 ? 55.570 9.292 -32.384 1.00 94.81 747 ALA A C 1
ATOM 5890 O O . ALA A 1 747 ? 55.523 8.072 -32.521 1.00 94.81 747 ALA A O 1
ATOM 5891 N N . GLU A 1 748 ? 55.053 9.913 -31.328 1.00 94.88 748 GLU A N 1
ATOM 5892 C CA . GLU A 1 748 ? 54.326 9.282 -30.231 1.00 94.88 748 GLU A CA 1
ATOM 5893 C C . GLU A 1 748 ? 52.994 8.701 -30.715 1.00 94.88 748 GLU A C 1
ATOM 5895 O O . GLU A 1 748 ? 52.663 7.571 -30.368 1.00 94.88 748 GLU A O 1
ATOM 5900 N N . TRP A 1 749 ? 52.274 9.424 -31.581 1.00 97.56 749 TRP A N 1
ATOM 5901 C CA . TRP A 1 749 ? 51.038 8.937 -32.197 1.00 97.56 749 TRP A CA 1
ATOM 5902 C C . TRP A 1 749 ? 51.261 7.696 -33.053 1.00 97.56 749 TRP A C 1
ATOM 5904 O O . TRP A 1 749 ? 50.541 6.715 -32.899 1.00 97.56 749 TRP A O 1
ATOM 5914 N N . GLN A 1 750 ? 52.295 7.695 -33.901 1.00 97.25 750 GLN A N 1
ATOM 5915 C CA . GLN A 1 750 ? 52.604 6.526 -34.726 1.00 97.25 750 GLN A CA 1
ATOM 5916 C C . GLN A 1 750 ? 52.934 5.303 -33.857 1.00 97.25 750 GLN A C 1
ATOM 5918 O O . GLN A 1 750 ? 52.423 4.215 -34.110 1.00 97.25 750 GLN A O 1
ATOM 5923 N N . LYS A 1 751 ? 53.731 5.493 -32.794 1.00 96.25 751 LYS A N 1
ATOM 5924 C CA . LYS A 1 751 ? 54.050 4.425 -31.834 1.00 96.25 751 LYS A CA 1
ATOM 5925 C C . LYS A 1 751 ? 52.803 3.887 -31.137 1.00 96.25 751 LYS A C 1
ATOM 5927 O O . LYS A 1 751 ? 52.644 2.676 -31.057 1.00 96.25 751 LYS A O 1
ATOM 5932 N N . PHE A 1 752 ? 51.922 4.770 -30.665 1.00 97.81 752 PHE A N 1
ATOM 5933 C CA . PHE A 1 752 ? 50.668 4.377 -30.021 1.00 97.81 752 PHE A CA 1
ATOM 5934 C C . PHE A 1 752 ? 49.776 3.570 -30.959 1.00 97.81 752 PHE A C 1
ATOM 5936 O O . PHE A 1 752 ? 49.291 2.508 -30.591 1.00 97.81 752 PHE A O 1
ATOM 5943 N N . VAL A 1 753 ? 49.581 4.050 -32.184 1.00 97.81 753 VAL A N 1
ATOM 5944 C CA . VAL A 1 753 ? 48.713 3.403 -33.167 1.00 97.81 753 VAL A CA 1
ATOM 5945 C C . VAL A 1 753 ? 49.248 2.027 -33.567 1.00 97.81 753 VAL A C 1
ATOM 5947 O O . VAL A 1 753 ? 48.483 1.064 -33.612 1.00 97.81 753 VAL A O 1
ATOM 5950 N N . ASP A 1 754 ? 50.556 1.898 -33.808 1.00 96.81 754 ASP A N 1
ATOM 5951 C CA . ASP A 1 754 ? 51.167 0.601 -34.113 1.00 96.81 754 ASP A CA 1
ATOM 5952 C C . ASP A 1 754 ? 51.078 -0.359 -32.912 1.00 96.81 754 ASP A C 1
ATOM 5954 O O . ASP A 1 754 ? 50.754 -1.536 -33.093 1.00 96.81 754 ASP A O 1
ATOM 5958 N N . ALA A 1 755 ? 51.280 0.141 -31.688 1.00 97.50 755 ALA A N 1
ATOM 5959 C CA . ALA A 1 755 ? 51.108 -0.630 -30.459 1.00 97.50 755 ALA A CA 1
ATOM 5960 C C . ALA A 1 755 ? 49.654 -1.064 -30.233 1.00 97.50 755 ALA A C 1
ATOM 5962 O O . ALA A 1 755 ? 49.420 -2.215 -29.871 1.00 97.50 755 ALA A O 1
ATOM 5963 N N . ALA A 1 756 ? 48.676 -0.193 -30.489 1.00 97.94 756 ALA A N 1
ATOM 5964 C CA . ALA A 1 756 ? 47.253 -0.490 -30.355 1.00 97.94 756 ALA A CA 1
ATOM 5965 C C . ALA A 1 756 ? 46.829 -1.591 -31.335 1.00 97.94 756 ALA A C 1
ATOM 5967 O O . ALA A 1 756 ? 46.238 -2.583 -30.920 1.00 97.94 756 ALA A O 1
ATOM 5968 N N . VAL A 1 757 ? 47.212 -1.479 -32.613 1.00 97.69 757 VAL A N 1
ATOM 5969 C CA . VAL A 1 757 ? 46.930 -2.510 -33.629 1.00 97.69 757 VAL A CA 1
ATOM 5970 C C . VAL A 1 757 ? 47.575 -3.845 -33.248 1.00 97.69 757 VAL A C 1
ATOM 5972 O O . VAL A 1 757 ? 46.919 -4.884 -33.295 1.00 97.69 757 VAL A O 1
ATOM 5975 N N . ALA A 1 758 ? 48.845 -3.832 -32.834 1.00 96.06 758 ALA A N 1
ATOM 5976 C CA . ALA A 1 758 ? 49.538 -5.041 -32.394 1.00 96.06 758 ALA A CA 1
ATOM 5977 C C . ALA A 1 758 ? 48.904 -5.654 -31.133 1.00 96.06 758 ALA A C 1
ATOM 5979 O O . ALA A 1 758 ? 48.816 -6.875 -31.035 1.00 96.06 758 ALA A O 1
ATOM 5980 N N . THR A 1 759 ? 48.417 -4.827 -30.205 1.00 97.62 759 THR A N 1
ATOM 5981 C CA . THR A 1 759 ? 47.709 -5.276 -28.997 1.00 97.62 759 THR A CA 1
ATOM 5982 C C . THR A 1 759 ? 46.390 -5.949 -29.355 1.00 97.62 759 THR A C 1
ATOM 5984 O O . THR A 1 759 ? 46.126 -7.055 -28.889 1.00 97.62 759 THR A O 1
ATOM 5987 N N . ILE A 1 760 ? 45.590 -5.324 -30.223 1.00 97.44 760 ILE A N 1
ATOM 5988 C CA . ILE A 1 760 ? 44.283 -5.837 -30.650 1.00 97.44 760 ILE A CA 1
ATOM 5989 C C . ILE A 1 760 ? 44.435 -7.178 -31.373 1.00 97.44 760 ILE A C 1
ATOM 5991 O O . ILE A 1 760 ? 43.761 -8.143 -31.028 1.00 97.44 760 ILE A O 1
ATOM 5995 N N . LEU A 1 761 ? 45.346 -7.255 -32.348 1.00 94.00 761 LEU A N 1
ATOM 5996 C CA . LEU A 1 761 ? 45.570 -8.471 -33.138 1.00 94.00 761 LEU A CA 1
ATOM 5997 C C . LEU A 1 761 ? 46.308 -9.565 -32.360 1.00 94.00 761 LEU A C 1
ATOM 5999 O O . LEU A 1 761 ? 46.185 -10.744 -32.683 1.00 94.00 761 LEU A O 1
ATOM 6003 N N . GLY A 1 762 ? 47.116 -9.172 -31.376 1.00 90.75 762 GLY A N 1
ATOM 6004 C CA . GLY A 1 762 ? 47.911 -10.084 -30.568 1.00 90.75 762 GLY A CA 1
ATOM 6005 C C . GLY A 1 762 ? 47.158 -10.679 -29.384 1.00 90.75 762 GLY A C 1
ATOM 6006 O O . GLY A 1 762 ? 47.635 -11.665 -28.841 1.00 90.75 762 GLY A O 1
ATOM 6007 N N . SER A 1 763 ? 46.031 -10.103 -28.965 1.00 94.94 763 SER A N 1
ATOM 6008 C CA . SER A 1 763 ? 45.283 -10.510 -27.767 1.00 94.94 763 SER A CA 1
ATOM 6009 C C . SER A 1 763 ? 44.225 -11.577 -28.070 1.00 94.94 763 SER A C 1
ATOM 6011 O O . SER A 1 763 ? 43.779 -11.729 -29.204 1.00 94.94 763 SER A O 1
ATOM 6013 N N . SER A 1 764 ? 43.810 -12.335 -27.054 1.00 91.50 764 SER A N 1
ATOM 6014 C CA . SER A 1 764 ? 42.849 -13.444 -27.183 1.00 91.50 764 SER A CA 1
ATOM 6015 C C . SER A 1 764 ? 41.669 -13.287 -26.227 1.00 91.50 764 SER A C 1
ATOM 6017 O O . SER A 1 764 ? 41.811 -12.775 -25.122 1.00 91.50 764 SER A O 1
ATOM 6019 N N . GLY A 1 765 ? 40.477 -13.707 -26.656 1.00 88.69 765 GLY A N 1
ATOM 6020 C CA . GLY A 1 765 ? 39.277 -13.734 -25.809 1.00 88.69 765 GLY A CA 1
ATOM 6021 C C . GLY A 1 765 ? 38.634 -12.378 -25.481 1.00 88.69 765 GLY A C 1
ATOM 6022 O O . GLY A 1 765 ? 37.617 -12.360 -24.796 1.00 88.69 765 GLY A O 1
ATOM 6023 N N . VAL A 1 766 ? 39.175 -11.256 -25.969 1.00 94.00 766 VAL A N 1
ATOM 6024 C CA . VAL A 1 766 ? 38.585 -9.916 -25.785 1.00 94.00 766 VAL A CA 1
ATOM 6025 C C . VAL A 1 766 ? 37.339 -9.764 -26.663 1.00 94.00 766 VAL A C 1
ATOM 6027 O O . VAL A 1 766 ? 37.366 -10.104 -27.847 1.00 94.00 766 VAL A O 1
ATOM 6030 N N . TRP A 1 767 ? 36.242 -9.259 -26.094 1.00 93.81 767 TRP A N 1
ATOM 6031 C CA . TRP A 1 767 ? 34.975 -9.082 -26.808 1.00 93.81 767 TRP A CA 1
ATOM 6032 C C . TRP A 1 767 ? 34.952 -7.794 -27.642 1.00 93.81 767 TRP A C 1
ATOM 6034 O O . TRP A 1 767 ? 34.478 -7.833 -28.782 1.00 93.81 767 TRP A O 1
ATOM 6044 N N . GLY A 1 768 ? 35.498 -6.692 -27.110 1.00 95.12 768 GLY A N 1
ATOM 6045 C CA . GLY A 1 768 ? 35.548 -5.391 -27.786 1.00 95.12 768 GLY A CA 1
ATOM 6046 C C . GLY A 1 768 ? 36.635 -4.445 -27.267 1.00 95.12 768 GLY A C 1
ATOM 6047 O O . GLY A 1 768 ? 37.208 -4.650 -26.197 1.00 95.12 768 GLY A O 1
ATOM 6048 N N . TRP A 1 769 ? 36.923 -3.402 -28.047 1.00 97.06 769 TRP A N 1
ATOM 6049 C CA . TRP A 1 769 ? 37.999 -2.440 -27.798 1.00 97.06 769 TRP A CA 1
ATOM 6050 C C . TRP A 1 769 ? 37.488 -1.001 -27.857 1.00 97.06 769 TRP A C 1
ATOM 6052 O O . TRP A 1 769 ? 36.944 -0.572 -28.871 1.00 97.06 769 TRP A O 1
ATOM 6062 N N . SER A 1 770 ? 37.686 -0.245 -26.783 1.00 96.88 770 SER A N 1
ATOM 6063 C CA . SER A 1 770 ? 37.360 1.182 -26.702 1.00 96.88 770 SER A CA 1
ATOM 6064 C C . SER A 1 770 ? 38.650 1.999 -26.856 1.00 96.88 770 SER A C 1
ATOM 6066 O O . SER A 1 770 ? 39.644 1.690 -26.201 1.00 96.88 770 SER A O 1
ATOM 6068 N N . ILE A 1 771 ? 38.691 2.983 -27.760 1.00 97.12 771 ILE A N 1
ATOM 6069 C CA . ILE A 1 771 ? 39.924 3.716 -28.107 1.00 97.12 771 ILE A CA 1
ATOM 6070 C C . ILE A 1 771 ? 39.871 5.154 -27.581 1.00 97.12 771 ILE A C 1
ATOM 6072 O O . ILE A 1 771 ? 39.126 5.985 -28.099 1.00 97.12 771 ILE A O 1
ATOM 6076 N N . GLY A 1 772 ? 40.718 5.464 -26.600 1.00 95.00 772 GLY A N 1
ATOM 6077 C CA . GLY A 1 772 ? 40.727 6.748 -25.897 1.00 95.00 772 GLY A CA 1
ATOM 6078 C C . GLY A 1 772 ? 39.685 6.819 -24.775 1.00 95.00 772 GLY A C 1
ATOM 6079 O O . GLY A 1 772 ? 39.000 5.852 -24.473 1.00 95.00 772 GLY A O 1
ATOM 6080 N N . ASN A 1 773 ? 39.594 7.966 -24.111 1.00 93.25 773 ASN A N 1
ATOM 6081 C CA . ASN A 1 773 ? 38.658 8.243 -23.016 1.00 93.25 773 ASN A CA 1
ATOM 6082 C C . ASN A 1 773 ? 38.573 9.743 -22.789 1.00 93.25 773 ASN A C 1
ATOM 6084 O O . ASN A 1 773 ? 39.617 10.392 -22.781 1.00 93.25 773 ASN A O 1
ATOM 6088 N N . GLU A 1 774 ? 37.361 10.258 -22.605 1.00 92.38 774 GLU A N 1
ATOM 6089 C CA . GLU A 1 774 ? 37.046 11.659 -22.316 1.00 92.38 774 GLU A CA 1
ATOM 6090 C C . GLU A 1 774 ? 37.863 12.621 -23.191 1.00 92.38 774 GLU A C 1
ATOM 6092 O O . GLU A 1 774 ? 38.427 13.605 -22.726 1.00 92.38 774 GLU A O 1
ATOM 6097 N N . SER A 1 775 ? 37.966 12.325 -24.493 1.00 93.38 775 SER A N 1
ATOM 6098 C CA . SER A 1 775 ? 38.866 13.051 -25.407 1.00 93.38 775 SER A CA 1
ATOM 6099 C C . SER A 1 775 ? 38.468 14.510 -25.647 1.00 93.38 775 SER A C 1
ATOM 6101 O O . SER A 1 775 ? 39.234 15.243 -26.262 1.00 93.38 775 SER A O 1
ATOM 6103 N N . ASN A 1 776 ? 37.301 14.928 -25.155 1.00 91.81 776 ASN A N 1
ATOM 6104 C CA . ASN A 1 776 ? 36.814 16.306 -25.100 1.00 91.81 776 ASN A CA 1
ATOM 6105 C C . ASN A 1 776 ? 37.070 16.986 -23.737 1.00 91.81 776 ASN A C 1
ATOM 6107 O O . ASN A 1 776 ? 36.637 18.115 -23.523 1.00 91.81 776 ASN A O 1
ATOM 6111 N N . ASN A 1 777 ? 37.767 16.335 -22.804 1.00 91.12 777 ASN A N 1
ATOM 6112 C CA . ASN A 1 777 ? 38.166 16.925 -21.534 1.00 91.12 777 ASN A CA 1
ATOM 6113 C C . ASN A 1 777 ? 39.632 17.398 -21.609 1.00 91.12 777 ASN A C 1
ATOM 6115 O O . ASN A 1 777 ? 40.522 16.569 -21.807 1.00 91.12 777 ASN A O 1
ATOM 6119 N N . PRO A 1 778 ? 39.938 18.699 -21.404 1.00 90.94 778 PRO A N 1
ATOM 6120 C CA . PRO A 1 778 ? 41.307 19.210 -21.479 1.00 90.94 778 PRO A CA 1
ATOM 6121 C C . PRO A 1 778 ? 42.329 18.507 -20.578 1.00 90.94 778 PRO A C 1
ATOM 6123 O O . PRO A 1 778 ? 43.517 18.513 -20.895 1.00 90.94 778 PRO A O 1
ATOM 6126 N N . ARG A 1 779 ? 41.896 17.868 -19.482 1.00 90.56 779 ARG A N 1
ATOM 6127 C CA . ARG A 1 779 ? 42.785 17.066 -18.624 1.00 90.56 779 ARG A CA 1
ATOM 6128 C C . ARG A 1 779 ? 43.368 15.843 -19.343 1.00 90.56 779 ARG A C 1
ATOM 6130 O O . ARG A 1 779 ? 44.457 15.385 -18.997 1.00 90.56 779 ARG A O 1
ATOM 6137 N N . GLU A 1 780 ? 42.656 15.325 -20.340 1.00 93.19 780 GLU A N 1
ATOM 6138 C CA . GLU A 1 780 ? 43.038 14.152 -21.130 1.00 93.19 780 GLU A CA 1
ATOM 6139 C C . GLU A 1 780 ? 43.886 14.521 -22.355 1.00 93.19 780 GLU A C 1
ATOM 6141 O O . GLU A 1 780 ? 44.362 13.637 -23.068 1.00 93.19 780 GLU A O 1
ATOM 6146 N N . PHE A 1 781 ? 44.110 15.813 -22.615 1.00 94.88 781 PHE A N 1
ATOM 6147 C CA . PHE A 1 781 ? 44.910 16.258 -23.754 1.00 94.88 781 PHE A CA 1
ATOM 6148 C C . PHE A 1 781 ? 46.398 15.986 -23.521 1.00 94.88 781 PHE A C 1
ATOM 6150 O O . PHE A 1 781 ? 46.877 16.122 -22.394 1.00 94.88 781 PHE A O 1
ATOM 6157 N N . PRO A 1 782 ? 47.173 15.665 -24.568 1.00 93.81 782 PRO A N 1
ATOM 6158 C CA . PRO A 1 782 ? 48.616 15.573 -24.435 1.00 93.81 782 PRO A CA 1
ATOM 6159 C C . PRO A 1 782 ? 49.224 16.951 -24.146 1.00 93.81 782 PRO A C 1
ATOM 6161 O O . PRO A 1 782 ? 48.781 17.977 -24.662 1.00 93.81 782 PRO A O 1
ATOM 6164 N N . LEU A 1 783 ? 50.322 16.988 -23.384 1.00 89.69 783 LEU A N 1
ATOM 6165 C CA . LEU A 1 783 ? 51.022 18.242 -23.040 1.00 89.69 783 LEU A CA 1
ATOM 6166 C C . LEU A 1 783 ? 51.486 19.048 -24.268 1.00 89.69 783 LEU A C 1
ATOM 6168 O O . LEU A 1 783 ? 51.767 20.240 -24.171 1.00 89.69 783 LEU A O 1
ATOM 6172 N N . THR A 1 784 ? 51.595 18.393 -25.423 1.00 89.75 784 THR A N 1
ATOM 6173 C CA . THR A 1 784 ? 52.026 18.988 -26.690 1.00 89.75 784 THR A CA 1
ATOM 6174 C C . THR A 1 784 ? 50.924 19.756 -27.422 1.00 89.75 784 THR A C 1
ATOM 6176 O O . THR A 1 784 ? 51.236 20.450 -28.388 1.00 89.75 784 THR A O 1
ATOM 6179 N N . GLY A 1 785 ? 49.658 19.653 -27.001 1.00 91.31 785 GLY A N 1
ATOM 6180 C CA . GLY A 1 785 ? 48.554 20.437 -27.558 1.00 91.31 785 GLY A CA 1
ATOM 6181 C C . GLY A 1 785 ? 47.181 19.781 -27.408 1.00 91.31 785 GLY A C 1
ATOM 6182 O O . GLY A 1 785 ? 47.057 18.645 -26.966 1.00 91.31 785 GLY A O 1
ATOM 6183 N N . SER A 1 786 ? 46.138 20.517 -27.786 1.00 94.12 786 SER A N 1
ATOM 6184 C CA . SER A 1 786 ? 44.744 20.101 -27.607 1.00 94.12 786 SER A CA 1
ATOM 6185 C C . SER A 1 786 ? 44.288 19.052 -28.617 1.00 94.12 786 SER A C 1
ATOM 6187 O O . SER A 1 786 ? 44.592 19.162 -29.805 1.00 94.12 786 SER A O 1
ATOM 6189 N N . LEU A 1 787 ? 43.499 18.080 -28.152 1.00 95.12 787 LEU A N 1
ATOM 6190 C CA . LEU A 1 787 ? 42.749 17.190 -29.035 1.00 95.12 787 LEU A CA 1
ATOM 6191 C C . LEU A 1 787 ? 41.571 17.943 -29.671 1.00 95.12 787 LEU A C 1
ATOM 6193 O O . LEU A 1 787 ? 41.035 18.893 -29.100 1.00 95.12 787 LEU A O 1
ATOM 6197 N N . THR A 1 788 ? 41.169 17.494 -30.857 1.00 95.44 788 THR A N 1
ATOM 6198 C CA . THR A 1 788 ? 39.949 17.919 -31.563 1.00 95.44 788 THR A CA 1
ATOM 6199 C C . THR A 1 788 ? 39.153 16.679 -31.976 1.00 95.44 788 THR A C 1
ATOM 6201 O O . THR A 1 788 ? 39.748 15.594 -32.036 1.00 95.44 788 THR A O 1
ATOM 6204 N N . PRO A 1 789 ? 37.861 16.791 -32.331 1.00 95.12 789 PRO A N 1
ATOM 6205 C CA . PRO A 1 789 ? 37.117 15.621 -32.776 1.00 95.12 789 PRO A CA 1
ATOM 6206 C C . PRO A 1 789 ? 37.722 15.017 -34.061 1.00 95.12 789 PRO A C 1
ATOM 6208 O O . PRO A 1 789 ? 37.899 13.800 -34.122 1.00 95.12 789 PRO A O 1
ATOM 6211 N N . GLN A 1 790 ? 38.235 15.825 -35.003 1.00 96.62 790 GLN A N 1
ATOM 6212 C CA . GLN A 1 790 ? 39.000 15.309 -36.155 1.00 96.62 790 GLN A CA 1
ATOM 6213 C C . GLN A 1 790 ? 40.262 14.533 -35.748 1.00 96.62 790 GLN A C 1
ATOM 6215 O O . GLN A 1 790 ? 40.652 13.584 -36.428 1.00 96.62 790 GLN A O 1
ATOM 6220 N N . SER A 1 791 ? 40.915 14.924 -34.649 1.00 95.44 791 SER A N 1
ATOM 6221 C CA . SER A 1 791 ? 42.098 14.218 -34.147 1.00 95.44 791 SER A CA 1
ATOM 6222 C C . SER A 1 791 ? 41.738 12.826 -33.616 1.00 95.44 791 SER A C 1
ATOM 6224 O O . SER A 1 791 ? 42.494 11.870 -33.820 1.00 95.44 791 SER A O 1
ATOM 6226 N N . VAL A 1 792 ? 40.566 12.700 -32.984 1.00 96.69 792 VAL A N 1
ATOM 6227 C CA . VAL A 1 792 ? 39.998 11.417 -32.543 1.00 96.69 792 VAL A CA 1
ATOM 6228 C C . VAL A 1 792 ? 39.626 10.563 -33.753 1.00 96.69 792 VAL A C 1
ATOM 6230 O O . VAL A 1 792 ? 40.086 9.427 -33.840 1.00 96.69 792 VAL A O 1
ATOM 6233 N N . VAL A 1 793 ? 38.900 11.126 -34.728 1.00 97.94 793 VAL A N 1
ATOM 6234 C CA . VAL A 1 793 ? 38.527 10.448 -35.984 1.00 97.94 793 VAL A CA 1
ATOM 6235 C C . VAL A 1 793 ? 39.751 9.889 -36.701 1.00 97.94 793 VAL A C 1
ATOM 6237 O O . VAL A 1 793 ? 39.786 8.708 -37.041 1.00 97.94 793 VAL A O 1
ATOM 6240 N N . GLN A 1 794 ? 40.785 10.715 -36.897 1.00 97.69 794 GLN A N 1
ATOM 6241 C CA . GLN A 1 794 ? 41.997 10.292 -37.594 1.00 97.69 794 GLN A CA 1
ATOM 6242 C C . GLN A 1 794 ? 42.676 9.121 -36.873 1.00 97.69 794 GLN A C 1
ATOM 6244 O O . GLN A 1 794 ? 43.099 8.161 -37.515 1.00 97.69 794 GLN A O 1
ATOM 6249 N N . THR A 1 795 ? 42.794 9.199 -35.546 1.00 97.69 795 THR A N 1
ATOM 6250 C CA . THR A 1 795 ? 43.433 8.150 -34.739 1.00 97.69 795 THR A CA 1
ATOM 6251 C C . THR A 1 795 ? 42.619 6.860 -34.764 1.00 97.69 795 THR A C 1
ATOM 6253 O O . THR A 1 795 ? 43.175 5.788 -35.000 1.00 97.69 795 THR A O 1
ATOM 6256 N N . TYR A 1 796 ? 41.304 6.972 -34.579 1.00 97.81 796 TYR A N 1
ATOM 6257 C CA . TYR A 1 796 ? 40.386 5.845 -34.569 1.00 97.81 796 TYR A CA 1
ATOM 6258 C C . TYR A 1 796 ? 40.360 5.125 -35.922 1.00 97.81 796 TYR A C 1
ATOM 6260 O O . TYR A 1 796 ? 40.630 3.927 -35.959 1.00 97.81 796 TYR A O 1
ATOM 6268 N N . ASN A 1 797 ? 40.144 5.839 -37.036 1.00 97.19 797 ASN A N 1
ATOM 6269 C CA . ASN A 1 797 ? 40.112 5.236 -38.376 1.00 97.19 797 ASN A CA 1
ATOM 6270 C C . ASN A 1 797 ? 41.441 4.582 -38.747 1.00 97.19 797 ASN A C 1
ATOM 6272 O O . ASN A 1 797 ? 41.463 3.554 -39.420 1.00 97.19 797 ASN A O 1
ATOM 6276 N N . TYR A 1 798 ? 42.570 5.145 -38.308 1.00 96.25 798 TYR A N 1
ATOM 6277 C CA . TYR A 1 798 ? 43.863 4.526 -38.583 1.00 96.25 798 TYR A CA 1
ATOM 6278 C C . TYR A 1 798 ? 44.002 3.169 -37.875 1.00 96.25 798 TYR A C 1
ATOM 6280 O O . TYR A 1 798 ? 44.537 2.226 -38.459 1.00 96.25 798 TYR A O 1
ATOM 6288 N N . ILE A 1 799 ? 43.501 3.047 -36.642 1.00 97.00 799 ILE A N 1
ATOM 6289 C CA . ILE A 1 799 ? 43.500 1.786 -35.891 1.00 97.00 799 ILE A CA 1
ATOM 6290 C C . ILE A 1 799 ? 42.455 0.819 -36.467 1.00 97.00 799 ILE A C 1
ATOM 6292 O O . ILE A 1 799 ? 42.801 -0.311 -36.818 1.00 97.00 799 ILE A O 1
ATOM 6296 N N . SER A 1 800 ? 41.197 1.243 -36.609 1.00 95.44 800 SER A N 1
ATOM 6297 C CA . SER A 1 800 ? 40.077 0.368 -36.985 1.00 95.44 800 SER A CA 1
ATOM 6298 C C . SER A 1 800 ? 40.264 -0.264 -38.368 1.00 95.44 800 SER A C 1
ATOM 6300 O O . SER A 1 800 ? 40.058 -1.470 -38.517 1.00 95.44 800 SER A O 1
ATOM 6302 N N . ASN A 1 801 ? 40.793 0.488 -39.340 1.00 94.44 801 ASN A N 1
ATOM 6303 C CA . ASN A 1 801 ? 41.094 -0.005 -40.689 1.00 94.44 801 ASN A CA 1
ATOM 6304 C C . ASN A 1 801 ? 42.223 -1.057 -40.737 1.00 94.44 801 ASN A C 1
ATOM 6306 O O . ASN A 1 801 ? 42.485 -1.643 -41.789 1.00 94.44 801 ASN A O 1
ATOM 6310 N N . ARG A 1 802 ? 42.911 -1.312 -39.616 1.00 95.62 802 ARG A N 1
ATOM 6311 C CA . ARG A 1 802 ? 44.027 -2.268 -39.503 1.00 95.62 802 ARG A CA 1
ATOM 6312 C C . ARG A 1 802 ? 43.746 -3.437 -38.552 1.00 95.62 802 ARG A C 1
ATOM 6314 O O . ARG A 1 802 ? 44.628 -4.271 -38.370 1.00 95.62 802 ARG A O 1
ATOM 6321 N N . CYS A 1 803 ? 42.547 -3.523 -37.971 1.00 88.25 803 CYS A N 1
ATOM 6322 C CA . CYS A 1 803 ? 42.218 -4.493 -36.916 1.00 88.25 803 CYS A CA 1
ATOM 6323 C C . CYS A 1 803 ? 41.263 -5.626 -37.345 1.00 88.25 803 CYS A C 1
ATOM 6325 O O . CYS A 1 803 ? 40.742 -6.346 -36.494 1.00 88.25 803 CYS A O 1
ATOM 6327 N N . GLY A 1 804 ? 41.038 -5.819 -38.650 1.00 84.81 804 GLY A N 1
ATOM 6328 C CA . GLY A 1 804 ? 40.220 -6.923 -39.167 1.00 84.81 804 GLY A CA 1
ATOM 6329 C C . GLY A 1 804 ? 38.799 -6.930 -38.592 1.00 84.81 804 GLY A C 1
ATOM 6330 O O . GLY A 1 804 ? 38.123 -5.907 -38.602 1.00 84.81 804 GLY A O 1
ATOM 6331 N N . THR A 1 805 ? 38.356 -8.080 -38.078 1.00 85.12 805 THR A N 1
ATOM 6332 C CA . THR A 1 805 ? 37.006 -8.293 -37.521 1.00 85.12 805 THR A CA 1
ATOM 6333 C C . THR A 1 805 ? 36.883 -7.965 -36.028 1.00 85.12 805 THR A C 1
ATOM 6335 O O . THR A 1 805 ? 35.833 -8.217 -35.439 1.00 85.12 805 THR A O 1
ATOM 6338 N N . ALA A 1 806 ? 37.928 -7.428 -35.383 1.00 92.06 806 ALA A N 1
ATOM 6339 C CA . ALA A 1 806 ? 37.844 -7.013 -33.980 1.00 92.06 806 ALA A CA 1
ATOM 6340 C C . ALA A 1 806 ? 36.734 -5.967 -33.800 1.00 92.06 806 ALA A C 1
ATOM 6342 O O . ALA A 1 806 ? 36.590 -5.121 -34.675 1.00 92.06 806 ALA A O 1
ATOM 6343 N N . ARG A 1 807 ? 35.968 -6.007 -32.701 1.00 95.75 807 ARG A N 1
ATOM 6344 C CA . ARG A 1 807 ? 34.907 -5.022 -32.412 1.00 95.75 807 ARG A CA 1
ATOM 6345 C C . ARG A 1 807 ? 35.503 -3.767 -31.781 1.00 95.75 807 ARG A C 1
ATOM 6347 O O . ARG A 1 807 ? 36.226 -3.894 -30.792 1.00 95.75 807 ARG A O 1
ATOM 6354 N N . LEU A 1 808 ? 35.202 -2.582 -32.305 1.00 96.12 808 LEU A N 1
ATOM 6355 C CA . LEU A 1 808 ? 35.746 -1.314 -31.820 1.00 96.12 808 LEU A CA 1
ATOM 6356 C C . LEU A 1 808 ? 34.667 -0.259 -31.542 1.00 96.12 808 LEU A C 1
ATOM 6358 O O . LEU A 1 808 ? 33.683 -0.144 -32.272 1.00 96.12 808 LEU A O 1
ATOM 6362 N N . SER A 1 809 ? 34.947 0.594 -30.557 1.00 96.00 809 SER A N 1
ATOM 6363 C CA . SER A 1 809 ? 34.229 1.837 -30.254 1.00 96.00 809 SER A CA 1
ATOM 6364 C C . SER A 1 809 ? 35.222 2.989 -30.087 1.00 96.00 809 SER A C 1
ATOM 6366 O O . SER A 1 809 ? 36.308 2.775 -29.530 1.00 96.00 809 SER A O 1
ATOM 6368 N N . PRO A 1 810 ? 34.905 4.220 -30.530 1.00 95.19 810 PRO A N 1
ATOM 6369 C CA . PRO A 1 810 ? 35.581 5.387 -29.976 1.00 95.19 810 PRO A CA 1
ATOM 6370 C C . PRO A 1 810 ? 35.335 5.426 -28.461 1.00 95.19 810 PRO A C 1
ATOM 6372 O O . PRO A 1 810 ? 34.279 5.001 -27.989 1.00 95.19 810 PRO A O 1
ATOM 6375 N N . GLY A 1 811 ? 36.322 5.882 -27.695 1.00 91.75 811 GLY A N 1
ATOM 6376 C CA . GLY A 1 811 ? 36.187 6.008 -26.249 1.00 91.75 811 GLY A CA 1
ATOM 6377 C C . GLY A 1 811 ? 35.115 7.010 -25.845 1.00 91.75 811 GLY A C 1
ATOM 6378 O O . GLY A 1 811 ? 34.907 8.008 -26.542 1.00 91.75 811 GLY A O 1
ATOM 6379 N N . ALA A 1 812 ? 34.469 6.758 -24.705 1.00 91.62 812 ALA A N 1
ATOM 6380 C CA . ALA A 1 812 ? 33.421 7.624 -24.180 1.00 91.62 812 ALA A CA 1
ATOM 6381 C C . ALA A 1 812 ? 33.901 9.077 -24.044 1.00 91.62 812 ALA A C 1
ATOM 6383 O O . ALA A 1 812 ? 35.028 9.337 -23.617 1.00 91.62 812 ALA A O 1
ATOM 6384 N N . LEU A 1 813 ? 33.045 10.033 -24.401 1.00 89.81 813 LEU A N 1
ATOM 6385 C CA . LEU A 1 813 ? 33.283 11.453 -24.143 1.00 89.81 813 LEU A CA 1
ATOM 6386 C C . LEU A 1 813 ? 32.797 11.837 -22.743 1.00 89.81 813 LEU A C 1
ATOM 6388 O O . LEU A 1 813 ? 31.884 11.218 -22.200 1.00 89.81 813 LEU A O 1
ATOM 6392 N N . ASP A 1 814 ? 33.381 12.893 -22.182 1.00 86.44 814 ASP A N 1
ATOM 6393 C CA . ASP A 1 814 ? 32.887 13.530 -20.965 1.00 86.44 814 ASP A CA 1
ATOM 6394 C C . ASP A 1 814 ? 31.607 14.319 -21.303 1.00 86.44 814 ASP A C 1
ATOM 6396 O O . ASP A 1 814 ? 31.677 15.297 -22.059 1.00 86.44 814 ASP A O 1
ATOM 6400 N N . PRO A 1 815 ? 30.433 13.937 -20.774 1.00 78.19 815 PRO A N 1
ATOM 6401 C CA . PRO A 1 815 ? 29.170 14.585 -21.116 1.00 78.19 815 PRO A CA 1
ATOM 6402 C C . PRO A 1 815 ? 29.037 16.011 -20.551 1.00 78.19 815 PRO A C 1
ATOM 6404 O O . PRO A 1 815 ? 28.109 16.723 -20.933 1.00 78.19 815 PRO A O 1
ATOM 6407 N N . PHE A 1 816 ? 29.945 16.462 -19.673 1.00 70.81 816 PHE A N 1
ATOM 6408 C CA . PHE A 1 816 ? 29.844 17.760 -18.983 1.00 70.81 816 PHE A CA 1
ATOM 6409 C C . PHE A 1 816 ? 30.872 18.782 -19.409 1.00 70.81 816 PHE A C 1
ATOM 6411 O O . PHE A 1 816 ? 30.752 19.964 -19.073 1.00 70.81 816 PHE A O 1
ATOM 6418 N N . ASN A 1 817 ? 31.910 18.353 -20.115 1.00 67.00 817 ASN A N 1
ATOM 6419 C CA . ASN A 1 817 ? 33.021 19.242 -20.364 1.00 67.00 817 ASN A CA 1
ATOM 6420 C C . ASN A 1 817 ? 32.779 20.154 -21.569 1.00 67.00 817 ASN A C 1
ATOM 6422 O O . ASN A 1 817 ? 33.171 19.856 -22.693 1.00 67.00 817 ASN A O 1
ATOM 6426 N N . ALA A 1 818 ? 32.189 21.318 -21.295 1.00 59.56 818 ALA A N 1
ATOM 6427 C CA . ALA A 1 818 ? 32.011 22.389 -22.271 1.00 59.56 818 ALA A CA 1
ATOM 6428 C C . ALA A 1 818 ? 33.311 23.162 -22.594 1.00 59.56 818 ALA A C 1
ATOM 6430 O O . ALA A 1 818 ? 33.311 24.021 -23.478 1.00 59.56 818 ALA A O 1
ATOM 6431 N N . GLN A 1 819 ? 34.429 22.912 -21.891 1.00 70.50 819 GLN A N 1
ATOM 6432 C CA . GLN A 1 819 ? 35.667 23.693 -22.063 1.00 70.50 819 GLN A CA 1
ATOM 6433 C C . GLN A 1 819 ? 36.351 23.434 -23.411 1.00 70.50 819 GLN A C 1
ATOM 6435 O O . GLN A 1 819 ? 37.082 24.298 -23.893 1.00 70.50 819 GLN A O 1
ATOM 6440 N N . ALA A 1 820 ? 36.105 22.276 -24.029 1.00 73.19 820 ALA A N 1
ATOM 6441 C CA . ALA A 1 820 ? 36.585 21.951 -25.372 1.00 73.19 820 ALA A CA 1
ATOM 6442 C C . ALA A 1 820 ? 35.520 22.153 -26.471 1.00 73.19 820 ALA A C 1
ATOM 6444 O O . ALA A 1 820 ? 35.749 21.765 -27.618 1.00 73.19 820 ALA A O 1
ATOM 6445 N N . GLY A 1 821 ? 34.371 22.753 -26.142 1.00 78.62 821 GLY A N 1
ATOM 6446 C CA . GLY A 1 821 ? 33.212 22.893 -27.030 1.00 78.62 821 GLY A CA 1
ATOM 6447 C C . GLY A 1 821 ? 32.011 22.064 -26.570 1.00 78.62 821 GLY A C 1
ATOM 6448 O O . GLY A 1 821 ? 32.067 21.405 -25.536 1.00 78.62 821 GLY A O 1
ATOM 6449 N N . ASP A 1 822 ? 30.912 22.119 -27.324 1.00 80.19 822 ASP A N 1
ATOM 6450 C CA . ASP A 1 822 ? 29.706 21.338 -27.029 1.00 80.19 822 ASP A CA 1
ATOM 6451 C C . ASP A 1 822 ? 29.993 19.835 -27.233 1.00 80.19 822 ASP A C 1
ATOM 6453 O O . ASP A 1 822 ? 30.392 19.439 -28.335 1.00 80.19 822 ASP A O 1
ATOM 6457 N N . PRO A 1 823 ? 29.793 18.971 -26.218 1.00 83.75 823 PRO A N 1
ATOM 6458 C CA . PRO A 1 823 ? 29.969 17.528 -26.369 1.00 83.75 823 PRO A CA 1
ATOM 6459 C C . PRO A 1 823 ? 29.122 16.922 -27.499 1.00 83.75 823 PRO A C 1
ATOM 6461 O O . PRO A 1 823 ? 29.535 15.937 -28.111 1.00 83.75 823 PRO A O 1
ATOM 6464 N N . ARG A 1 824 ? 27.969 17.522 -27.833 1.00 81.62 824 ARG A N 1
ATOM 6465 C CA . ARG A 1 824 ? 27.129 17.092 -28.964 1.00 81.62 824 ARG A CA 1
ATOM 6466 C C . ARG A 1 824 ? 27.824 17.324 -30.296 1.00 81.62 824 ARG A C 1
ATOM 6468 O O . ARG A 1 824 ? 27.771 16.452 -31.155 1.00 81.62 824 ARG A O 1
ATOM 6475 N N . ASP A 1 825 ? 28.503 18.457 -30.448 1.00 86.31 825 ASP A N 1
ATOM 6476 C CA . ASP A 1 825 ? 29.253 18.764 -31.666 1.00 86.31 825 ASP A CA 1
ATOM 6477 C C . ASP A 1 825 ? 30.428 17.790 -31.827 1.00 86.31 825 ASP A C 1
ATOM 6479 O O . ASP A 1 825 ? 30.663 17.284 -32.922 1.00 86.31 825 ASP A O 1
ATOM 6483 N N . TRP A 1 826 ? 31.106 17.443 -30.725 1.00 91.00 826 TRP A N 1
ATOM 6484 C CA . TRP A 1 826 ? 32.144 16.407 -30.721 1.00 91.00 826 TRP A CA 1
ATOM 6485 C C . TRP A 1 826 ? 31.605 15.034 -31.135 1.00 91.00 826 TRP A C 1
ATOM 6487 O O . TRP A 1 826 ? 32.211 14.385 -31.986 1.00 91.00 826 TRP A O 1
ATOM 6497 N N . LEU A 1 827 ? 30.473 14.596 -30.568 1.00 89.94 827 LEU A N 1
ATOM 6498 C CA . LEU A 1 827 ? 29.827 13.334 -30.947 1.00 89.94 827 LEU A CA 1
ATOM 6499 C C . LEU A 1 827 ? 29.447 13.332 -32.430 1.00 89.94 827 LEU A C 1
ATOM 6501 O O . LEU A 1 827 ? 29.826 12.416 -33.155 1.00 89.94 827 LEU A O 1
ATOM 6505 N N . VAL A 1 828 ? 28.738 14.366 -32.894 1.00 90.50 828 VAL A N 1
ATOM 6506 C CA . VAL A 1 828 ? 28.302 14.491 -34.293 1.00 90.50 828 VAL A CA 1
ATOM 6507 C C . VAL A 1 828 ? 29.498 14.437 -35.235 1.00 90.50 828 VAL A C 1
ATOM 6509 O O . VAL A 1 828 ? 29.449 13.753 -36.254 1.00 90.50 828 VAL A O 1
ATOM 6512 N N . GLU A 1 829 ? 30.580 15.137 -34.915 1.00 94.62 829 GLU A N 1
ATOM 6513 C CA . GLU A 1 829 ? 31.757 15.166 -35.772 1.00 94.62 829 GLU A CA 1
ATOM 6514 C C . GLU A 1 829 ? 32.524 13.835 -35.768 1.00 94.62 829 GLU A C 1
ATOM 6516 O O . GLU A 1 829 ? 32.928 13.369 -36.835 1.00 94.62 829 GLU A O 1
ATOM 6521 N N . ILE A 1 830 ? 32.675 13.187 -34.606 1.00 94.75 830 ILE A N 1
ATOM 6522 C CA . ILE A 1 830 ? 33.335 11.879 -34.507 1.00 94.75 830 ILE A CA 1
ATOM 6523 C C . ILE A 1 830 ? 32.543 10.825 -35.276 1.00 94.75 830 ILE A C 1
ATOM 6525 O O . ILE A 1 830 ? 33.094 10.177 -36.161 1.00 94.75 830 ILE A O 1
ATOM 6529 N N . PHE A 1 831 ? 31.247 10.681 -34.999 1.00 94.00 831 PHE A N 1
ATOM 6530 C CA . PHE A 1 831 ? 30.434 9.633 -35.616 1.00 94.00 831 PHE A CA 1
ATOM 6531 C C . PHE A 1 831 ? 30.192 9.852 -37.114 1.00 94.00 831 PHE A C 1
ATOM 6533 O O . PHE A 1 831 ? 30.095 8.877 -37.850 1.00 94.00 831 PHE A O 1
ATOM 6540 N N . ASN A 1 832 ? 30.173 11.100 -37.597 1.00 94.94 832 ASN A N 1
ATOM 6541 C CA . ASN A 1 832 ? 30.158 11.371 -39.041 1.00 94.94 832 ASN A CA 1
ATOM 6542 C C . ASN A 1 832 ? 31.517 11.130 -39.717 1.00 94.94 832 ASN A C 1
ATOM 6544 O O . ASN A 1 832 ? 31.573 11.004 -40.940 1.00 94.94 832 ASN A O 1
ATOM 6548 N N . GLY A 1 833 ? 32.611 11.154 -38.953 1.00 93.94 833 GLY A N 1
ATOM 6549 C CA . GLY A 1 833 ? 33.971 11.049 -39.474 1.00 93.94 833 GLY A CA 1
ATOM 6550 C C . GLY A 1 833 ? 34.562 9.640 -39.441 1.00 93.94 833 GLY A C 1
ATOM 6551 O O . GLY A 1 833 ? 35.500 9.370 -40.193 1.00 93.94 833 GLY A O 1
ATOM 6552 N N . ILE A 1 834 ? 34.066 8.751 -38.576 1.00 95.38 834 ILE A N 1
ATOM 6553 C CA . ILE A 1 834 ? 34.591 7.385 -38.461 1.00 95.38 834 ILE A CA 1
ATOM 6554 C C . ILE A 1 834 ? 34.067 6.458 -39.564 1.00 95.38 834 ILE A C 1
ATOM 6556 O O . ILE A 1 834 ? 32.907 6.529 -39.956 1.00 95.38 834 ILE A O 1
ATOM 6560 N N . ASP A 1 835 ? 34.924 5.554 -40.040 1.00 92.00 835 ASP A N 1
ATOM 6561 C CA . ASP A 1 835 ? 34.605 4.646 -41.156 1.00 92.00 835 ASP A CA 1
ATOM 6562 C C . ASP A 1 835 ? 33.799 3.409 -40.712 1.00 92.00 835 ASP A C 1
ATOM 6564 O O . ASP A 1 835 ? 33.144 2.750 -41.521 1.00 92.00 835 ASP A O 1
ATOM 6568 N N . ARG A 1 836 ? 33.889 3.053 -39.426 1.00 90.81 836 ARG A N 1
ATOM 6569 C CA . ARG A 1 836 ? 33.313 1.841 -38.833 1.00 90.81 836 ARG A CA 1
ATOM 6570 C C . ARG A 1 836 ? 33.083 2.052 -37.343 1.00 90.81 836 ARG A C 1
ATOM 6572 O O . ARG A 1 836 ? 33.882 2.709 -36.698 1.00 90.81 836 ARG A O 1
ATOM 6579 N N . VAL A 1 837 ? 32.046 1.439 -36.790 1.00 92.88 837 VAL A N 1
ATOM 6580 C CA . VAL A 1 837 ? 31.850 1.297 -35.345 1.00 92.88 837 VAL A CA 1
ATOM 6581 C C . VAL A 1 837 ? 31.053 0.022 -35.099 1.00 92.88 837 VAL A C 1
ATOM 6583 O O . VAL A 1 837 ? 30.138 -0.274 -35.864 1.00 92.88 837 VAL A O 1
ATOM 6586 N N . ASP A 1 838 ? 31.421 -0.754 -34.082 1.00 93.38 838 ASP A N 1
ATOM 6587 C CA . ASP A 1 838 ? 30.758 -2.032 -33.777 1.00 93.38 838 ASP A CA 1
ATOM 6588 C C . ASP A 1 838 ? 29.923 -1.967 -32.492 1.00 93.38 838 ASP A C 1
ATOM 6590 O O . ASP A 1 838 ? 28.979 -2.733 -32.328 1.00 93.38 838 ASP A O 1
ATOM 6594 N N . PHE A 1 839 ? 30.276 -1.065 -31.576 1.00 91.88 839 PHE A N 1
ATOM 6595 C CA . PHE A 1 839 ? 29.518 -0.745 -30.366 1.00 91.88 839 PHE A CA 1
ATOM 6596 C C . PHE A 1 839 ? 29.826 0.694 -29.936 1.00 91.88 839 PHE A C 1
ATOM 6598 O O . PHE A 1 839 ? 30.742 1.312 -30.476 1.00 91.88 839 PHE A O 1
ATOM 6605 N N . ILE A 1 840 ? 29.063 1.231 -28.982 1.00 88.12 840 ILE A N 1
ATOM 6606 C CA . ILE A 1 840 ? 29.216 2.609 -28.504 1.00 88.12 840 ILE A CA 1
ATOM 6607 C C . ILE A 1 840 ? 29.515 2.599 -27.005 1.00 88.12 840 ILE A C 1
ATOM 6609 O O . ILE A 1 840 ? 28.801 1.971 -26.227 1.00 88.12 840 ILE A O 1
ATOM 6613 N N . ASP A 1 841 ? 30.560 3.324 -26.620 1.00 86.81 841 ASP A N 1
ATOM 6614 C CA . ASP A 1 841 ? 30.953 3.582 -25.237 1.00 86.81 841 ASP A CA 1
ATOM 6615 C C . ASP A 1 841 ? 30.445 4.970 -24.802 1.00 86.81 841 ASP A C 1
ATOM 6617 O O . ASP A 1 841 ? 30.721 5.975 -25.464 1.00 86.81 841 ASP A O 1
ATOM 6621 N N . VAL A 1 842 ? 29.676 5.038 -23.711 1.00 84.81 842 VAL A N 1
ATOM 6622 C CA . VAL A 1 842 ? 29.113 6.289 -23.174 1.00 84.81 842 VAL A CA 1
ATOM 6623 C C . VAL A 1 842 ? 29.273 6.363 -21.662 1.00 84.81 842 VAL A C 1
ATOM 6625 O O . VAL A 1 842 ? 29.075 5.387 -20.942 1.00 84.81 842 VAL A O 1
ATOM 6628 N N . HIS A 1 843 ? 29.568 7.557 -21.154 1.00 83.94 843 HIS A N 1
ATOM 6629 C CA . HIS A 1 843 ? 29.533 7.821 -19.722 1.00 83.94 843 HIS A CA 1
ATOM 6630 C C . HIS A 1 843 ? 28.109 8.173 -19.274 1.00 83.94 843 HIS A C 1
ATOM 6632 O O . HIS A 1 843 ? 27.572 9.216 -19.637 1.00 83.94 843 HIS A O 1
ATOM 6638 N N . GLY A 1 844 ? 27.509 7.313 -18.446 1.00 70.69 844 GLY A N 1
ATOM 6639 C CA . GLY A 1 844 ? 26.163 7.479 -17.878 1.00 70.69 844 GLY A CA 1
ATOM 6640 C C . GLY A 1 844 ? 26.112 8.368 -16.634 1.00 70.69 844 GLY A C 1
ATOM 6641 O O . GLY A 1 844 ? 25.405 8.062 -15.675 1.00 70.69 844 GLY A O 1
ATOM 6642 N N . TYR A 1 845 ? 26.903 9.438 -16.587 1.00 67.62 845 TYR A N 1
ATOM 6643 C CA . TYR A 1 845 ? 26.829 10.361 -15.464 1.00 67.62 845 TYR A CA 1
ATOM 6644 C C . TYR A 1 845 ? 25.533 11.177 -15.539 1.00 67.62 845 TYR A C 1
ATOM 6646 O O . TYR A 1 845 ? 25.182 11.703 -16.588 1.00 67.62 845 TYR A O 1
ATOM 6654 N N . ILE A 1 846 ? 24.858 11.350 -14.404 1.00 55.25 846 ILE A N 1
ATOM 6655 C CA . ILE A 1 846 ? 23.564 12.049 -14.347 1.00 55.25 846 ILE A CA 1
ATOM 6656 C C . ILE A 1 846 ? 23.666 13.558 -14.060 1.00 55.25 846 ILE A C 1
ATOM 6658 O O . ILE A 1 846 ? 22.647 14.222 -14.003 1.00 55.25 846 ILE A O 1
ATOM 6662 N N . ARG A 1 847 ? 24.867 14.127 -13.881 1.00 55.16 847 ARG A N 1
ATOM 6663 C CA . ARG A 1 847 ? 25.061 15.571 -13.598 1.00 55.16 847 ARG A CA 1
ATOM 6664 C C . ARG A 1 847 ? 24.646 16.405 -14.827 1.00 55.16 847 ARG A C 1
ATOM 6666 O O . ARG A 1 847 ? 24.680 15.903 -15.933 1.00 55.16 847 ARG A O 1
ATOM 6673 N N . GLY A 1 848 ? 24.220 17.656 -14.699 1.00 52.84 848 GLY A N 1
ATOM 6674 C CA . GLY A 1 848 ? 24.133 18.552 -15.866 1.00 52.84 848 GLY A CA 1
ATOM 6675 C C . GLY A 1 848 ? 25.511 19.135 -16.226 1.00 52.84 848 GLY A C 1
ATOM 6676 O O . GLY A 1 848 ? 26.448 19.008 -15.437 1.00 52.84 848 GLY A O 1
ATOM 6677 N N . PRO A 1 849 ? 25.663 19.859 -17.356 1.00 51.25 849 PRO A N 1
ATOM 6678 C CA . PRO A 1 849 ? 26.833 20.720 -17.582 1.00 51.25 849 PRO A CA 1
ATOM 6679 C C . PRO A 1 849 ? 26.900 21.905 -16.592 1.00 51.25 849 PRO A C 1
ATOM 6681 O O . PRO A 1 849 ? 27.935 22.560 -16.482 1.00 51.25 849 PRO A O 1
ATOM 6684 N N . ASP A 1 850 ? 25.810 22.181 -15.864 1.00 54.56 850 ASP A N 1
ATOM 6685 C CA . ASP A 1 850 ? 25.747 23.135 -14.755 1.00 54.56 850 ASP A CA 1
ATOM 6686 C C . ASP A 1 850 ? 25.775 22.390 -13.411 1.00 54.56 850 ASP A C 1
ATOM 6688 O O . ASP A 1 850 ? 24.810 21.733 -13.019 1.00 54.56 850 ASP A O 1
ATOM 6692 N N . ALA A 1 851 ? 26.890 22.508 -12.690 1.00 50.69 851 ALA A N 1
ATOM 6693 C CA . ALA A 1 851 ? 27.091 21.852 -11.401 1.00 50.69 851 ALA A CA 1
ATOM 6694 C C . ALA A 1 851 ? 26.133 22.342 -10.296 1.00 50.69 851 ALA A C 1
ATOM 6696 O O . ALA A 1 851 ? 26.017 21.672 -9.274 1.00 50.69 851 ALA A O 1
ATOM 6697 N N . ALA A 1 852 ? 25.456 23.484 -10.473 1.00 54.56 852 ALA A N 1
ATOM 6698 C CA . ALA A 1 852 ? 24.487 24.009 -9.509 1.00 54.56 852 ALA A CA 1
ATOM 6699 C C . ALA A 1 852 ? 23.091 23.372 -9.625 1.00 54.56 852 ALA A C 1
ATOM 6701 O O . ALA A 1 852 ? 22.273 23.551 -8.726 1.00 54.56 852 ALA A O 1
ATOM 6702 N N . LEU A 1 853 ? 22.814 22.643 -10.712 1.00 50.84 853 LEU A N 1
ATOM 6703 C CA . LEU A 1 853 ? 21.558 21.908 -10.907 1.00 50.84 853 LEU A CA 1
ATOM 6704 C C . LEU A 1 853 ? 21.583 20.509 -10.282 1.00 50.84 853 LEU A C 1
ATOM 6706 O O . LEU A 1 853 ? 20.564 19.835 -10.300 1.00 50.84 853 LEU A O 1
ATOM 6710 N N . VAL A 1 854 ? 22.731 20.113 -9.728 1.00 54.94 854 VAL A N 1
ATOM 6711 C CA . VAL A 1 854 ? 22.971 18.784 -9.175 1.00 54.94 854 VAL A CA 1
ATOM 6712 C C . VAL A 1 854 ? 22.623 18.775 -7.686 1.00 54.94 854 VAL A C 1
ATOM 6714 O O . VAL A 1 854 ? 23.387 19.286 -6.863 1.00 54.94 854 VAL A O 1
ATOM 6717 N N . GLY A 1 855 ? 21.458 18.220 -7.360 1.00 53.91 855 GLY A N 1
ATOM 6718 C CA . GLY A 1 855 ? 20.848 18.208 -6.027 1.00 53.91 855 GLY A CA 1
ATOM 6719 C C . GLY A 1 855 ? 19.317 18.270 -6.057 1.00 53.91 855 GLY A C 1
ATOM 6720 O O . GLY A 1 855 ? 18.730 18.918 -5.190 1.00 53.91 855 GLY A O 1
ATOM 6721 N N . SER A 1 856 ? 18.674 17.689 -7.076 1.00 57.22 856 SER A N 1
ATOM 6722 C CA . SER A 1 856 ? 17.212 17.675 -7.203 1.00 57.22 856 SER A CA 1
ATOM 6723 C C . SER A 1 856 ? 16.577 16.419 -6.592 1.00 57.22 856 SER A C 1
ATOM 6725 O O . SER A 1 856 ? 17.036 15.305 -6.824 1.00 57.22 856 SER A O 1
ATOM 6727 N N . ASP A 1 857 ? 15.454 16.585 -5.886 1.00 62.69 857 ASP A N 1
ATOM 6728 C CA . ASP A 1 857 ? 14.611 15.474 -5.404 1.00 62.69 857 ASP A CA 1
ATOM 6729 C C . ASP A 1 857 ? 13.597 15.001 -6.471 1.00 62.69 857 ASP A C 1
ATOM 6731 O O . ASP A 1 857 ? 12.755 14.134 -6.222 1.00 62.69 857 ASP A O 1
ATOM 6735 N N . ALA A 1 858 ? 13.635 15.585 -7.673 1.00 62.53 858 ALA A N 1
ATOM 6736 C CA . ALA A 1 858 ? 12.763 15.207 -8.780 1.00 62.53 858 ALA A CA 1
ATOM 6737 C C . ALA A 1 858 ? 13.233 13.890 -9.421 1.00 62.53 858 ALA A C 1
ATOM 6739 O O . ALA A 1 858 ? 14.429 13.636 -9.505 1.00 62.53 858 ALA A O 1
ATOM 6740 N N . LYS A 1 859 ? 12.308 13.049 -9.898 1.00 66.56 859 LYS A N 1
ATOM 6741 C CA . LYS A 1 859 ? 12.605 11.758 -10.551 1.00 66.56 859 LYS A CA 1
ATOM 6742 C C . LYS A 1 859 ? 12.255 11.790 -12.037 1.00 66.56 859 LYS A C 1
ATOM 6744 O O . LYS A 1 859 ? 11.467 12.637 -12.462 1.00 66.56 859 LYS A O 1
ATOM 6749 N N . PHE A 1 860 ? 12.821 10.873 -12.826 1.00 59.66 860 PHE A N 1
ATOM 6750 C CA . PHE A 1 860 ? 12.354 10.660 -14.201 1.00 59.66 860 PHE A CA 1
ATOM 6751 C C . PHE A 1 860 ? 10.856 10.313 -14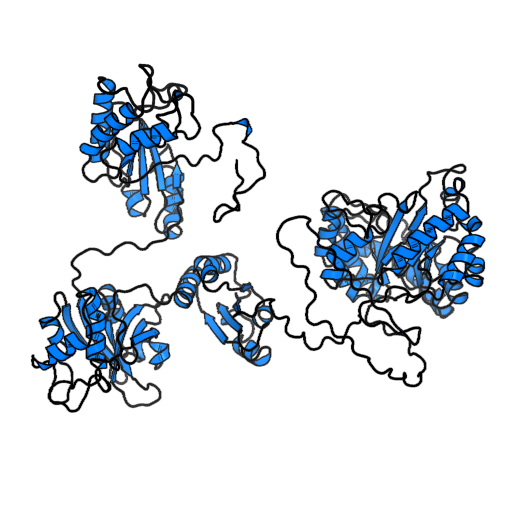.193 1.00 59.66 860 PHE A C 1
ATOM 6753 O O . PHE A 1 860 ? 10.360 9.655 -13.282 1.00 59.66 860 PHE A O 1
ATOM 6760 N N . THR A 1 861 ? 10.110 10.783 -15.189 1.00 74.12 861 THR A N 1
ATOM 6761 C CA . THR A 1 861 ? 8.651 10.586 -15.266 1.00 74.12 861 THR A CA 1
ATOM 6762 C C . THR A 1 861 ? 8.245 9.356 -16.065 1.00 74.12 861 THR A C 1
ATOM 6764 O O . THR A 1 861 ? 7.079 8.970 -16.029 1.00 74.12 861 THR A O 1
ATOM 6767 N N . ASP A 1 862 ? 9.201 8.723 -16.743 1.00 59.75 862 ASP A N 1
ATOM 6768 C CA . ASP A 1 862 ? 8.976 7.648 -17.703 1.00 59.75 862 ASP A CA 1
ATOM 6769 C C . ASP A 1 862 ? 9.759 6.388 -17.302 1.00 59.75 862 ASP A C 1
ATOM 6771 O O . ASP A 1 862 ? 10.854 6.461 -16.731 1.00 59.75 862 ASP A O 1
ATOM 6775 N N . ASP A 1 863 ? 9.170 5.218 -17.554 1.00 50.53 863 ASP A N 1
ATOM 6776 C CA . ASP A 1 863 ? 9.800 3.931 -17.246 1.00 50.53 863 ASP A CA 1
ATOM 6777 C C . ASP A 1 863 ? 11.014 3.690 -18.165 1.00 50.53 863 ASP A C 1
ATOM 6779 O O . ASP A 1 863 ? 11.027 4.169 -19.301 1.00 50.53 863 ASP A O 1
ATOM 6783 N N . PRO A 1 864 ? 12.054 2.970 -17.704 1.00 47.19 864 PRO A N 1
ATOM 6784 C CA . PRO A 1 864 ? 12.170 2.281 -16.414 1.00 47.19 864 PRO A CA 1
ATOM 6785 C C . PRO A 1 864 ? 12.792 3.138 -15.301 1.00 47.19 864 PRO A C 1
ATOM 6787 O O . PRO A 1 864 ? 13.096 2.623 -14.232 1.00 47.19 864 PRO A O 1
ATOM 6790 N N . LEU A 1 865 ? 13.032 4.432 -15.528 1.00 47.00 865 LEU A N 1
ATOM 6791 C CA . LEU A 1 865 ? 13.885 5.246 -14.653 1.00 47.00 865 LEU A CA 1
ATOM 6792 C C . LEU A 1 865 ? 13.120 6.035 -13.586 1.00 47.00 865 LEU A C 1
ATOM 6794 O O . LEU A 1 865 ? 13.735 6.808 -12.853 1.00 47.00 865 LEU A O 1
ATOM 6798 N N . LYS A 1 866 ? 11.807 5.812 -13.429 1.00 61.31 866 LYS A N 1
ATOM 6799 C CA . LYS A 1 866 ? 10.976 6.510 -12.430 1.00 61.31 866 LYS A CA 1
ATOM 6800 C C . LYS A 1 866 ? 11.466 6.385 -10.985 1.00 61.31 866 LYS A C 1
ATOM 6802 O O . LYS A 1 866 ? 11.100 7.202 -10.143 1.00 61.31 866 LYS A O 1
ATOM 6807 N N . TRP A 1 867 ? 12.285 5.379 -10.671 1.00 50.38 867 TRP A N 1
ATOM 6808 C CA . TRP A 1 867 ? 12.885 5.193 -9.346 1.00 50.38 867 TRP A CA 1
ATOM 6809 C C . TRP A 1 867 ? 14.132 6.059 -9.107 1.00 50.38 867 TRP A C 1
ATOM 6811 O O . TRP A 1 867 ? 14.509 6.266 -7.952 1.00 50.38 867 TRP A O 1
ATOM 6821 N N . GLN A 1 868 ? 14.747 6.591 -10.163 1.00 45.22 868 GLN A N 1
ATOM 6822 C CA . GLN A 1 868 ? 16.002 7.330 -10.109 1.00 45.22 868 GLN A CA 1
ATOM 6823 C C . GLN A 1 868 ? 15.762 8.846 -10.093 1.00 45.22 868 GLN A C 1
ATOM 6825 O O . GLN A 1 868 ? 14.939 9.376 -10.842 1.00 45.22 868 GLN A O 1
ATOM 6830 N N . TYR A 1 869 ? 16.497 9.549 -9.231 1.00 57.56 869 TYR A N 1
ATOM 6831 C CA . TYR A 1 869 ? 16.474 11.008 -9.170 1.00 57.56 869 TYR A CA 1
ATOM 6832 C C . TYR A 1 869 ? 17.164 11.612 -10.403 1.00 57.56 869 TYR A C 1
ATOM 6834 O O . TYR A 1 869 ? 18.199 11.119 -10.863 1.00 57.56 869 TYR A O 1
ATOM 6842 N N . LEU A 1 870 ? 16.570 12.675 -10.943 1.00 54.09 870 LEU A N 1
ATOM 6843 C CA . LEU A 1 870 ? 17.220 13.614 -11.849 1.00 54.09 870 LEU A CA 1
ATOM 6844 C C . LEU A 1 870 ? 18.356 14.243 -11.038 1.00 54.09 870 LEU A C 1
ATOM 6846 O O . LEU A 1 870 ? 18.082 14.771 -9.965 1.00 54.09 870 LEU A O 1
ATOM 6850 N N . ASN A 1 871 ? 19.613 14.134 -11.473 1.00 52.03 871 ASN A N 1
ATOM 6851 C CA . ASN A 1 871 ? 20.704 14.693 -10.667 1.00 52.03 871 ASN A CA 1
ATOM 6852 C C . ASN A 1 871 ? 20.646 16.213 -10.664 1.00 52.03 871 ASN A C 1
ATOM 6854 O O . ASN A 1 871 ? 20.815 16.796 -11.763 1.00 52.03 871 ASN A O 1
#